Protein AF-0000000075144370 (afdb_homodimer)

Solvent-accessible surface area (backbone atoms only — not comparable to full-atom values): 62910 Å² total; per-residue (Å²): 127,50,60,33,60,91,46,52,61,50,50,58,54,28,50,53,26,20,36,39,25,16,17,18,35,9,10,26,36,55,20,48,65,43,10,44,42,42,42,35,63,60,38,53,70,70,55,49,46,56,48,35,59,50,35,18,34,48,18,15,71,44,44,11,61,50,19,14,28,27,62,52,40,40,42,43,32,60,79,72,26,30,62,42,32,62,50,53,34,50,38,38,40,31,16,23,44,37,34,20,52,51,33,44,51,32,14,71,73,32,47,82,48,43,59,45,45,27,46,53,35,9,52,52,30,34,28,36,71,74,54,36,75,72,14,42,32,49,73,41,79,36,87,49,88,81,42,46,57,50,40,23,46,53,48,33,55,51,43,63,60,46,45,17,52,51,8,12,52,43,4,22,51,47,40,52,49,42,44,68,71,30,61,68,40,92,62,19,66,64,53,50,51,65,54,48,26,62,50,44,18,54,53,42,19,56,51,42,34,45,34,55,69,57,38,42,30,63,64,30,49,76,70,67,49,82,76,51,72,65,56,42,46,48,53,16,44,49,52,7,48,50,50,14,49,48,36,51,67,50,51,35,53,51,50,52,54,52,48,60,70,44,30,42,99,86,52,45,68,56,72,79,82,74,74,71,67,78,77,52,80,66,76,59,56,79,62,72,69,71,75,56,81,76,70,61,80,75,57,76,64,59,54,52,47,43,62,62,48,52,57,70,69,65,75,60,66,58,50,44,77,73,35,66,70,40,31,50,27,49,67,67,46,85,83,71,59,61,53,36,40,55,52,24,32,58,52,22,53,54,21,41,48,44,30,36,20,25,45,16,16,30,52,24,11,72,11,20,8,44,44,38,44,31,48,38,26,30,47,64,30,46,74,66,79,77,56,75,68,54,66,67,44,39,50,48,14,28,52,18,24,46,50,11,31,69,73,44,7,50,44,23,31,51,53,63,20,58,61,48,32,68,43,40,26,57,53,27,25,26,15,29,41,23,23,20,52,51,44,37,55,39,17,71,42,46,30,62,56,38,64,49,51,19,40,52,23,2,43,47,17,43,14,50,72,65,32,81,67,20,40,38,61,68,61,51,50,52,48,56,51,45,44,54,50,51,29,51,51,33,19,52,45,12,32,51,55,35,48,52,16,28,69,25,61,18,59,66,51,48,52,46,48,47,50,48,51,54,51,51,38,48,50,50,53,45,50,47,49,51,52,49,53,56,56,56,55,33,46,65,21,13,67,69,62,63,28,86,62,34,34,46,70,56,49,54,52,51,50,49,53,49,50,53,55,46,50,56,44,54,54,69,58,39,41,71,79,44,36,60,62,54,60,63,59,58,50,49,48,50,50,51,53,49,44,53,48,31,69,22,23,32,64,39,73,61,36,70,55,33,18,30,62,49,66,49,12,71,52,42,50,53,73,38,37,76,69,54,47,82,37,60,39,63,56,50,78,65,68,62,84,82,65,59,85,124,126,50,61,32,59,90,45,50,62,48,50,57,54,28,50,53,27,21,37,38,26,15,18,18,35,8,9,25,35,55,20,48,64,42,10,45,42,41,44,37,64,60,38,52,70,70,56,49,46,56,49,35,61,50,34,18,33,47,17,14,70,46,43,12,61,50,19,13,28,28,60,52,40,40,42,43,32,60,78,69,28,31,64,42,32,63,50,52,33,50,35,37,40,29,17,24,44,36,34,20,52,50,32,45,52,32,15,71,75,30,48,83,48,44,59,44,46,25,46,53,35,9,50,51,30,34,29,37,70,73,54,35,76,71,14,43,32,49,74,42,81,36,87,49,87,83,42,46,58,52,38,21,47,52,48,33,54,49,44,64,58,46,43,18,51,49,8,12,52,43,4,23,52,46,40,51,48,44,44,69,71,30,63,69,40,94,62,19,65,65,52,51,51,64,53,49,26,63,52,43,19,55,52,42,20,55,53,44,34,45,35,55,68,56,38,43,30,62,62,31,48,75,70,69,49,82,75,51,72,66,55,42,47,49,52,17,44,49,52,8,47,49,50,14,49,49,37,51,67,49,50,35,55,52,52,50,54,52,46,59,71,44,30,43,99,85,51,44,68,53,71,76,79,78,74,71,70,76,78,54,81,70,74,62,56,81,66,74,72,74,76,59,79,81,70,67,79,74,58,74,64,60,55,53,48,44,63,61,46,53,56,70,70,64,75,59,67,57,49,47,77,71,35,66,72,40,31,52,26,47,67,67,47,88,83,70,59,60,53,36,40,54,51,22,30,59,52,22,52,53,21,40,47,44,30,37,20,25,43,16,15,31,52,24,11,72,12,20,7,44,45,40,45,31,48,38,24,30,49,64,30,46,74,66,80,76,55,74,67,53,68,66,45,37,50,49,15,28,52,20,24,46,51,12,31,70,72,44,8,51,43,22,32,51,53,63,21,59,62,48,30,70,43,39,26,57,54,30,23,26,15,28,40,23,22,19,51,50,45,38,55,38,15,72,41,45,30,63,54,38,64,48,52,18,41,52,23,1,43,46,17,43,14,51,71,65,34,82,67,19,38,38,61,68,64,50,50,52,47,55,49,46,44,55,50,50,28,51,52,32,18,51,45,10,33,50,54,36,50,54,16,28,70,26,62,19,60,65,50,48,51,46,46,47,49,48,52,52,52,51,38,48,52,49,54,51,50,46,49,51,53,48,56,56,55,56,55,33,46,66,20,13,68,69,62,65,27,88,61,35,33,47,69,57,48,52,53,51,50,50,52,49,50,53,54,47,50,56,44,54,54,69,59,38,41,71,80,45,34,59,64,54,59,63,60,58,50,48,48,50,49,52,51,49,47,54,47,32,70,22,24,32,62,39,72,60,36,65,56,33,20,29,66,51,57,49,11,71,51,42,49,54,72,39,39,76,69,53,46,78,34,59,38,64,57,48,79,64,77,60,82,83,66,62,87,124

InterPro domains:
  IPR001204 Phosphate transporter [PF01384] (25-491)
  IPR001204 Phosphate transporter [PTHR11101] (4-506)

Sequence (1292 aa):
MAVMSEYLWFVIVGAFVAFAFGWGNGANDLANGFATSVGSKTLTMGQAVLIAVVFDFLGAILLGRVVTSTIASGVADLNSFLGNPEVYAYGMICACTAGSFWLAVASRVGINVSGTHFIVGGIVAFSLIWDGKDAIIWAERDNSIDAFPYKGVISIVTSWILSPILAAAGSGLLFLALRTMVLRRKNAHRVAFWTLPPVVFFTVFVNMYFIFTKGAKKQMDKDGIHWSYSKTAWISAVIGAGAAVISAVTVVPFLYKKMNALFDSDGNRINMIEGVPGVSAGDEKPSKTVESDEKAPRSIGSKIWGVISHGWTQDIHDVVNTNQTVGDIHRHAEVFEPRVEYAFMYLQVFSAICVIFSHGAGEVGYAAGPMSIILQVYEDGMLTKNVQPKMWVVVFGGLALISGLATYGYHTMRTMGVKLVKITPTRGFCAELATAMVVMVASQYGLPQSGSLVIVGAIVGVGVVEGSQGVNWKQFGLQVVGWAFSTLVVGLTVAALFAQGLYAPSAIDSKAINEYKVEIAGINTAWYKEFNTTLQSYREASAAGALDRLPNATWTELNATLHKHAKAAKDLGDFKKYAAKKPSAYINSLNTLFALYQENSILTIGQNDVFNGSLTCNNNIIADIRNGTRTACVAPKLADPGTAFKMAVMSEYLWFVIVGAFVAFAFGWGNGANDLANGFATSVGSKTLTMGQAVLIAVVFDFLGAILLGRVVTSTIASGVADLNSFLGNPEVYAYGMICACTAGSFWLAVASRVGINVSGTHFIVGGIVAFSLIWDGKDAIIWAERDNSIDAFPYKGVISIVTSWILSPILAAAGSGLLFLALRTMVLRRKNAHRVAFWTLPPVVFFTVFVNMYFIFTKGAKKQMDKDGIHWSYSKTAWISAVIGAGAAVISAVTVVPFLYKKMNALFDSDGNRINMIEGVPGVSAGDEKPSKTVESDEKAPRSIGSKIWGVISHGWTQDIHDVVNTNQTVGDIHRHAEVFEPRVEYAFMYLQVFSAICVIFSHGAGEVGYAAGPMSIILQVYEDGMLTKNVQPKMWVVVFGGLALISGLATYGYHTMRTMGVKLVKITPTRGFCAELATAMVVMVASQYGLPQSGSLVIVGAIVGVGVVEGSQGVNWKQFGLQVVGWAFSTLVVGLTVAALFAQGLYAPSAIDSKAINEYKVEIAGINTAWYKEFNTTLQSYREASAAGALDRLPNATWTELNATLHKHAKAAKDLGDFKKYAAKKPSAYINSLNTLFALYQENSILTIGQNDVFNGSLTCNNNIIADIRNGTRTACVAPKLADPGTAFK

Secondary structure (DSSP, 8-state):
--TTGGGHHHHHHHHHHHHHHHHHHIIIIIHHHTHHHHHTTSS-HHHHHHHIIIIIHHHHHHHTHHHHHHHHHTSB-GGGGTT-HHHHHHHHHHHHHHHHHHHHHHHHHT----HHHHHHHHHHHHHHHHHGGGGB---EE---TTS-SEESHHHHHHHHHHHHHHHHHHHHHHHHHHIIIIITSTTHHHHGGGGHHHHHHHHHHHHHHHIIIIITHHHHHHTT----HHHHHHHHHHHHHHHHHHIIIIIHHHHHHHHHHHB-TTS-B----S-STTS--------------TTS---HHHHHHHHHHHTTS--TTHHHHH-HHHHHHHHHSPP--HHHHHHHHHHHHHHHHHHHHHHHHHHTHHHHHHHHHHHHHHHHSS--SS----HHHHHHHHHHHHHHHHHHTHHHHHHHSSSSS---HHHHHHHHHHHHHHHHHHHHTT----HHHHHHHHHHHHHHHT-GGGS-HHHHHHHHHHHHHHHHHHHHHHHHHHHHHHTS--HHHHHHHHHHHHHHHHHHHHHHHHHHHHHHHTHHHHHTT--TTS-HHHHHHHHHHHHHHHHHHHHHT-TTT-TT--HHHHHHHHHHHHHHHHHTEEE-TT---EEESSSS-S---HHHHHTT---PPPPPPP--TT----/--TTGGGHHHHHHHHHHHHHHHHHHIIIIIHHHTHHHHHTTSS-HHHHHHHIIIIIHHHHHHHTHHHHHHHHHTSB-GGGGTT-HHHHHHHHHHHHHHHHHHHHHHHHHT----HHHHHHHHHHHHHHHHHGGGGB---EE---TTS-SEESHHHHHHHHHHHHHHHHHHHHHHHHHHIIIIITSTTHHHHGGGGHHHHHHHHHHHHHHHIIIIITHHHHHHTT----HHHHHHHHHHHHHHHHHHIIIIIHHHHHHHHHHHB-TTS-B----S-STTS--------------TTS---HHHHHHHHHHHTTS--TTHHHHH-HHHHHHHHHSPP--HHHHHHHHHHHHHHHHHHHHHHHHHHTHHHHHHHHHHHHHHHHSS--SS----HHHHHHHHHHHHHHHHHHTHHHHHHHSSSSS---HHHHHHHHHHHHHHHHHHHHTT----HHHHHHHHHHHHHHHT-GGGS-HHHHHHHHHHHHHHHHHHHHHHHHHHHHHHTS--HHHHHHHHHHHHHHHHHHHHHHHHHHHHHHHTHHHHHTT--TTS-HHHHHHHHHHHHHHHHHHHHHT-TTT-TT--HHHHHHHHHHHHHHHHHTEEE-TT---EEESSS--S---HHHHHTT---PPPPPPP--TT----

pLDDT: mean 83.74, std 17.4, range [24.22, 98.62]

Foldseek 3Di:
DWPFQVVVVLQVLLLVLLLLLLLLCLQAQLLLLCLLLVLQVLDALVRSLVLLLPQLLLLLLLFQFLLLQCLQFQWWPCVLCQVPLVLLLVLQSLLSNLNSVLSQVCLQQQFHEFLVLSSSLSSVLLQCVSPRPNGTQQWDADPDPQFDGITYDVVQVVLQVVQLQQLLVQLLVQLVCCVVPAFPDPVNLLCLLLVQLVLQLVLQLLVQLLSCVRRCVVVCVVVVHDDDSVRSSVVSNVVSNVRSVCCVPPVSVVLSVVLPVQADPVLHGPPPDDPVPPPPPPCPPVPPPPPPPPPDPPPPVVVLVCVQCVLRPDDLCVCLVVPPLLVQLQVLDDDTRNSSLSSLSVLLVVLSSLLSSLCSSQPLSSSLNSSQSSVCCRRPVGDDNGGGTDSVSSSSSSVSSSNSSSRRNSSNSSHPHRRWANRTSSSSSSLSNSLSVSSNVCRSNNHRYGSNSNSSSNSVSNQCSSPPSRTDVVVVVVSVVVHVVSSVVSSVSSNVVSVVVVPDDDPVVLVVVVVVLLLLLQVLLLLLVLVLVLLVLQQVCQDVVLDPVRHNVNSVVLNVVSVVLSVLSVVSNPCVVPVPDDPCSSVVSNVVSVVSDVVVDDDCVPVQQDWDVPLDGSDSDSVCSVVSNTDTDDDRDDRPSPPRPD/DWPFQVVVVLQVLLLVLLLLLLLLCLQAQLLLLCLLLVLQVLDALVRSLVLLLPQLLLLLLQFQFLLLQCLQFQWWPCVLCQVPLVLLLVLQSLLSNLNSVVSQVCLQQQFHEFLVLSSSLSSQLLLCVSPRPNGTQQWDADPDPQFDRITYDVVQVVLQVVQLQQLLQQLLVVLVCCVVPAFPDPVNLLCLLVVQLVLQLVLQLLVQLLSCPRRCVVVCVVVVHDDDSVRSSVVSNVVSNVRSVCCVVPVSVVLSVVLPVQADPVLHGPPPDDPPPPPPPCCVPVPPPPPPPPPDPPPPVVVLVCVQCVLRPDDLCVCLVVPPLLVQLQVLDDDTRVSSLSSLSVLLVVLSSLLSSLCSSQPLSSSLNSSQSSVCCRRPVGDDNGGGTDSVSSSSSSVSSSNSSSRRNSSNSSHPHRRWANRTSSSSSSLSNSLSVSSNVCRSNNHRYGSNSNSSSNSVSNQCSSPPSRTDVVVVVVSVVVHVVSSVVSSVSSNVVSCVVVPDDDPVVLVVVVVVLLLLLQVLLLLLVLVLVLLVLQQVCQDVVLDPVRHNVNSVVLNVVSVVLSVLSNVSNPCVVPVPDDPCSSVVSNVVSVVSDVVVDDDCVPVQQDADPQLDGSDSDSVCSVVSNTDGDDDRDDRPSPPRPD

Nearest PDB structures (foldseek):
  6l85-assembly1_A  TM=9.120E-01  e=2.032E-19  Thermotoga maritima MSB8
  5l7i-assembly2_B  TM=1.147E-01  e=8.343E+00  Homo sapiens
  6l85-assembly1_A  TM=9.169E-01  e=1.828E-19  Thermotoga maritima MSB8
  5l7i-assembly2_B  TM=1.147E-01  e=9.131E+00  Homo sapiens

Radius of gyration: 41.93 Å; Cα contacts (8 Å, |Δi|>4): 2276; chains: 2; bounding box: 128×100×76 Å

Organism: Marchantia polymorpha (NCBI:txid3197)

Structure (mmCIF, N/CA/C/O backbone):
data_AF-0000000075144370-model_v1
#
loop_
_entity.id
_entity.type
_entity.pdbx_description
1 polymer 'Phosphate transporter'
#
loop_
_atom_site.group_PDB
_atom_site.id
_atom_site.type_symbol
_atom_site.label_atom_id
_atom_site.label_alt_id
_atom_site.label_comp_id
_atom_site.label_asym_id
_atom_site.label_entity_id
_atom_site.label_seq_id
_atom_site.pdbx_PDB_ins_code
_atom_site.Cartn_x
_atom_site.Cartn_y
_atom_site.Cartn_z
_atom_site.occupancy
_atom_site.B_iso_or_equiv
_atom_site.auth_seq_id
_atom_site.auth_comp_id
_atom_site.auth_asym_id
_atom_site.auth_atom_id
_atom_site.pdbx_PDB_model_num
ATOM 1 N N . MET A 1 1 ? -20.375 -7.832 -20.141 1 73.31 1 MET A N 1
ATOM 2 C CA . MET A 1 1 ? -19.766 -6.879 -19.219 1 73.31 1 MET A CA 1
ATOM 3 C C . MET A 1 1 ? -19.156 -7.59 -18.016 1 73.31 1 MET A C 1
ATOM 5 O O . MET A 1 1 ? -19.688 -8.617 -17.578 1 73.31 1 MET A O 1
ATOM 9 N N . ALA A 1 2 ? -18.016 -7.195 -17.594 1 89.56 2 ALA A N 1
ATOM 10 C CA . ALA A 1 2 ? -17.359 -7.816 -16.438 1 89.56 2 ALA A CA 1
ATOM 11 C C . ALA A 1 2 ? -18.234 -7.699 -15.188 1 89.56 2 ALA A C 1
ATOM 13 O O . ALA A 1 2 ? -18.859 -6.66 -14.953 1 89.56 2 ALA A O 1
ATOM 14 N N . VAL A 1 3 ? -18.359 -8.727 -14.477 1 86.75 3 VAL A N 1
ATOM 15 C CA . VAL A 1 3 ? -19.203 -8.781 -13.281 1 86.75 3 VAL A CA 1
ATOM 16 C C . VAL A 1 3 ? -18.672 -7.805 -12.234 1 86.75 3 VAL A C 1
ATOM 18 O O . VAL A 1 3 ? -19.453 -7.102 -11.586 1 86.75 3 VAL A O 1
ATOM 21 N N . MET A 1 4 ? -17.391 -7.723 -12.117 1 91.19 4 MET A N 1
ATOM 22 C CA . MET A 1 4 ? -16.781 -6.793 -11.156 1 91.19 4 MET A CA 1
ATOM 23 C C . MET A 1 4 ? -16.078 -5.656 -11.875 1 91.19 4 MET A C 1
ATOM 25 O O . MET A 1 4 ? -14.859 -5.488 -11.727 1 91.19 4 MET A O 1
ATOM 29 N N . SER A 1 5 ? -16.797 -4.863 -12.562 1 91.69 5 SER A N 1
ATOM 30 C CA . SER A 1 5 ? -16.266 -3.807 -13.414 1 91.69 5 SER A CA 1
ATOM 31 C C . SER A 1 5 ? -15.531 -2.756 -12.594 1 91.69 5 SER A C 1
ATOM 33 O O . SER A 1 5 ? -14.641 -2.068 -13.102 1 91.69 5 SER A O 1
ATOM 35 N N . GLU A 1 6 ? -15.836 -2.609 -11.289 1 90.62 6 GLU A N 1
ATOM 36 C CA . GLU A 1 6 ? -15.211 -1.617 -10.422 1 90.62 6 GLU A CA 1
ATOM 37 C C . GLU A 1 6 ? -13.75 -1.961 -10.156 1 90.62 6 GLU A C 1
ATOM 39 O O . GLU A 1 6 ? -12.977 -1.114 -9.703 1 90.62 6 GLU A O 1
ATOM 44 N N . TYR A 1 7 ? -13.422 -3.215 -10.477 1 94.06 7 TYR A N 1
ATOM 45 C CA . TYR A 1 7 ? -12.055 -3.648 -10.219 1 94.06 7 TYR A CA 1
ATOM 46 C C . TYR A 1 7 ? -11.273 -3.779 -11.523 1 94.06 7 TYR A C 1
ATOM 48 O O . TYR A 1 7 ? -10.422 -4.664 -11.656 1 94.06 7 TYR A O 1
ATOM 56 N N . LEU A 1 8 ? -11.547 -2.938 -12.516 1 94.94 8 LEU A N 1
ATOM 57 C CA . LEU A 1 8 ? -10.805 -2.922 -13.773 1 94.94 8 LEU A CA 1
ATOM 58 C C . LEU A 1 8 ? -9.32 -2.703 -13.516 1 94.94 8 LEU A C 1
ATOM 60 O O . LEU A 1 8 ? -8.477 -3.26 -14.227 1 94.94 8 LEU A O 1
ATOM 64 N N . TRP A 1 9 ? -9.008 -1.909 -12.539 1 94.31 9 TRP A N 1
ATOM 65 C CA . TRP A 1 9 ? -7.605 -1.625 -12.258 1 94.31 9 TRP A CA 1
ATOM 66 C C . TRP A 1 9 ? -6.859 -2.898 -11.875 1 94.31 9 TRP A C 1
ATOM 68 O O . TRP A 1 9 ? -5.645 -2.998 -12.078 1 94.31 9 TRP A O 1
ATOM 78 N N . PHE A 1 10 ? -7.594 -3.98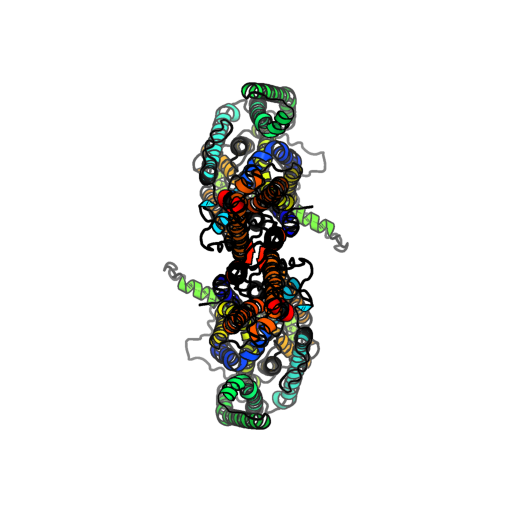4 -11.32 1 96.56 10 PHE A N 1
ATOM 79 C CA . PHE A 1 10 ? -6.98 -5.281 -11.047 1 96.56 10 PHE A CA 1
ATOM 80 C C . PHE A 1 10 ? -6.371 -5.863 -12.32 1 96.56 10 PHE A C 1
ATOM 82 O O . PHE A 1 10 ? -5.262 -6.395 -12.297 1 96.56 10 PHE A O 1
ATOM 89 N N . VAL A 1 11 ? -7.133 -5.75 -13.375 1 97.25 11 VAL A N 1
ATOM 90 C CA . VAL A 1 11 ? -6.711 -6.355 -14.633 1 97.25 11 VAL A CA 1
ATOM 91 C C . VAL A 1 11 ? -5.523 -5.586 -15.211 1 97.25 11 VAL A C 1
ATOM 93 O O . VAL A 1 11 ? -4.535 -6.188 -15.633 1 97.25 11 VAL A O 1
ATOM 96 N N . ILE A 1 12 ? -5.555 -4.293 -15.188 1 96.88 12 ILE A N 1
ATOM 97 C CA . ILE A 1 12 ? -4.508 -3.459 -15.766 1 96.88 12 ILE A CA 1
ATOM 98 C C . ILE A 1 12 ? -3.227 -3.594 -14.945 1 96.88 12 ILE A C 1
ATOM 100 O O . ILE A 1 12 ? -2.186 -4.004 -15.469 1 96.88 12 ILE A O 1
ATOM 104 N N . VAL A 1 13 ? -3.33 -3.299 -13.664 1 96.88 13 VAL A N 1
ATOM 105 C CA . VAL A 1 13 ? -2.156 -3.371 -12.797 1 96.88 13 VAL A CA 1
ATOM 106 C C . VAL A 1 13 ? -1.708 -4.824 -12.656 1 96.88 13 VAL A C 1
ATOM 108 O O . VAL A 1 13 ? -0.508 -5.109 -12.633 1 96.88 13 VAL A O 1
ATOM 111 N N . GLY A 1 14 ? -2.719 -5.766 -12.562 1 97.94 14 GLY A N 1
ATOM 112 C CA . GLY A 1 14 ? -2.398 -7.18 -12.492 1 97.94 14 GLY A CA 1
ATOM 113 C C . GLY A 1 14 ? -1.595 -7.672 -13.688 1 97.94 14 GLY A C 1
ATOM 114 O O . GLY A 1 14 ? -0.652 -8.445 -13.523 1 97.94 14 GLY A O 1
ATOM 115 N N . ALA A 1 15 ? -1.944 -7.207 -14.852 1 98.12 15 ALA A N 1
ATOM 116 C CA . ALA A 1 15 ? -1.216 -7.59 -16.062 1 98.12 15 ALA A CA 1
ATOM 117 C C . ALA A 1 15 ? 0.225 -7.094 -16.016 1 98.12 15 ALA A C 1
ATOM 119 O O . ALA A 1 15 ? 1.155 -7.832 -16.344 1 98.12 15 ALA A O 1
ATOM 120 N N . PHE A 1 16 ? 0.404 -5.891 -15.547 1 97.88 16 PHE A N 1
ATOM 121 C CA . PHE A 1 16 ? 1.744 -5.32 -15.492 1 97.88 16 PHE A CA 1
ATOM 122 C C . PHE A 1 16 ? 2.602 -6.055 -14.461 1 97.88 16 PHE A C 1
ATOM 124 O O . PHE A 1 16 ? 3.746 -6.414 -14.75 1 97.88 16 PHE A O 1
ATOM 131 N N . VAL A 1 17 ? 2.037 -6.324 -13.328 1 98.12 17 VAL A N 1
ATOM 132 C CA . VAL A 1 17 ? 2.865 -6.895 -12.266 1 98.12 17 VAL A CA 1
ATOM 133 C C . VAL A 1 17 ? 3.064 -8.391 -12.508 1 98.12 17 VAL A C 1
ATOM 135 O O . VAL A 1 17 ? 4.117 -8.938 -12.188 1 98.12 17 VAL A O 1
ATOM 138 N N . ALA A 1 18 ? 2.049 -9.086 -13.023 1 98.5 18 ALA A N 1
ATOM 139 C CA . ALA A 1 18 ? 2.244 -10.484 -13.398 1 98.5 18 ALA A CA 1
ATOM 140 C C . ALA A 1 18 ? 3.311 -10.617 -14.477 1 98.5 18 ALA A C 1
ATOM 142 O O . ALA A 1 18 ? 4.152 -11.516 -14.422 1 98.5 18 ALA A O 1
ATOM 143 N N . PHE A 1 19 ? 3.266 -9.711 -15.438 1 98.56 19 PHE A N 1
ATOM 144 C CA . PHE A 1 19 ? 4.289 -9.703 -16.469 1 98.56 19 PHE A CA 1
ATOM 145 C C . PHE A 1 19 ? 5.66 -9.414 -15.875 1 98.56 19 PHE A C 1
ATOM 147 O O . PHE A 1 19 ? 6.648 -10.062 -16.234 1 98.56 19 PHE A O 1
ATOM 154 N N . ALA A 1 20 ? 5.66 -8.477 -15.016 1 98.56 20 ALA A N 1
ATOM 155 C CA . ALA A 1 20 ? 6.918 -8.133 -14.359 1 98.56 20 ALA A CA 1
ATOM 156 C C . ALA A 1 20 ? 7.473 -9.312 -13.578 1 98.56 20 ALA A C 1
ATOM 158 O O . ALA A 1 20 ? 8.688 -9.516 -13.516 1 98.56 20 ALA A O 1
ATOM 159 N N . PHE A 1 21 ? 6.594 -10.031 -12.945 1 98.56 21 PHE A N 1
ATOM 160 C CA . PHE A 1 21 ? 7.043 -11.219 -12.227 1 98.56 21 PHE A CA 1
ATOM 161 C C . PHE A 1 21 ? 7.66 -12.234 -13.188 1 98.56 21 PHE A C 1
ATOM 163 O O . PHE A 1 21 ? 8.734 -12.766 -12.922 1 98.56 21 PHE A O 1
ATOM 170 N N . GLY A 1 22 ? 6.922 -12.484 -14.266 1 98.19 22 GLY A N 1
ATOM 171 C CA . GLY A 1 22 ? 7.492 -13.352 -15.289 1 98.19 22 GLY A CA 1
ATOM 172 C C . GLY A 1 22 ? 8.82 -12.852 -15.82 1 98.19 22 GLY A C 1
ATOM 173 O O . GLY A 1 22 ? 9.758 -13.625 -15.992 1 98.19 22 GLY A O 1
ATOM 174 N N . TRP A 1 23 ? 8.891 -11.578 -16.078 1 98 23 TRP A N 1
ATOM 175 C CA . TRP A 1 23 ? 10.109 -10.93 -16.531 1 98 23 TRP A CA 1
ATOM 176 C C . TRP A 1 23 ? 11.242 -11.148 -15.539 1 98 23 TRP A C 1
ATOM 178 O O . TRP A 1 23 ? 12.359 -11.516 -15.922 1 98 23 TRP A O 1
ATOM 188 N N . GLY A 1 24 ? 10.938 -10.914 -14.32 1 97.5 24 GLY A N 1
ATOM 189 C CA . GLY A 1 24 ? 11.93 -11.133 -13.281 1 97.5 24 GLY A CA 1
ATOM 190 C C . GLY A 1 24 ? 12.398 -12.57 -13.195 1 97.5 24 GLY A C 1
ATOM 191 O O . GLY A 1 24 ? 13.586 -12.836 -13.008 1 97.5 24 GLY A O 1
ATOM 192 N N . ASN A 1 25 ? 11.461 -13.461 -13.305 1 96.88 25 ASN A N 1
ATOM 193 C CA . ASN A 1 25 ? 11.805 -14.875 -13.273 1 96.88 25 ASN A CA 1
ATOM 194 C C . ASN A 1 25 ? 12.664 -15.273 -14.469 1 96.88 25 ASN A C 1
ATOM 196 O O . ASN A 1 25 ? 13.555 -16.109 -14.344 1 96.88 25 ASN A O 1
ATOM 200 N N . GLY A 1 26 ? 12.375 -14.695 -15.555 1 96.38 26 GLY A N 1
ATOM 201 C CA . GLY A 1 26 ? 13.219 -14.898 -16.719 1 96.38 26 GLY A CA 1
ATOM 202 C C . GLY A 1 26 ? 14.625 -14.367 -16.531 1 96.38 26 GLY A C 1
ATOM 203 O O . GLY A 1 26 ? 15.594 -15.023 -16.922 1 96.38 26 GLY A O 1
ATOM 204 N N . ALA A 1 27 ? 14.719 -13.266 -15.906 1 95.44 27 ALA A N 1
ATOM 205 C CA . ALA A 1 27 ? 16 -12.602 -15.688 1 95.44 27 ALA A CA 1
ATOM 206 C C . ALA A 1 27 ? 16.844 -13.352 -14.664 1 95.44 27 ALA A C 1
ATOM 208 O O . ALA A 1 27 ? 18.062 -13.188 -14.609 1 95.44 27 ALA A O 1
ATOM 209 N N . ASN A 1 28 ? 16.141 -14.156 -13.883 1 94.19 28 ASN A N 1
ATOM 210 C CA . ASN A 1 28 ? 16.859 -14.805 -12.797 1 94.19 28 ASN A CA 1
ATOM 211 C C . ASN A 1 28 ? 16.906 -16.312 -12.977 1 94.19 28 ASN A C 1
ATOM 213 O O . ASN A 1 28 ? 17.906 -16.859 -13.438 1 94.19 28 ASN A O 1
ATOM 217 N N . ASP A 1 29 ? 15.789 -16.953 -12.875 1 93.25 29 ASP A N 1
ATOM 218 C CA . ASP A 1 29 ? 15.75 -18.422 -12.875 1 93.25 29 ASP A CA 1
ATOM 219 C C . ASP A 1 29 ? 16.031 -18.984 -14.266 1 93.25 29 ASP A C 1
ATOM 221 O O . ASP A 1 29 ? 16.766 -19.969 -14.406 1 93.25 29 ASP A O 1
ATOM 225 N N . LEU A 1 30 ? 15.43 -18.406 -15.219 1 93.5 30 LEU A N 1
ATOM 226 C CA . LEU A 1 30 ? 15.688 -18.859 -16.578 1 93.5 30 LEU A CA 1
ATOM 227 C C . LEU A 1 30 ? 17.156 -18.672 -16.953 1 93.5 30 LEU A C 1
ATOM 229 O O . LEU A 1 30 ? 17.766 -19.547 -17.562 1 93.5 30 LEU A O 1
ATOM 233 N N . ALA A 1 31 ? 17.672 -17.594 -16.609 1 91.19 31 ALA A N 1
ATOM 234 C CA . ALA A 1 31 ? 19.078 -17.312 -16.859 1 91.19 31 ALA A CA 1
ATOM 235 C C . ALA A 1 31 ? 19.969 -18.328 -16.141 1 91.19 31 ALA A C 1
ATOM 237 O O . ALA A 1 31 ? 20.984 -18.766 -16.703 1 91.19 31 ALA A O 1
ATOM 238 N N . ASN A 1 32 ? 19.547 -18.719 -15.031 1 86.06 32 ASN A N 1
ATOM 239 C CA . ASN A 1 32 ? 20.297 -19.703 -14.258 1 86.06 32 ASN A CA 1
ATOM 240 C C . ASN A 1 32 ? 20.344 -21.062 -14.961 1 86.06 32 ASN A C 1
ATOM 242 O O . ASN A 1 32 ? 21.328 -21.797 -14.82 1 86.06 32 ASN A O 1
ATOM 246 N N . GLY A 1 33 ? 19.406 -21.328 -15.68 1 88.31 33 GLY A N 1
ATOM 247 C CA . GLY A 1 33 ? 19.359 -22.578 -16.422 1 88.31 33 GLY A CA 1
ATOM 248 C C . GLY A 1 33 ? 20.469 -22.688 -17.469 1 88.31 33 GLY A C 1
ATOM 249 O O . GLY A 1 33 ? 20.859 -23.781 -17.859 1 88.31 33 GLY A O 1
ATOM 250 N N . PHE A 1 34 ? 21.016 -21.562 -17.859 1 90.19 34 PHE A N 1
ATOM 251 C CA . PHE A 1 34 ? 22.062 -21.531 -18.859 1 90.19 34 PHE A CA 1
ATOM 252 C C . PHE A 1 34 ? 23.438 -21.359 -18.203 1 90.19 34 PHE A C 1
ATOM 254 O O . PHE A 1 34 ? 24.453 -21.328 -18.891 1 90.19 34 PHE A O 1
ATOM 261 N N . ALA A 1 35 ? 23.406 -21.266 -16.969 1 83.88 35 ALA A N 1
ATOM 262 C CA . ALA A 1 35 ? 24.656 -20.953 -16.266 1 83.88 35 ALA A CA 1
ATOM 263 C C . ALA A 1 35 ? 25.719 -22.016 -16.531 1 83.88 35 ALA A C 1
ATOM 265 O O . ALA A 1 35 ? 26.891 -21.688 -16.75 1 83.88 35 ALA A O 1
ATOM 266 N N . THR A 1 36 ? 25.328 -23.266 -16.547 1 88.38 36 THR A N 1
ATOM 267 C CA . THR A 1 36 ? 26.297 -24.344 -16.781 1 88.38 36 THR A CA 1
ATOM 268 C C . THR A 1 36 ? 26.781 -24.328 -18.219 1 88.38 36 THR A C 1
ATOM 270 O O . THR A 1 36 ? 27.969 -24.516 -18.484 1 88.38 36 THR A O 1
ATOM 273 N N . SER A 1 37 ? 25.922 -24.047 -19.125 1 91.62 37 SER A N 1
ATOM 274 C CA . SER A 1 37 ? 26.281 -24.047 -20.531 1 91.62 37 SER A CA 1
ATOM 275 C C . SER A 1 37 ? 27.141 -22.844 -20.891 1 91.62 37 SER A C 1
ATOM 277 O O . SER A 1 37 ? 28.031 -22.938 -21.734 1 91.62 37 SER A O 1
ATOM 279 N N . VAL A 1 38 ? 26.859 -21.797 -20.281 1 84.44 38 VAL A N 1
ATOM 280 C CA . VAL A 1 38 ? 27.672 -20.609 -20.516 1 84.44 38 VAL A CA 1
ATOM 281 C C . VAL A 1 38 ? 28.984 -20.719 -19.75 1 84.44 38 VAL A C 1
ATOM 283 O O . VAL A 1 38 ? 30.047 -20.328 -20.266 1 84.44 38 VAL A O 1
ATOM 286 N N . GLY A 1 39 ? 28.906 -21.297 -18.609 1 82.06 39 GLY A N 1
ATOM 287 C CA . GLY A 1 39 ? 30.109 -21.5 -17.812 1 82.06 39 GLY A CA 1
ATOM 288 C C . GLY A 1 39 ? 31.109 -22.438 -18.469 1 82.06 39 GLY A C 1
ATOM 289 O O . GLY A 1 39 ? 32.312 -22.25 -18.328 1 82.06 39 GLY A O 1
ATOM 290 N N . SER A 1 40 ? 30.641 -23.422 -19.156 1 88.38 40 SER A N 1
ATOM 291 C CA . SER A 1 40 ? 31.516 -24.359 -19.859 1 88.38 40 SER A CA 1
ATOM 292 C C . SER A 1 40 ? 31.922 -23.828 -21.234 1 88.38 40 SER A C 1
ATOM 294 O O . SER A 1 40 ? 32.625 -24.5 -21.984 1 88.38 40 SER A O 1
ATOM 296 N N . LYS A 1 41 ? 31.359 -22.625 -21.609 1 86.81 41 LYS A N 1
ATOM 297 C CA . LYS A 1 41 ? 31.641 -21.938 -22.875 1 86.81 41 LYS A CA 1
ATOM 298 C C . LYS A 1 41 ? 31.031 -22.688 -24.047 1 86.81 41 LYS A C 1
ATOM 300 O O . LYS A 1 41 ? 31.547 -22.609 -25.172 1 86.81 41 LYS A O 1
ATOM 305 N N . THR A 1 42 ? 30.109 -23.453 -23.734 1 90.56 42 THR A N 1
ATOM 306 C CA . THR A 1 42 ? 29.406 -24.188 -24.766 1 90.56 42 THR A CA 1
ATOM 307 C C . THR A 1 42 ? 28.469 -23.25 -25.547 1 90.56 42 THR A C 1
ATOM 309 O O . THR A 1 42 ? 28.359 -23.359 -26.766 1 90.56 42 THR A O 1
ATOM 312 N N . LEU A 1 43 ? 27.844 -22.391 -24.781 1 90.94 43 LEU A N 1
ATOM 313 C CA . LEU A 1 43 ? 26.906 -21.453 -25.375 1 90.94 43 LEU A CA 1
ATOM 314 C C . LEU A 1 43 ? 27.266 -20.016 -25.047 1 90.94 43 LEU A C 1
ATOM 316 O O . LEU A 1 43 ? 27.75 -19.734 -23.938 1 90.94 43 LEU A O 1
ATOM 320 N N . THR A 1 44 ? 26.984 -19.172 -26 1 88.38 44 THR A N 1
ATOM 321 C CA . THR A 1 44 ? 27.062 -17.734 -25.734 1 88.38 44 THR A CA 1
ATOM 322 C C . THR A 1 44 ? 25.734 -17.234 -25.188 1 88.38 44 THR A C 1
ATOM 324 O O . THR A 1 44 ? 24.719 -17.938 -25.25 1 88.38 44 THR A O 1
ATOM 327 N N . MET A 1 45 ? 25.781 -16.094 -24.734 1 85.31 45 MET A N 1
ATOM 328 C CA . MET A 1 45 ? 24.562 -15.492 -24.172 1 85.31 45 MET A CA 1
ATOM 329 C C . MET A 1 45 ? 23.5 -15.312 -25.25 1 85.31 45 MET A C 1
ATOM 331 O O . MET A 1 45 ? 22.328 -15.562 -25.016 1 85.31 45 MET A O 1
ATOM 335 N N . GLY A 1 46 ? 23.891 -14.797 -26.406 1 88.69 46 GLY A N 1
ATOM 336 C CA . GLY A 1 46 ? 22.953 -14.633 -27.516 1 88.69 46 GLY A CA 1
ATOM 337 C C . GLY A 1 46 ? 22.297 -15.93 -27.938 1 88.69 46 GLY A C 1
ATOM 338 O O . GLY A 1 46 ? 21.094 -15.969 -28.203 1 88.69 46 GLY A O 1
ATOM 339 N N . GLN A 1 47 ? 23.094 -17 -28.016 1 91.88 47 GLN A N 1
ATOM 340 C CA . GLN A 1 47 ? 22.562 -18.312 -28.359 1 91.88 47 GLN A CA 1
ATOM 341 C C . GLN A 1 47 ? 21.578 -18.812 -27.312 1 91.88 47 GLN A C 1
ATOM 343 O O . GLN A 1 47 ? 20.562 -19.438 -27.641 1 91.88 47 GLN A O 1
ATOM 348 N N . ALA A 1 48 ? 21.922 -18.531 -26.094 1 91.06 48 ALA A N 1
ATOM 349 C CA . ALA A 1 48 ? 21.031 -18.922 -25 1 91.06 48 ALA A CA 1
ATOM 350 C C . ALA A 1 48 ? 19.656 -18.297 -25.156 1 91.06 48 ALA A C 1
ATOM 352 O O . ALA A 1 48 ? 18.641 -18.969 -25 1 91.06 48 ALA A O 1
ATOM 353 N N . VAL A 1 49 ? 19.625 -17.031 -25.484 1 91.94 49 VAL A N 1
ATOM 354 C CA . VAL A 1 49 ? 18.375 -16.312 -25.641 1 91.94 49 VAL A CA 1
ATOM 355 C C . VAL A 1 49 ? 17.562 -16.922 -26.781 1 91.94 49 VAL A C 1
ATOM 357 O O . VAL A 1 49 ? 16.359 -17.125 -26.672 1 91.94 49 VAL A O 1
ATOM 360 N N . LEU A 1 50 ? 18.219 -17.234 -27.859 1 93.75 50 LEU A N 1
ATOM 361 C CA . LEU A 1 50 ? 17.547 -17.812 -29.016 1 93.75 50 LEU A CA 1
ATOM 362 C C . LEU A 1 50 ? 16.938 -19.172 -28.688 1 93.75 50 LEU A C 1
ATOM 364 O O . LEU A 1 50 ? 15.836 -19.484 -29.125 1 93.75 50 LEU A O 1
ATOM 368 N N . ILE A 1 51 ? 17.688 -19.906 -27.969 1 94.75 51 ILE A N 1
ATOM 369 C CA . ILE A 1 51 ? 17.203 -21.219 -27.547 1 94.75 51 ILE A CA 1
ATOM 370 C C . ILE A 1 51 ? 15.984 -21.062 -26.641 1 94.75 51 ILE A C 1
ATOM 372 O O . ILE A 1 51 ? 15 -21.781 -26.781 1 94.75 51 ILE A O 1
ATOM 376 N N . ALA A 1 52 ? 16.031 -20.125 -25.812 1 95.44 52 ALA A N 1
ATOM 377 C CA . ALA A 1 52 ? 14.93 -19.891 -24.875 1 95.44 52 ALA A CA 1
ATOM 378 C C . ALA A 1 52 ? 13.672 -19.438 -25.609 1 95.44 52 ALA A C 1
ATOM 380 O O . ALA A 1 52 ? 12.562 -19.844 -25.266 1 95.44 52 ALA A O 1
ATOM 381 N N . VAL A 1 53 ? 13.805 -18.594 -26.625 1 94.75 53 VAL A N 1
ATOM 382 C CA . VAL A 1 53 ? 12.68 -18.094 -27.391 1 94.75 53 VAL A CA 1
ATOM 383 C C . VAL A 1 53 ? 11.859 -19.25 -27.938 1 94.75 53 VAL A C 1
ATOM 385 O O . VAL A 1 53 ? 10.625 -19.203 -27.969 1 94.75 53 VAL A O 1
ATOM 388 N N . VAL A 1 54 ? 12.562 -20.281 -28.188 1 95.81 54 VAL A N 1
ATOM 389 C CA . VAL A 1 54 ? 11.867 -21.391 -28.828 1 95.81 54 VAL A CA 1
ATOM 390 C C . VAL A 1 54 ? 11.461 -22.422 -27.781 1 95.81 54 VAL A C 1
ATOM 392 O O . VAL A 1 54 ? 10.273 -22.734 -27.641 1 95.81 54 VAL A O 1
ATOM 395 N N . PHE A 1 55 ? 12.391 -22.844 -27.062 1 95.88 55 PHE A N 1
ATOM 396 C CA . PHE A 1 55 ? 12.148 -24.062 -26.297 1 95.88 55 PHE A CA 1
ATOM 397 C C . PHE A 1 55 ? 11.531 -23.734 -24.938 1 95.88 55 PHE A C 1
ATOM 399 O O . PHE A 1 55 ? 10.773 -24.531 -24.391 1 95.88 55 PHE A O 1
ATOM 406 N N . ASP A 1 56 ? 11.875 -22.625 -24.328 1 96.69 56 ASP A N 1
ATOM 407 C CA . ASP A 1 56 ? 11.156 -22.203 -23.125 1 96.69 56 ASP A CA 1
ATOM 408 C C . ASP A 1 56 ? 9.688 -21.906 -23.438 1 96.69 56 ASP A C 1
ATOM 410 O O . ASP A 1 56 ? 8.797 -22.297 -22.688 1 96.69 56 ASP A O 1
ATOM 414 N N . PHE A 1 57 ? 9.555 -21.266 -24.562 1 95.81 57 PHE A N 1
ATOM 415 C CA . PHE A 1 57 ? 8.211 -20.906 -25 1 95.81 57 PHE A CA 1
ATOM 416 C C . PHE A 1 57 ? 7.398 -22.172 -25.312 1 95.81 57 PHE A C 1
ATOM 418 O O . PHE A 1 57 ? 6.23 -22.266 -24.922 1 95.81 57 PHE A O 1
ATOM 425 N N . LEU A 1 58 ? 7.957 -23.109 -25.953 1 94.69 58 LEU A N 1
ATOM 426 C CA . LEU A 1 58 ? 7.273 -24.359 -26.266 1 94.69 58 LEU A CA 1
ATOM 427 C C . LEU A 1 58 ? 6.926 -25.125 -24.984 1 94.69 58 LEU A C 1
ATOM 429 O O . LEU A 1 58 ? 5.848 -25.719 -24.891 1 94.69 58 LEU A O 1
ATOM 433 N N . GLY A 1 59 ? 7.812 -25.172 -24.062 1 94.88 59 GLY A N 1
ATOM 434 C CA . GLY A 1 59 ? 7.52 -25.797 -22.781 1 94.88 59 GLY A CA 1
ATOM 435 C C . GLY A 1 59 ? 6.344 -25.156 -22.062 1 94.88 59 GLY A C 1
ATOM 436 O O . GLY A 1 59 ? 5.484 -25.859 -21.531 1 94.88 59 GLY A O 1
ATOM 437 N N . ALA A 1 60 ? 6.301 -23.891 -22.141 1 94.56 60 ALA A N 1
ATOM 438 C CA . ALA A 1 60 ? 5.234 -23.141 -21.484 1 94.56 60 ALA A CA 1
ATOM 439 C C . ALA A 1 60 ? 3.879 -23.453 -22.109 1 94.56 60 ALA A C 1
ATOM 441 O O . ALA A 1 60 ? 2.912 -23.734 -21.406 1 94.56 60 ALA A O 1
ATOM 442 N N . ILE A 1 61 ? 3.812 -23.484 -23.406 1 91.81 61 ILE A N 1
ATOM 443 C CA . ILE A 1 61 ? 2.547 -23.609 -24.109 1 91.81 61 ILE A CA 1
ATOM 444 C C . ILE A 1 61 ? 2.066 -25.047 -24.062 1 91.81 61 ILE A C 1
ATOM 446 O O . ILE A 1 61 ? 0.865 -25.312 -23.969 1 91.81 61 ILE A O 1
ATOM 450 N N . LEU A 1 62 ? 2.998 -25.969 -24.062 1 90.19 62 LEU A N 1
ATOM 451 C CA . LEU A 1 62 ? 2.617 -27.375 -24.203 1 90.19 62 LEU A CA 1
ATOM 452 C C . LEU A 1 62 ? 2.361 -28 -22.828 1 90.19 62 LEU A C 1
ATOM 454 O O . LEU A 1 62 ? 1.483 -28.844 -22.688 1 90.19 62 LEU A O 1
ATOM 458 N N . LEU A 1 63 ? 3.08 -27.547 -21.844 1 91.38 63 LEU A N 1
ATOM 459 C CA . LEU A 1 63 ? 3.008 -28.281 -20.594 1 91.38 63 LEU A CA 1
ATOM 460 C C . LEU A 1 63 ? 2.875 -27.328 -19.406 1 91.38 63 LEU A C 1
ATOM 462 O O . LEU A 1 63 ? 2.943 -27.766 -18.25 1 91.38 63 LEU A O 1
ATOM 466 N N . GLY A 1 64 ? 2.646 -26.094 -19.562 1 90.62 64 GLY A N 1
ATOM 467 C CA . GLY A 1 64 ? 2.689 -25.094 -18.5 1 90.62 64 GLY A CA 1
ATOM 468 C C . GLY A 1 64 ? 1.397 -25.016 -17.719 1 90.62 64 GLY A C 1
ATOM 469 O O . GLY A 1 64 ? 1.342 -24.344 -16.672 1 90.62 64 GLY A O 1
ATOM 470 N N . ARG A 1 65 ? 0.352 -25.703 -18.047 1 88.19 65 ARG A N 1
ATOM 471 C CA . ARG A 1 65 ? -0.979 -25.516 -17.484 1 88.19 65 ARG A CA 1
ATOM 472 C C . ARG A 1 65 ? -1.074 -26.156 -16.094 1 88.19 65 ARG A C 1
ATOM 474 O O . ARG A 1 65 ? -1.798 -25.672 -15.227 1 88.19 65 ARG A O 1
ATOM 481 N N . VAL A 1 66 ? -0.35 -27.234 -15.898 1 87 66 VAL A N 1
ATOM 482 C CA . VAL A 1 66 ? -0.467 -27.984 -14.656 1 87 66 VAL A CA 1
ATOM 483 C C . VAL A 1 66 ? 0.005 -27.109 -13.484 1 87 66 VAL A C 1
ATOM 485 O O . VAL A 1 66 ? -0.731 -26.922 -12.516 1 87 66 VAL A O 1
ATOM 488 N N . VAL A 1 67 ? 1.126 -26.609 -13.633 1 90.06 67 VAL A N 1
ATOM 489 C CA . VAL A 1 67 ? 1.669 -25.797 -12.547 1 90.06 67 VAL A CA 1
ATOM 490 C C . VAL A 1 67 ? 0.895 -24.484 -12.438 1 90.06 67 VAL A C 1
ATOM 492 O O . VAL A 1 67 ? 0.675 -23.969 -11.344 1 90.06 67 VAL A O 1
ATOM 495 N N . THR A 1 68 ? 0.463 -23.953 -13.547 1 92.81 68 THR A N 1
ATOM 496 C CA . THR A 1 68 ? -0.356 -22.75 -13.547 1 92.81 68 THR A CA 1
ATOM 497 C C . THR A 1 68 ? -1.602 -22.953 -12.688 1 92.81 68 THR A C 1
ATOM 499 O O . THR A 1 68 ? -1.946 -22.078 -11.883 1 92.81 68 THR A O 1
ATOM 502 N N . SER A 1 69 ? -2.197 -24.078 -12.82 1 90.81 69 SER A N 1
ATOM 503 C CA . SER A 1 69 ? -3.389 -24.391 -12.039 1 90.81 69 SER A CA 1
ATOM 504 C C . SER A 1 69 ? -3.059 -24.516 -10.555 1 90.81 69 SER A C 1
ATOM 506 O O . SER A 1 69 ? -3.836 -24.078 -9.703 1 90.81 69 SER A O 1
ATOM 508 N N . THR A 1 70 ? -1.972 -25.078 -10.273 1 91.44 70 THR A N 1
ATOM 509 C CA . THR A 1 70 ? -1.554 -25.219 -8.883 1 91.44 70 THR A CA 1
ATOM 510 C C . THR A 1 70 ? -1.339 -23.859 -8.242 1 91.44 70 THR A C 1
ATOM 512 O O . THR A 1 70 ? -1.786 -23.609 -7.121 1 91.44 70 THR A O 1
ATOM 515 N N . ILE A 1 71 ? -0.711 -23 -8.977 1 95.56 71 ILE A N 1
ATOM 516 C CA . ILE A 1 71 ? -0.432 -21.672 -8.453 1 95.56 71 ILE A CA 1
ATOM 517 C C . ILE A 1 71 ? -1.74 -20.906 -8.273 1 95.56 71 ILE A C 1
ATOM 519 O O . ILE A 1 71 ? -1.916 -20.188 -7.281 1 95.56 71 ILE A O 1
ATOM 523 N N . ALA A 1 72 ? -2.615 -21.125 -9.148 1 94.62 72 ALA A N 1
ATOM 524 C CA . ALA A 1 72 ? -3.879 -20.391 -9.133 1 94.62 72 ALA A CA 1
ATOM 525 C C . ALA A 1 72 ? -4.77 -20.859 -7.988 1 94.62 72 ALA A C 1
ATOM 527 O O . ALA A 1 72 ? -5.383 -20.047 -7.293 1 94.62 72 ALA A O 1
ATOM 528 N N . SER A 1 73 ? -4.82 -22.234 -7.766 1 93.19 73 SER A N 1
ATOM 529 C CA . SER A 1 73 ? -5.871 -22.703 -6.871 1 93.19 73 SER A CA 1
ATOM 530 C C . SER A 1 73 ? -5.379 -23.844 -5.996 1 93.19 73 SER A C 1
ATOM 532 O O . SER A 1 73 ? -6.156 -24.438 -5.246 1 93.19 73 SER A O 1
ATOM 534 N N . GLY A 1 74 ? -4.094 -24.141 -6.051 1 92.5 74 GLY A N 1
ATOM 535 C CA . GLY A 1 74 ? -3.613 -25.328 -5.344 1 92.5 74 GLY A CA 1
ATOM 536 C C . GLY A 1 74 ? -2.848 -24.984 -4.078 1 92.5 74 GLY A C 1
ATOM 537 O O . GLY A 1 74 ? -2.461 -25.891 -3.328 1 92.5 74 GLY A O 1
ATOM 538 N N . VAL A 1 75 ? -2.674 -23.766 -3.824 1 95.75 75 VAL A N 1
ATOM 539 C CA . VAL A 1 75 ? -1.895 -23.359 -2.656 1 95.75 75 VAL A CA 1
ATOM 540 C C . VAL A 1 75 ? -2.828 -22.844 -1.566 1 95.75 75 VAL A C 1
ATOM 542 O O . VAL A 1 75 ? -2.797 -23.328 -0.432 1 95.75 75 VAL A O 1
ATOM 545 N N . ALA A 1 76 ? -3.68 -21.922 -1.863 1 96.44 76 ALA A N 1
ATOM 546 C CA . ALA A 1 76 ? -4.684 -21.391 -0.943 1 96.44 76 ALA A CA 1
ATOM 547 C C . ALA A 1 76 ? -6.004 -22.141 -1.078 1 96.44 76 ALA A C 1
ATOM 549 O O . ALA A 1 76 ? -6.352 -22.609 -2.166 1 96.44 76 ALA A O 1
ATOM 550 N N . ASP A 1 77 ? -6.691 -22.219 0.026 1 94.94 77 ASP A N 1
ATOM 551 C CA . ASP A 1 77 ? -8.039 -22.781 -0.009 1 94.94 77 ASP A CA 1
ATOM 552 C C . ASP A 1 77 ? -9.062 -21.734 -0.434 1 94.94 77 ASP A C 1
ATOM 554 O O . ASP A 1 77 ? -9.445 -20.875 0.367 1 94.94 77 ASP A O 1
ATOM 558 N N . LEU A 1 78 ? -9.555 -21.906 -1.566 1 92.12 78 LEU A N 1
ATOM 559 C CA . LEU A 1 78 ? -10.414 -20.891 -2.166 1 92.12 78 LEU A CA 1
ATOM 560 C C . LEU A 1 78 ? -11.727 -20.781 -1.408 1 92.12 78 LEU A C 1
ATOM 562 O O . LEU A 1 78 ? -12.461 -19.797 -1.562 1 92.12 78 LEU A O 1
ATOM 566 N N . ASN A 1 79 ? -12.055 -21.75 -0.572 1 90.12 79 ASN A N 1
ATOM 567 C CA . ASN A 1 79 ? -13.266 -21.672 0.238 1 90.12 79 ASN A CA 1
ATOM 568 C C . ASN A 1 79 ? -13.234 -20.469 1.178 1 90.12 79 ASN A C 1
ATOM 570 O O . ASN A 1 79 ? -14.281 -19.906 1.514 1 90.12 79 ASN A O 1
ATOM 574 N N . SER A 1 80 ? -12.055 -20.109 1.528 1 91.69 80 SER A N 1
ATOM 575 C CA . SER A 1 80 ? -11.891 -18.984 2.439 1 91.69 80 SER A CA 1
ATOM 576 C C . SER A 1 80 ? -12.133 -17.656 1.726 1 91.69 80 SER A C 1
ATOM 578 O O . SER A 1 80 ? -12.305 -16.625 2.371 1 91.69 80 SER A O 1
ATOM 580 N N . PHE A 1 81 ? -12.227 -17.719 0.398 1 91.75 81 PHE A N 1
ATOM 581 C CA . PHE A 1 81 ? -12.289 -16.484 -0.374 1 91.75 81 PHE A CA 1
ATOM 582 C C . PHE A 1 81 ? -13.57 -16.422 -1.188 1 91.75 81 PHE A C 1
ATOM 584 O O . PHE A 1 81 ? -13.773 -15.484 -1.964 1 91.75 81 PHE A O 1
ATOM 591 N N . LEU A 1 82 ? -14.453 -17.359 -1.027 1 88 82 LEU A N 1
ATOM 592 C CA . LEU A 1 82 ? -15.656 -17.453 -1.855 1 88 82 LEU A CA 1
ATOM 593 C C . LEU A 1 82 ? -16.562 -16.234 -1.635 1 88 82 LEU A C 1
ATOM 595 O O . LEU A 1 82 ? -17.219 -15.773 -2.566 1 88 82 LEU A O 1
ATOM 599 N N . GLY A 1 83 ? -16.578 -15.656 -0.431 1 85.5 83 GLY A N 1
ATOM 600 C CA . GLY A 1 83 ? -17.406 -14.508 -0.123 1 85.5 83 GLY A CA 1
ATOM 601 C C . GLY A 1 83 ? -16.812 -13.195 -0.595 1 85.5 83 GLY A C 1
ATOM 602 O O . GLY A 1 83 ? -17.531 -12.195 -0.739 1 85.5 83 GLY A O 1
ATOM 603 N N . ASN A 1 84 ? -15.492 -13.266 -0.837 1 90.62 84 ASN A N 1
ATOM 604 C CA . ASN A 1 84 ? -14.75 -12.086 -1.278 1 90.62 84 ASN A CA 1
ATOM 605 C C . ASN A 1 84 ? -13.672 -12.453 -2.291 1 90.62 84 ASN A C 1
ATOM 607 O O . ASN A 1 84 ? -12.477 -12.297 -2.018 1 90.62 84 ASN A O 1
ATOM 611 N N . PRO A 1 85 ? -14.117 -12.852 -3.484 1 92.81 85 PRO A N 1
ATOM 612 C CA . PRO A 1 85 ? -13.125 -13.305 -4.469 1 92.81 85 PRO A CA 1
ATOM 613 C C . PRO A 1 85 ? -12.125 -12.211 -4.836 1 92.81 85 PRO A C 1
ATOM 615 O O . PRO A 1 85 ? -10.984 -12.516 -5.211 1 92.81 85 PRO A O 1
ATOM 618 N N . GLU A 1 86 ? -12.547 -10.898 -4.77 1 94.69 86 GLU A N 1
ATOM 619 C CA . GLU A 1 86 ? -11.664 -9.781 -5.09 1 94.69 86 GLU A CA 1
ATOM 620 C C . GLU A 1 86 ? -10.469 -9.727 -4.137 1 94.69 86 GLU A C 1
ATOM 622 O O . GLU A 1 86 ? -9.398 -9.242 -4.504 1 94.69 86 GLU A O 1
ATOM 627 N N . VAL A 1 87 ? -10.664 -10.234 -2.928 1 96 87 VAL A N 1
ATOM 628 C CA . VAL A 1 87 ? -9.57 -10.242 -1.954 1 96 87 VAL A CA 1
ATOM 629 C C . VAL A 1 87 ? -8.461 -11.18 -2.424 1 96 87 VAL A C 1
ATOM 631 O O . VAL A 1 87 ? -7.277 -10.859 -2.289 1 96 87 VAL A O 1
ATOM 634 N N . TYR A 1 88 ? -8.812 -12.336 -2.947 1 96.44 88 TYR A N 1
ATOM 635 C CA . TYR A 1 88 ? -7.828 -13.281 -3.463 1 96.44 88 TYR A CA 1
ATOM 636 C C . TYR A 1 88 ? -7.07 -12.688 -4.645 1 96.44 88 TYR A C 1
ATOM 638 O O . TYR A 1 88 ? -5.844 -12.797 -4.723 1 96.44 88 TYR A O 1
ATOM 646 N N . ALA A 1 89 ? -7.84 -12.102 -5.598 1 97.25 89 ALA A N 1
ATOM 647 C CA . ALA A 1 89 ? -7.215 -11.453 -6.746 1 97.25 89 ALA A CA 1
ATOM 648 C C . ALA A 1 89 ? -6.25 -10.359 -6.297 1 97.25 89 ALA A C 1
ATOM 650 O O . ALA A 1 89 ? -5.148 -10.234 -6.84 1 97.25 89 ALA A O 1
ATOM 651 N N . TYR A 1 90 ? -6.668 -9.57 -5.324 1 98.12 90 TYR A N 1
ATOM 652 C CA . TYR A 1 90 ? -5.812 -8.523 -4.777 1 98.12 90 TYR A CA 1
ATOM 653 C C . TYR A 1 90 ? -4.543 -9.117 -4.176 1 98.12 90 TYR A C 1
ATOM 655 O O . TYR A 1 90 ? -3.453 -8.562 -4.34 1 98.12 90 TYR A O 1
ATOM 663 N N . GLY A 1 91 ? -4.711 -10.203 -3.443 1 98.5 91 GLY A N 1
ATOM 664 C CA . GLY A 1 91 ? -3.549 -10.898 -2.914 1 98.5 91 GLY A CA 1
ATOM 665 C C . GLY A 1 91 ? -2.562 -11.32 -3.988 1 98.5 91 GLY A C 1
ATOM 666 O O . GLY A 1 91 ? -1.351 -11.172 -3.816 1 98.5 91 GLY A O 1
ATOM 667 N N . MET A 1 92 ? -3.072 -11.836 -5.066 1 98.62 92 MET A N 1
ATOM 668 C CA . MET A 1 92 ? -2.223 -12.25 -6.18 1 98.62 92 MET A CA 1
ATOM 669 C C . MET A 1 92 ? -1.445 -11.062 -6.738 1 98.62 92 MET A C 1
ATOM 671 O O . MET A 1 92 ? -0.273 -11.195 -7.094 1 98.62 92 MET A O 1
ATOM 675 N N . ILE A 1 93 ? -2.082 -9.922 -6.84 1 98.44 93 ILE A N 1
ATOM 676 C CA . ILE A 1 93 ? -1.429 -8.703 -7.309 1 98.44 93 ILE A CA 1
ATOM 677 C C . ILE A 1 93 ? -0.295 -8.328 -6.359 1 98.44 93 ILE A C 1
ATOM 679 O O . ILE A 1 93 ? 0.806 -7.988 -6.797 1 98.44 93 ILE A O 1
ATOM 683 N N . CYS A 1 94 ? -0.584 -8.406 -5.043 1 98.38 94 CYS A N 1
ATOM 684 C CA . CYS A 1 94 ? 0.435 -8.102 -4.047 1 98.38 94 CYS A CA 1
ATOM 685 C C . CYS A 1 94 ? 1.607 -9.07 -4.148 1 98.38 94 CYS A C 1
ATOM 687 O O . CYS A 1 94 ? 2.766 -8.656 -4.047 1 98.38 94 CYS A O 1
ATOM 689 N N . ALA A 1 95 ? 1.332 -10.328 -4.336 1 98.62 95 ALA A N 1
ATOM 690 C CA . ALA A 1 95 ? 2.377 -11.336 -4.473 1 98.62 95 ALA A CA 1
ATOM 691 C C . ALA A 1 95 ? 3.256 -11.062 -5.688 1 98.62 95 ALA A C 1
ATOM 693 O O . ALA A 1 95 ? 4.484 -11.109 -5.598 1 98.62 95 ALA A O 1
ATOM 694 N N . CYS A 1 96 ? 2.633 -10.75 -6.812 1 98.62 96 CYS A N 1
ATOM 695 C CA . CYS A 1 96 ? 3.379 -10.453 -8.031 1 98.62 96 CYS A CA 1
ATOM 696 C C . CYS A 1 96 ? 4.191 -9.172 -7.879 1 98.62 96 CYS A C 1
ATOM 698 O O . CYS A 1 96 ? 5.32 -9.094 -8.359 1 98.62 96 CYS A O 1
ATOM 700 N N . THR A 1 97 ? 3.635 -8.164 -7.184 1 97.94 97 THR A N 1
ATOM 701 C CA . THR A 1 97 ? 4.332 -6.902 -6.996 1 97.94 97 THR A CA 1
ATOM 702 C C . THR A 1 97 ? 5.594 -7.098 -6.16 1 97.94 97 THR A C 1
ATOM 704 O O . THR A 1 97 ? 6.688 -6.703 -6.574 1 97.94 97 THR A O 1
ATOM 707 N N . ALA A 1 98 ? 5.414 -7.734 -5.031 1 97.88 98 ALA A N 1
ATOM 708 C CA . ALA A 1 98 ? 6.547 -7.973 -4.141 1 97.88 98 ALA A CA 1
ATOM 709 C C . ALA A 1 98 ? 7.586 -8.875 -4.805 1 97.88 98 ALA A C 1
ATOM 711 O O . ALA A 1 98 ? 8.781 -8.586 -4.754 1 97.88 98 ALA A O 1
ATOM 712 N N . GLY A 1 99 ? 7.113 -9.922 -5.406 1 97.88 99 GLY A N 1
ATOM 713 C CA . GLY A 1 99 ? 8.023 -10.844 -6.062 1 97.88 99 GLY A CA 1
ATOM 714 C C . GLY A 1 99 ? 8.812 -10.211 -7.191 1 97.88 99 GLY A C 1
ATOM 715 O O . GLY A 1 99 ? 10.016 -10.445 -7.324 1 97.88 99 GLY A O 1
ATOM 716 N N . SER A 1 100 ? 8.117 -9.43 -8.031 1 97.69 100 SER A N 1
ATOM 717 C CA . SER A 1 100 ? 8.789 -8.758 -9.141 1 97.69 100 SER A CA 1
ATOM 718 C C . SER A 1 100 ? 9.883 -7.82 -8.641 1 97.69 100 SER A C 1
ATOM 720 O O . SER A 1 100 ? 10.961 -7.754 -9.234 1 97.69 100 SER A O 1
ATOM 722 N N . PHE A 1 101 ? 9.633 -7.148 -7.621 1 96.5 101 PHE A N 1
ATOM 723 C CA . PHE A 1 101 ? 10.602 -6.211 -7.066 1 96.5 101 PHE A CA 1
ATOM 724 C C . PHE A 1 101 ? 11.852 -6.938 -6.602 1 96.5 101 PHE A C 1
ATOM 726 O O . PHE A 1 101 ? 12.969 -6.566 -6.973 1 96.5 101 PHE A O 1
ATOM 733 N N . TRP A 1 102 ? 11.664 -7.961 -5.883 1 95.56 102 TRP A N 1
ATOM 734 C CA . TRP A 1 102 ? 12.805 -8.641 -5.289 1 95.56 102 TRP A CA 1
ATOM 735 C C . TRP A 1 102 ? 13.531 -9.492 -6.328 1 95.56 102 TRP A C 1
ATOM 737 O O . TRP A 1 102 ? 14.742 -9.711 -6.227 1 95.56 102 TRP A O 1
ATOM 747 N N . LEU A 1 103 ? 12.797 -9.969 -7.312 1 96.75 103 LEU A N 1
ATOM 748 C CA . LEU A 1 103 ? 13.461 -10.641 -8.422 1 96.75 103 LEU A CA 1
ATOM 749 C C . LEU A 1 103 ? 14.359 -9.68 -9.188 1 96.75 103 LEU A C 1
ATOM 751 O O . LEU A 1 103 ? 15.484 -10.031 -9.562 1 96.75 103 LEU A O 1
ATOM 755 N N . ALA A 1 104 ? 13.898 -8.5 -9.375 1 96 104 ALA A N 1
ATOM 756 C CA . ALA A 1 104 ? 14.688 -7.484 -10.078 1 96 104 ALA A CA 1
ATOM 757 C C . ALA A 1 104 ? 15.922 -7.094 -9.273 1 96 104 ALA A C 1
ATOM 759 O O . ALA A 1 104 ? 17.031 -7.004 -9.812 1 96 104 ALA A O 1
ATOM 760 N N . VAL A 1 105 ? 15.727 -6.918 -7.977 1 94.12 105 VAL A N 1
ATOM 761 C CA . VAL A 1 105 ? 16.844 -6.531 -7.105 1 94.12 105 VAL A CA 1
ATOM 762 C C . VAL A 1 105 ? 17.875 -7.656 -7.055 1 94.12 105 VAL A C 1
ATOM 764 O O . VAL A 1 105 ? 19.062 -7.414 -7.199 1 94.12 105 VAL A O 1
ATOM 767 N N . ALA A 1 106 ? 17.391 -8.859 -6.863 1 92 106 ALA A N 1
ATOM 768 C CA . ALA A 1 106 ? 18.297 -10.008 -6.801 1 92 106 ALA A CA 1
ATOM 769 C C . ALA A 1 106 ? 19.062 -10.18 -8.109 1 92 106 ALA A C 1
ATOM 771 O O . ALA A 1 106 ? 20.25 -10.469 -8.102 1 92 106 ALA A O 1
ATOM 772 N N . SER A 1 107 ? 18.375 -10.016 -9.203 1 91.31 107 SER A N 1
ATOM 773 C CA . SER A 1 107 ? 19.016 -10.133 -10.508 1 91.31 107 SER A CA 1
ATOM 774 C C . SER A 1 107 ? 20.078 -9.055 -10.711 1 91.31 107 SER A C 1
ATOM 776 O O . SER A 1 107 ? 21.156 -9.32 -11.234 1 91.31 107 SER A O 1
ATOM 778 N N . ARG A 1 108 ? 19.781 -7.883 -10.203 1 90.56 108 ARG A N 1
ATOM 779 C CA . ARG A 1 108 ? 20.703 -6.77 -10.352 1 90.56 108 ARG A CA 1
ATOM 780 C C . ARG A 1 108 ? 22 -7.035 -9.602 1 90.56 108 ARG A C 1
ATOM 782 O O . ARG A 1 108 ? 23.094 -6.707 -10.086 1 90.56 108 ARG A O 1
ATOM 789 N N . VAL A 1 109 ? 21.859 -7.609 -8.477 1 87.12 109 VAL A N 1
ATOM 790 C CA . VAL A 1 109 ? 23.047 -7.844 -7.664 1 87.12 109 VAL A CA 1
ATOM 791 C C . VAL A 1 109 ? 23.641 -9.211 -8 1 87.12 109 VAL A C 1
ATOM 793 O O . VAL A 1 109 ? 24.672 -9.602 -7.445 1 87.12 109 VAL A O 1
ATOM 796 N N . GLY A 1 110 ? 23.062 -10.062 -8.883 1 81.62 110 GLY A N 1
ATOM 797 C CA . GLY A 1 110 ? 23.609 -11.312 -9.391 1 81.62 110 GLY A CA 1
ATOM 798 C C . GLY A 1 110 ? 23.406 -12.477 -8.438 1 81.62 110 GLY A C 1
ATOM 799 O O . GLY A 1 110 ? 24.219 -13.406 -8.398 1 81.62 110 GLY A O 1
ATOM 800 N N . ILE A 1 111 ? 22.375 -12.359 -7.602 1 83.88 111 ILE A N 1
ATOM 801 C CA . ILE A 1 111 ? 22.062 -13.438 -6.672 1 83.88 111 ILE A CA 1
ATOM 802 C C . ILE A 1 111 ? 20.953 -14.32 -7.25 1 83.88 111 ILE A C 1
ATOM 804 O O . ILE A 1 111 ? 19.984 -13.812 -7.805 1 83.88 111 ILE A O 1
ATOM 808 N N . ASN A 1 112 ? 21.219 -15.633 -7.137 1 88.38 112 ASN A N 1
ATOM 809 C CA . ASN A 1 112 ? 20.219 -16.594 -7.609 1 88.38 112 ASN A CA 1
ATOM 810 C C . ASN A 1 112 ? 19.094 -16.781 -6.586 1 88.38 112 ASN A C 1
ATOM 812 O O . ASN A 1 112 ? 19.359 -17.141 -5.438 1 88.38 112 ASN A O 1
ATOM 816 N N . VAL A 1 113 ? 17.938 -16.469 -7.012 1 92 113 VAL A N 1
ATOM 817 C CA . VAL A 1 113 ? 16.766 -16.656 -6.16 1 92 113 VAL A CA 1
ATOM 818 C C . VAL A 1 113 ? 15.727 -17.484 -6.898 1 92 113 VAL A C 1
ATOM 820 O O . VAL A 1 113 ? 15.875 -17.766 -8.094 1 92 113 VAL A O 1
ATOM 823 N N . SER A 1 114 ? 14.711 -17.938 -6.164 1 93.38 114 SER A N 1
ATOM 824 C CA . SER A 1 114 ? 13.703 -18.812 -6.75 1 93.38 114 SER A CA 1
ATOM 825 C C . SER A 1 114 ? 12.359 -18.109 -6.859 1 93.38 114 SER A C 1
ATOM 827 O O . SER A 1 114 ? 11.781 -17.703 -5.848 1 93.38 114 SER A O 1
ATOM 829 N N . GLY A 1 115 ? 11.828 -18.078 -8.055 1 94.75 115 GLY A N 1
ATOM 830 C CA . GLY A 1 115 ? 10.5 -17.531 -8.273 1 94.75 115 GLY A CA 1
ATOM 831 C C . GLY A 1 115 ? 9.406 -18.344 -7.594 1 94.75 115 GLY A C 1
ATOM 832 O O . GLY A 1 115 ? 8.398 -17.781 -7.152 1 94.75 115 GLY A O 1
ATOM 833 N N . THR A 1 116 ? 9.617 -19.641 -7.512 1 95.19 116 THR A N 1
ATOM 834 C CA . THR A 1 116 ? 8.633 -20.5 -6.867 1 95.19 116 THR A CA 1
ATOM 835 C C . THR A 1 116 ? 8.484 -20.141 -5.391 1 95.19 116 THR A C 1
ATOM 837 O O . THR A 1 116 ? 7.371 -20.109 -4.867 1 95.19 116 THR A O 1
ATOM 840 N N . HIS A 1 117 ? 9.625 -19.922 -4.742 1 96.06 117 HIS A N 1
ATOM 841 C CA . HIS A 1 117 ? 9.586 -19.5 -3.35 1 96.06 117 HIS A CA 1
ATOM 842 C C . HIS A 1 117 ? 8.812 -18.188 -3.193 1 96.06 117 HIS A C 1
ATOM 844 O O . HIS A 1 117 ? 8.023 -18.047 -2.258 1 96.06 117 HIS A O 1
ATOM 850 N N . PHE A 1 118 ? 9.039 -17.359 -4.113 1 97.62 118 PHE A N 1
ATOM 851 C CA . PHE A 1 118 ? 8.453 -16.031 -4.012 1 97.62 118 PHE A CA 1
ATOM 852 C C . PHE A 1 118 ? 6.938 -16.094 -4.203 1 97.62 118 PHE A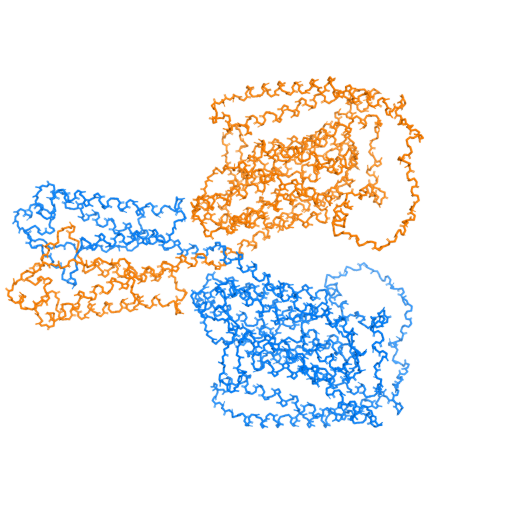 C 1
ATOM 854 O O . PHE A 1 118 ? 6.184 -15.531 -3.406 1 97.62 118 PHE A O 1
ATOM 861 N N . ILE A 1 119 ? 6.441 -16.828 -5.219 1 98 119 ILE A N 1
ATOM 862 C CA . ILE A 1 119 ? 5.02 -16.797 -5.535 1 98 119 ILE A CA 1
ATOM 863 C C . ILE A 1 119 ? 4.25 -17.656 -4.531 1 98 119 ILE A C 1
ATOM 865 O O . ILE A 1 119 ? 3.207 -17.25 -4.023 1 98 119 ILE A O 1
ATOM 869 N N . VAL A 1 120 ? 4.781 -18.844 -4.23 1 97.44 120 VAL A N 1
ATOM 870 C CA . VAL A 1 120 ? 4.121 -19.703 -3.254 1 97.44 120 VAL A CA 1
ATOM 871 C C . VAL A 1 120 ? 4.176 -19.062 -1.871 1 97.44 120 VAL A C 1
ATOM 873 O O . VAL A 1 120 ? 3.168 -19.016 -1.161 1 97.44 120 VAL A O 1
ATOM 876 N N . GLY A 1 121 ? 5.355 -18.609 -1.522 1 97.25 121 GLY A N 1
ATOM 877 C CA . GLY A 1 121 ? 5.477 -17.891 -0.263 1 97.25 121 GLY A CA 1
ATOM 878 C C . GLY A 1 121 ? 4.559 -16.688 -0.173 1 97.25 121 GLY A C 1
ATOM 879 O O . GLY A 1 121 ? 4.008 -16.391 0.892 1 97.25 121 GLY A O 1
ATOM 880 N N . GLY A 1 122 ? 4.422 -15.953 -1.25 1 98.38 122 GLY A N 1
ATOM 881 C CA . GLY A 1 122 ? 3.514 -14.82 -1.298 1 98.38 122 GLY A CA 1
ATOM 882 C C . GLY A 1 122 ? 2.062 -15.211 -1.094 1 98.38 122 GLY A C 1
ATOM 883 O O . GLY A 1 122 ? 1.342 -14.555 -0.333 1 98.38 122 GLY A O 1
ATOM 884 N N . ILE A 1 123 ? 1.603 -16.297 -1.78 1 98.31 123 ILE A N 1
ATOM 885 C CA . ILE A 1 123 ? 0.228 -16.766 -1.662 1 98.31 123 ILE A CA 1
ATOM 886 C C . ILE A 1 123 ? -0.042 -17.203 -0.228 1 98.31 123 ILE A C 1
ATOM 888 O O . ILE A 1 123 ? -1.092 -16.891 0.34 1 98.31 123 ILE A O 1
ATOM 892 N N . VAL A 1 124 ? 0.929 -17.875 0.355 1 98.25 124 VAL A N 1
ATOM 893 C CA . VAL A 1 124 ? 0.792 -18.312 1.74 1 98.25 124 VAL A CA 1
ATOM 894 C C . VAL A 1 124 ? 0.684 -17.094 2.658 1 98.25 124 VAL A C 1
ATOM 896 O O . VAL A 1 124 ? -0.177 -17.047 3.539 1 98.25 124 VAL A O 1
ATOM 899 N N . ALA A 1 125 ? 1.488 -16.109 2.422 1 98.38 125 ALA A N 1
ATOM 900 C CA . ALA A 1 125 ? 1.558 -14.938 3.287 1 98.38 125 ALA A CA 1
ATOM 901 C C . ALA A 1 125 ? 0.225 -14.195 3.312 1 98.38 125 ALA A C 1
ATOM 903 O O . ALA A 1 125 ? -0.337 -13.953 4.383 1 98.38 125 ALA A O 1
ATOM 904 N N . PHE A 1 126 ? -0.365 -13.812 2.123 1 98.38 126 PHE A N 1
ATOM 905 C CA . PHE A 1 126 ? -1.584 -13.016 2.152 1 98.38 126 PHE A CA 1
ATOM 906 C C . PHE A 1 126 ? -2.777 -13.867 2.578 1 98.38 126 PHE A C 1
ATOM 908 O O . PHE A 1 126 ? -3.729 -13.352 3.17 1 98.38 126 PHE A O 1
ATOM 915 N N . SER A 1 127 ? -2.711 -15.211 2.285 1 98.38 127 SER A N 1
ATOM 916 C CA . SER A 1 127 ? -3.795 -16.078 2.721 1 98.38 127 SER A CA 1
ATOM 917 C C . SER A 1 127 ? -3.846 -16.188 4.242 1 98.38 127 SER A C 1
ATOM 919 O O . SER A 1 127 ? -4.926 -16.203 4.832 1 98.38 127 SER A O 1
ATOM 921 N N . LEU A 1 128 ? -2.672 -16.234 4.883 1 97.75 128 LEU A N 1
ATOM 922 C CA . LEU A 1 128 ? -2.604 -16.297 6.34 1 97.75 128 LEU A CA 1
ATOM 923 C C . LEU A 1 128 ? -3.156 -15.016 6.957 1 97.75 128 LEU A C 1
ATOM 925 O O . LEU A 1 128 ? -3.793 -15.055 8.016 1 97.75 128 LEU A O 1
ATOM 929 N N . ILE A 1 129 ? -2.936 -13.906 6.32 1 97.31 129 ILE A N 1
ATOM 930 C CA . ILE A 1 129 ? -3.434 -12.625 6.812 1 97.31 129 ILE A CA 1
ATOM 931 C C . ILE A 1 129 ? -4.957 -12.586 6.695 1 97.31 129 ILE A C 1
ATOM 933 O O . ILE A 1 129 ? -5.637 -12.055 7.578 1 97.31 129 ILE A O 1
ATOM 937 N N . TRP A 1 130 ? -5.504 -13.141 5.648 1 96.69 130 TRP A N 1
ATOM 938 C CA . TRP A 1 130 ? -6.934 -13.055 5.363 1 96.69 130 TRP A CA 1
ATOM 939 C C . TRP A 1 130 ? -7.734 -13.945 6.305 1 96.69 130 TRP A C 1
ATOM 941 O O . TRP A 1 130 ? -8.672 -13.484 6.957 1 96.69 130 TRP A O 1
ATOM 951 N N . ASP A 1 131 ? -7.305 -15.258 6.414 1 95.5 131 ASP A N 1
ATOM 952 C CA . ASP A 1 131 ? -8.133 -16.188 7.16 1 95.5 131 ASP A CA 1
ATOM 953 C C . ASP A 1 131 ? -7.277 -17.188 7.941 1 95.5 131 ASP A C 1
ATOM 955 O O . ASP A 1 131 ? -7.691 -18.328 8.172 1 95.5 131 ASP A O 1
ATOM 959 N N . GLY A 1 132 ? -6.008 -16.812 8.195 1 96.12 132 GLY A N 1
ATOM 960 C CA . GLY A 1 132 ? -5.148 -17.641 9.023 1 96.12 132 GLY A CA 1
ATOM 961 C C . GLY A 1 132 ? -4.816 -18.984 8.391 1 96.12 132 GLY A C 1
ATOM 962 O O . GLY A 1 132 ? -4.66 -19.078 7.172 1 96.12 132 GLY A O 1
ATOM 963 N N . LYS A 1 133 ? -4.734 -20.062 9.188 1 95.19 133 LYS A N 1
ATOM 964 C CA . LYS A 1 133 ? -4.262 -21.375 8.758 1 95.19 133 LYS A CA 1
ATOM 965 C C . LYS A 1 133 ? -5.301 -22.062 7.887 1 95.19 133 LYS A C 1
ATOM 967 O O . LYS A 1 133 ? -4.957 -22.906 7.051 1 95.19 133 LYS A O 1
ATOM 972 N N . ASP A 1 134 ? -6.527 -21.656 8.016 1 94.19 134 ASP A N 1
ATOM 973 C CA . ASP A 1 134 ? -7.609 -22.312 7.285 1 94.19 134 ASP A CA 1
ATOM 974 C C . ASP A 1 134 ? -7.637 -21.859 5.824 1 94.19 134 ASP A C 1
ATOM 976 O O . ASP A 1 134 ? -8.281 -22.5 4.988 1 94.19 134 ASP A O 1
ATOM 980 N N . ALA A 1 135 ? -6.895 -20.828 5.555 1 96.69 135 ALA A N 1
ATOM 981 C CA . ALA A 1 135 ? -6.875 -20.328 4.188 1 96.69 135 ALA A CA 1
ATOM 982 C C . ALA A 1 135 ? -5.797 -21.016 3.355 1 96.69 135 ALA A C 1
ATOM 984 O O . ALA A 1 135 ? -5.602 -20.688 2.184 1 96.69 135 ALA A O 1
ATOM 985 N N . ILE A 1 136 ? -5.133 -22.031 3.941 1 97.25 136 ILE A N 1
ATOM 986 C CA . ILE A 1 136 ? -4.039 -22.703 3.26 1 97.25 136 ILE A CA 1
ATOM 987 C C . ILE A 1 136 ? -4.371 -24.188 3.098 1 97.25 136 ILE A C 1
ATOM 989 O O . ILE A 1 136 ? -4.887 -24.812 4.023 1 97.25 136 ILE A O 1
ATOM 993 N N . ILE A 1 137 ? -4.094 -24.656 1.927 1 96.06 137 ILE A N 1
ATOM 994 C CA . ILE A 1 137 ? -4.113 -26.109 1.747 1 96.06 137 ILE A CA 1
ATOM 995 C C . ILE A 1 137 ? -2.791 -26.703 2.225 1 96.06 137 ILE A C 1
ATOM 997 O O . ILE A 1 137 ? -1.801 -26.703 1.488 1 96.06 137 ILE A O 1
ATOM 1001 N N . TRP A 1 138 ? -2.773 -27.188 3.398 1 95.19 138 TRP A N 1
ATOM 1002 C CA . TRP A 1 138 ? -1.529 -27.703 3.949 1 95.19 138 TRP A CA 1
ATOM 1003 C C . TRP A 1 138 ? -1.209 -29.078 3.359 1 95.19 138 TRP A C 1
ATOM 1005 O O . TRP A 1 138 ? -0.114 -29.297 2.836 1 95.19 138 TRP A O 1
ATOM 1015 N N . ALA A 1 139 ? -2.17 -30.016 3.508 1 92.81 139 ALA A N 1
ATOM 1016 C CA . ALA A 1 139 ? -2.066 -31.375 2.973 1 92.81 139 ALA A CA 1
ATOM 1017 C C . ALA A 1 139 ? -3.447 -31.953 2.693 1 92.81 139 ALA A C 1
ATOM 1019 O O . ALA A 1 139 ? -4.285 -32.062 3.594 1 92.81 139 ALA A O 1
ATOM 1020 N N . GLU A 1 140 ? -3.668 -32.25 1.466 1 89.31 140 GLU A N 1
ATOM 1021 C CA . GLU A 1 140 ? -4.906 -32.875 1.046 1 89.31 140 GLU A CA 1
ATOM 1022 C C . GLU A 1 140 ? -4.625 -34.125 0.19 1 89.31 140 GLU A C 1
ATOM 1024 O O . GLU A 1 140 ? -3.852 -34.062 -0.766 1 89.31 140 GLU A O 1
ATOM 1029 N N . ARG A 1 141 ? -5.211 -35.094 0.545 1 87.44 141 ARG A N 1
ATOM 1030 C CA . ARG A 1 141 ? -4.984 -36.344 -0.177 1 87.44 141 ARG A CA 1
ATOM 1031 C C . ARG A 1 141 ? -5.672 -36.344 -1.538 1 87.44 141 ARG A C 1
ATOM 1033 O O . ARG A 1 141 ? -6.809 -35.875 -1.658 1 87.44 141 ARG A O 1
ATOM 1040 N N . ASP A 1 142 ? -4.887 -36.562 -2.523 1 78 142 ASP A N 1
ATOM 1041 C CA . ASP A 1 142 ? -5.414 -36.719 -3.877 1 78 142 ASP A CA 1
ATOM 1042 C C . ASP A 1 142 ? -5.375 -38.156 -4.312 1 78 142 ASP A C 1
ATOM 1044 O O . ASP A 1 142 ? -4.297 -38.75 -4.484 1 78 142 ASP A O 1
ATOM 1048 N N . ASN A 1 143 ? -6.477 -38.719 -4.473 1 72.75 143 ASN A N 1
ATOM 1049 C CA . ASN A 1 143 ? -6.57 -40.156 -4.766 1 72.75 143 ASN A CA 1
ATOM 1050 C C . ASN A 1 143 ? -6.484 -40.438 -6.266 1 72.75 143 ASN A C 1
ATOM 1052 O O . ASN A 1 143 ? -6.57 -41.594 -6.699 1 72.75 143 ASN A O 1
ATOM 1056 N N . SER A 1 144 ? -6.203 -39.438 -6.91 1 68.19 144 SER A N 1
ATOM 1057 C CA . SER A 1 144 ? -6.09 -39.656 -8.352 1 68.19 144 SER A CA 1
ATOM 1058 C C . SER A 1 144 ? -4.758 -40.312 -8.703 1 68.19 144 SER A C 1
ATOM 1060 O O . SER A 1 144 ? -3.738 -40.031 -8.07 1 68.19 144 SER A O 1
ATOM 1062 N N . ILE A 1 145 ? -4.785 -41.344 -9.5 1 59.41 145 ILE A N 1
ATOM 1063 C CA . ILE A 1 145 ? -3.611 -42.125 -9.898 1 59.41 145 ILE A CA 1
ATOM 1064 C C . ILE A 1 145 ? -2.625 -41.219 -10.633 1 59.41 145 ILE A C 1
ATOM 1066 O O . ILE A 1 145 ? -1.412 -41.406 -10.57 1 59.41 145 ILE A O 1
ATOM 1070 N N . ASP A 1 146 ? -3.033 -40.156 -11.195 1 64.94 146 ASP A N 1
ATOM 1071 C CA . ASP A 1 146 ? -2.215 -39.281 -12.055 1 64.94 146 ASP A CA 1
ATOM 1072 C C . ASP A 1 146 ? -1.666 -38.094 -11.289 1 64.94 146 ASP A C 1
ATOM 1074 O O . ASP A 1 146 ? -1.196 -37.125 -11.891 1 64.94 146 ASP A O 1
ATOM 1078 N N . ALA A 1 147 ? -1.837 -38.25 -9.938 1 67.62 147 ALA A N 1
ATOM 1079 C CA . ALA A 1 147 ? -1.389 -37.094 -9.164 1 67.62 147 ALA A CA 1
ATOM 1080 C C . ALA A 1 147 ? -0.488 -37.531 -8.008 1 67.62 147 ALA A C 1
ATOM 1082 O O . ALA A 1 147 ? -0.414 -38.719 -7.68 1 67.62 147 ALA A O 1
ATOM 1083 N N . PHE A 1 148 ? 0.313 -36.594 -7.613 1 78.19 148 PHE A N 1
ATOM 1084 C CA . PHE A 1 148 ? 1.058 -36.812 -6.383 1 78.19 148 PHE A CA 1
ATOM 1085 C C . PHE A 1 148 ? 0.111 -37.094 -5.223 1 78.19 148 PHE A C 1
ATOM 1087 O O . PHE A 1 148 ? -0.964 -36.5 -5.129 1 78.19 148 PHE A O 1
ATOM 1094 N N . PRO A 1 149 ? 0.401 -37.969 -4.473 1 79.19 149 PRO A N 1
ATOM 1095 C CA . PRO A 1 149 ? -0.534 -38.438 -3.459 1 79.19 149 PRO A CA 1
ATOM 1096 C C . PRO A 1 149 ? -1.034 -37.344 -2.533 1 79.19 149 PRO A C 1
ATOM 1098 O O . PRO A 1 149 ? -2.148 -37.438 -2.01 1 79.19 149 PRO A O 1
ATOM 1101 N N . TYR A 1 150 ? -0.189 -36.344 -2.273 1 87.25 150 TYR A N 1
ATOM 1102 C CA . TYR A 1 150 ? -0.622 -35.25 -1.426 1 87.25 150 TYR A CA 1
ATOM 1103 C C . TYR A 1 150 ? -0.418 -33.906 -2.127 1 87.25 150 TYR A C 1
ATOM 1105 O O . TYR A 1 150 ? 0.627 -33.688 -2.738 1 87.25 150 TYR A O 1
ATOM 1113 N N . LYS A 1 151 ? -1.533 -33.219 -2.051 1 88.44 151 LYS A N 1
ATOM 1114 C CA . LYS A 1 151 ? -1.459 -31.859 -2.572 1 88.44 151 LYS A CA 1
ATOM 1115 C C . LYS A 1 151 ? -1.389 -30.844 -1.439 1 88.44 151 LYS A C 1
ATOM 1117 O O . LYS A 1 151 ? -1.812 -31.125 -0.316 1 88.44 151 LYS A O 1
ATOM 1122 N N . GLY A 1 152 ? -0.71 -29.688 -1.773 1 93.5 152 GLY A N 1
ATOM 1123 C CA . GLY A 1 152 ? -0.677 -28.641 -0.773 1 93.5 152 GLY A CA 1
ATOM 1124 C C . GLY A 1 152 ? 0.722 -28.125 -0.5 1 93.5 152 GLY A C 1
ATOM 1125 O O . GLY A 1 152 ? 1.691 -28.578 -1.104 1 93.5 152 GLY A O 1
ATOM 1126 N N . VAL A 1 153 ? 0.795 -27.266 0.42 1 96.19 153 VAL A N 1
ATOM 1127 C CA . VAL A 1 153 ? 2.01 -26.5 0.699 1 96.19 153 VAL A CA 1
ATOM 1128 C C . VAL A 1 153 ? 3.088 -27.438 1.244 1 96.19 153 VAL A C 1
ATOM 1130 O O . VAL A 1 153 ? 4.262 -27.312 0.885 1 96.19 153 VAL A O 1
ATOM 1133 N N . ILE A 1 154 ? 2.742 -28.359 2.047 1 95.25 154 ILE A N 1
ATOM 1134 C CA . ILE A 1 154 ? 3.729 -29.25 2.627 1 95.25 154 ILE A CA 1
ATOM 1135 C C . ILE A 1 154 ? 4.383 -30.094 1.525 1 95.25 154 ILE A C 1
ATOM 1137 O O . ILE A 1 154 ? 5.598 -30.297 1.533 1 95.25 154 ILE A O 1
ATOM 1141 N N . SER A 1 155 ? 3.582 -30.594 0.622 1 94.12 155 SER A N 1
ATOM 1142 C CA . SER A 1 155 ? 4.125 -31.328 -0.509 1 94.12 155 SER A CA 1
ATOM 1143 C C . SER A 1 155 ? 5.059 -30.469 -1.346 1 94.12 155 SER A C 1
ATOM 1145 O O . SER A 1 155 ? 6.105 -30.938 -1.797 1 94.12 155 SER A O 1
ATOM 1147 N N . ILE A 1 156 ? 4.746 -29.266 -1.539 1 94.62 156 ILE A N 1
ATOM 1148 C CA . ILE A 1 156 ? 5.535 -28.344 -2.34 1 94.62 156 ILE A CA 1
ATOM 1149 C C . ILE A 1 156 ? 6.867 -28.062 -1.644 1 94.62 156 ILE A C 1
ATOM 1151 O O . ILE A 1 156 ? 7.934 -28.203 -2.25 1 94.62 156 ILE A O 1
ATOM 1155 N N . VAL A 1 157 ? 6.828 -27.797 -0.372 1 94.19 157 VAL A N 1
ATOM 1156 C CA . VAL A 1 157 ? 8.031 -27.469 0.394 1 94.19 157 VAL A CA 1
ATOM 1157 C C . VAL A 1 157 ? 8.93 -28.703 0.488 1 94.19 157 VAL A C 1
ATOM 1159 O O . VAL A 1 157 ? 10.148 -28.594 0.365 1 94.19 157 VAL A O 1
ATOM 1162 N N . THR A 1 158 ? 8.32 -29.828 0.689 1 93.94 158 THR A N 1
ATOM 1163 C CA . THR A 1 158 ? 9.086 -31.062 0.712 1 93.94 158 THR A CA 1
ATOM 1164 C C . THR A 1 158 ? 9.789 -31.281 -0.622 1 93.94 158 THR A C 1
ATOM 1166 O O . THR A 1 158 ? 10.938 -31.75 -0.655 1 93.94 158 THR A O 1
ATOM 1169 N N . SER A 1 159 ? 9.125 -30.969 -1.633 1 93.44 159 SER A N 1
ATOM 1170 C CA . SER A 1 159 ? 9.734 -31.141 -2.951 1 93.44 159 SER A CA 1
ATOM 1171 C C . SER A 1 159 ? 10.914 -30.188 -3.133 1 93.44 159 SER A C 1
ATOM 1173 O O . SER A 1 159 ? 11.867 -30.5 -3.848 1 93.44 159 SER A O 1
ATOM 1175 N N . TRP A 1 160 ? 10.914 -29.016 -2.496 1 93.69 160 TRP A N 1
ATOM 1176 C CA . TRP A 1 160 ? 12.016 -28.062 -2.564 1 93.69 160 TRP A CA 1
ATOM 1177 C C . TRP A 1 160 ? 13.273 -28.641 -1.922 1 93.69 160 TRP A C 1
ATOM 1179 O O . TRP A 1 160 ? 14.391 -28.281 -2.309 1 93.69 160 TRP A O 1
ATOM 1189 N N . ILE A 1 161 ? 13.062 -29.516 -1.034 1 93.69 161 ILE A N 1
ATOM 1190 C CA . ILE A 1 161 ? 14.188 -30.125 -0.339 1 93.69 161 ILE A CA 1
ATOM 1191 C C . ILE A 1 161 ? 14.641 -31.375 -1.09 1 93.69 161 ILE A C 1
ATOM 1193 O O . ILE A 1 161 ? 15.836 -31.578 -1.298 1 93.69 161 ILE A O 1
ATOM 1197 N N . LEU A 1 162 ? 13.742 -32.094 -1.606 1 94.38 162 LEU A N 1
ATOM 1198 C CA . LEU A 1 162 ? 14.031 -33.406 -2.201 1 94.38 162 LEU A CA 1
ATOM 1199 C C . LEU A 1 162 ? 14.555 -33.25 -3.625 1 94.38 162 LEU A C 1
ATOM 1201 O O . LEU A 1 162 ? 15.398 -34.031 -4.074 1 94.38 162 LEU A O 1
ATOM 1205 N N . SER A 1 163 ? 14.086 -32.312 -4.32 1 96 163 SER A N 1
ATOM 1206 C CA . SER A 1 163 ? 14.398 -32.188 -5.738 1 96 163 SER A CA 1
ATOM 1207 C C . SER A 1 163 ? 15.883 -31.922 -5.953 1 96 163 SER A C 1
ATOM 1209 O O . SER A 1 163 ? 16.516 -32.562 -6.797 1 96 163 SER A O 1
ATOM 1211 N N . PRO A 1 164 ? 16.469 -31 -5.219 1 95.75 164 PRO A N 1
ATOM 1212 C CA . PRO A 1 164 ? 17.906 -30.812 -5.398 1 95.75 164 PRO A CA 1
ATOM 1213 C C . PRO A 1 164 ? 18.719 -32.031 -4.996 1 95.75 164 PRO A C 1
ATOM 1215 O O . PRO A 1 164 ? 19.766 -32.312 -5.594 1 95.75 164 PRO A O 1
ATOM 1218 N N . ILE A 1 165 ? 18.25 -32.75 -4.07 1 96.94 165 ILE A N 1
ATOM 1219 C CA . ILE A 1 165 ? 18.938 -33.969 -3.639 1 96.94 165 ILE A CA 1
ATOM 1220 C C . ILE A 1 165 ? 18.828 -35.031 -4.734 1 96.94 165 ILE A C 1
ATOM 1222 O O . ILE A 1 165 ? 19.828 -35.688 -5.062 1 96.94 165 ILE A O 1
ATOM 1226 N N . LEU A 1 166 ? 17.688 -35.125 -5.262 1 97.19 166 LEU A N 1
ATOM 1227 C CA . LEU A 1 166 ? 17.484 -36.094 -6.348 1 97.19 166 LEU A CA 1
ATOM 1228 C C . LEU A 1 166 ? 18.297 -35.688 -7.574 1 97.19 166 LEU A C 1
ATOM 1230 O O . LEU A 1 166 ? 18.844 -36.562 -8.266 1 97.19 166 LEU A O 1
ATOM 1234 N N . ALA A 1 167 ? 18.312 -34.438 -7.863 1 97.69 167 ALA A N 1
ATOM 1235 C CA . ALA A 1 167 ? 19.109 -33.969 -8.984 1 97.69 167 ALA A CA 1
ATOM 1236 C C . ALA A 1 167 ? 20.594 -34.219 -8.758 1 97.69 167 ALA A C 1
ATOM 1238 O O . ALA A 1 167 ? 21.328 -34.562 -9.688 1 97.69 167 ALA A O 1
ATOM 1239 N N . ALA A 1 168 ? 21.016 -34 -7.531 1 97.69 168 ALA A N 1
ATOM 1240 C CA . ALA A 1 168 ? 22.406 -34.281 -7.176 1 97.69 168 ALA A CA 1
ATOM 1241 C C . ALA A 1 168 ? 22.719 -35.781 -7.367 1 97.69 168 ALA A C 1
ATOM 1243 O O . ALA A 1 168 ? 23.734 -36.125 -7.961 1 97.69 168 ALA A O 1
ATOM 1244 N N . ALA A 1 169 ? 21.875 -36.594 -6.875 1 98 169 ALA A N 1
ATOM 1245 C CA . ALA A 1 169 ? 22.047 -38.031 -7.027 1 98 169 ALA A CA 1
ATOM 1246 C C . ALA A 1 169 ? 22.031 -38.438 -8.5 1 98 169 ALA A C 1
ATOM 1248 O O . ALA A 1 169 ? 22.859 -39.219 -8.945 1 98 169 ALA A O 1
ATOM 1249 N N . GLY A 1 170 ? 21.125 -37.906 -9.203 1 97.62 170 GLY A N 1
ATOM 1250 C CA . GLY A 1 170 ? 21 -38.219 -10.617 1 97.62 170 GLY A CA 1
ATOM 1251 C C . GLY A 1 170 ? 22.203 -37.781 -11.43 1 97.62 170 GLY A C 1
ATOM 1252 O O . GLY A 1 170 ? 22.75 -38.562 -12.219 1 97.62 170 GLY A O 1
ATOM 1253 N N . SER A 1 171 ? 22.641 -36.562 -11.266 1 97.56 171 SER A N 1
ATOM 1254 C CA . SER A 1 171 ? 23.766 -36.031 -12.016 1 97.56 171 SER A CA 1
ATOM 1255 C C . SER A 1 171 ? 25.062 -36.719 -11.625 1 97.56 171 SER A C 1
ATOM 1257 O O . SER A 1 171 ? 25.906 -37 -12.477 1 97.56 171 SER A O 1
ATOM 1259 N N . GLY A 1 172 ? 25.234 -37 -10.312 1 97.38 172 GLY A N 1
ATOM 1260 C CA . GLY A 1 172 ? 26.406 -37.75 -9.859 1 97.38 172 GLY A CA 1
ATOM 1261 C C . GLY A 1 172 ? 26.484 -39.156 -10.453 1 97.38 172 GLY A C 1
ATOM 1262 O O . GLY A 1 172 ? 27.547 -39.562 -10.914 1 97.38 172 GLY A O 1
ATOM 1263 N N . LEU A 1 173 ? 25.391 -39.781 -10.453 1 97.38 173 LEU A N 1
ATOM 1264 C CA . LEU A 1 173 ? 25.344 -41.156 -11.008 1 97.38 173 LEU A CA 1
ATOM 1265 C C . LEU A 1 173 ? 25.609 -41.125 -12.516 1 97.38 173 LEU A C 1
ATOM 1267 O O . LEU A 1 173 ? 26.328 -41.969 -13.031 1 97.38 173 LEU A O 1
ATOM 1271 N N . LEU A 1 174 ? 25.031 -40.188 -13.156 1 95.94 174 LEU A N 1
ATOM 1272 C CA . LEU A 1 174 ? 25.234 -40.031 -14.594 1 95.94 174 LEU A CA 1
ATOM 1273 C C . LEU A 1 174 ? 26.703 -39.75 -14.906 1 95.94 174 LEU A C 1
ATOM 1275 O O . LEU A 1 174 ? 27.266 -40.344 -15.828 1 95.94 174 LEU A O 1
ATOM 1279 N N . PHE A 1 175 ? 27.297 -38.875 -14.227 1 96.44 175 PHE A N 1
ATOM 1280 C CA . PHE A 1 175 ? 28.688 -38.531 -14.453 1 96.44 175 PHE A CA 1
ATOM 1281 C C . PHE A 1 175 ? 29.609 -39.719 -14.133 1 96.44 175 PHE A C 1
ATOM 1283 O O . PHE A 1 175 ? 30.578 -39.969 -14.852 1 96.44 175 PHE A O 1
ATOM 1290 N N . LEU A 1 176 ? 29.312 -40.375 -13.055 1 96.19 176 LEU A N 1
ATOM 1291 C CA . LEU A 1 176 ? 30.109 -41.531 -12.695 1 96.19 176 LEU A CA 1
ATOM 1292 C C . LEU A 1 176 ? 30.031 -42.594 -13.789 1 96.19 176 LEU A C 1
ATOM 1294 O O . LEU A 1 176 ? 31.047 -43.219 -14.148 1 96.19 176 LEU A O 1
ATOM 1298 N N . ALA A 1 177 ? 28.891 -42.812 -14.234 1 94.69 177 ALA A N 1
ATOM 1299 C CA . ALA A 1 177 ? 28.703 -43.781 -15.312 1 94.69 177 ALA A CA 1
ATOM 1300 C C . ALA A 1 177 ? 29.453 -43.375 -16.562 1 94.69 177 ALA A C 1
ATOM 1302 O O . ALA A 1 177 ? 30.141 -44.156 -17.203 1 94.69 177 ALA A O 1
ATOM 1303 N N . LEU A 1 178 ? 29.312 -42.125 -16.938 1 94 178 LEU A N 1
ATOM 1304 C CA . LEU A 1 178 ? 29.984 -41.594 -18.125 1 94 178 LEU A CA 1
ATOM 1305 C C . LEU A 1 178 ? 31.5 -41.656 -17.969 1 94 178 LEU A C 1
ATOM 1307 O O . LEU A 1 178 ? 32.219 -41.969 -18.906 1 94 178 LEU A O 1
ATOM 1311 N N . ARG A 1 179 ? 31.953 -41.25 -16.812 1 93.75 179 ARG A N 1
ATOM 1312 C CA . ARG A 1 179 ? 33.375 -41.219 -16.5 1 93.75 179 ARG A CA 1
ATOM 1313 C C . ARG A 1 179 ? 34 -42.625 -16.641 1 93.75 179 ARG A C 1
ATOM 1315 O O . ARG A 1 179 ? 35.062 -42.781 -17.25 1 93.75 179 ARG A O 1
ATOM 1322 N N . THR A 1 180 ? 33.281 -43.656 -16.203 1 93.12 180 THR A N 1
ATOM 1323 C CA . THR A 1 180 ? 33.812 -45 -16.172 1 93.12 180 THR A CA 1
ATOM 1324 C C . THR A 1 180 ? 33.625 -45.719 -17.5 1 93.12 180 THR A C 1
ATOM 1326 O O . THR A 1 180 ? 34.469 -46.469 -17.953 1 93.12 180 THR A O 1
ATOM 1329 N N . MET A 1 181 ? 32.531 -45.344 -18.141 1 91.81 181 MET A N 1
ATOM 1330 C CA . MET A 1 181 ? 32.156 -46.125 -19.312 1 91.81 181 MET A CA 1
ATOM 1331 C C . MET A 1 181 ? 32.656 -45.438 -20.594 1 91.81 181 MET A C 1
ATOM 1333 O O . MET A 1 181 ? 32.812 -46.094 -21.625 1 91.81 181 MET A O 1
ATOM 1337 N N . VAL A 1 182 ? 32.906 -44.156 -20.547 1 91.62 182 VAL A N 1
ATOM 1338 C CA . VAL A 1 182 ? 33.156 -43.469 -21.797 1 91.62 182 VAL A CA 1
ATOM 1339 C C . VAL A 1 182 ? 34.469 -42.656 -21.672 1 91.62 182 VAL A C 1
ATOM 1341 O O . VAL A 1 182 ? 35.438 -42.906 -22.406 1 91.62 182 VAL A O 1
ATOM 1344 N N . LEU A 1 183 ? 34.625 -41.812 -20.703 1 91.94 183 LEU A N 1
ATOM 1345 C CA . LEU A 1 183 ? 35.656 -40.781 -20.656 1 91.94 183 LEU A CA 1
ATOM 1346 C C . LEU A 1 183 ? 37.031 -41.375 -20.391 1 91.94 183 LEU A C 1
ATOM 1348 O O . LEU A 1 183 ? 38.031 -40.844 -20.844 1 91.94 183 LEU A O 1
ATOM 1352 N N . ARG A 1 184 ? 37.062 -42.469 -19.625 1 91.75 184 ARG A N 1
ATOM 1353 C CA . ARG A 1 184 ? 38.344 -43.031 -19.25 1 91.75 184 ARG A CA 1
ATOM 1354 C C . ARG A 1 184 ? 38.75 -44.125 -20.234 1 91.75 184 ARG A C 1
ATOM 1356 O O . ARG A 1 184 ? 39.844 -44.688 -20.109 1 91.75 184 ARG A O 1
ATOM 1363 N N . ARG A 1 185 ? 37.969 -44.312 -21.203 1 89.75 185 ARG A N 1
ATOM 1364 C CA . ARG A 1 185 ? 38.312 -45.312 -22.203 1 89.75 185 ARG A CA 1
ATOM 1365 C C . ARG A 1 185 ? 39.375 -44.781 -23.172 1 89.75 185 ARG A C 1
ATOM 1367 O O . ARG A 1 185 ? 39.469 -43.562 -23.375 1 89.75 185 ARG A O 1
ATOM 1374 N N . LYS A 1 186 ? 40.156 -45.688 -23.797 1 85.81 186 LYS A N 1
ATOM 1375 C CA . LYS A 1 186 ? 41.188 -45.281 -24.75 1 85.81 186 LYS A CA 1
ATOM 1376 C C . LYS A 1 186 ? 40.625 -44.688 -26.016 1 85.81 186 LYS A C 1
ATOM 1378 O O . LYS A 1 186 ? 41.156 -43.75 -26.578 1 85.81 186 LYS A O 1
ATOM 1383 N N . ASN A 1 187 ? 39.406 -45.219 -26.438 1 87.12 187 ASN A N 1
ATOM 1384 C CA . ASN A 1 187 ? 38.75 -44.688 -27.641 1 87.12 187 ASN A CA 1
ATOM 1385 C C . ASN A 1 187 ? 37.594 -43.781 -27.266 1 87.12 187 ASN A C 1
ATOM 1387 O O . ASN A 1 187 ? 36.531 -43.812 -27.891 1 87.12 187 ASN A O 1
ATOM 1391 N N . ALA A 1 188 ? 37.812 -42.938 -26.281 1 88.69 188 ALA A N 1
ATOM 1392 C CA . ALA A 1 188 ? 36.781 -42.094 -25.75 1 88.69 188 ALA A CA 1
ATOM 1393 C C . ALA A 1 188 ? 36.25 -41.125 -26.828 1 88.69 188 ALA A C 1
ATOM 1395 O O . ALA A 1 188 ? 35.062 -40.812 -26.875 1 88.69 188 ALA A O 1
ATOM 1396 N N . HIS A 1 189 ? 37.125 -40.719 -27.734 1 85.19 189 HIS A N 1
ATOM 1397 C CA . HIS A 1 189 ? 36.75 -39.719 -28.75 1 85.19 189 HIS A CA 1
ATOM 1398 C C . HIS A 1 189 ? 35.781 -40.312 -29.766 1 85.19 189 HIS A C 1
ATOM 1400 O O . HIS A 1 189 ? 35.031 -39.562 -30.406 1 85.19 189 HIS A O 1
ATOM 1406 N N . ARG A 1 190 ? 35.688 -41.625 -29.891 1 82 190 ARG A N 1
ATOM 1407 C CA . ARG A 1 190 ? 34.75 -42.25 -30.797 1 82 190 ARG A CA 1
ATOM 1408 C C . ARG A 1 190 ? 33.469 -42.656 -30.078 1 82 190 ARG A C 1
ATOM 1410 O O . ARG A 1 190 ? 32.344 -42.438 -30.609 1 82 190 ARG A O 1
ATOM 1417 N N . VAL A 1 191 ? 33.562 -43.125 -28.891 1 88 191 VAL A N 1
ATOM 1418 C CA . VAL A 1 191 ? 32.438 -43.656 -28.141 1 88 191 VAL A CA 1
ATOM 1419 C C . VAL A 1 191 ? 31.578 -42.5 -27.594 1 88 191 VAL A C 1
ATOM 1421 O O . VAL A 1 191 ? 30.375 -42.656 -27.422 1 88 191 VAL A O 1
ATOM 1424 N N . ALA A 1 192 ? 32.188 -41.312 -27.422 1 89.5 192 ALA A N 1
ATOM 1425 C CA . ALA A 1 192 ? 31.516 -40.156 -26.828 1 89.5 192 ALA A CA 1
ATOM 1426 C C . ALA A 1 192 ? 30.297 -39.75 -27.656 1 89.5 192 ALA A C 1
ATOM 1428 O O . ALA A 1 192 ? 29.25 -39.438 -27.094 1 89.5 192 ALA A O 1
ATOM 1429 N N . PHE A 1 193 ? 30.359 -39.875 -28.969 1 86.62 193 PHE A N 1
ATOM 1430 C CA . PHE A 1 193 ? 29.297 -39.438 -29.844 1 86.62 193 PHE A CA 1
ATOM 1431 C C . PHE A 1 193 ? 28.109 -40.375 -29.781 1 86.62 193 PHE A C 1
ATOM 1433 O O . PHE A 1 193 ? 26.969 -39.969 -30.031 1 86.62 193 PHE A O 1
ATOM 1440 N N . TRP A 1 194 ? 28.422 -41.594 -29.375 1 87.44 194 TRP A N 1
ATOM 1441 C CA . TRP A 1 194 ? 27.375 -42.594 -29.375 1 87.44 194 TRP A CA 1
ATOM 1442 C C . TRP A 1 194 ? 26.578 -42.562 -28.078 1 87.44 194 TRP A C 1
ATOM 1444 O O . TRP A 1 194 ? 25.609 -43.312 -27.922 1 87.44 194 TRP A O 1
ATOM 1454 N N . THR A 1 195 ? 26.828 -41.656 -27.219 1 88.44 195 THR A N 1
ATOM 1455 C CA . THR A 1 195 ? 26.047 -41.406 -26.016 1 88.44 195 THR A CA 1
ATOM 1456 C C . THR A 1 195 ? 24.797 -40.594 -26.344 1 88.44 195 THR A C 1
ATOM 1458 O O . THR A 1 195 ? 23.812 -40.594 -25.594 1 88.44 195 THR A O 1
ATOM 1461 N N . LEU A 1 196 ? 24.766 -39.938 -27.453 1 86.44 196 LEU A N 1
ATOM 1462 C CA . LEU A 1 196 ? 23.703 -38.969 -27.797 1 86.44 196 LEU A CA 1
ATOM 1463 C C . LEU A 1 196 ? 22.406 -39.719 -28.109 1 86.44 196 LEU A C 1
ATOM 1465 O O . LEU A 1 196 ? 21.359 -39.375 -27.547 1 86.44 196 LEU A O 1
ATOM 1469 N N . PRO A 1 197 ? 22.422 -40.75 -28.891 1 90.31 197 PRO A N 1
ATOM 1470 C CA . PRO A 1 197 ? 21.156 -41.344 -29.297 1 90.31 197 PRO A CA 1
ATOM 1471 C C . PRO A 1 197 ? 20.359 -41.906 -28.125 1 90.31 197 PRO A C 1
ATOM 1473 O O . PRO A 1 197 ? 19.156 -41.656 -28 1 90.31 197 PRO A O 1
ATOM 1476 N N . PRO A 1 198 ? 20.969 -42.656 -27.188 1 90.25 198 PRO A N 1
ATOM 1477 C CA . PRO A 1 198 ? 20.188 -43.125 -26.047 1 90.25 198 PRO A CA 1
ATOM 1478 C C . PRO A 1 198 ? 19.641 -42 -25.188 1 90.25 198 PRO A C 1
ATOM 1480 O O . PRO A 1 198 ? 18.531 -42.062 -24.656 1 90.25 198 PRO A O 1
ATOM 1483 N N . VAL A 1 199 ? 20.391 -40.938 -25 1 87.94 199 VAL A N 1
ATOM 1484 C CA . VAL A 1 199 ? 19.969 -39.812 -24.219 1 87.94 199 VAL A CA 1
ATOM 1485 C C . VAL A 1 199 ? 18.781 -39.125 -24.906 1 87.94 199 VAL A C 1
ATOM 1487 O O . VAL A 1 199 ? 17.828 -38.719 -24.25 1 87.94 199 VAL A O 1
ATOM 1490 N N . VAL A 1 200 ? 18.844 -38.969 -26.188 1 89.38 200 VAL A N 1
ATOM 1491 C CA . VAL A 1 200 ? 17.766 -38.375 -26.953 1 89.38 200 VAL A CA 1
ATOM 1492 C C . VAL A 1 200 ? 16.516 -39.219 -26.844 1 89.38 200 VAL A C 1
ATOM 1494 O O . VAL A 1 200 ? 15.398 -38.719 -26.672 1 89.38 200 VAL A O 1
ATOM 1497 N N . PHE A 1 201 ? 16.703 -40.5 -26.906 1 92.88 201 PHE A N 1
ATOM 1498 C CA . PHE A 1 201 ? 15.57 -41.406 -26.766 1 92.88 201 PHE A CA 1
ATOM 1499 C C . PHE A 1 201 ? 14.859 -41.188 -25.438 1 92.88 201 PHE A C 1
ATOM 1501 O O . PHE A 1 201 ? 13.648 -40.938 -25.406 1 92.88 201 PHE A O 1
ATOM 1508 N N . PHE A 1 202 ? 15.562 -41.25 -24.375 1 90.69 202 PHE A N 1
ATOM 1509 C CA . PHE A 1 202 ? 14.977 -41.188 -23.047 1 90.69 202 PHE A CA 1
ATOM 1510 C C . PHE A 1 202 ? 14.336 -39.812 -22.812 1 90.69 202 PHE A C 1
ATOM 1512 O O . PHE A 1 202 ? 13.234 -39.719 -22.266 1 90.69 202 PHE A O 1
ATOM 1519 N N . THR A 1 203 ? 15.016 -38.75 -23.234 1 87.69 203 THR A N 1
ATOM 1520 C CA . THR A 1 203 ? 14.508 -37.406 -22.984 1 87.69 203 THR A CA 1
ATOM 1521 C C . THR A 1 203 ? 13.242 -37.125 -23.797 1 87.69 203 THR A C 1
ATOM 1523 O O . THR A 1 203 ? 12.258 -36.625 -23.281 1 87.69 203 THR A O 1
ATOM 1526 N N . VAL A 1 204 ? 13.266 -37.5 -25 1 88.5 204 VAL A N 1
ATOM 1527 C CA . VAL A 1 204 ? 12.102 -37.312 -25.859 1 88.5 204 VAL A CA 1
ATOM 1528 C C . VAL A 1 204 ? 10.945 -38.188 -25.391 1 88.5 204 VAL A C 1
ATOM 1530 O O . VAL A 1 204 ? 9.789 -37.75 -25.406 1 88.5 204 VAL A O 1
ATOM 1533 N N . PHE A 1 205 ? 11.281 -39.375 -24.984 1 91.94 205 PHE A N 1
ATOM 1534 C CA . PHE A 1 205 ? 10.258 -40.281 -24.453 1 91.94 205 PHE A CA 1
ATOM 1535 C C . PHE A 1 205 ? 9.539 -39.625 -23.266 1 91.94 205 PHE A C 1
ATOM 1537 O O . PHE A 1 205 ? 8.305 -39.562 -23.266 1 91.94 205 PHE A O 1
ATOM 1544 N N . VAL A 1 206 ? 10.242 -39.156 -22.312 1 88.44 206 VAL A N 1
ATOM 1545 C CA . VAL A 1 206 ? 9.664 -38.594 -21.094 1 88.44 206 VAL A CA 1
ATOM 1546 C C . VAL A 1 206 ? 8.859 -37.344 -21.438 1 88.44 206 VAL A C 1
ATOM 1548 O O . VAL A 1 206 ? 7.727 -37.156 -20.984 1 88.44 206 VAL A O 1
ATOM 1551 N N . ASN A 1 207 ? 9.359 -36.469 -22.312 1 88.06 207 ASN A N 1
ATOM 1552 C CA . ASN A 1 207 ? 8.672 -35.25 -22.672 1 88.06 207 ASN A CA 1
ATOM 1553 C C . ASN A 1 207 ? 7.379 -35.531 -23.438 1 88.06 207 ASN A C 1
ATOM 1555 O O . ASN A 1 207 ? 6.336 -34.938 -23.156 1 88.06 207 ASN A O 1
ATOM 1559 N N . MET A 1 208 ? 7.48 -36.438 -24.344 1 87.62 208 MET A N 1
ATOM 1560 C CA . MET A 1 208 ? 6.297 -36.781 -25.141 1 87.62 208 MET A CA 1
ATOM 1561 C C . MET A 1 208 ? 5.242 -37.469 -24.266 1 87.62 208 MET A C 1
ATOM 1563 O O . MET A 1 208 ? 4.047 -37.25 -24.453 1 87.62 208 MET A O 1
ATOM 1567 N N . TYR A 1 209 ? 5.688 -38.312 -23.422 1 89.19 209 TYR A N 1
ATOM 1568 C CA . TYR A 1 209 ? 4.758 -38.938 -22.5 1 89.19 209 TYR A CA 1
ATOM 1569 C C . TYR A 1 209 ? 3.953 -37.906 -21.719 1 89.19 209 TYR A C 1
ATOM 1571 O O . TYR A 1 209 ? 2.725 -38 -21.656 1 89.19 209 TYR A O 1
ATOM 1579 N N . PHE A 1 210 ? 4.543 -36.906 -21.25 1 86.69 210 PHE A N 1
ATOM 1580 C CA . PHE A 1 210 ? 3.863 -35.906 -20.438 1 86.69 210 PHE A CA 1
ATOM 1581 C C . PHE A 1 210 ? 3.049 -34.969 -21.312 1 86.69 210 PHE A C 1
ATOM 1583 O O . PHE A 1 210 ? 1.992 -34.469 -20.906 1 86.69 210 PHE A O 1
ATOM 1590 N N . ILE A 1 211 ? 3.488 -34.719 -22.484 1 85.25 211 ILE A N 1
ATOM 1591 C CA . ILE A 1 211 ? 2.727 -33.875 -23.406 1 85.25 211 ILE A CA 1
ATOM 1592 C C . ILE A 1 211 ? 1.377 -34.531 -23.703 1 85.25 211 ILE A C 1
ATOM 1594 O O . ILE A 1 211 ? 0.338 -33.844 -23.656 1 85.25 211 ILE A O 1
ATOM 1598 N N . PHE A 1 212 ? 1.375 -35.812 -23.812 1 84.81 212 PHE A N 1
ATOM 1599 C CA . PHE A 1 212 ? 0.151 -36.5 -24.188 1 84.81 212 PHE A CA 1
ATOM 1600 C C . PHE A 1 212 ? -0.721 -36.75 -22.969 1 84.81 212 PHE A C 1
ATOM 1602 O O . PHE A 1 212 ? -1.948 -36.812 -23.062 1 84.81 212 PHE A O 1
ATOM 1609 N N . THR A 1 213 ? -0.182 -36.906 -21.828 1 83.94 213 THR A N 1
ATOM 1610 C CA . THR A 1 213 ? -0.956 -37.281 -20.656 1 83.94 213 THR A CA 1
ATOM 1611 C C . THR A 1 213 ? -1.417 -36.031 -19.891 1 83.94 213 THR A C 1
ATOM 1613 O O . THR A 1 213 ? -2.387 -36.094 -19.125 1 83.94 213 THR A O 1
ATOM 1616 N N . LYS A 1 214 ? -0.707 -35 -20.062 1 82.69 214 LYS A N 1
ATOM 1617 C CA . LYS A 1 214 ? -1.035 -33.781 -19.281 1 82.69 214 LYS A CA 1
ATOM 1618 C C . LYS A 1 214 ? -1.279 -32.594 -20.203 1 82.69 214 LYS A C 1
ATOM 1620 O O . LYS A 1 214 ? -2.324 -31.953 -20.109 1 82.69 214 LYS A O 1
ATOM 1625 N N . GLY A 1 215 ? -0.446 -32.312 -21.094 1 75.81 215 GLY A N 1
ATOM 1626 C CA . GLY A 1 215 ? -0.513 -31.156 -21.953 1 75.81 215 GLY A CA 1
ATOM 1627 C C . GLY A 1 215 ? -1.705 -31.156 -22.891 1 75.81 215 GLY A C 1
ATOM 1628 O O . GLY A 1 215 ? -2.555 -30.266 -22.828 1 75.81 215 GLY A O 1
ATOM 1629 N N . ALA A 1 216 ? -1.774 -32.219 -23.609 1 71.88 216 ALA A N 1
ATOM 1630 C CA . ALA A 1 216 ? -2.773 -32.281 -24.672 1 71.88 216 ALA A CA 1
ATOM 1631 C C . ALA A 1 216 ? -3.996 -33.062 -24.219 1 71.88 216 ALA A C 1
ATOM 1633 O O . ALA A 1 216 ? -4.957 -33.25 -24.984 1 71.88 216 ALA A O 1
ATOM 1634 N N . LYS A 1 217 ? -3.965 -33.469 -23.016 1 74.38 217 LYS A N 1
ATOM 1635 C CA . LYS A 1 217 ? -5.02 -34.375 -22.562 1 74.38 217 LYS A CA 1
ATOM 1636 C C . LYS A 1 217 ? -6.391 -33.719 -22.656 1 74.38 217 LYS A C 1
ATOM 1638 O O . LYS A 1 217 ? -7.344 -34.312 -23.156 1 74.38 217 LYS A O 1
ATOM 1643 N N . LYS A 1 218 ? -6.422 -32.5 -22.203 1 68.69 218 LYS A N 1
ATOM 1644 C CA . LYS A 1 218 ? -7.707 -31.828 -22.172 1 68.69 218 LYS A CA 1
ATOM 1645 C C . LYS A 1 218 ? -8.258 -31.641 -23.594 1 68.69 218 LYS A C 1
ATOM 1647 O O . LYS A 1 218 ? -9.445 -31.859 -23.828 1 68.69 218 LYS A O 1
ATOM 1652 N N . GLN A 1 219 ? -7.391 -31.172 -24.453 1 68.31 219 GLN A N 1
ATOM 1653 C CA . GLN A 1 219 ? -7.824 -31 -25.844 1 68.31 219 GLN A CA 1
ATOM 1654 C C . GLN A 1 219 ? -8.195 -32.344 -26.469 1 68.31 219 GLN A C 1
ATOM 1656 O O . GLN A 1 219 ? -9.172 -32.438 -27.203 1 68.31 219 GLN A O 1
ATOM 1661 N N . MET A 1 220 ? -7.469 -33.375 -26.094 1 73.75 220 MET A N 1
ATOM 1662 C CA . MET A 1 220 ? -7.727 -34.688 -26.625 1 73.75 220 MET A CA 1
ATOM 1663 C C . MET A 1 220 ? -9.039 -35.25 -26.094 1 73.75 220 MET A C 1
ATOM 1665 O O . MET A 1 220 ? -9.812 -35.875 -26.844 1 73.75 220 MET A O 1
ATOM 1669 N N . ASP A 1 221 ? -9.25 -35 -24.891 1 74.88 221 ASP A N 1
ATOM 1670 C CA . ASP A 1 221 ? -10.516 -35.438 -24.281 1 74.88 221 ASP A CA 1
ATOM 1671 C C . ASP A 1 221 ? -11.695 -34.719 -24.922 1 74.88 221 ASP A C 1
ATOM 1673 O O . ASP A 1 221 ? -12.742 -35.312 -25.172 1 74.88 221 ASP A O 1
ATOM 1677 N N . LYS A 1 222 ? -11.57 -33.406 -25.156 1 67.81 222 LYS A N 1
ATOM 1678 C CA . LYS A 1 222 ? -12.609 -32.625 -25.797 1 67.81 222 LYS A CA 1
ATOM 1679 C C . LYS A 1 222 ? -12.914 -33.125 -27.188 1 67.81 222 LYS A C 1
ATOM 1681 O O . LYS A 1 222 ? -14.055 -33.062 -27.656 1 67.81 222 LYS A O 1
ATOM 1686 N N . ASP A 1 223 ? -11.82 -33.75 -27.781 1 75.81 223 ASP A N 1
ATOM 1687 C CA . ASP A 1 223 ? -11.953 -34.281 -29.141 1 75.81 223 ASP A CA 1
ATOM 1688 C C . ASP A 1 223 ? -12.383 -35.719 -29.125 1 75.81 223 ASP A C 1
ATOM 1690 O O . ASP A 1 223 ? -12.445 -36.375 -30.172 1 75.81 223 ASP A O 1
ATOM 1694 N N . GLY A 1 224 ? -12.484 -36.25 -27.969 1 76.5 224 GLY A N 1
ATOM 1695 C CA . GLY A 1 224 ? -13 -37.594 -27.844 1 76.5 224 GLY A CA 1
ATOM 1696 C C . GLY A 1 224 ? -11.922 -38.656 -27.922 1 76.5 224 GLY A C 1
ATOM 1697 O O . GLY A 1 224 ? -12.219 -39.844 -28.141 1 76.5 224 GLY A O 1
ATOM 1698 N N . ILE A 1 225 ? -10.703 -38.25 -27.891 1 76.94 225 ILE A N 1
ATOM 1699 C CA . ILE A 1 225 ? -9.586 -39.188 -27.953 1 76.94 225 ILE A CA 1
ATOM 1700 C C . ILE A 1 225 ? -9.133 -39.562 -26.547 1 76.94 225 ILE A C 1
ATOM 1702 O O . ILE A 1 225 ? -8.656 -38.688 -25.797 1 76.94 225 ILE A O 1
ATOM 1706 N N . HIS A 1 226 ? -9.336 -40.812 -26.141 1 80.62 226 HIS A N 1
ATOM 1707 C CA . HIS A 1 226 ? -8.945 -41.281 -24.812 1 80.62 226 HIS A CA 1
ATOM 1708 C C . HIS A 1 226 ? -7.895 -42.375 -24.891 1 80.62 226 HIS A C 1
ATOM 1710 O O . HIS A 1 226 ? -8.227 -43.562 -25.078 1 80.62 226 HIS A O 1
ATOM 1716 N N . TRP A 1 227 ? -6.648 -41.906 -24.781 1 79.5 227 TRP A N 1
ATOM 1717 C CA . TRP A 1 227 ? -5.551 -42.875 -24.797 1 79.5 227 TRP A CA 1
ATOM 1718 C C . TRP A 1 227 ? -5.273 -43.375 -23.391 1 79.5 227 TRP A C 1
ATOM 1720 O O . TRP A 1 227 ? -5.293 -42.625 -22.422 1 79.5 227 TRP A O 1
ATOM 1730 N N . SER A 1 228 ? -5.105 -44.719 -23.359 1 81.69 228 SER A N 1
ATOM 1731 C CA . SER A 1 228 ? -4.656 -45.312 -22.094 1 81.69 228 SER A CA 1
ATOM 1732 C C . SER A 1 228 ? -3.209 -44.906 -21.797 1 81.69 228 SER A C 1
ATOM 1734 O O . SER A 1 228 ? -2.475 -44.5 -22.703 1 81.69 228 SER A O 1
ATOM 1736 N N . TYR A 1 229 ? -2.793 -45.062 -20.625 1 85.44 229 TYR A N 1
ATOM 1737 C CA . TYR A 1 229 ? -1.428 -44.781 -20.219 1 85.44 229 TYR A CA 1
ATOM 1738 C C . TYR A 1 229 ? -0.426 -45.656 -20.938 1 85.44 229 TYR A C 1
ATOM 1740 O O . TYR A 1 229 ? 0.664 -45.219 -21.312 1 85.44 229 TYR A O 1
ATOM 1748 N N . SER A 1 230 ? -0.82 -46.844 -21.172 1 88.56 230 SER A N 1
ATOM 1749 C CA . SER A 1 230 ? 0.06 -47.781 -21.875 1 88.56 230 SER A CA 1
ATOM 1750 C C . SER A 1 230 ? 0.229 -47.375 -23.344 1 88.56 230 SER A C 1
ATOM 1752 O O . SER A 1 230 ? 1.341 -47.406 -23.859 1 88.56 230 SER A O 1
ATOM 1754 N N . LYS A 1 231 ? -0.842 -47.094 -23.906 1 89.31 231 LYS A N 1
ATOM 1755 C CA . LYS A 1 231 ? -0.764 -46.656 -25.297 1 89.31 231 LYS A CA 1
ATOM 1756 C C . LYS A 1 231 ? 0.072 -45.375 -25.438 1 89.31 231 LYS A C 1
ATOM 1758 O O . LYS A 1 231 ? 0.865 -45.25 -26.375 1 89.31 231 LYS A O 1
ATOM 1763 N N . THR A 1 232 ? -0.162 -44.531 -24.562 1 89.44 232 THR A N 1
ATOM 1764 C CA . THR A 1 232 ? 0.593 -43.281 -24.578 1 89.44 232 THR A CA 1
ATOM 1765 C C . THR A 1 232 ? 2.086 -43.531 -24.406 1 89.44 232 THR A C 1
ATOM 1767 O O . THR A 1 232 ? 2.914 -42.906 -25.078 1 89.44 232 THR A O 1
ATOM 1770 N N . ALA A 1 233 ? 2.395 -44.438 -23.578 1 91.44 233 ALA A N 1
ATOM 1771 C CA . ALA A 1 233 ? 3.793 -44.812 -23.359 1 91.44 233 ALA A CA 1
ATOM 1772 C C . ALA A 1 233 ? 4.414 -45.406 -24.609 1 91.44 233 ALA A C 1
ATOM 1774 O O . ALA A 1 233 ? 5.559 -45.094 -24.953 1 91.44 233 ALA A O 1
ATOM 1775 N N . TRP A 1 234 ? 3.646 -46.125 -25.234 1 92.62 234 TRP A N 1
ATOM 1776 C CA . TRP A 1 234 ? 4.141 -46.781 -26.438 1 92.62 234 TRP A CA 1
ATOM 1777 C C . TRP A 1 234 ? 4.363 -45.781 -27.547 1 92.62 234 TRP A C 1
ATOM 1779 O O . TRP A 1 234 ? 5.379 -45.812 -28.25 1 92.62 234 TRP A O 1
ATOM 1789 N N . ILE A 1 235 ? 3.438 -45 -27.688 1 91.62 235 ILE A N 1
ATOM 1790 C CA . ILE A 1 235 ? 3.549 -44 -28.734 1 91.62 235 ILE A CA 1
ATOM 1791 C C . ILE A 1 235 ? 4.73 -43.062 -28.438 1 91.62 235 ILE A C 1
ATOM 1793 O O . ILE A 1 235 ? 5.488 -42.719 -29.344 1 91.62 235 ILE A O 1
ATOM 1797 N N . SER A 1 236 ? 4.848 -42.688 -27.219 1 93.06 236 SER A N 1
ATOM 1798 C CA . SER A 1 236 ? 5.969 -41.844 -26.812 1 93.06 236 SER A CA 1
ATOM 1799 C C . SER A 1 236 ? 7.301 -42.562 -27.047 1 93.06 236 SER A C 1
ATOM 1801 O O . SER A 1 236 ? 8.281 -41.906 -27.453 1 93.06 236 SER A O 1
ATOM 1803 N N . ALA A 1 237 ? 7.301 -43.812 -26.844 1 94.38 237 ALA A N 1
ATOM 1804 C CA . ALA A 1 237 ? 8.516 -44.594 -27.062 1 94.38 237 ALA A CA 1
ATOM 1805 C C . ALA A 1 237 ? 8.875 -44.656 -28.547 1 94.38 237 ALA A C 1
ATOM 1807 O O . ALA A 1 237 ? 10.047 -44.594 -28.922 1 94.38 237 ALA A O 1
ATOM 1808 N N . VAL A 1 238 ? 7.918 -44.719 -29.312 1 95.06 238 VAL A N 1
ATOM 1809 C CA . VAL A 1 238 ? 8.148 -44.75 -30.75 1 95.06 238 VAL A CA 1
ATOM 1810 C C . VAL A 1 238 ? 8.695 -43.406 -31.234 1 95.06 238 VAL A C 1
ATOM 1812 O O . VAL A 1 238 ? 9.633 -43.375 -32.031 1 95.06 238 VAL A O 1
ATOM 1815 N N . ILE A 1 239 ? 8.141 -42.469 -30.75 1 92.75 239 ILE A N 1
ATOM 1816 C CA . ILE A 1 239 ? 8.617 -41.125 -31.125 1 92.75 239 ILE A CA 1
ATOM 1817 C C . ILE A 1 239 ? 10.039 -40.938 -30.609 1 92.75 239 ILE A C 1
ATOM 1819 O O . ILE A 1 239 ? 10.898 -40.406 -31.328 1 92.75 239 ILE A O 1
ATOM 1823 N N . GLY A 1 240 ? 10.25 -41.344 -29.391 1 94.19 240 GLY A N 1
ATOM 1824 C CA . GLY A 1 240 ? 11.594 -41.281 -28.828 1 94.19 240 GLY A CA 1
ATOM 1825 C C . GLY A 1 240 ? 12.602 -42.094 -29.625 1 94.19 240 GLY A C 1
ATOM 1826 O O . GLY A 1 240 ? 13.719 -41.625 -29.875 1 94.19 240 GLY A O 1
ATOM 1827 N N . ALA A 1 241 ? 12.172 -43.219 -30.047 1 95.31 241 ALA A N 1
ATOM 1828 C CA . ALA A 1 241 ? 13.031 -44.062 -30.859 1 95.31 241 ALA A CA 1
ATOM 1829 C C . ALA A 1 241 ? 13.32 -43.438 -32.219 1 95.31 241 ALA A C 1
ATOM 1831 O O . ALA A 1 241 ? 14.438 -43.5 -32.719 1 95.31 241 ALA A O 1
ATOM 1832 N N . GLY A 1 242 ? 12.359 -42.938 -32.719 1 94.62 242 GLY A N 1
ATOM 1833 C CA . GLY A 1 242 ? 12.555 -42.219 -33.969 1 94.62 242 GLY A CA 1
ATOM 1834 C C . GLY A 1 242 ? 13.547 -41.094 -33.844 1 94.62 242 GLY A C 1
ATOM 1835 O O . GLY A 1 242 ? 14.414 -40.906 -34.719 1 94.62 242 GLY A O 1
ATOM 1836 N N . ALA A 1 243 ? 13.406 -40.344 -32.844 1 92.62 243 ALA A N 1
ATOM 1837 C CA . ALA A 1 243 ? 14.328 -39.219 -32.594 1 92.62 243 ALA A CA 1
ATOM 1838 C C . ALA A 1 243 ? 15.75 -39.75 -32.375 1 92.62 243 ALA A C 1
ATOM 1840 O O . ALA A 1 243 ? 16.719 -39.125 -32.844 1 92.62 243 ALA A O 1
ATOM 1841 N N . ALA A 1 244 ? 15.867 -40.781 -31.656 1 94.12 244 ALA A N 1
ATOM 1842 C CA . ALA A 1 244 ? 17.172 -41.406 -31.406 1 94.12 244 ALA A CA 1
ATOM 1843 C C . ALA A 1 244 ? 17.828 -41.844 -32.719 1 94.12 244 ALA A C 1
ATOM 1845 O O . ALA A 1 244 ? 19.031 -41.656 -32.906 1 94.12 244 ALA A O 1
ATOM 1846 N N . VAL A 1 245 ? 17.047 -42.406 -33.562 1 94.62 245 VAL A N 1
ATOM 1847 C CA . VAL A 1 245 ? 17.547 -42.875 -34.844 1 94.62 245 VAL A CA 1
ATOM 1848 C C . VAL A 1 245 ? 17.984 -41.688 -35.719 1 94.62 245 VAL A C 1
ATOM 1850 O O . VAL A 1 245 ? 19.047 -41.75 -36.344 1 94.62 245 VAL A O 1
ATOM 1853 N N . ILE A 1 246 ? 17.25 -40.781 -35.719 1 93.06 246 ILE A N 1
ATOM 1854 C CA . ILE A 1 246 ? 17.594 -39.594 -36.469 1 93.06 246 ILE A CA 1
ATOM 1855 C C . ILE A 1 246 ? 18.891 -39 -35.938 1 93.06 246 ILE A C 1
ATOM 1857 O O . ILE A 1 246 ? 19.75 -38.562 -36.719 1 93.06 246 ILE A O 1
ATOM 1861 N N . SER A 1 247 ? 18.984 -38.938 -34.688 1 91.38 247 SER A N 1
ATOM 1862 C CA . SER A 1 247 ? 20.203 -38.406 -34.094 1 91.38 247 SER A CA 1
ATOM 1863 C C . SER A 1 247 ? 21.406 -39.25 -34.438 1 91.38 247 SER A C 1
ATOM 1865 O O . SER A 1 247 ? 22.484 -38.75 -34.719 1 91.38 247 SER A O 1
ATOM 1867 N N . ALA A 1 248 ? 21.266 -40.531 -34.469 1 91.94 248 ALA A N 1
ATOM 1868 C CA . ALA A 1 248 ? 22.344 -41.469 -34.75 1 91.94 248 ALA A CA 1
ATOM 1869 C C . ALA A 1 248 ? 22.797 -41.406 -36.219 1 91.94 248 ALA A C 1
ATOM 1871 O O . ALA A 1 248 ? 23.984 -41.5 -36.5 1 91.94 248 ALA A O 1
ATOM 1872 N N . VAL A 1 249 ? 21.891 -41.156 -37.062 1 92.75 249 VAL A N 1
ATOM 1873 C CA . VAL A 1 249 ? 22.188 -41.219 -38.5 1 92.75 249 VAL A CA 1
ATOM 1874 C C . VAL A 1 249 ? 22.594 -39.844 -39.031 1 92.75 249 VAL A C 1
ATOM 1876 O O . VAL A 1 249 ? 23.375 -39.75 -39.969 1 92.75 249 VAL A O 1
ATOM 1879 N N . THR A 1 250 ? 22.094 -38.875 -38.469 1 90.38 250 THR A N 1
ATOM 1880 C CA . THR A 1 250 ? 22.359 -37.562 -39.031 1 90.38 250 THR A CA 1
ATOM 1881 C C . THR A 1 250 ? 23.297 -36.75 -38.156 1 90.38 250 THR A C 1
ATOM 1883 O O . THR A 1 250 ? 24.359 -36.344 -38.594 1 90.38 250 THR A O 1
ATOM 1886 N N . VAL A 1 251 ? 23.016 -36.688 -36.875 1 87.44 251 VAL A N 1
ATOM 1887 C CA . VAL A 1 251 ? 23.719 -35.75 -35.969 1 87.44 251 VAL A CA 1
ATOM 1888 C C . VAL A 1 251 ? 25.094 -36.312 -35.656 1 87.44 251 VAL A C 1
ATOM 1890 O O . VAL A 1 251 ? 26.094 -35.594 -35.719 1 87.44 251 VAL A O 1
ATOM 1893 N N . VAL A 1 252 ? 25.188 -37.594 -35.312 1 88.69 252 VAL A N 1
ATOM 1894 C CA . VAL A 1 252 ? 26.438 -38.219 -34.844 1 88.69 252 VAL A CA 1
ATOM 1895 C C . VAL A 1 252 ? 27.484 -38.156 -35.969 1 88.69 252 VAL A C 1
ATOM 1897 O O . VAL A 1 252 ? 28.594 -37.688 -35.75 1 88.69 252 VAL A O 1
ATOM 1900 N N . PRO A 1 253 ? 27.094 -38.625 -37.219 1 88.38 253 PRO A N 1
ATOM 1901 C CA . PRO A 1 253 ? 28.094 -38.531 -38.25 1 88.38 253 PRO A CA 1
ATOM 1902 C C . PRO A 1 253 ? 28.5 -37.094 -38.594 1 88.38 253 PRO A C 1
ATOM 1904 O O . PRO A 1 253 ? 29.672 -36.844 -38.906 1 88.38 253 PRO A O 1
ATOM 1907 N N . PHE A 1 254 ? 27.625 -36.25 -38.562 1 87.94 254 PHE A N 1
ATOM 1908 C CA . PHE A 1 254 ? 27.922 -34.875 -38.844 1 87.94 254 PHE A CA 1
ATOM 1909 C C . PHE A 1 254 ? 28.906 -34.312 -37.812 1 87.94 254 PHE A C 1
ATOM 1911 O O . PHE A 1 254 ? 29.859 -33.625 -38.188 1 87.94 254 PHE A O 1
ATOM 1918 N N . LEU A 1 255 ? 28.75 -34.594 -36.562 1 86.25 255 LEU A N 1
ATOM 1919 C CA . LEU A 1 255 ? 29.609 -34.094 -35.469 1 86.25 255 LEU A CA 1
ATOM 1920 C C . LEU A 1 255 ? 31 -34.75 -35.562 1 86.25 255 LEU A C 1
ATOM 1922 O O . LEU A 1 255 ? 32 -34.094 -35.281 1 86.25 255 LEU A O 1
ATOM 1926 N N . TYR A 1 256 ? 31 -36 -35.875 1 86.25 256 TYR A N 1
ATOM 1927 C CA . TYR A 1 256 ? 32.25 -36.719 -36 1 86.25 256 TYR A CA 1
ATOM 1928 C C . TYR A 1 256 ? 33.094 -36.125 -37.125 1 86.25 256 TYR A C 1
ATOM 1930 O O . TYR A 1 256 ? 34.312 -35.969 -36.969 1 86.25 256 TYR A O 1
ATOM 1938 N N . LYS A 1 257 ? 32.469 -35.844 -38.219 1 86.38 257 LYS A N 1
ATOM 1939 C CA . LYS A 1 257 ? 33.188 -35.219 -39.344 1 86.38 257 LYS A CA 1
ATOM 1940 C C . LYS A 1 257 ? 33.75 -33.844 -38.969 1 86.38 257 LYS A C 1
ATOM 1942 O O . LYS A 1 257 ? 34.844 -33.5 -39.344 1 86.38 257 LYS A O 1
ATOM 1947 N N . LYS A 1 258 ? 32.938 -33.125 -38.281 1 86.81 258 LYS A N 1
ATOM 1948 C CA . LYS A 1 258 ? 33.375 -31.812 -37.844 1 86.81 258 LYS A CA 1
ATOM 1949 C C . LYS A 1 258 ? 34.531 -31.891 -36.875 1 86.81 258 LYS A C 1
ATOM 1951 O O . LYS A 1 258 ? 35.469 -31.078 -36.938 1 86.81 258 LYS A O 1
ATOM 1956 N N . MET A 1 259 ? 34.5 -32.812 -35.906 1 84.38 259 MET A N 1
ATOM 1957 C CA . MET A 1 259 ? 35.562 -33.031 -34.938 1 84.38 259 MET A CA 1
ATOM 1958 C C . MET A 1 259 ? 36.875 -33.406 -35.625 1 84.38 259 MET A C 1
ATOM 1960 O O . MET A 1 259 ? 37.938 -32.875 -35.281 1 84.38 259 MET A O 1
ATOM 1964 N N . ASN A 1 260 ? 36.781 -34.219 -36.625 1 83 260 ASN A N 1
ATOM 1965 C CA . ASN A 1 260 ? 37.969 -34.688 -37.375 1 83 260 ASN A CA 1
ATOM 1966 C C . ASN A 1 260 ? 38.562 -33.531 -38.188 1 83 260 ASN A C 1
ATOM 1968 O O . ASN A 1 260 ? 39.75 -33.562 -38.469 1 83 260 ASN A O 1
ATOM 1972 N N . ALA A 1 261 ? 37.75 -32.625 -38.438 1 85.25 261 ALA A N 1
ATOM 1973 C CA . ALA A 1 261 ? 38.25 -31.453 -39.156 1 85.25 261 ALA A CA 1
ATOM 1974 C C . ALA A 1 261 ? 38.938 -30.469 -38.25 1 85.25 261 ALA A C 1
ATOM 1976 O O . ALA A 1 261 ? 39.812 -29.703 -38.688 1 85.25 261 ALA A O 1
ATOM 1977 N N . LEU A 1 262 ? 38.594 -30.5 -37 1 86.56 262 LEU A N 1
ATOM 1978 C CA . LEU A 1 262 ? 39.094 -29.484 -36.062 1 86.56 262 LEU A CA 1
ATOM 1979 C C . LEU A 1 262 ? 40.281 -30.016 -35.25 1 86.56 262 LEU A C 1
ATOM 1981 O O . LEU A 1 262 ? 41.094 -29.234 -34.75 1 86.56 262 LEU A O 1
ATOM 1985 N N . PHE A 1 263 ? 40.375 -31.312 -35.094 1 85.62 263 PHE A N 1
ATOM 1986 C CA . PHE A 1 263 ? 41.406 -31.906 -34.25 1 85.62 263 PHE A CA 1
ATOM 1987 C C . PHE A 1 263 ? 42.281 -32.844 -35.062 1 85.62 263 PHE A C 1
ATOM 1989 O O . PHE A 1 263 ? 41.812 -33.531 -35.969 1 85.62 263 PHE A O 1
ATOM 1996 N N . ASP A 1 264 ? 43.625 -32.875 -34.688 1 80.25 264 ASP A N 1
ATOM 1997 C CA . ASP A 1 264 ? 44.531 -33.812 -35.344 1 80.25 264 ASP A CA 1
ATOM 1998 C C . ASP A 1 264 ? 44.469 -35.188 -34.688 1 80.25 264 ASP A C 1
ATOM 2000 O O . ASP A 1 264 ? 43.719 -35.406 -33.75 1 80.25 264 ASP A O 1
ATOM 2004 N N . SER A 1 265 ? 45.219 -36.094 -35.281 1 75.56 265 SER A N 1
ATOM 2005 C CA . SER A 1 265 ? 45.188 -37.5 -34.875 1 75.56 265 SER A CA 1
ATOM 2006 C C . SER A 1 265 ? 45.625 -37.625 -33.406 1 75.56 265 SER A C 1
ATOM 2008 O O . SER A 1 265 ? 45.219 -38.562 -32.719 1 75.56 265 SER A O 1
ATOM 2010 N N . ASP A 1 266 ? 46.375 -36.531 -32.875 1 74.5 266 ASP A N 1
ATOM 2011 C CA . ASP A 1 266 ? 46.844 -36.594 -31.5 1 74.5 266 ASP A CA 1
ATOM 2012 C C . ASP A 1 266 ? 45.938 -35.875 -30.547 1 74.5 266 ASP A C 1
ATOM 2014 O O . ASP A 1 266 ? 46.188 -35.812 -29.328 1 74.5 266 ASP A O 1
ATOM 2018 N N . GLY A 1 267 ? 44.781 -35.375 -31.094 1 75 267 GLY A N 1
ATOM 2019 C CA . GLY A 1 267 ? 43.781 -34.719 -30.234 1 75 267 GLY A CA 1
ATOM 2020 C C . GLY A 1 267 ? 44.062 -33.219 -30.062 1 75 267 GLY A C 1
ATOM 2021 O O . GLY A 1 267 ? 43.438 -32.562 -29.219 1 75 267 GLY A O 1
ATOM 2022 N N . ASN A 1 268 ? 45.031 -32.719 -30.734 1 76.88 268 ASN A N 1
ATOM 2023 C CA . ASN A 1 268 ? 45.344 -31.281 -30.641 1 76.88 268 ASN A CA 1
ATOM 2024 C C . ASN A 1 268 ? 44.594 -30.484 -31.688 1 76.88 268 ASN A C 1
ATOM 2026 O O . ASN A 1 268 ? 44.281 -30.969 -32.781 1 76.88 268 ASN A O 1
ATOM 2030 N N . ARG A 1 269 ? 44.094 -29.359 -31.312 1 78.56 269 ARG A N 1
ATOM 2031 C CA . ARG A 1 269 ? 43.375 -28.5 -32.219 1 78.56 269 ARG A CA 1
ATOM 2032 C C . ARG A 1 269 ? 44.25 -28.078 -33.406 1 78.56 269 ARG A C 1
ATOM 2034 O O . ARG A 1 269 ? 45.406 -27.672 -33.219 1 78.56 269 ARG A O 1
ATOM 2041 N N . ILE A 1 270 ? 43.969 -28.453 -34.594 1 68.81 270 ILE A N 1
ATOM 2042 C CA . ILE A 1 270 ? 44.656 -28.031 -35.812 1 68.81 270 ILE A CA 1
ATOM 2043 C C . ILE A 1 270 ? 44.656 -26.5 -35.906 1 68.81 270 ILE A C 1
ATOM 2045 O O . ILE A 1 270 ? 43.594 -25.875 -35.812 1 68.81 270 ILE A O 1
ATOM 2049 N N . ASN A 1 271 ? 45.656 -25.922 -35.312 1 51.91 271 ASN A N 1
ATOM 2050 C CA . ASN A 1 271 ? 45.781 -24.469 -35.469 1 51.91 271 ASN A CA 1
ATOM 2051 C C . ASN A 1 271 ? 45.375 -24 -36.844 1 51.91 271 ASN A C 1
ATOM 2053 O O . ASN A 1 271 ? 45.969 -24.391 -37.844 1 51.91 271 ASN A O 1
ATOM 2057 N N . MET A 1 272 ? 44.344 -24.078 -37.375 1 43.34 272 MET A N 1
ATOM 2058 C CA . MET A 1 272 ? 44.125 -23.297 -38.594 1 43.34 272 MET A CA 1
ATOM 2059 C C . MET A 1 272 ? 44.969 -22.031 -38.562 1 43.34 272 MET A C 1
ATOM 2061 O O . MET A 1 272 ? 44.75 -21.141 -37.719 1 43.34 272 MET A O 1
ATOM 2065 N N . ILE A 1 273 ? 46.312 -22.016 -39.031 1 35.47 273 ILE A N 1
ATOM 2066 C CA . ILE A 1 273 ? 47.25 -20.922 -39.281 1 35.47 273 ILE A CA 1
ATOM 2067 C C . ILE A 1 273 ? 46.469 -19.672 -39.688 1 35.47 273 ILE A C 1
ATOM 2069 O O . ILE A 1 273 ? 45.281 -19.734 -40.031 1 35.47 273 ILE A O 1
ATOM 2073 N N . GLU A 1 274 ? 47.125 -18.812 -40.812 1 32.81 274 GLU A N 1
ATOM 2074 C CA . GLU A 1 274 ? 47.469 -17.469 -41.312 1 32.81 274 GLU A CA 1
ATOM 2075 C C . GLU A 1 274 ? 46.25 -16.797 -41.938 1 32.81 274 GLU A C 1
ATOM 2077 O O . GLU A 1 274 ? 46.125 -15.57 -41.906 1 32.81 274 GLU A O 1
ATOM 2082 N N . GLY A 1 275 ? 45.688 -17.328 -43.125 1 31.17 275 GLY A N 1
ATOM 2083 C CA . GLY A 1 275 ? 45.188 -16.438 -44.156 1 31.17 275 GLY A CA 1
ATOM 2084 C C . GLY A 1 275 ? 43.875 -15.75 -43.781 1 31.17 275 GLY A C 1
ATOM 2085 O O . GLY A 1 275 ? 43.25 -15.102 -44.594 1 31.17 275 GLY A O 1
ATOM 2086 N N . VAL A 1 276 ? 43.062 -16.391 -43.094 1 29.22 276 VAL A N 1
ATOM 2087 C CA . VAL A 1 276 ? 42 -15.398 -43.094 1 29.22 276 VAL A CA 1
ATOM 2088 C C . VAL A 1 276 ? 42.406 -14.172 -42.281 1 29.22 276 VAL A C 1
ATOM 2090 O O . VAL A 1 276 ? 42.812 -14.297 -41.125 1 29.22 276 VAL A O 1
ATOM 2093 N N . PRO A 1 277 ? 42.906 -13.078 -43.031 1 30.41 277 PRO A N 1
ATOM 2094 C CA . PRO A 1 277 ? 43.438 -11.828 -42.469 1 30.41 277 PRO A CA 1
ATOM 2095 C C . PRO A 1 277 ? 42.844 -11.5 -41.125 1 30.41 277 PRO A C 1
ATOM 2097 O O . PRO A 1 277 ? 43.531 -10.875 -40.281 1 30.41 277 PRO A O 1
ATOM 2100 N N . GLY A 1 278 ? 41.594 -11.422 -41.094 1 28.92 278 GLY A N 1
ATOM 2101 C CA . GLY A 1 278 ? 41 -10.453 -40.188 1 28.92 278 GLY A CA 1
ATOM 2102 C C . GLY A 1 278 ? 41.219 -10.82 -38.719 1 28.92 278 GLY A C 1
ATOM 2103 O O . GLY A 1 278 ? 41.031 -9.984 -37.844 1 28.92 278 GLY A O 1
ATOM 2104 N N . VAL A 1 279 ? 40.969 -12.117 -38.375 1 27.89 279 VAL A N 1
ATOM 2105 C CA . VAL A 1 279 ? 40.969 -12.109 -36.938 1 27.89 279 VAL A CA 1
ATOM 2106 C C . VAL A 1 279 ? 42.375 -12.188 -36.375 1 27.89 279 VAL A C 1
ATOM 2108 O O . VAL A 1 279 ? 43.031 -13.242 -36.469 1 27.89 279 VAL A O 1
ATOM 2111 N N . SER A 1 280 ? 43.375 -11.492 -36.938 1 25.83 280 SER A N 1
ATOM 2112 C CA . SER A 1 280 ? 44.688 -11.281 -36.312 1 25.83 280 SER A CA 1
ATOM 2113 C C . SER A 1 280 ? 44.562 -11.359 -34.781 1 25.83 280 SER A C 1
ATOM 2115 O O . SER A 1 280 ? 43.531 -10.938 -34.219 1 25.83 280 SER A O 1
ATOM 2117 N N . ALA A 1 281 ? 45.219 -12.242 -34.312 1 28 281 ALA A N 1
ATOM 2118 C CA . ALA A 1 281 ? 45.531 -12.094 -32.875 1 28 281 ALA A CA 1
ATOM 2119 C C . ALA A 1 281 ? 45.875 -10.648 -32.562 1 28 281 ALA A C 1
ATOM 2121 O O . ALA A 1 281 ? 46.938 -10.156 -32.938 1 28 281 ALA A O 1
ATOM 2122 N N . GLY A 1 282 ? 45 -9.633 -32.906 1 25.36 282 GLY A N 1
ATOM 2123 C CA . GLY A 1 282 ? 45.406 -8.305 -32.469 1 25.36 282 GLY A CA 1
ATOM 2124 C C . GLY A 1 282 ? 46.281 -8.32 -31.219 1 25.36 282 GLY A C 1
ATOM 2125 O O . GLY A 1 282 ? 45.844 -8.812 -30.172 1 25.36 282 GLY A O 1
ATOM 2126 N N . ASP A 1 283 ? 47.5 -8.789 -31.297 1 27.91 283 ASP A N 1
ATOM 2127 C CA . ASP A 1 283 ? 48.406 -8.047 -30.422 1 27.91 283 ASP A CA 1
ATOM 2128 C C . ASP A 1 283 ? 47.969 -6.598 -30.266 1 27.91 283 ASP A C 1
ATOM 2130 O O . ASP A 1 283 ? 48.344 -5.734 -31.062 1 27.91 283 ASP A O 1
ATOM 2134 N N . GLU A 1 284 ? 46.719 -6.406 -30.344 1 24.22 284 GLU A N 1
ATOM 2135 C CA . GLU A 1 284 ? 46.312 -5.027 -30.078 1 24.22 284 GLU A CA 1
ATOM 2136 C C . GLU A 1 284 ? 47.031 -4.457 -28.859 1 24.22 284 GLU A C 1
ATOM 2138 O O . GLU A 1 284 ? 46.875 -4.961 -27.75 1 24.22 284 GLU A O 1
ATOM 2143 N N . LYS A 1 285 ? 48.312 -4.148 -28.906 1 29.3 285 LYS A N 1
ATOM 2144 C CA . LYS A 1 285 ? 48.5 -2.949 -28.094 1 29.3 285 LYS A CA 1
ATOM 2145 C C . LYS A 1 285 ? 47.219 -2.16 -27.938 1 29.3 285 LYS A C 1
ATOM 2147 O O . LYS A 1 285 ? 46.406 -2.129 -28.859 1 29.3 285 LYS A O 1
ATOM 2152 N N . PRO A 1 286 ? 46.875 -1.7 -26.656 1 26.61 286 PRO A N 1
ATOM 2153 C CA . PRO A 1 286 ? 45.688 -0.866 -26.672 1 26.61 286 PRO A CA 1
ATOM 2154 C C . PRO A 1 286 ? 45.594 0.015 -27.922 1 26.61 286 PRO A C 1
ATOM 2156 O O . PRO A 1 286 ? 46.5 0.803 -28.188 1 26.61 286 PRO A O 1
ATOM 2159 N N . SER A 1 287 ? 45.531 -0.559 -29.062 1 26.36 287 SER A N 1
ATOM 2160 C CA . SER A 1 287 ? 45.406 0.458 -30.094 1 26.36 287 SER A CA 1
ATOM 2161 C C . SER A 1 287 ? 44.75 1.725 -29.562 1 26.36 287 SER A C 1
ATOM 2163 O O . SER A 1 287 ? 43.75 1.655 -28.844 1 26.36 287 SER A O 1
ATOM 2165 N N . LYS A 1 288 ? 45.625 2.693 -29.422 1 27.25 288 LYS A N 1
ATOM 2166 C CA . LYS A 1 288 ? 45.062 4.016 -29.234 1 27.25 288 LYS A CA 1
ATOM 2167 C C . LYS A 1 288 ? 43.75 4.148 -30.016 1 27.25 288 LYS A C 1
ATOM 2169 O O . LYS A 1 288 ? 43.688 3.879 -31.203 1 27.25 288 LYS A O 1
ATOM 2174 N N . THR A 1 289 ? 42.562 3.838 -29.344 1 26.8 289 THR A N 1
ATOM 2175 C CA . THR A 1 289 ? 41.281 4.355 -29.812 1 26.8 289 THR A CA 1
ATOM 2176 C C . THR A 1 289 ? 41.5 5.527 -30.766 1 26.8 289 THR A C 1
ATOM 2178 O O . THR A 1 289 ? 42.094 6.539 -30.391 1 26.8 289 THR A O 1
ATOM 2181 N N . VAL A 1 290 ? 41.906 5.27 -31.938 1 28.06 290 VAL A N 1
ATOM 2182 C CA . VAL A 1 290 ? 41.75 6.426 -32.812 1 28.06 290 VAL A CA 1
ATOM 2183 C C . VAL A 1 290 ? 40.562 7.258 -32.344 1 28.06 290 VAL A C 1
ATOM 2185 O O . VAL A 1 290 ? 39.438 6.738 -32.188 1 28.06 290 VAL A O 1
ATOM 2188 N N . GLU A 1 291 ? 40.875 8.281 -31.562 1 27.72 291 GLU A N 1
ATOM 2189 C CA . GLU A 1 291 ? 40 9.406 -31.25 1 27.72 291 GLU A CA 1
ATOM 2190 C C . GLU A 1 291 ? 39.156 9.797 -32.469 1 27.72 291 GLU A C 1
ATOM 2192 O O . GLU A 1 291 ? 39.594 10.562 -33.312 1 27.72 291 GLU A O 1
ATOM 2197 N N . SER A 1 292 ? 38.875 8.781 -33.312 1 30.22 292 SER A N 1
ATOM 2198 C CA . SER A 1 292 ? 38 9.352 -34.312 1 30.22 292 SER A CA 1
ATOM 2199 C C . SER A 1 292 ? 37.094 10.43 -33.75 1 30.22 292 SER A C 1
ATOM 2201 O O . SER A 1 292 ? 36.844 10.453 -32.531 1 30.22 292 SER A O 1
ATOM 2203 N N . ASP A 1 293 ? 36.875 11.5 -34.531 1 29.97 293 ASP A N 1
ATOM 2204 C CA . ASP A 1 293 ? 36.156 12.719 -34.156 1 29.97 293 ASP A CA 1
ATOM 2205 C C . ASP A 1 293 ? 34.875 12.398 -33.438 1 29.97 293 ASP A C 1
ATOM 2207 O O . ASP A 1 293 ? 34 11.727 -33.969 1 29.97 293 ASP A O 1
ATOM 2211 N N . GLU A 1 294 ? 34.938 12.141 -32.25 1 30.23 294 GLU A N 1
ATOM 2212 C CA . GLU A 1 294 ? 34.031 11.977 -31.094 1 30.23 294 GLU A CA 1
ATOM 2213 C C . GLU A 1 294 ? 32.75 12.766 -31.281 1 30.23 294 GLU A C 1
ATOM 2215 O O . GLU A 1 294 ? 31.906 12.797 -30.375 1 30.23 294 GLU A O 1
ATOM 2220 N N . LYS A 1 295 ? 32.812 13.688 -32.25 1 30.83 295 LYS A N 1
ATOM 2221 C CA . LYS A 1 295 ? 31.75 14.68 -32.219 1 30.83 295 LYS A CA 1
ATOM 2222 C C . LYS A 1 295 ? 30.453 14.125 -32.812 1 30.83 295 LYS A C 1
ATOM 2224 O O . LYS A 1 295 ? 29.531 14.875 -33.094 1 30.83 295 LYS A O 1
ATOM 2229 N N . ALA A 1 296 ? 30.625 13.07 -33.562 1 33.09 296 ALA A N 1
ATOM 2230 C CA . ALA A 1 296 ? 29.266 12.961 -34.094 1 33.09 296 ALA A CA 1
ATOM 2231 C C . ALA A 1 296 ? 28.281 12.57 -33 1 33.09 296 ALA A C 1
ATOM 2233 O O . ALA A 1 296 ? 28.609 11.75 -32.125 1 33.09 296 ALA A O 1
ATOM 2234 N N . PRO A 1 297 ? 27.172 13.195 -32.812 1 34.06 297 PRO A N 1
ATOM 2235 C CA . PRO A 1 297 ? 26.156 12.992 -31.766 1 34.06 297 PRO A CA 1
ATOM 2236 C C . PRO A 1 297 ? 25.703 11.531 -31.672 1 34.06 297 PRO A C 1
ATOM 2238 O O . PRO A 1 297 ? 25.266 10.945 -32.656 1 34.06 297 PRO A O 1
ATOM 2241 N N . ARG A 1 298 ? 26.5 10.633 -31.156 1 39.31 298 ARG A N 1
ATOM 2242 C CA . ARG A 1 298 ? 26.047 9.266 -30.906 1 39.31 298 ARG A CA 1
ATOM 2243 C C . ARG A 1 298 ? 24.562 9.234 -30.547 1 39.31 298 ARG A C 1
ATOM 2245 O O . ARG A 1 298 ? 24.141 9.891 -29.609 1 39.31 298 ARG A O 1
ATOM 2252 N N . SER A 1 299 ? 23.703 8.867 -31.484 1 38.56 299 SER A N 1
ATOM 2253 C CA . SER A 1 299 ? 22.266 8.812 -31.266 1 38.56 299 SER A CA 1
ATOM 2254 C C . SER A 1 299 ? 21.922 8.039 -30.016 1 38.56 299 SER A C 1
ATOM 2256 O O . SER A 1 299 ? 22.688 7.191 -29.562 1 38.56 299 SER A O 1
ATOM 2258 N N . ILE A 1 300 ? 21 8.398 -29.125 1 42.22 300 ILE A N 1
ATOM 2259 C CA . ILE A 1 300 ? 20.391 7.855 -27.906 1 42.22 300 ILE A CA 1
ATOM 2260 C C . ILE A 1 300 ? 20.219 6.344 -28.047 1 42.22 300 ILE A C 1
ATOM 2262 O O . ILE A 1 300 ? 20.328 5.609 -27.062 1 42.22 300 ILE A O 1
ATOM 2266 N N . GLY A 1 301 ? 19.984 5.82 -29.234 1 44.66 301 GLY A N 1
ATOM 2267 C CA . GLY A 1 301 ? 19.734 4.402 -29.438 1 44.66 301 GLY A CA 1
ATOM 2268 C C . GLY A 1 301 ? 20.969 3.547 -29.266 1 44.66 301 GLY A C 1
ATOM 2269 O O . GLY A 1 301 ? 20.906 2.455 -28.688 1 44.66 301 GLY A O 1
ATOM 2270 N N . SER A 1 302 ? 22.047 3.918 -29.797 1 47.78 302 SER A N 1
ATOM 2271 C CA . SER A 1 302 ? 23.281 3.135 -29.734 1 47.78 302 SER A CA 1
ATOM 2272 C C . SER A 1 302 ? 23.828 3.064 -28.312 1 47.78 302 SER A C 1
ATOM 2274 O O . SER A 1 302 ? 24.391 2.051 -27.906 1 47.78 302 SER A O 1
ATOM 2276 N N . LYS A 1 303 ? 23.672 3.982 -27.516 1 46.56 303 LYS A N 1
ATOM 2277 C CA . LYS A 1 303 ? 24.109 3.959 -26.125 1 46.56 303 LYS A CA 1
ATOM 2278 C C . LYS A 1 303 ? 23.234 3.029 -25.281 1 46.56 303 LYS A C 1
ATOM 2280 O O . LYS A 1 303 ? 23.734 2.311 -24.422 1 46.56 303 LYS A O 1
ATOM 2285 N N . ILE A 1 304 ? 21.953 3.047 -25.609 1 49.69 304 ILE A N 1
ATOM 2286 C CA . ILE A 1 304 ? 21.062 2.092 -24.953 1 49.69 304 ILE A CA 1
ATOM 2287 C C . ILE A 1 304 ? 21.453 0.669 -25.344 1 49.69 304 ILE A C 1
ATOM 2289 O O . ILE A 1 304 ? 21.484 -0.224 -24.5 1 49.69 304 ILE A O 1
ATOM 2293 N N . TRP A 1 305 ? 21.797 0.494 -26.562 1 50.22 305 TRP A N 1
ATOM 2294 C CA . TRP A 1 305 ? 22.234 -0.819 -27.016 1 50.22 305 TRP A CA 1
ATOM 2295 C C . TRP A 1 305 ? 23.578 -1.194 -26.391 1 50.22 305 TRP A C 1
ATOM 2297 O O . TRP A 1 305 ? 23.812 -2.361 -26.078 1 50.22 305 TRP A O 1
ATOM 2307 N N . GLY A 1 306 ? 24.422 -0.334 -26.281 1 48.03 306 GLY A N 1
ATOM 2308 C CA . GLY A 1 306 ? 25.703 -0.577 -25.625 1 48.03 306 GLY A CA 1
ATOM 2309 C C . GLY A 1 306 ? 25.562 -0.938 -24.156 1 48.03 306 GLY A C 1
ATOM 2310 O O . GLY A 1 306 ? 26.266 -1.826 -23.672 1 48.03 306 GLY A O 1
ATOM 2311 N N . VAL A 1 307 ? 24.75 -0.24 -23.484 1 49.34 307 VAL A N 1
ATOM 2312 C CA . VAL A 1 307 ? 24.484 -0.559 -22.078 1 49.34 307 VAL A CA 1
ATOM 2313 C C . VAL A 1 307 ? 23.828 -1.935 -21.984 1 49.34 307 VAL A C 1
ATOM 2315 O O . VAL A 1 307 ? 24.172 -2.727 -21.094 1 49.34 307 VAL A O 1
ATOM 2318 N N . ILE A 1 308 ? 23.031 -2.225 -22.953 1 49.5 308 ILE A N 1
ATOM 2319 C CA . ILE A 1 308 ? 22.359 -3.525 -22.984 1 49.5 308 ILE A CA 1
ATOM 2320 C C . ILE A 1 308 ? 23.375 -4.609 -23.344 1 49.5 308 ILE A C 1
ATOM 2322 O O . ILE A 1 308 ? 23.359 -5.699 -22.781 1 49.5 308 ILE A O 1
ATOM 2326 N N . SER A 1 309 ? 24.297 -4.246 -24.266 1 49.88 309 SER A N 1
ATOM 2327 C CA . SER A 1 309 ? 25.25 -5.227 -24.75 1 49.88 309 SER A CA 1
ATOM 2328 C C . SER A 1 309 ? 26.453 -5.344 -23.828 1 49.88 309 SER A C 1
ATOM 2330 O O . SER A 1 309 ? 27.203 -6.316 -23.906 1 49.88 309 SER A O 1
ATOM 2332 N N . HIS A 1 310 ? 26.781 -4.375 -23.156 1 49.84 310 HIS A N 1
ATOM 2333 C CA . HIS A 1 310 ? 27.938 -4.422 -22.281 1 49.84 310 HIS A CA 1
ATOM 2334 C C . HIS A 1 310 ? 27.844 -5.578 -21.281 1 49.84 310 HIS A C 1
ATOM 2336 O O . HIS A 1 310 ? 28.844 -6.188 -20.922 1 49.84 310 HIS A O 1
ATOM 2342 N N . GLY A 1 311 ? 26.719 -5.875 -20.844 1 49.31 311 GLY A N 1
ATOM 2343 C CA . GLY A 1 311 ? 26.562 -6.996 -19.938 1 49.31 311 GLY A CA 1
ATOM 2344 C C . GLY A 1 311 ? 26.922 -8.328 -20.547 1 49.31 311 GLY A C 1
ATOM 2345 O O . GLY A 1 311 ? 27.266 -9.281 -19.844 1 49.31 311 GLY A O 1
ATOM 2346 N N . TRP A 1 312 ? 26.938 -8.352 -21.875 1 51.53 312 TRP A N 1
ATOM 2347 C CA . TRP A 1 312 ? 27.125 -9.609 -22.578 1 51.53 312 TRP A CA 1
ATOM 2348 C C . TRP A 1 312 ? 28.609 -9.953 -22.688 1 51.53 312 TRP A C 1
ATOM 2350 O O . TRP A 1 312 ? 28.984 -11.109 -22.891 1 51.53 312 TRP A O 1
ATOM 2360 N N . THR A 1 313 ? 29.547 -9.008 -22.578 1 49.28 313 THR A N 1
ATOM 2361 C CA . THR A 1 313 ? 30.922 -9.281 -22.969 1 49.28 313 THR A CA 1
ATOM 2362 C C . THR A 1 313 ? 31.812 -9.469 -21.734 1 49.28 313 THR A C 1
ATOM 2364 O O . THR A 1 313 ? 33.031 -9.633 -21.859 1 49.28 313 THR A O 1
ATOM 2367 N N . GLN A 1 314 ? 31.25 -9.383 -20.609 1 53.84 314 GLN A N 1
ATOM 2368 C CA . GLN A 1 314 ? 32.188 -9.5 -19.484 1 53.84 314 GLN A CA 1
ATOM 2369 C C . GLN A 1 314 ? 32.656 -10.945 -19.297 1 53.84 314 GLN A C 1
ATOM 2371 O O . GLN A 1 314 ? 31.844 -11.875 -19.391 1 53.84 314 GLN A O 1
ATOM 2376 N N . ASP A 1 315 ? 33.969 -11.164 -19.234 1 58.75 315 ASP A N 1
ATOM 2377 C CA . ASP A 1 315 ? 34.594 -12.477 -19.031 1 58.75 315 ASP A CA 1
ATOM 2378 C C . ASP A 1 315 ? 34.312 -13 -17.625 1 58.75 315 ASP A C 1
ATOM 2380 O O . ASP A 1 315 ? 34.812 -12.438 -16.641 1 58.75 315 ASP A O 1
ATOM 2384 N N . ILE A 1 316 ? 33.469 -13.984 -17.406 1 65 316 ILE A N 1
ATOM 2385 C CA . ILE A 1 316 ? 33.062 -14.555 -16.125 1 65 316 ILE A CA 1
ATOM 2386 C C . ILE A 1 316 ? 34.156 -15.477 -15.594 1 65 316 ILE A C 1
ATOM 2388 O O . ILE A 1 316 ? 34.188 -15.805 -14.406 1 65 316 ILE A O 1
ATOM 2392 N N . HIS A 1 317 ? 35.188 -15.805 -16.281 1 71.88 317 HIS A N 1
ATOM 2393 C CA . HIS A 1 317 ? 36.188 -16.812 -15.891 1 71.88 317 HIS A CA 1
ATOM 2394 C C . HIS A 1 317 ? 37.375 -16.172 -15.188 1 71.88 317 HIS A C 1
ATOM 2396 O O . HIS A 1 317 ? 38.25 -16.875 -14.695 1 71.88 317 HIS A O 1
ATOM 2402 N N . ASP A 1 318 ? 37.344 -14.906 -15.055 1 73.12 318 ASP A N 1
ATOM 2403 C CA . ASP A 1 318 ? 38.438 -14.203 -14.398 1 73.12 318 ASP A CA 1
ATOM 2404 C C . ASP A 1 318 ? 38.5 -14.547 -12.914 1 73.12 318 ASP A C 1
ATOM 2406 O O . ASP A 1 318 ? 39.594 -14.484 -12.305 1 73.12 318 ASP A O 1
ATOM 2410 N N . VAL A 1 319 ? 37.469 -15.016 -12.359 1 73.62 319 VAL A N 1
ATOM 2411 C CA . VAL A 1 319 ? 37.406 -15.312 -10.938 1 73.62 319 VAL A CA 1
ATOM 2412 C C . VAL A 1 319 ? 38.25 -16.531 -10.617 1 73.62 319 VAL A C 1
ATOM 2414 O O . VAL A 1 319 ? 38.75 -16.672 -9.5 1 73.62 319 VAL A O 1
ATOM 2417 N N . VAL A 1 320 ? 38.406 -17.422 -11.516 1 75.75 320 VAL A N 1
ATOM 2418 C CA . VAL A 1 320 ? 39.219 -18.625 -11.328 1 75.75 320 VAL A CA 1
ATOM 2419 C C . VAL A 1 320 ? 40.656 -18.25 -11.031 1 75.75 320 VAL A C 1
ATOM 2421 O O . VAL A 1 320 ? 41.344 -18.906 -10.234 1 75.75 320 VAL A O 1
ATOM 2424 N N . ASN A 1 321 ? 41 -17.172 -11.586 1 75.75 321 ASN A N 1
ATOM 2425 C CA . ASN A 1 321 ? 42.375 -16.719 -11.406 1 75.75 321 ASN A CA 1
ATOM 2426 C C . ASN A 1 321 ? 42.531 -15.781 -10.203 1 75.75 321 ASN A C 1
ATOM 2428 O O . ASN A 1 321 ? 43.594 -15.648 -9.625 1 75.75 321 ASN A O 1
ATOM 2432 N N . THR A 1 322 ? 41.5 -15.18 -9.781 1 77.06 322 THR A N 1
ATOM 2433 C CA . THR A 1 322 ? 41.562 -14.156 -8.75 1 77.06 322 THR A CA 1
ATOM 2434 C C . THR A 1 322 ? 41.219 -14.727 -7.387 1 77.06 322 THR A C 1
ATOM 2436 O O . THR A 1 322 ? 41.688 -14.242 -6.355 1 77.06 322 THR A O 1
ATOM 2439 N N . ASN A 1 323 ? 40.375 -15.742 -7.367 1 82.31 323 ASN A N 1
ATOM 2440 C CA . ASN A 1 323 ? 39.969 -16.375 -6.109 1 82.31 323 ASN A CA 1
ATOM 2441 C C . ASN A 1 323 ? 40.656 -17.703 -5.902 1 82.31 323 ASN A C 1
ATOM 2443 O O . ASN A 1 323 ? 40.469 -18.641 -6.68 1 82.31 323 ASN A O 1
ATOM 2447 N N . GLN A 1 324 ? 41.375 -17.859 -4.887 1 84.19 324 GLN A N 1
ATOM 2448 C CA . GLN A 1 324 ? 42.188 -19.031 -4.633 1 84.19 324 GLN A CA 1
ATOM 2449 C C . GLN A 1 324 ? 41.344 -20.281 -4.445 1 84.19 324 GLN A C 1
ATOM 2451 O O . GLN A 1 324 ? 41.688 -21.344 -4.949 1 84.19 324 GLN A O 1
ATOM 2456 N N . THR A 1 325 ? 40.344 -20.125 -3.736 1 85.19 325 THR A N 1
ATOM 2457 C CA . THR A 1 325 ? 39.5 -21.281 -3.463 1 85.19 325 THR A CA 1
ATOM 2458 C C . THR A 1 325 ? 38.906 -21.844 -4.758 1 85.19 325 THR A C 1
ATOM 2460 O O . THR A 1 325 ? 38.938 -23.047 -4.977 1 85.19 325 THR A O 1
ATOM 2463 N N . VAL A 1 326 ? 38.5 -21.062 -5.629 1 86.19 326 VAL A N 1
ATOM 2464 C CA . VAL A 1 326 ? 37.906 -21.469 -6.898 1 86.19 326 VAL A CA 1
ATOM 2465 C C . VAL A 1 326 ? 38.969 -22.078 -7.797 1 86.19 326 VAL A C 1
ATOM 2467 O O . VAL A 1 326 ? 38.75 -23.094 -8.453 1 86.19 326 VAL A O 1
ATOM 2470 N N . GLY A 1 327 ? 40.094 -21.516 -7.758 1 86.5 327 GLY A N 1
ATOM 2471 C CA . GLY A 1 327 ? 41.188 -22.047 -8.531 1 86.5 327 GLY A CA 1
ATOM 2472 C C . GLY A 1 327 ? 41.594 -23.438 -8.102 1 86.5 327 GLY A C 1
ATOM 2473 O O . GLY A 1 327 ? 41.875 -24.297 -8.945 1 86.5 327 GLY A O 1
ATOM 2474 N N . ASP A 1 328 ? 41.594 -23.641 -6.855 1 88.25 328 ASP A N 1
ATOM 2475 C CA . ASP A 1 328 ? 42 -24.938 -6.316 1 88.25 328 ASP A CA 1
ATOM 2476 C C . ASP A 1 328 ? 41 -26.016 -6.727 1 88.25 328 ASP A C 1
ATOM 2478 O O . ASP A 1 328 ? 41.375 -27.141 -7.043 1 88.25 328 ASP A O 1
ATOM 2482 N N . ILE A 1 329 ? 39.812 -25.719 -6.719 1 88.12 329 ILE A N 1
ATOM 2483 C CA . ILE A 1 329 ? 38.75 -26.656 -7.094 1 88.12 329 ILE A CA 1
ATOM 2484 C C . ILE A 1 329 ? 38.906 -27.047 -8.562 1 88.12 329 ILE A C 1
ATOM 2486 O O . ILE A 1 329 ? 38.812 -28.219 -8.922 1 88.12 329 ILE A O 1
ATOM 2490 N N . HIS A 1 330 ? 39.219 -26.094 -9.359 1 88.31 330 HIS A N 1
ATOM 2491 C CA . HIS A 1 330 ? 39.375 -26.344 -10.789 1 88.31 330 HIS A CA 1
ATOM 2492 C C . HIS A 1 330 ? 40.594 -27.172 -11.094 1 88.31 330 HIS A C 1
ATOM 2494 O O . HIS A 1 330 ? 40.594 -28.016 -12 1 88.31 330 HIS A O 1
ATOM 2500 N N . ARG A 1 331 ? 41.625 -27 -10.32 1 87 331 ARG A N 1
ATOM 2501 C CA . ARG A 1 331 ? 42.844 -27.75 -10.523 1 87 331 ARG A CA 1
ATOM 2502 C C . ARG A 1 331 ? 42.719 -29.188 -10.047 1 87 331 ARG A C 1
ATOM 2504 O O . ARG A 1 331 ? 43.344 -30.094 -10.586 1 87 331 ARG A O 1
ATOM 2511 N N . HIS A 1 332 ? 41.875 -29.359 -9.156 1 87.94 332 HIS A N 1
ATOM 2512 C CA . HIS A 1 332 ? 41.719 -30.688 -8.562 1 87.94 332 HIS A CA 1
ATOM 2513 C C . HIS A 1 332 ? 40.875 -31.578 -9.469 1 87.94 332 HIS A C 1
ATOM 2515 O O . HIS A 1 332 ? 40.938 -32.812 -9.375 1 87.94 332 HIS A O 1
ATOM 2521 N N . ALA A 1 333 ? 40.156 -31.094 -10.352 1 89.56 333 ALA A N 1
ATOM 2522 C CA . ALA A 1 333 ? 39.25 -31.844 -11.211 1 89.56 333 ALA A CA 1
ATOM 2523 C C . ALA A 1 333 ? 40 -32.594 -12.289 1 89.56 333 ALA A C 1
ATOM 2525 O O . ALA A 1 333 ? 41 -32.094 -12.844 1 89.56 333 ALA A O 1
ATOM 2526 N N . GLU A 1 334 ? 39.5 -33.781 -12.523 1 90.81 334 GLU A N 1
ATOM 2527 C CA . GLU A 1 334 ? 40.125 -34.625 -13.562 1 90.81 334 GLU A CA 1
ATOM 2528 C C . GLU A 1 334 ? 39.938 -33.969 -14.938 1 90.81 334 GLU A C 1
ATOM 2530 O O . GLU A 1 334 ? 38.875 -33.438 -15.258 1 90.81 334 GLU A O 1
ATOM 2535 N N . VAL A 1 335 ? 41.031 -34.031 -15.688 1 89.44 335 VAL A N 1
ATOM 2536 C CA . VAL A 1 335 ? 41 -33.438 -17.031 1 89.44 335 VAL A CA 1
ATOM 2537 C C . VAL A 1 335 ? 40.844 -34.562 -18.062 1 89.44 335 VAL A C 1
ATOM 2539 O O . VAL A 1 335 ? 41.562 -35.562 -18.016 1 89.44 335 VAL A O 1
ATOM 2542 N N . PHE A 1 336 ? 39.969 -34.375 -18.969 1 89.69 336 PHE A N 1
ATOM 2543 C CA . PHE A 1 336 ? 39.688 -35.375 -20 1 89.69 336 PHE A CA 1
ATOM 2544 C C . PHE A 1 336 ? 40.188 -34.875 -21.359 1 89.69 336 PHE A C 1
ATOM 2546 O O . PHE A 1 336 ? 40.531 -33.688 -21.516 1 89.69 336 PHE A O 1
ATOM 2553 N N . GLU A 1 337 ? 40.094 -35.812 -22.328 1 88.31 337 GLU A N 1
ATOM 2554 C CA . GLU A 1 337 ? 40.594 -35.531 -23.672 1 88.31 337 GLU A CA 1
ATOM 2555 C C . GLU A 1 337 ? 39.781 -34.406 -24.312 1 88.31 337 GLU A C 1
ATOM 2557 O O . GLU A 1 337 ? 38.531 -34.406 -24.25 1 88.31 337 GLU A O 1
ATOM 2562 N N . PRO A 1 338 ? 40.438 -33.438 -24.922 1 87 338 PRO A N 1
ATOM 2563 C CA . PRO A 1 338 ? 39.75 -32.281 -25.516 1 87 338 PRO A CA 1
ATOM 2564 C C . PRO A 1 338 ? 38.75 -32.688 -26.609 1 87 338 PRO A C 1
ATOM 2566 O O . PRO A 1 338 ? 37.75 -32 -26.797 1 87 338 PRO A O 1
ATOM 2569 N N . ARG A 1 339 ? 39 -33.719 -27.312 1 84.31 339 ARG A N 1
ATOM 2570 C CA . ARG A 1 339 ? 38.094 -34.156 -28.359 1 84.31 339 ARG A CA 1
ATOM 2571 C C . ARG A 1 339 ? 36.75 -34.656 -27.781 1 84.31 339 ARG A C 1
ATOM 2573 O O . ARG A 1 339 ? 35.719 -34.5 -28.406 1 84.31 339 ARG A O 1
ATOM 2580 N N . VAL A 1 340 ? 36.938 -35.219 -26.672 1 88.25 340 VAL A N 1
ATOM 2581 C CA . VAL A 1 340 ? 35.75 -35.688 -25.969 1 88.25 340 VAL A CA 1
ATOM 2582 C C . VAL A 1 340 ? 34.938 -34.531 -25.469 1 88.25 340 VAL A C 1
ATOM 2584 O O . VAL A 1 340 ? 33.719 -34.5 -25.609 1 88.25 340 VAL A O 1
ATOM 2587 N N . GLU A 1 341 ? 35.531 -33.594 -24.906 1 90.25 341 GLU A N 1
ATOM 2588 C CA . GLU A 1 341 ? 34.844 -32.406 -24.406 1 90.25 341 GLU A CA 1
ATOM 2589 C C . GLU A 1 341 ? 34.188 -31.656 -25.547 1 90.25 341 GLU A C 1
ATOM 2591 O O . GLU A 1 341 ? 33.094 -31.078 -25.359 1 90.25 341 GLU A O 1
ATOM 2596 N N . TYR A 1 342 ? 34.812 -31.703 -26.688 1 87.62 342 TYR A N 1
ATOM 2597 C CA . TYR A 1 342 ? 34.188 -31.078 -27.859 1 87.62 342 TYR A CA 1
ATOM 2598 C C . TYR A 1 342 ? 32.906 -31.781 -28.25 1 87.62 342 TYR A C 1
ATOM 2600 O O . TYR A 1 342 ? 31.906 -31.141 -28.578 1 87.62 342 TYR A O 1
ATOM 2608 N N . ALA A 1 343 ? 32.938 -33.031 -28.266 1 87.12 343 ALA A N 1
ATOM 2609 C CA . ALA A 1 343 ? 31.734 -33.812 -28.562 1 87.12 343 ALA A CA 1
ATOM 2610 C C . ALA A 1 343 ? 30.625 -33.469 -27.578 1 87.12 343 ALA A C 1
ATOM 2612 O O . ALA A 1 343 ? 29.469 -33.312 -27.953 1 87.12 343 ALA A O 1
ATOM 2613 N N . PHE A 1 344 ? 31.016 -33.312 -26.391 1 92.38 344 PHE A N 1
ATOM 2614 C CA . PHE A 1 344 ? 30.031 -33.125 -25.344 1 92.38 344 PHE A CA 1
ATOM 2615 C C . PHE A 1 344 ? 29.547 -31.672 -25.328 1 92.38 344 PHE A C 1
ATOM 2617 O O . PHE A 1 344 ? 28.547 -31.344 -24.672 1 92.38 344 PHE A O 1
ATOM 2624 N N . MET A 1 345 ? 30.156 -30.797 -26.016 1 91.25 345 MET A N 1
ATOM 2625 C CA . MET A 1 345 ? 29.609 -29.469 -26.203 1 91.25 345 MET A CA 1
ATOM 2626 C C . MET A 1 345 ? 28.266 -29.531 -26.938 1 91.25 345 MET A C 1
ATOM 2628 O O . MET A 1 345 ? 27.328 -28.828 -26.562 1 91.25 345 MET A O 1
ATOM 2632 N N . TYR A 1 346 ? 28.219 -30.359 -27.859 1 87.5 346 TYR A N 1
ATOM 2633 C CA . TYR A 1 346 ? 26.984 -30.5 -28.641 1 87.5 346 TYR A CA 1
ATOM 2634 C C . TYR A 1 346 ? 25.922 -31.25 -27.828 1 87.5 346 TYR A C 1
ATOM 2636 O O . TYR A 1 346 ? 24.734 -30.938 -27.906 1 87.5 346 TYR A O 1
ATOM 2644 N N . LEU A 1 347 ? 26.391 -32.188 -27.094 1 88.81 347 LEU A N 1
ATOM 2645 C CA . LEU A 1 347 ? 25.469 -32.906 -26.219 1 88.81 347 LEU A CA 1
ATOM 2646 C C . LEU A 1 347 ? 24.922 -31.984 -25.141 1 88.81 347 LEU A C 1
ATOM 2648 O O . LEU A 1 347 ? 23.75 -32.094 -24.766 1 88.81 347 LEU A O 1
ATOM 2652 N N . GLN A 1 348 ? 25.75 -31.125 -24.703 1 92.62 348 GLN A N 1
ATOM 2653 C CA . GLN A 1 348 ? 25.312 -30.188 -23.672 1 92.62 348 GLN A CA 1
ATOM 2654 C C . GLN A 1 348 ? 24.297 -29.203 -24.219 1 92.62 348 GLN A C 1
ATOM 2656 O O . GLN A 1 348 ? 23.391 -28.766 -23.484 1 92.62 348 GLN A O 1
ATOM 2661 N N . VAL A 1 349 ? 24.422 -28.828 -25.453 1 92.75 349 VAL A N 1
ATOM 2662 C CA . VAL A 1 349 ? 23.391 -27.984 -26.062 1 92.75 349 VAL A CA 1
ATOM 2663 C C . VAL A 1 349 ? 22.031 -28.672 -25.969 1 92.75 349 VAL A C 1
ATOM 2665 O O . VAL A 1 349 ? 21.031 -28.031 -25.641 1 92.75 349 VAL A O 1
ATOM 2668 N N . PHE A 1 350 ? 22.047 -29.906 -26.234 1 91.69 350 PHE A N 1
ATOM 2669 C CA . PHE A 1 350 ? 20.812 -30.672 -26.141 1 91.69 350 PHE A CA 1
ATOM 2670 C C . PHE A 1 350 ? 20.281 -30.688 -24.719 1 91.69 350 PHE A C 1
ATOM 2672 O O . PHE A 1 350 ? 19.078 -30.484 -24.5 1 91.69 350 PHE A O 1
ATOM 2679 N N . SER A 1 351 ? 21.125 -30.984 -23.75 1 93.44 351 SER A N 1
ATOM 2680 C CA . SER A 1 351 ? 20.672 -31.016 -22.375 1 93.44 351 SER A CA 1
ATOM 2681 C C . SER A 1 351 ? 20.219 -29.641 -21.906 1 93.44 351 SER A C 1
ATOM 2683 O O . SER A 1 351 ? 19.281 -29.516 -21.109 1 93.44 351 SER A O 1
ATOM 2685 N N . ALA A 1 352 ? 20.859 -28.625 -22.406 1 94.62 352 ALA A N 1
ATOM 2686 C CA . ALA A 1 352 ? 20.406 -27.266 -22.109 1 94.62 352 ALA A CA 1
ATOM 2687 C C . ALA A 1 352 ? 19 -27.016 -22.625 1 94.62 352 ALA A C 1
ATOM 2689 O O . ALA A 1 352 ? 18.172 -26.422 -21.938 1 94.62 352 ALA A O 1
ATOM 2690 N N . ILE A 1 353 ? 18.781 -27.453 -23.797 1 94.56 353 ILE A N 1
ATOM 2691 C CA . ILE A 1 353 ? 17.453 -27.328 -24.391 1 94.56 353 ILE A CA 1
ATOM 2692 C C . ILE A 1 353 ? 16.422 -28.031 -23.5 1 94.56 353 ILE A C 1
ATOM 2694 O O . ILE A 1 353 ? 15.336 -27.5 -23.266 1 94.56 353 ILE A O 1
ATOM 2698 N N . CYS A 1 354 ? 16.766 -29.141 -22.984 1 93.94 354 CYS A N 1
ATOM 2699 C CA . CYS A 1 354 ? 15.867 -29.906 -22.125 1 93.94 354 CYS A CA 1
ATOM 2700 C C . CYS A 1 354 ? 15.586 -29.125 -20.828 1 93.94 354 CYS A C 1
ATOM 2702 O O . CYS A 1 354 ? 14.445 -29.094 -20.359 1 93.94 354 CYS A O 1
ATOM 2704 N N . VAL A 1 355 ? 16.547 -28.562 -20.266 1 95 355 VAL A N 1
ATOM 2705 C CA . VAL A 1 355 ? 16.375 -27.781 -19.047 1 95 355 VAL A CA 1
ATOM 2706 C C . VAL A 1 355 ? 15.453 -26.594 -19.328 1 95 355 VAL A C 1
ATOM 2708 O O . VAL A 1 355 ? 14.539 -26.328 -18.547 1 95 355 VAL A O 1
ATOM 2711 N N . ILE A 1 356 ? 15.688 -25.922 -20.422 1 96.12 356 ILE A N 1
ATOM 2712 C CA . ILE A 1 356 ? 14.953 -24.703 -20.766 1 96.12 356 ILE A CA 1
ATOM 2713 C C . ILE A 1 356 ? 13.5 -25.047 -21.078 1 96.12 356 ILE A C 1
ATOM 2715 O O . ILE A 1 356 ? 12.586 -24.312 -20.688 1 96.12 356 ILE A O 1
ATOM 2719 N N . PHE A 1 357 ? 13.297 -26.141 -21.719 1 94.69 357 PHE A N 1
ATOM 2720 C CA . PHE A 1 357 ? 11.945 -26.625 -21.984 1 94.69 357 PHE A CA 1
ATOM 2721 C C . PHE A 1 357 ? 11.211 -26.922 -20.688 1 94.69 357 PHE A C 1
ATOM 2723 O O . PHE A 1 357 ? 10.055 -26.531 -20.516 1 94.69 357 PHE A O 1
ATOM 2730 N N . SER A 1 358 ? 11.867 -27.578 -19.797 1 94.62 358 SER A N 1
ATOM 2731 C CA . SER A 1 358 ? 11.281 -27.891 -18.5 1 94.62 358 SER A CA 1
ATOM 2732 C C . SER A 1 358 ? 11.008 -26.625 -17.703 1 94.62 358 SER A C 1
ATOM 2734 O O . SER A 1 358 ? 10.039 -26.562 -16.938 1 94.62 358 SER A O 1
ATOM 2736 N N . HIS A 1 359 ? 11.875 -25.688 -17.828 1 94.94 359 HIS A N 1
ATOM 2737 C CA . HIS A 1 359 ? 11.68 -24.406 -17.172 1 94.94 359 HIS A CA 1
ATOM 2738 C C . HIS A 1 359 ? 10.391 -23.734 -17.641 1 94.94 359 HIS A C 1
ATOM 2740 O O . HIS A 1 359 ? 9.586 -23.297 -16.812 1 94.94 359 HIS A O 1
ATOM 2746 N N . GLY A 1 360 ? 10.234 -23.656 -18.859 1 95.5 360 GLY A N 1
ATOM 2747 C CA . GLY A 1 360 ? 9.008 -23.078 -19.406 1 95.5 360 GLY A CA 1
ATOM 2748 C C . GLY A 1 360 ? 7.754 -23.781 -18.922 1 95.5 360 GLY A C 1
ATOM 2749 O O . GLY A 1 360 ? 6.777 -23.141 -18.547 1 95.5 360 GLY A O 1
ATOM 2750 N N . ALA A 1 361 ? 7.859 -25.078 -18.922 1 93.75 361 ALA A N 1
ATOM 2751 C CA . ALA A 1 361 ? 6.73 -25.906 -18.5 1 93.75 361 ALA A CA 1
ATOM 2752 C C . ALA A 1 361 ? 6.414 -25.672 -17.031 1 93.75 361 ALA A C 1
ATOM 2754 O O . ALA A 1 361 ? 5.246 -25.641 -16.625 1 93.75 361 ALA A O 1
ATOM 2755 N N . GLY A 1 362 ? 7.414 -25.438 -16.266 1 94.06 362 GLY A N 1
ATOM 2756 C CA . GLY A 1 362 ? 7.238 -25.422 -14.812 1 94.06 362 GLY A CA 1
ATOM 2757 C C . GLY A 1 362 ? 7.051 -24.016 -14.266 1 94.06 362 GLY A C 1
ATOM 2758 O O . GLY A 1 362 ? 6.461 -23.828 -13.195 1 94.06 362 GLY A O 1
ATOM 2759 N N . GLU A 1 363 ? 7.484 -23 -14.961 1 96.12 363 GLU A N 1
ATOM 2760 C CA . GLU A 1 363 ? 7.602 -21.734 -14.25 1 96.12 363 GLU A CA 1
ATOM 2761 C C . GLU A 1 363 ? 6.738 -20.656 -14.906 1 96.12 363 GLU A C 1
ATOM 2763 O O . GLU A 1 363 ? 6.594 -19.562 -14.367 1 96.12 363 GLU A O 1
ATOM 2768 N N . VAL A 1 364 ? 6.102 -20.969 -16.016 1 96.19 364 VAL A N 1
ATOM 2769 C CA . VAL A 1 364 ? 5.207 -20 -16.656 1 96.19 364 VAL A CA 1
ATOM 2770 C C . VAL A 1 364 ? 4.027 -19.703 -15.727 1 96.19 364 VAL A C 1
ATOM 2772 O O . VAL A 1 364 ? 3.469 -18.609 -15.75 1 96.19 364 VAL A O 1
ATOM 2775 N N . GLY A 1 365 ? 3.723 -20.625 -14.906 1 96.25 365 GLY A N 1
ATOM 2776 C CA . GLY A 1 365 ? 2.572 -20.531 -14.023 1 96.25 365 GLY A CA 1
ATOM 2777 C C . GLY A 1 365 ? 2.701 -19.422 -12.992 1 96.25 365 GLY A C 1
ATOM 2778 O O . GLY A 1 365 ? 1.7 -18.969 -12.438 1 96.25 365 GLY A O 1
ATOM 2779 N N . TYR A 1 366 ? 3.926 -18.953 -12.734 1 97.5 366 TYR A N 1
ATOM 2780 C CA . TYR A 1 366 ? 4.145 -17.953 -11.703 1 97.5 366 TYR A CA 1
ATOM 2781 C C . TYR A 1 366 ? 3.568 -16.609 -12.117 1 97.5 366 TYR A C 1
ATOM 2783 O O . TYR A 1 366 ? 3.221 -15.781 -11.266 1 97.5 366 TYR A O 1
ATOM 2791 N N . ALA A 1 367 ? 3.518 -16.438 -13.453 1 97.69 367 ALA A N 1
ATOM 2792 C CA . ALA A 1 367 ? 2.871 -15.242 -13.992 1 97.69 367 ALA A CA 1
ATOM 2793 C C . ALA A 1 367 ? 1.446 -15.547 -14.445 1 97.69 367 ALA A C 1
ATOM 2795 O O . ALA A 1 367 ? 0.516 -14.797 -14.141 1 97.69 367 ALA A O 1
ATOM 2796 N N . ALA A 1 368 ? 1.256 -16.688 -15.039 1 97.31 368 ALA A N 1
ATOM 2797 C CA . ALA A 1 368 ? -0.026 -17.016 -15.648 1 97.31 368 ALA A CA 1
ATOM 2798 C C . ALA A 1 368 ? -1.062 -17.375 -14.586 1 97.31 368 ALA A C 1
ATOM 2800 O O . ALA A 1 368 ? -2.256 -17.125 -14.766 1 97.31 368 ALA A O 1
ATOM 2801 N N . GLY A 1 369 ? -0.637 -17.984 -13.555 1 96.75 369 GLY A N 1
ATOM 2802 C CA . GLY A 1 369 ? -1.55 -18.344 -12.484 1 96.75 369 GLY A CA 1
ATOM 2803 C C . GLY A 1 369 ? -2.279 -17.156 -11.891 1 96.75 369 GLY A C 1
ATOM 2804 O O . GLY A 1 369 ? -3.508 -17.078 -11.961 1 96.75 369 GLY A O 1
ATOM 2805 N N . PRO A 1 370 ? -1.521 -16.203 -11.359 1 98.06 370 PRO A N 1
ATOM 2806 C CA . PRO A 1 370 ? -2.145 -15 -10.812 1 98.06 370 PRO A CA 1
ATOM 2807 C C . PRO A 1 370 ? -2.994 -14.258 -11.844 1 98.06 370 PRO A C 1
ATOM 2809 O O . PRO A 1 370 ? -4.098 -13.812 -11.531 1 98.06 370 PRO A O 1
ATOM 2812 N N . MET A 1 371 ? -2.508 -14.156 -13.062 1 97.88 371 MET A N 1
ATOM 2813 C CA . MET A 1 371 ? -3.248 -13.445 -14.102 1 97.88 371 MET A CA 1
ATOM 2814 C C . MET A 1 371 ? -4.578 -14.133 -14.391 1 97.88 371 MET A C 1
ATOM 2816 O O . MET A 1 371 ? -5.586 -13.469 -14.625 1 97.88 371 MET A O 1
ATOM 2820 N N . SER A 1 372 ? -4.598 -15.453 -14.367 1 96.75 372 SER A N 1
ATOM 2821 C CA . SER A 1 372 ? -5.824 -16.219 -14.586 1 96.75 372 SER A CA 1
ATOM 2822 C C . SER A 1 372 ? -6.855 -15.93 -13.508 1 96.75 372 SER A C 1
ATOM 2824 O O . SER A 1 372 ? -8.039 -15.766 -13.797 1 96.75 372 SER A O 1
ATOM 2826 N N . ILE A 1 373 ? -6.41 -15.859 -12.273 1 96.56 373 ILE A N 1
ATOM 2827 C CA . ILE A 1 373 ? -7.293 -15.586 -11.141 1 96.56 373 ILE A CA 1
ATOM 2828 C C . ILE A 1 373 ? -7.855 -14.172 -11.25 1 96.56 373 ILE A C 1
ATOM 2830 O O . ILE A 1 373 ? -9.055 -13.961 -11.07 1 96.56 373 ILE A O 1
ATOM 2834 N N . ILE A 1 374 ? -7.008 -13.219 -11.547 1 97.25 374 ILE A N 1
ATOM 2835 C CA . ILE A 1 374 ? -7.41 -11.82 -11.656 1 97.25 374 ILE A CA 1
ATOM 2836 C C . ILE A 1 374 ? -8.484 -11.672 -12.734 1 97.25 374 ILE A C 1
ATOM 2838 O O . ILE A 1 374 ? -9.508 -11.023 -12.508 1 97.25 374 ILE A O 1
ATOM 2842 N N . LEU A 1 375 ? -8.273 -12.328 -13.852 1 95.94 375 LEU A N 1
ATOM 2843 C CA . LEU A 1 375 ? -9.227 -12.25 -14.953 1 95.94 375 LEU A CA 1
ATOM 2844 C C . LEU A 1 375 ? -10.539 -12.938 -14.578 1 95.94 375 LEU A C 1
ATOM 2846 O O . LEU A 1 375 ? -11.617 -12.414 -14.859 1 95.94 375 LEU A O 1
ATOM 2850 N N . GLN A 1 376 ? -10.445 -14.055 -13.977 1 93.12 376 GLN A N 1
ATOM 2851 C CA . GLN A 1 376 ? -11.641 -14.797 -13.594 1 93.12 376 GLN A CA 1
ATOM 2852 C C . GLN A 1 376 ? -12.492 -13.992 -12.609 1 93.12 376 GLN A C 1
ATOM 2854 O O . GLN A 1 376 ? -13.711 -13.906 -12.758 1 93.12 376 GLN A O 1
ATOM 2859 N N . VAL A 1 377 ? -11.852 -13.422 -11.602 1 93.19 377 VAL A N 1
ATOM 2860 C CA . VAL A 1 377 ? -12.57 -12.648 -10.594 1 93.19 377 VAL A CA 1
ATOM 2861 C C . VAL A 1 377 ? -13.203 -11.422 -11.242 1 93.19 377 VAL A C 1
ATOM 2863 O O . VAL A 1 377 ? -14.359 -11.094 -10.961 1 93.19 377 VAL A O 1
ATOM 2866 N N . TYR A 1 378 ? -12.469 -10.766 -12.125 1 94.56 378 TYR A N 1
ATOM 2867 C CA . TYR A 1 378 ? -12.977 -9.578 -12.797 1 94.56 378 TYR A CA 1
ATOM 2868 C C . TYR A 1 378 ? -14.156 -9.922 -13.703 1 94.56 378 TYR A C 1
ATOM 2870 O O . TYR A 1 378 ? -15.188 -9.25 -13.664 1 94.56 378 TYR A O 1
ATOM 2878 N N . GLU A 1 379 ? -14.016 -11.023 -14.539 1 92.62 379 GLU A N 1
ATOM 2879 C CA . GLU A 1 379 ? -15.016 -11.367 -15.547 1 92.62 379 GLU A CA 1
ATOM 2880 C C . GLU A 1 379 ? -16.219 -12.07 -14.914 1 92.62 379 GLU A C 1
ATOM 2882 O O . GLU A 1 379 ? -17.359 -11.75 -15.227 1 92.62 379 GLU A O 1
ATOM 2887 N N . ASP A 1 380 ? -15.953 -12.984 -13.953 1 88.38 380 ASP A N 1
ATOM 2888 C CA . ASP A 1 380 ? -17.016 -13.859 -13.477 1 88.38 380 ASP A CA 1
ATOM 2889 C C . ASP A 1 380 ? -17.469 -13.461 -12.07 1 88.38 380 ASP A C 1
ATOM 2891 O O . ASP A 1 380 ? -18.531 -13.867 -11.617 1 88.38 380 ASP A O 1
ATOM 2895 N N . GLY A 1 381 ? -16.672 -12.781 -11.32 1 88.75 381 GLY A N 1
ATOM 2896 C CA . GLY A 1 381 ? -17.016 -12.359 -9.969 1 88.75 381 GLY A CA 1
ATOM 2897 C C . GLY A 1 381 ? -17.062 -13.508 -8.977 1 88.75 381 GLY A C 1
ATOM 2898 O O . GLY A 1 381 ? -17.734 -13.414 -7.949 1 88.75 381 GLY A O 1
ATOM 2899 N N . MET A 1 382 ? -16.453 -14.625 -9.359 1 87.56 382 MET A N 1
ATOM 2900 C CA . MET A 1 382 ? -16.438 -15.805 -8.5 1 87.56 382 MET A CA 1
ATOM 2901 C C . MET A 1 382 ? -15.156 -16.609 -8.711 1 87.56 382 MET A C 1
ATOM 2903 O O . MET A 1 382 ? -14.461 -16.406 -9.703 1 87.56 382 MET A O 1
ATOM 2907 N N . LEU A 1 383 ? -14.898 -17.406 -7.691 1 88.94 383 LEU A N 1
ATOM 2908 C CA . LEU A 1 383 ? -13.758 -18.328 -7.762 1 88.94 383 LEU A CA 1
ATOM 2909 C C . LEU A 1 383 ? -14.227 -19.766 -7.949 1 88.94 383 LEU A C 1
ATOM 2911 O O . LEU A 1 383 ? -15.234 -20.172 -7.371 1 88.94 383 LEU A O 1
ATOM 2915 N N . THR A 1 384 ? -13.523 -20.391 -8.836 1 84.38 384 THR A N 1
ATOM 2916 C CA . THR A 1 384 ? -13.812 -21.812 -9.047 1 84.38 384 THR A CA 1
ATOM 2917 C C . THR A 1 384 ? -12.633 -22.672 -8.594 1 84.38 384 THR A C 1
ATOM 2919 O O . THR A 1 384 ? -11.492 -22.203 -8.578 1 84.38 384 THR A O 1
ATOM 2922 N N . LYS A 1 385 ? -12.867 -23.875 -8.125 1 77.19 385 LYS A N 1
ATOM 2923 C CA . LYS A 1 385 ? -11.852 -24.766 -7.578 1 77.19 385 LYS A CA 1
ATOM 2924 C C . LYS A 1 385 ? -10.812 -25.125 -8.633 1 77.19 385 LYS A C 1
ATOM 2926 O O . LYS A 1 385 ? -9.633 -25.281 -8.328 1 77.19 385 LYS A O 1
ATOM 2931 N N . ASN A 1 386 ? -11.188 -25.312 -9.805 1 77.69 386 ASN A N 1
ATOM 2932 C CA . ASN A 1 386 ? -10.219 -25.672 -10.836 1 77.69 386 ASN A CA 1
ATOM 2933 C C . ASN A 1 386 ? -10.164 -24.625 -11.945 1 77.69 386 ASN A C 1
ATOM 2935 O O . ASN A 1 386 ? -10.914 -24.703 -12.914 1 77.69 386 ASN A O 1
ATOM 2939 N N . VAL A 1 387 ? -9.148 -23.828 -11.641 1 78.12 387 VAL A N 1
ATOM 2940 C CA . VAL A 1 387 ? -9 -22.75 -12.617 1 78.12 387 VAL A CA 1
ATOM 2941 C C . VAL A 1 387 ? -8.25 -23.266 -13.844 1 78.12 387 VAL A C 1
ATOM 2943 O O . VAL A 1 387 ? -7.203 -23.906 -13.719 1 78.12 387 VAL A O 1
ATOM 2946 N N . GLN A 1 388 ? -8.859 -23.109 -15 1 81.31 388 GLN A N 1
ATOM 2947 C CA . GLN A 1 388 ? -8.227 -23.422 -16.281 1 81.31 388 GLN A CA 1
ATOM 2948 C C . GLN A 1 388 ? -7.75 -22.172 -16.984 1 81.31 388 GLN A C 1
ATOM 2950 O O . GLN A 1 388 ? -8.562 -21.406 -17.531 1 81.31 388 GLN A O 1
ATOM 2955 N N . PRO A 1 389 ? -6.48 -22.016 -17 1 88.38 389 PRO A N 1
ATOM 2956 C CA . PRO A 1 389 ? -5.969 -20.781 -17.609 1 88.38 389 PRO A CA 1
ATOM 2957 C C . PRO A 1 389 ? -6.238 -20.719 -19.109 1 88.38 389 PRO A C 1
ATOM 2959 O O . PRO A 1 389 ? -6.129 -21.734 -19.812 1 88.38 389 PRO A O 1
ATOM 2962 N N . LYS A 1 390 ? -6.625 -19.578 -19.562 1 89.69 390 LYS A N 1
ATOM 2963 C CA . LYS A 1 390 ? -6.754 -19.344 -21 1 89.69 390 LYS A CA 1
ATOM 2964 C C . LYS A 1 390 ? -5.395 -19.391 -21.688 1 89.69 390 LYS A C 1
ATOM 2966 O O . LYS A 1 390 ? -4.395 -18.938 -21.141 1 89.69 390 LYS A O 1
ATOM 2971 N N . MET A 1 391 ? -5.332 -19.875 -22.875 1 90.19 391 MET A N 1
ATOM 2972 C CA . MET A 1 391 ? -4.086 -20.078 -23.609 1 90.19 391 MET A CA 1
ATOM 2973 C C . MET A 1 391 ? -3.332 -18.766 -23.781 1 90.19 391 MET A C 1
ATOM 2975 O O . MET A 1 391 ? -2.105 -18.719 -23.672 1 90.19 391 MET A O 1
ATOM 2979 N N . TRP A 1 392 ? -4.078 -17.719 -24.016 1 93.94 392 TRP A N 1
ATOM 2980 C CA . TRP A 1 392 ? -3.395 -16.453 -24.25 1 93.94 392 TRP A CA 1
ATOM 2981 C C . TRP A 1 392 ? -2.691 -15.961 -22.984 1 93.94 392 TRP A C 1
ATOM 2983 O O . TRP A 1 392 ? -1.704 -15.227 -23.062 1 93.94 392 TRP A O 1
ATOM 2993 N N . VAL A 1 393 ? -3.219 -16.359 -21.844 1 95.62 393 VAL A N 1
ATOM 2994 C CA . VAL A 1 393 ? -2.582 -16 -20.594 1 95.62 393 VAL A CA 1
ATOM 2995 C C . VAL A 1 393 ? -1.265 -16.75 -20.438 1 95.62 393 VAL A C 1
ATOM 2997 O O . VAL A 1 393 ? -0.284 -16.219 -19.922 1 95.62 393 VAL A O 1
ATOM 3000 N N . VAL A 1 394 ? -1.229 -18 -20.859 1 94 394 VAL A N 1
ATOM 3001 C CA . VAL A 1 394 ? -0.007 -18.797 -20.828 1 94 394 VAL A CA 1
ATOM 3002 C C . VAL A 1 394 ? 1.024 -18.219 -21.781 1 94 394 VAL A C 1
ATOM 3004 O O . VAL A 1 394 ? 2.201 -18.078 -21.438 1 94 394 VAL A O 1
ATOM 3007 N N . VAL A 1 395 ? 0.564 -17.828 -22.938 1 95.38 395 VAL A N 1
ATOM 3008 C CA . VAL A 1 395 ? 1.431 -17.188 -23.922 1 95.38 395 VAL A CA 1
ATOM 3009 C C . VAL A 1 395 ? 2 -15.898 -23.328 1 95.38 395 VAL A C 1
ATOM 3011 O O . VAL A 1 395 ? 3.191 -15.609 -23.469 1 95.38 395 VAL A O 1
ATOM 3014 N N . PHE A 1 396 ? 1.091 -15.219 -22.672 1 96.31 396 PHE A N 1
ATOM 3015 C CA . PHE A 1 396 ? 1.463 -13.992 -21.969 1 96.31 396 PHE A CA 1
ATOM 3016 C C . PHE A 1 396 ? 2.598 -14.258 -20.984 1 96.31 396 PHE A C 1
ATOM 3018 O O . PHE A 1 396 ? 3.596 -13.531 -20.984 1 96.31 396 PHE A O 1
ATOM 3025 N N . GLY A 1 397 ? 2.508 -15.242 -20.219 1 96.44 397 GLY A N 1
ATOM 3026 C CA . GLY A 1 397 ? 3.545 -15.609 -19.266 1 96.44 397 GLY A CA 1
ATOM 3027 C C . GLY A 1 397 ? 4.84 -16.047 -19.938 1 96.44 397 GLY A C 1
ATOM 3028 O O . GLY A 1 397 ? 5.926 -15.688 -19.484 1 96.44 397 GLY A O 1
ATOM 3029 N N . GLY A 1 398 ? 4.711 -16.844 -21 1 96.88 398 GLY A N 1
ATOM 3030 C CA . GLY A 1 398 ? 5.887 -17.266 -21.734 1 96.88 398 GLY A CA 1
ATOM 3031 C C . GLY A 1 398 ? 6.684 -16.109 -22.312 1 96.88 398 GLY A C 1
ATOM 3032 O O . GLY A 1 398 ? 7.914 -16.094 -22.25 1 96.88 398 GLY A O 1
ATOM 3033 N N . LEU A 1 399 ? 6.043 -15.141 -22.828 1 97.12 399 LEU A N 1
ATOM 3034 C CA . LEU A 1 399 ? 6.695 -13.961 -23.391 1 97.12 399 LEU A CA 1
ATOM 3035 C C . LEU A 1 399 ? 7.395 -13.164 -22.297 1 97.12 399 LEU A C 1
ATOM 3037 O O . LEU A 1 399 ? 8.453 -12.578 -22.531 1 97.12 399 LEU A O 1
ATOM 3041 N N . ALA A 1 400 ? 6.754 -13.133 -21.188 1 98.06 400 ALA A N 1
ATOM 3042 C CA . ALA A 1 400 ? 7.359 -12.422 -20.047 1 98.06 400 ALA A CA 1
ATOM 3043 C C . ALA A 1 400 ? 8.695 -13.055 -19.656 1 98.06 400 ALA A C 1
ATOM 3045 O O . ALA A 1 400 ? 9.688 -12.344 -19.469 1 98.06 400 ALA A O 1
ATOM 3046 N N . LEU A 1 401 ? 8.727 -14.305 -19.609 1 97.38 401 LEU A N 1
ATOM 3047 C CA . LEU A 1 401 ? 9.938 -15.031 -19.25 1 97.38 401 LEU A CA 1
ATOM 3048 C C . LEU A 1 401 ? 11.07 -14.711 -20.234 1 97.38 401 LEU A C 1
ATOM 3050 O O . LEU A 1 401 ? 12.172 -14.359 -19.812 1 97.38 401 LEU A O 1
ATOM 3054 N N . ILE A 1 402 ? 10.781 -14.766 -21.453 1 96.69 402 ILE A N 1
ATOM 3055 C CA . ILE A 1 402 ? 11.773 -14.57 -22.516 1 96.69 402 ILE A CA 1
ATOM 3056 C C . ILE A 1 402 ? 12.266 -13.125 -22.5 1 96.69 402 ILE A C 1
ATOM 3058 O O . ILE A 1 402 ? 13.461 -12.867 -22.672 1 96.69 402 ILE A O 1
ATOM 3062 N N . SER A 1 403 ? 11.367 -12.234 -22.297 1 97.12 403 SER A N 1
ATOM 3063 C CA . SER A 1 403 ? 11.734 -10.82 -22.25 1 97.12 403 SER A CA 1
ATOM 3064 C C . SER A 1 403 ? 12.688 -10.547 -21.094 1 97.12 403 SER A C 1
ATOM 3066 O O . SER A 1 403 ? 13.625 -9.75 -21.219 1 97.12 403 SER A O 1
ATOM 3068 N N . GLY A 1 404 ? 12.414 -11.172 -20 1 96.69 404 GLY A N 1
ATOM 3069 C CA . GLY A 1 404 ? 13.297 -11.008 -18.859 1 96.69 404 GLY A CA 1
ATOM 3070 C C . GLY A 1 404 ? 14.703 -11.508 -19.109 1 96.69 404 GLY A C 1
ATOM 3071 O O . GLY A 1 404 ? 15.68 -10.836 -18.781 1 96.69 404 GLY A O 1
ATOM 3072 N N . LEU A 1 405 ? 14.789 -12.664 -19.672 1 95.31 405 LEU A N 1
ATOM 3073 C CA . LEU A 1 405 ? 16.094 -13.219 -20.016 1 95.31 405 LEU A CA 1
ATOM 3074 C C . LEU A 1 405 ? 16.828 -12.312 -20.984 1 95.31 405 LEU A C 1
ATOM 3076 O O . LEU A 1 405 ? 18.016 -12.008 -20.797 1 95.31 405 LEU A O 1
ATOM 3080 N N . ALA A 1 406 ? 16.156 -11.867 -21.969 1 94.31 406 ALA A N 1
ATOM 3081 C CA . ALA A 1 406 ? 16.766 -11.109 -23.062 1 94.31 406 ALA A CA 1
ATOM 3082 C C . ALA A 1 406 ? 17.25 -9.742 -22.578 1 94.31 406 ALA A C 1
ATOM 3084 O O . ALA A 1 406 ? 18.25 -9.219 -23.078 1 94.31 406 ALA A O 1
ATOM 3085 N N . THR A 1 407 ? 16.625 -9.188 -21.578 1 93.5 407 THR A N 1
ATOM 3086 C CA . THR A 1 407 ? 16.938 -7.809 -21.234 1 93.5 407 THR A CA 1
ATOM 3087 C C . THR A 1 407 ? 17.781 -7.754 -19.969 1 93.5 407 THR A C 1
ATOM 3089 O O . THR A 1 407 ? 18.609 -6.844 -19.797 1 93.5 407 THR A O 1
ATOM 3092 N N . TYR A 1 408 ? 17.547 -8.719 -19.125 1 92.56 408 TYR A N 1
ATOM 3093 C CA . TYR A 1 408 ? 18.125 -8.539 -17.797 1 92.56 408 TYR A CA 1
ATOM 3094 C C . TYR A 1 408 ? 18.812 -9.812 -17.328 1 92.56 408 TYR A C 1
ATOM 3096 O O . TYR A 1 408 ? 19.391 -9.844 -16.234 1 92.56 408 TYR A O 1
ATOM 3104 N N . GLY A 1 409 ? 18.828 -10.867 -18.078 1 90.06 409 GLY A N 1
ATOM 3105 C CA . GLY A 1 409 ? 19.344 -12.172 -17.688 1 90.06 409 GLY A CA 1
ATOM 3106 C C . GLY A 1 409 ? 20.844 -12.227 -17.594 1 90.06 409 GLY A C 1
ATOM 3107 O O . GLY A 1 409 ? 21.406 -13.102 -16.922 1 90.06 409 GLY A O 1
ATOM 3108 N N . TYR A 1 410 ? 21.562 -11.312 -18.141 1 84.62 410 TYR A N 1
ATOM 3109 C CA . TYR A 1 410 ? 23.016 -11.328 -18.203 1 84.62 410 TYR A CA 1
ATOM 3110 C C . TYR A 1 410 ? 23.625 -11.125 -16.812 1 84.62 410 TYR A C 1
ATOM 3112 O O . TYR A 1 410 ? 24.719 -11.609 -16.531 1 84.62 410 TYR A O 1
ATOM 3120 N N . HIS A 1 411 ? 22.922 -10.438 -15.898 1 83.44 411 HIS A N 1
ATOM 3121 C CA . HIS A 1 411 ? 23.422 -10.195 -14.555 1 83.44 411 HIS A CA 1
ATOM 3122 C C . HIS A 1 411 ? 23.594 -11.508 -13.789 1 83.44 411 HIS A C 1
ATOM 3124 O O . HIS A 1 411 ? 24.609 -11.719 -13.117 1 83.44 411 HIS A O 1
ATOM 3130 N N . THR A 1 412 ? 22.656 -12.344 -13.953 1 82.06 412 THR A N 1
ATOM 3131 C CA . THR A 1 412 ? 22.641 -13.586 -13.195 1 82.06 412 THR A CA 1
ATOM 3132 C C . THR A 1 412 ? 23.516 -14.641 -13.875 1 82.06 412 THR A C 1
ATOM 3134 O O . THR A 1 412 ? 24.188 -15.414 -13.203 1 82.06 412 THR A O 1
ATOM 3137 N N . MET A 1 413 ? 23.531 -14.734 -15.141 1 78.88 413 MET A N 1
ATOM 3138 C CA . MET A 1 413 ? 24.297 -15.727 -15.891 1 78.88 413 MET A CA 1
ATOM 3139 C C . MET A 1 413 ? 25.781 -15.586 -15.625 1 78.88 413 MET A C 1
ATOM 3141 O O . MET A 1 413 ? 26.5 -16.578 -15.57 1 78.88 413 MET A O 1
ATOM 3145 N N . ARG A 1 414 ? 26.188 -14.492 -15.289 1 71.75 414 ARG A N 1
ATOM 3146 C CA . ARG A 1 414 ? 27.609 -14.219 -15.117 1 71.75 414 ARG A CA 1
ATOM 3147 C C . ARG A 1 414 ? 28.094 -14.719 -13.758 1 71.75 414 ARG A C 1
ATOM 3149 O O . ARG A 1 414 ? 29.281 -15.047 -13.609 1 71.75 414 ARG A O 1
ATOM 3156 N N . THR A 1 415 ? 27.328 -14.844 -12.852 1 70.25 415 THR A N 1
ATOM 3157 C CA . THR A 1 415 ? 27.766 -15.109 -11.484 1 70.25 415 THR A CA 1
ATOM 3158 C C . THR A 1 415 ? 27.734 -16.609 -11.188 1 70.25 415 THR A C 1
ATOM 3160 O O . THR A 1 415 ? 28.531 -17.094 -10.375 1 70.25 415 THR A O 1
ATOM 3163 N N . MET A 1 416 ? 26.969 -17.547 -11.727 1 66.62 416 MET A N 1
ATOM 3164 C CA . MET A 1 416 ? 26.688 -18.906 -11.242 1 66.62 416 MET A CA 1
ATOM 3165 C C . MET A 1 416 ? 27.531 -19.938 -11.984 1 66.62 416 MET A C 1
ATOM 3167 O O . MET A 1 416 ? 27.781 -21.016 -11.461 1 66.62 416 MET A O 1
ATOM 3171 N N . GLY A 1 417 ? 28.281 -19.734 -12.906 1 68.75 417 GLY A N 1
ATOM 3172 C CA . GLY A 1 417 ? 28.812 -20.812 -13.727 1 68.75 417 GLY A CA 1
ATOM 3173 C C . GLY A 1 417 ? 30.219 -21.219 -13.336 1 68.75 417 GLY A C 1
ATOM 3174 O O . GLY A 1 417 ? 30.703 -22.266 -13.773 1 68.75 417 GLY A O 1
ATOM 3175 N N . VAL A 1 418 ? 30.812 -20.594 -12.289 1 75.88 418 VAL A N 1
ATOM 3176 C CA . VAL A 1 418 ? 32.219 -20.922 -12.195 1 75.88 418 VAL A CA 1
ATOM 3177 C C . VAL A 1 418 ? 32.625 -21.047 -10.727 1 75.88 418 VAL A C 1
ATOM 3179 O O . VAL A 1 418 ? 33.656 -21.672 -10.414 1 75.88 418 VAL A O 1
ATOM 3182 N N . LYS A 1 419 ? 31.797 -20.672 -9.852 1 81.94 419 LYS A N 1
ATOM 3183 C CA . LYS A 1 419 ? 32.281 -20.516 -8.477 1 81.94 419 LYS A CA 1
ATOM 3184 C C . LYS A 1 419 ? 31.984 -21.766 -7.645 1 81.94 419 LYS A C 1
ATOM 3186 O O . LYS A 1 419 ? 32.656 -22.016 -6.637 1 81.94 419 LYS A O 1
ATOM 3191 N N . LEU A 1 420 ? 31.125 -22.641 -8.117 1 86.81 420 LEU A N 1
ATOM 3192 C CA . LEU A 1 420 ? 30.688 -23.75 -7.281 1 86.81 420 LEU A CA 1
ATOM 3193 C C . LEU A 1 420 ? 31.5 -25.016 -7.578 1 86.81 420 LEU A C 1
ATOM 3195 O O . LEU A 1 420 ? 31.953 -25.703 -6.66 1 86.81 420 LEU A O 1
ATOM 3199 N N . VAL A 1 421 ? 31.578 -25.359 -8.797 1 88.94 421 VAL A N 1
ATOM 3200 C CA . VAL A 1 421 ? 32.25 -26.547 -9.305 1 88.94 421 VAL A CA 1
ATOM 3201 C C . VAL A 1 421 ? 32.875 -26.234 -10.664 1 88.94 421 VAL A C 1
ATOM 3203 O O . VAL A 1 421 ? 32.469 -25.297 -11.352 1 88.94 421 VAL A O 1
ATOM 3206 N N . LYS A 1 422 ? 33.969 -26.922 -10.992 1 89.06 422 LYS A N 1
ATOM 3207 C CA . LYS A 1 422 ? 34.469 -26.812 -12.359 1 89.06 422 LYS A CA 1
ATOM 3208 C C . LYS A 1 422 ? 33.5 -27.406 -13.359 1 89.06 422 LYS A C 1
ATOM 3210 O O . LYS A 1 422 ? 33.188 -28.594 -13.305 1 89.06 422 LYS A O 1
ATOM 3215 N N . ILE A 1 423 ? 33.094 -26.562 -14.242 1 90.56 423 ILE A N 1
ATOM 3216 C CA . ILE A 1 423 ? 32.094 -27.031 -15.195 1 90.56 423 ILE A CA 1
ATOM 3217 C C . ILE A 1 423 ? 32.719 -27.141 -16.578 1 90.56 423 ILE A C 1
ATOM 3219 O O . ILE A 1 423 ? 33.156 -26.141 -17.156 1 90.56 423 ILE A O 1
ATOM 3223 N N . THR A 1 424 ? 32.781 -28.391 -17.047 1 92.44 424 THR A N 1
ATOM 3224 C CA . THR A 1 424 ? 33.125 -28.703 -18.438 1 92.44 424 THR A CA 1
ATOM 3225 C C . THR A 1 424 ? 31.891 -29.188 -19.188 1 92.44 424 THR A C 1
ATOM 3227 O O . THR A 1 424 ? 30.828 -29.406 -18.594 1 92.44 424 THR A O 1
ATOM 3230 N N . PRO A 1 425 ? 32 -29.281 -20.438 1 93.62 425 PRO A N 1
ATOM 3231 C CA . PRO A 1 425 ? 30.828 -29.719 -21.203 1 93.62 425 PRO A CA 1
ATOM 3232 C C . PRO A 1 425 ? 30.281 -31.078 -20.734 1 93.62 425 PRO A C 1
ATOM 3234 O O . PRO A 1 425 ? 29.078 -31.266 -20.656 1 93.62 425 PRO A O 1
ATOM 3237 N N . THR A 1 426 ? 31.141 -31.969 -20.359 1 93.5 426 THR A N 1
ATOM 3238 C CA . THR A 1 426 ? 30.719 -33.281 -19.891 1 93.5 426 THR A CA 1
ATOM 3239 C C . THR A 1 426 ? 29.984 -33.156 -18.547 1 93.5 426 THR A C 1
ATOM 3241 O O . THR A 1 426 ? 28.906 -33.719 -18.375 1 93.5 426 THR A O 1
ATOM 3244 N N . ARG A 1 427 ? 30.516 -32.438 -17.656 1 94.31 427 ARG A N 1
ATOM 3245 C CA . ARG A 1 427 ? 29.922 -32.219 -16.344 1 94.31 427 ARG A CA 1
ATOM 3246 C C . ARG A 1 427 ? 28.625 -31.422 -16.453 1 94.31 427 ARG A C 1
ATOM 3248 O O . ARG A 1 427 ? 27.641 -31.75 -15.789 1 94.31 427 ARG A O 1
ATOM 3255 N N . GLY A 1 428 ? 28.656 -30.406 -17.297 1 94.62 428 GLY A N 1
ATOM 3256 C CA . GLY A 1 428 ? 27.453 -29.625 -17.547 1 94.62 428 GLY A CA 1
ATOM 3257 C C . GLY A 1 428 ? 26.328 -30.438 -18.125 1 94.62 428 GLY A C 1
ATOM 3258 O O . GLY A 1 428 ? 25.156 -30.266 -17.75 1 94.62 428 GLY A O 1
ATOM 3259 N N . PHE A 1 429 ? 26.703 -31.281 -19.047 1 94.5 429 PHE A N 1
ATOM 3260 C CA . PHE A 1 429 ? 25.734 -32.188 -19.672 1 94.5 429 PHE A CA 1
ATOM 3261 C C . PHE A 1 429 ? 25.016 -33.031 -18.625 1 94.5 429 PHE A C 1
ATOM 3263 O O . PHE A 1 429 ? 23.781 -33.125 -18.625 1 94.5 429 PHE A O 1
ATOM 3270 N N . CYS A 1 430 ? 25.703 -33.625 -17.719 1 95.62 430 CYS A N 1
ATOM 3271 C CA . CYS A 1 430 ? 25.141 -34.469 -16.672 1 95.62 430 CYS A CA 1
ATOM 3272 C C . CYS A 1 430 ? 24.25 -33.688 -15.734 1 95.62 430 CYS A C 1
ATOM 3274 O O . CYS A 1 430 ? 23.141 -34.094 -15.414 1 95.62 430 CYS A O 1
ATOM 3276 N N . ALA A 1 431 ? 24.734 -32.531 -15.344 1 95.56 431 ALA A N 1
ATOM 3277 C CA . ALA A 1 431 ? 23.984 -31.688 -14.43 1 95.56 431 ALA A CA 1
ATOM 3278 C C . ALA A 1 431 ? 22.672 -31.234 -15.07 1 95.56 431 ALA A C 1
ATOM 3280 O O . ALA A 1 431 ? 21.609 -31.266 -14.43 1 95.56 431 ALA A O 1
ATOM 3281 N N . GLU A 1 432 ? 22.75 -30.828 -16.297 1 95.94 432 GLU A N 1
ATOM 3282 C CA . GLU A 1 432 ? 21.578 -30.297 -17 1 95.94 432 GLU A CA 1
ATOM 3283 C C . GLU A 1 432 ? 20.547 -31.391 -17.25 1 95.94 432 GLU A C 1
ATOM 3285 O O . GLU A 1 432 ? 19.344 -31.172 -17.047 1 95.94 432 GLU A O 1
ATOM 3290 N N . LEU A 1 433 ? 20.984 -32.5 -17.625 1 94.94 433 LEU A N 1
ATOM 3291 C CA . LEU A 1 433 ? 20.047 -33.594 -17.891 1 94.94 433 LEU A CA 1
ATOM 3292 C C . LEU A 1 433 ? 19.328 -34 -16.625 1 94.94 433 LEU A C 1
ATOM 3294 O O . LEU A 1 433 ? 18.109 -34.219 -16.641 1 94.94 433 LEU A O 1
ATOM 3298 N N . ALA A 1 434 ? 20.031 -34.156 -15.578 1 96.38 434 ALA A N 1
ATOM 3299 C CA . ALA A 1 434 ? 19.422 -34.5 -14.297 1 96.38 434 ALA A CA 1
ATOM 3300 C C . ALA A 1 434 ? 18.406 -33.438 -13.875 1 96.38 434 ALA A C 1
ATOM 3302 O O . ALA A 1 434 ? 17.312 -33.75 -13.422 1 96.38 434 ALA A O 1
ATOM 3303 N N . THR A 1 435 ? 18.781 -32.219 -14.023 1 96.25 435 THR A N 1
ATOM 3304 C CA . THR A 1 435 ? 17.906 -31.094 -13.688 1 96.25 435 THR A CA 1
ATOM 3305 C C . THR A 1 435 ? 16.609 -31.156 -14.508 1 96.25 435 THR A C 1
ATOM 3307 O O . THR A 1 435 ? 15.523 -31.062 -13.953 1 96.25 435 THR A O 1
ATOM 3310 N N . ALA A 1 436 ? 16.781 -31.312 -15.781 1 95.19 436 ALA A N 1
ATOM 3311 C CA . ALA A 1 436 ? 15.633 -31.328 -16.688 1 95.19 436 ALA A CA 1
ATOM 3312 C C . ALA A 1 436 ? 14.648 -32.438 -16.281 1 95.19 436 ALA A C 1
ATOM 3314 O O . ALA A 1 436 ? 13.438 -32.188 -16.25 1 95.19 436 ALA A O 1
ATOM 3315 N N . MET A 1 437 ? 15.156 -33.531 -15.953 1 93.94 437 MET A N 1
ATOM 3316 C CA . MET A 1 437 ? 14.32 -34.688 -15.617 1 93.94 437 MET A CA 1
ATOM 3317 C C . MET A 1 437 ? 13.578 -34.438 -14.305 1 93.94 437 MET A C 1
ATOM 3319 O O . MET A 1 437 ? 12.375 -34.688 -14.219 1 93.94 437 MET A O 1
ATOM 3323 N N . VAL A 1 438 ? 14.273 -34 -13.367 1 95.19 438 VAL A N 1
ATOM 3324 C CA . VAL A 1 438 ? 13.68 -33.781 -12.055 1 95.19 438 VAL A CA 1
ATOM 3325 C C . VAL A 1 438 ? 12.617 -32.688 -12.133 1 95.19 438 VAL A C 1
ATOM 3327 O O . VAL A 1 438 ? 11.5 -32.844 -11.633 1 95.19 438 VAL A O 1
ATOM 3330 N N . VAL A 1 439 ? 12.938 -31.594 -12.812 1 93.88 439 VAL A N 1
ATOM 3331 C CA . VAL A 1 439 ? 12.016 -30.469 -12.922 1 93.88 439 VAL A CA 1
ATOM 3332 C C . VAL A 1 439 ? 10.781 -30.875 -13.727 1 93.88 439 VAL A C 1
ATOM 3334 O O . VAL A 1 439 ? 9.656 -30.578 -13.344 1 93.88 439 VAL A O 1
ATOM 3337 N N . MET A 1 440 ? 11 -31.609 -14.758 1 92.44 440 MET A N 1
ATOM 3338 C CA . MET A 1 440 ? 9.906 -32 -15.633 1 92.44 440 MET A CA 1
ATOM 3339 C C . MET A 1 440 ? 8.938 -32.938 -14.906 1 92.44 440 MET A C 1
ATOM 3341 O O . MET A 1 440 ? 7.73 -32.719 -14.906 1 92.44 440 MET A O 1
ATOM 3345 N N . VAL A 1 441 ? 9.445 -33.875 -14.234 1 90.81 441 VAL A N 1
ATOM 3346 C CA . VAL A 1 441 ? 8.609 -34.875 -13.555 1 90.81 441 VAL A CA 1
ATOM 3347 C C . VAL A 1 441 ? 7.859 -34.188 -12.406 1 90.81 441 VAL A C 1
ATOM 3349 O O . VAL A 1 441 ? 6.641 -34.344 -12.281 1 90.81 441 VAL A O 1
ATOM 3352 N N . ALA A 1 442 ? 8.484 -33.438 -11.641 1 91.25 442 ALA A N 1
ATOM 3353 C CA . ALA A 1 442 ? 7.852 -32.781 -10.516 1 91.25 442 ALA A CA 1
ATOM 3354 C C . ALA A 1 442 ? 6.789 -31.797 -10.984 1 91.25 442 ALA A C 1
ATOM 3356 O O . ALA A 1 442 ? 5.688 -31.734 -10.43 1 91.25 442 ALA A O 1
ATOM 3357 N N . SER A 1 443 ? 7.105 -31.062 -12.039 1 88.69 443 SER A N 1
ATOM 3358 C CA . SER A 1 443 ? 6.172 -30.062 -12.547 1 88.69 443 SER A CA 1
ATOM 3359 C C . SER A 1 443 ? 4.902 -30.719 -13.078 1 88.69 443 SER A C 1
ATOM 3361 O O . SER A 1 443 ? 3.801 -30.188 -12.883 1 88.69 443 SER A O 1
ATOM 3363 N N . GLN A 1 444 ? 5.004 -31.875 -13.664 1 88.25 444 GLN A N 1
ATOM 3364 C CA . GLN A 1 444 ? 3.848 -32.531 -14.273 1 88.25 444 GLN A CA 1
ATOM 3365 C C . GLN A 1 444 ? 3.018 -33.25 -13.219 1 88.25 444 GLN A C 1
ATOM 3367 O O . GLN A 1 444 ? 1.881 -33.656 -13.492 1 88.25 444 GLN A O 1
ATOM 3372 N N . TYR A 1 445 ? 3.525 -33.281 -12.039 1 88 445 TYR A N 1
ATOM 3373 C CA . TYR A 1 445 ? 2.732 -33.781 -10.914 1 88 445 TYR A CA 1
ATOM 3374 C C . TYR A 1 445 ? 2.227 -32.625 -10.055 1 88 445 TYR A C 1
ATOM 3376 O O . TYR A 1 445 ? 1.793 -32.844 -8.922 1 88 445 TYR A O 1
ATOM 3384 N N . GLY A 1 446 ? 2.377 -31.5 -10.562 1 87.56 446 GLY A N 1
ATOM 3385 C CA . GLY A 1 446 ? 1.762 -30.328 -9.953 1 87.56 446 GLY A CA 1
ATOM 3386 C C . GLY A 1 446 ? 2.594 -29.734 -8.836 1 87.56 446 GLY A C 1
ATOM 3387 O O . GLY A 1 446 ? 2.064 -29.047 -7.957 1 87.56 446 GLY A O 1
ATOM 3388 N N . LEU A 1 447 ? 3.846 -30.047 -8.828 1 92.38 447 LEU A N 1
ATOM 3389 C CA . LEU A 1 447 ? 4.742 -29.516 -7.809 1 92.38 447 LEU A CA 1
ATOM 3390 C C . LEU A 1 447 ? 5.641 -28.422 -8.383 1 92.38 447 LEU A C 1
ATOM 3392 O O . LEU A 1 447 ? 6.613 -28.719 -9.078 1 92.38 447 LEU A O 1
ATOM 3396 N N . PRO A 1 448 ? 5.309 -27.203 -8.07 1 92.94 448 PRO A N 1
ATOM 3397 C CA . PRO A 1 448 ? 6.211 -26.156 -8.547 1 92.94 448 PRO A CA 1
ATOM 3398 C C . PRO A 1 448 ? 7.633 -26.312 -8.008 1 92.94 448 PRO A C 1
ATOM 3400 O O . PRO A 1 448 ? 7.82 -26.547 -6.809 1 92.94 448 PRO A O 1
ATOM 3403 N N . GLN A 1 449 ? 8.547 -26.188 -8.883 1 92.31 449 GLN A N 1
ATOM 3404 C CA . GLN A 1 449 ? 9.945 -26.422 -8.531 1 92.31 449 GLN A CA 1
ATOM 3405 C C . GLN A 1 449 ? 10.766 -25.141 -8.688 1 92.31 449 GLN A C 1
ATOM 3407 O O . GLN A 1 449 ? 10.383 -24.234 -9.422 1 92.31 449 GLN A O 1
ATOM 3412 N N . SER A 1 450 ? 11.828 -25.219 -7.941 1 91.69 450 SER A N 1
ATOM 3413 C CA . SER A 1 450 ? 12.828 -24.172 -8.125 1 91.69 450 SER A CA 1
ATOM 3414 C C . SER A 1 450 ? 13.961 -24.641 -9.031 1 91.69 450 SER A C 1
ATOM 3416 O O . SER A 1 450 ? 14.828 -25.422 -8.594 1 91.69 450 SER A O 1
ATOM 3418 N N . GLY A 1 451 ? 13.945 -24.141 -10.203 1 89.94 451 GLY A N 1
ATOM 3419 C CA . GLY A 1 451 ? 15.039 -24.484 -11.102 1 89.94 451 GLY A CA 1
ATOM 3420 C C . GLY A 1 451 ? 16.406 -24.156 -10.523 1 89.94 451 GLY A C 1
ATOM 3421 O O . GLY A 1 451 ? 17.359 -24.891 -10.742 1 89.94 451 GLY A O 1
ATOM 3422 N N . SER A 1 452 ? 16.422 -23.125 -9.742 1 88.69 452 SER A N 1
ATOM 3423 C CA . SER A 1 452 ? 17.656 -22.688 -9.117 1 88.69 452 SER A CA 1
ATOM 3424 C C . SER A 1 452 ? 18.172 -23.734 -8.125 1 88.69 452 SER A C 1
ATOM 3426 O O . SER A 1 452 ? 19.359 -24.047 -8.102 1 88.69 452 SER A O 1
ATOM 3428 N N . LEU A 1 453 ? 17.281 -24.25 -7.355 1 93.25 453 LEU A N 1
ATOM 3429 C CA . LEU A 1 453 ? 17.672 -25.25 -6.371 1 93.25 453 LEU A CA 1
ATOM 3430 C C . LEU A 1 453 ? 18.109 -26.547 -7.051 1 93.25 453 LEU A C 1
ATOM 3432 O O . LEU A 1 453 ? 19.125 -27.156 -6.684 1 93.25 453 LEU A O 1
ATOM 3436 N N . VAL A 1 454 ? 17.422 -26.859 -8.008 1 95.38 454 VAL A N 1
ATOM 3437 C CA . VAL A 1 454 ? 17.625 -28.156 -8.641 1 95.38 454 VAL A CA 1
ATOM 3438 C C . VAL A 1 454 ? 18.938 -28.156 -9.414 1 95.38 454 VAL A C 1
ATOM 3440 O O . VAL A 1 454 ? 19.734 -29.094 -9.297 1 95.38 454 VAL A O 1
ATOM 3443 N N . ILE A 1 455 ? 19.203 -27.141 -10.148 1 93.31 455 ILE A N 1
ATOM 3444 C CA . ILE A 1 455 ? 20.422 -27.094 -10.953 1 93.31 455 ILE A CA 1
ATOM 3445 C C . ILE A 1 455 ? 21.641 -27 -10.039 1 93.31 455 ILE A C 1
ATOM 3447 O O . ILE A 1 455 ? 22.688 -27.594 -10.328 1 93.31 455 ILE A O 1
ATOM 3451 N N . VAL A 1 456 ? 21.516 -26.234 -9.008 1 91.69 456 VAL A N 1
ATOM 3452 C CA . VAL A 1 456 ? 22.609 -26.156 -8.039 1 91.69 456 VAL A CA 1
ATOM 3453 C C . VAL A 1 456 ? 22.859 -27.516 -7.406 1 91.69 456 VAL A C 1
ATOM 3455 O O . VAL A 1 456 ? 24 -27.938 -7.242 1 91.69 456 VAL A O 1
ATOM 3458 N N . GLY A 1 457 ? 21.781 -28.172 -7.082 1 94.62 457 GLY A N 1
ATOM 3459 C CA . GLY A 1 457 ? 21.906 -29.531 -6.586 1 94.62 457 GLY A CA 1
ATOM 3460 C C . GLY A 1 457 ? 22.609 -30.453 -7.566 1 94.62 457 GLY A C 1
ATOM 3461 O O . GLY A 1 457 ? 23.5 -31.219 -7.18 1 94.62 457 GLY A O 1
ATOM 3462 N N . ALA A 1 458 ? 22.219 -30.359 -8.758 1 96.31 458 ALA A N 1
ATOM 3463 C CA . ALA A 1 458 ? 22.828 -31.188 -9.797 1 96.31 458 ALA A CA 1
ATOM 3464 C C . ALA A 1 458 ? 24.312 -30.906 -9.945 1 96.31 458 ALA A C 1
ATOM 3466 O O . ALA A 1 458 ? 25.125 -31.812 -10.117 1 96.31 458 ALA A O 1
ATOM 3467 N N . ILE A 1 459 ? 24.672 -29.641 -9.93 1 93.31 459 ILE A N 1
ATOM 3468 C CA . ILE A 1 459 ? 26.062 -29.219 -10.047 1 93.31 459 ILE A CA 1
ATOM 3469 C C . ILE A 1 459 ? 26.875 -29.781 -8.875 1 93.31 459 ILE A C 1
ATOM 3471 O O . ILE A 1 459 ? 27.969 -30.297 -9.062 1 93.31 459 ILE A O 1
ATOM 3475 N N . VAL A 1 460 ? 26.297 -29.703 -7.738 1 94.62 460 VAL A N 1
ATOM 3476 C CA . VAL A 1 460 ? 26.953 -30.234 -6.547 1 94.62 460 VAL A CA 1
ATOM 3477 C C . VAL A 1 460 ? 27.125 -31.734 -6.684 1 94.62 460 VAL A C 1
ATOM 3479 O O . VAL A 1 460 ? 28.156 -32.281 -6.266 1 94.62 460 VAL A O 1
ATOM 3482 N N . GLY A 1 461 ? 26.156 -32.375 -7.238 1 96.38 461 GLY A N 1
ATOM 3483 C CA . GLY A 1 461 ? 26.25 -33.812 -7.457 1 96.38 461 GLY A CA 1
ATOM 3484 C C . GLY A 1 461 ? 27.453 -34.219 -8.289 1 96.38 461 GLY A C 1
ATOM 3485 O O . GLY A 1 461 ? 28.156 -35.188 -7.945 1 96.38 461 GLY A O 1
ATOM 3486 N N . VAL A 1 462 ? 27.703 -33.531 -9.344 1 95.44 462 VAL A N 1
ATOM 3487 C CA . VAL A 1 462 ? 28.859 -33.781 -10.203 1 95.44 462 VAL A CA 1
ATOM 3488 C C . VAL A 1 462 ? 30.141 -33.5 -9.438 1 95.44 462 VAL A C 1
ATOM 3490 O O . VAL A 1 462 ? 31.125 -34.25 -9.539 1 95.44 462 VAL A O 1
ATOM 3493 N N . GLY A 1 463 ? 30.141 -32.469 -8.68 1 94.25 463 GLY A N 1
ATOM 3494 C CA . GLY A 1 463 ? 31.297 -32.094 -7.895 1 94.25 463 GLY A CA 1
ATOM 3495 C C . GLY A 1 463 ? 31.656 -33.094 -6.832 1 94.25 463 GLY A C 1
ATOM 3496 O O . GLY A 1 463 ? 32.844 -33.344 -6.582 1 94.25 463 GLY A O 1
ATOM 3497 N N . VAL A 1 464 ? 30.703 -33.688 -6.27 1 95.5 464 VAL A N 1
ATOM 3498 C CA . VAL A 1 464 ? 30.922 -34.656 -5.195 1 95.5 464 VAL A CA 1
ATOM 3499 C C . VAL A 1 464 ? 31.625 -35.875 -5.746 1 95.5 464 VAL A C 1
ATOM 3501 O O . VAL A 1 464 ? 32.375 -36.531 -5.039 1 95.5 464 VAL A O 1
ATOM 3504 N N . VAL A 1 465 ? 31.375 -36.156 -6.988 1 95.06 465 VAL A N 1
ATOM 3505 C CA . VAL A 1 465 ? 32.031 -37.312 -7.625 1 95.06 465 VAL A CA 1
ATOM 3506 C C . VAL A 1 465 ? 33.531 -37.062 -7.715 1 95.06 465 VAL A C 1
ATOM 3508 O O . VAL A 1 465 ? 34.312 -38 -7.754 1 95.06 465 VAL A O 1
ATOM 3511 N N . GLU A 1 466 ? 33.969 -35.812 -7.719 1 92.62 466 GLU A N 1
ATOM 3512 C CA . GLU A 1 466 ? 35.375 -35.438 -7.738 1 92.62 466 GLU A CA 1
ATOM 3513 C C . GLU A 1 466 ? 35.969 -35.469 -6.332 1 92.62 466 GLU A C 1
ATOM 3515 O O . GLU A 1 466 ? 37.156 -35.188 -6.148 1 92.62 466 GLU A O 1
ATOM 3520 N N . GLY A 1 467 ? 35.156 -35.75 -5.34 1 90.38 467 GLY A N 1
ATOM 3521 C CA . GLY A 1 467 ? 35.594 -35.719 -3.949 1 90.38 467 GLY A CA 1
ATOM 3522 C C . GLY A 1 467 ? 35.062 -34.531 -3.18 1 90.38 467 GLY A C 1
ATOM 3523 O O . GLY A 1 467 ? 34.406 -33.656 -3.756 1 90.38 467 GLY A O 1
ATOM 3524 N N . SER A 1 468 ? 35.375 -34.469 -1.944 1 88.19 468 SER A N 1
ATOM 3525 C CA . SER A 1 468 ? 34.906 -33.406 -1.09 1 88.19 468 SER A CA 1
ATOM 3526 C C . SER A 1 468 ? 35.469 -32.062 -1.495 1 88.19 468 SER A C 1
ATOM 3528 O O . SER A 1 468 ? 34.875 -31.016 -1.264 1 88.19 468 SER A O 1
ATOM 3530 N N . GLN A 1 469 ? 36.625 -32.062 -2.189 1 90.12 469 GLN A N 1
ATOM 3531 C CA . GLN A 1 469 ? 37.312 -30.844 -2.596 1 90.12 469 GLN A CA 1
ATOM 3532 C C . GLN A 1 469 ? 36.812 -30.375 -3.959 1 90.12 469 GLN A C 1
ATOM 3534 O O . GLN A 1 469 ? 37.219 -29.328 -4.449 1 90.12 469 GLN A O 1
ATOM 3539 N N . GLY A 1 470 ? 35.844 -31.109 -4.414 1 91.5 470 GLY A N 1
ATOM 3540 C CA . GLY A 1 470 ? 35.344 -30.75 -5.727 1 91.5 470 GLY A CA 1
ATOM 3541 C C . GLY A 1 470 ? 34.219 -29.75 -5.668 1 91.5 470 GLY A C 1
ATOM 3542 O O . GLY A 1 470 ? 33.719 -29.297 -6.703 1 91.5 470 GLY A O 1
ATOM 3543 N N . VAL A 1 471 ? 33.812 -29.406 -4.434 1 93.75 471 VAL A N 1
ATOM 3544 C CA . VAL A 1 471 ? 32.656 -28.516 -4.262 1 93.75 471 VAL A CA 1
ATOM 3545 C C . VAL A 1 471 ? 33.031 -27.359 -3.338 1 93.75 471 VAL A C 1
ATOM 3547 O O . VAL A 1 471 ? 33.719 -27.562 -2.328 1 93.75 471 VAL A O 1
ATOM 3550 N N . ASN A 1 472 ? 32.688 -26.188 -3.725 1 92.56 472 ASN A N 1
ATOM 3551 C CA . ASN A 1 472 ? 32.812 -25.031 -2.842 1 92.56 472 ASN A CA 1
ATOM 3552 C C . ASN A 1 472 ? 31.672 -24.984 -1.814 1 92.56 472 ASN A C 1
ATOM 3554 O O . ASN A 1 472 ? 30.688 -24.281 -2.002 1 92.56 472 ASN A O 1
ATOM 3558 N N . TRP A 1 473 ? 31.922 -25.578 -0.689 1 92.44 473 TRP A N 1
ATOM 3559 C CA . TRP A 1 473 ? 30.875 -25.781 0.306 1 92.44 473 TRP A CA 1
ATOM 3560 C C . TRP A 1 473 ? 30.469 -24.469 0.952 1 92.44 473 TRP A C 1
ATOM 3562 O O . TRP A 1 473 ? 29.312 -24.281 1.338 1 92.44 473 TRP A O 1
ATOM 3572 N N . LYS A 1 474 ? 31.344 -23.5 1.096 1 90.62 474 LYS A N 1
ATOM 3573 C CA . LYS A 1 474 ? 31.016 -22.188 1.644 1 90.62 474 LYS A CA 1
ATOM 3574 C C . LYS A 1 474 ? 30.031 -21.453 0.746 1 90.62 474 LYS A C 1
ATOM 3576 O O . LYS A 1 474 ? 29.031 -20.906 1.226 1 90.62 474 LYS A O 1
ATOM 3581 N N . GLN A 1 475 ? 30.391 -21.484 -0.481 1 87.12 475 GLN A N 1
ATOM 3582 C CA . GLN A 1 475 ? 29.5 -20.844 -1.439 1 87.12 475 GLN A CA 1
ATOM 3583 C C . GLN A 1 475 ? 28.141 -21.531 -1.476 1 87.12 475 GLN A C 1
ATOM 3585 O O . GLN A 1 475 ? 27.109 -20.875 -1.599 1 87.12 475 GLN A O 1
ATOM 3590 N N . PHE A 1 476 ? 28.188 -22.797 -1.421 1 90.75 476 PHE A N 1
ATOM 3591 C CA . PHE A 1 476 ? 26.953 -23.562 -1.407 1 90.75 476 PHE A CA 1
ATOM 3592 C C . PHE A 1 476 ? 26.109 -23.203 -0.191 1 90.75 476 PHE A C 1
ATOM 3594 O O . PHE A 1 476 ? 24.891 -23 -0.309 1 90.75 476 PHE A O 1
ATOM 3601 N N . GLY A 1 477 ? 26.719 -23.094 0.964 1 91.56 477 GLY A N 1
ATOM 3602 C CA . GLY A 1 477 ? 26.016 -22.703 2.174 1 91.56 477 GLY A CA 1
ATOM 3603 C C . GLY A 1 477 ? 25.391 -21.328 2.084 1 91.56 477 GLY A C 1
ATOM 3604 O O . GLY A 1 477 ? 24.25 -21.125 2.512 1 91.56 477 GLY A O 1
ATOM 3605 N N . LEU A 1 478 ? 26.078 -20.453 1.539 1 86.88 478 LEU A N 1
ATOM 3606 C CA . LEU A 1 478 ? 25.562 -19.094 1.361 1 86.88 478 LEU A CA 1
ATOM 3607 C C . LEU A 1 478 ? 24.359 -19.078 0.435 1 86.88 478 LEU A C 1
ATOM 3609 O O . LEU A 1 478 ? 23.422 -18.312 0.643 1 86.88 478 LEU A O 1
ATOM 3613 N N . GLN A 1 479 ? 24.391 -19.906 -0.519 1 86.31 479 GLN A N 1
ATOM 3614 C CA . GLN A 1 479 ? 23.266 -20 -1.447 1 86.31 479 GLN A CA 1
ATOM 3615 C C . GLN A 1 479 ? 22.016 -20.531 -0.751 1 86.31 479 GLN A C 1
ATOM 3617 O O . GLN A 1 479 ? 20.922 -20 -0.94 1 86.31 479 GLN A O 1
ATOM 3622 N N . VAL A 1 480 ? 22.203 -21.484 0.008 1 90.75 480 VAL A N 1
ATOM 3623 C CA . VAL A 1 480 ? 21.094 -22.094 0.725 1 90.75 480 VAL A CA 1
ATOM 3624 C C . VAL A 1 480 ? 20.469 -21.062 1.679 1 90.75 480 VAL A C 1
ATOM 3626 O O . VAL A 1 480 ? 19.25 -20.922 1.738 1 90.75 480 VAL A O 1
ATOM 3629 N N . VAL A 1 481 ? 21.266 -20.359 2.346 1 90.94 481 VAL A N 1
ATOM 3630 C CA . VAL A 1 481 ? 20.797 -19.328 3.262 1 90.94 481 VAL A CA 1
ATOM 3631 C C . VAL A 1 481 ? 20.109 -18.219 2.475 1 90.94 481 VAL A C 1
ATOM 3633 O O . VAL A 1 481 ? 19.109 -17.656 2.914 1 90.94 481 VAL A O 1
ATOM 3636 N N . GLY A 1 482 ? 20.672 -17.922 1.402 1 88.56 482 GLY A N 1
ATOM 3637 C CA . GLY A 1 482 ? 20.078 -16.922 0.537 1 88.56 482 GLY A CA 1
ATOM 3638 C C . GLY A 1 482 ? 18.672 -17.281 0.078 1 88.56 482 GLY A C 1
ATOM 3639 O O . GLY A 1 482 ? 17.781 -16.422 0.047 1 88.56 482 GLY A O 1
ATOM 3640 N N . TRP A 1 483 ? 18.5 -18.516 -0.232 1 91.25 483 TRP A N 1
ATOM 3641 C CA . TRP A 1 483 ? 17.188 -18.984 -0.66 1 91.25 483 TRP A CA 1
ATOM 3642 C C . TRP A 1 483 ? 16.172 -18.859 0.471 1 91.25 483 TRP A C 1
ATOM 3644 O O . TRP A 1 483 ? 15.047 -18.391 0.26 1 91.25 483 TRP A O 1
ATOM 3654 N N . ALA A 1 484 ? 16.547 -19.219 1.624 1 92.25 484 ALA A N 1
ATOM 3655 C CA . ALA A 1 484 ? 15.648 -19.156 2.775 1 92.25 484 ALA A CA 1
ATOM 3656 C C . ALA A 1 484 ? 15.336 -17.703 3.145 1 92.25 484 ALA A C 1
ATOM 3658 O O . ALA A 1 484 ? 14.18 -17.359 3.391 1 92.25 484 ALA A O 1
ATOM 3659 N N . PHE A 1 485 ? 16.297 -16.906 3.184 1 93 485 PHE A N 1
ATOM 3660 C CA . PHE A 1 485 ? 16.141 -15.508 3.594 1 93 485 PHE A CA 1
ATOM 3661 C C . PHE A 1 485 ? 15.305 -14.734 2.58 1 93 485 PHE A C 1
ATOM 3663 O O . PHE A 1 485 ? 14.461 -13.922 2.959 1 93 485 PHE A O 1
ATOM 3670 N N . SER A 1 486 ? 15.594 -14.953 1.372 1 93 486 SER A N 1
ATOM 3671 C CA . SER A 1 486 ? 14.844 -14.234 0.347 1 93 486 SER A CA 1
ATOM 3672 C C . SER A 1 486 ? 13.359 -14.602 0.389 1 93 486 SER A C 1
ATOM 3674 O O . SER A 1 486 ? 12.5 -13.742 0.19 1 93 486 SER A O 1
ATOM 3676 N N . THR A 1 487 ? 13.055 -15.836 0.667 1 94.19 487 THR A N 1
ATOM 3677 C CA . THR A 1 487 ? 11.664 -16.281 0.786 1 94.19 487 THR A CA 1
ATOM 3678 C C . THR A 1 487 ? 10.961 -15.555 1.931 1 94.19 487 THR A C 1
ATOM 3680 O O . THR A 1 487 ? 9.828 -15.102 1.78 1 94.19 487 THR A O 1
ATOM 3683 N N . LEU A 1 488 ? 11.656 -15.438 3.018 1 95.75 488 LEU A N 1
ATOM 3684 C CA . LEU A 1 488 ? 11.102 -14.758 4.184 1 95.75 488 LEU A CA 1
ATOM 3685 C C . LEU A 1 488 ? 10.867 -13.281 3.891 1 95.75 488 LEU A C 1
ATOM 3687 O O . LEU A 1 488 ? 9.82 -12.734 4.238 1 95.75 488 LEU A O 1
ATOM 3691 N N . VAL A 1 489 ? 11.781 -12.695 3.264 1 96.25 489 VAL A N 1
ATOM 3692 C CA . VAL A 1 489 ? 11.695 -11.266 2.979 1 96.25 489 VAL A CA 1
ATOM 3693 C C . VAL A 1 489 ? 10.539 -11 2.018 1 96.25 489 VAL A C 1
ATOM 3695 O O . VAL A 1 489 ? 9.789 -10.039 2.199 1 96.25 489 VAL A O 1
ATOM 3698 N N . VAL A 1 490 ? 10.391 -11.805 1.029 1 97.06 490 VAL A N 1
ATOM 3699 C CA . VAL A 1 490 ? 9.312 -11.617 0.068 1 97.06 490 VAL A CA 1
ATOM 3700 C C . VAL A 1 490 ? 7.969 -11.875 0.746 1 97.06 490 VAL A C 1
ATOM 3702 O O . VAL A 1 490 ? 7.016 -11.117 0.559 1 97.06 490 VAL A O 1
ATOM 3705 N N . GLY A 1 491 ? 7.91 -12.969 1.535 1 97.81 491 GLY A N 1
ATOM 3706 C CA . GLY A 1 491 ? 6.691 -13.234 2.279 1 97.81 491 GLY A CA 1
ATOM 3707 C C . GLY A 1 491 ? 6.262 -12.078 3.162 1 97.81 491 GLY A C 1
ATOM 3708 O O . GLY A 1 491 ? 5.082 -11.719 3.188 1 97.81 491 GLY A O 1
ATOM 3709 N N . LEU A 1 492 ? 7.18 -11.477 3.85 1 97.38 492 LEU A N 1
ATOM 3710 C CA . LEU A 1 492 ? 6.891 -10.352 4.738 1 97.38 492 LEU A CA 1
ATOM 3711 C C . LEU A 1 492 ? 6.5 -9.117 3.943 1 97.38 492 LEU A C 1
ATOM 3713 O O . LEU A 1 492 ? 5.656 -8.328 4.383 1 97.38 492 LEU A O 1
ATOM 3717 N N . THR A 1 493 ? 7.129 -8.945 2.807 1 97.12 493 THR A N 1
ATOM 3718 C CA . THR A 1 493 ? 6.777 -7.82 1.944 1 97.12 493 THR A CA 1
ATOM 3719 C C . THR A 1 493 ? 5.348 -7.953 1.437 1 97.12 493 THR A C 1
ATOM 3721 O O . THR A 1 493 ? 4.594 -6.977 1.413 1 97.12 493 THR A O 1
ATOM 3724 N N . VAL A 1 494 ? 4.969 -9.188 1.025 1 98.38 494 VAL A N 1
ATOM 3725 C CA . VAL A 1 494 ? 3.607 -9.438 0.566 1 98.38 494 VAL A CA 1
ATOM 3726 C C . VAL A 1 494 ? 2.623 -9.203 1.71 1 98.38 494 VAL A C 1
ATOM 3728 O O . VAL A 1 494 ? 1.589 -8.555 1.522 1 98.38 494 VAL A O 1
ATOM 3731 N N . ALA A 1 495 ? 3.033 -9.703 2.885 1 97.81 495 ALA A N 1
ATOM 3732 C CA . ALA A 1 495 ? 2.182 -9.531 4.059 1 97.81 495 ALA A CA 1
ATOM 3733 C C . ALA A 1 495 ? 1.949 -8.055 4.355 1 97.81 495 ALA A C 1
ATOM 3735 O O . ALA A 1 495 ? 0.818 -7.637 4.613 1 97.81 495 ALA A O 1
ATOM 3736 N N . ALA A 1 496 ? 2.934 -7.273 4.27 1 94.38 496 ALA A N 1
ATOM 3737 C CA . ALA A 1 496 ? 2.842 -5.848 4.574 1 94.38 496 ALA A CA 1
ATOM 3738 C C . ALA A 1 496 ? 2.002 -5.117 3.531 1 94.38 496 ALA A C 1
ATOM 3740 O O . ALA A 1 496 ? 1.121 -4.324 3.875 1 94.38 496 ALA A O 1
ATOM 3741 N N . LEU A 1 497 ? 2.281 -5.371 2.271 1 95.12 497 LEU A N 1
ATOM 3742 C CA . LEU A 1 497 ? 1.561 -4.727 1.18 1 95.12 497 LEU A CA 1
ATOM 3743 C C . LEU A 1 497 ? 0.082 -5.098 1.208 1 95.12 497 LEU A C 1
ATOM 3745 O O . LEU A 1 497 ? -0.784 -4.238 1.044 1 95.12 497 LEU A O 1
ATOM 3749 N N . PHE A 1 498 ? -0.195 -6.371 1.411 1 97.81 498 PHE A N 1
ATOM 3750 C CA . PHE A 1 498 ? -1.559 -6.887 1.439 1 97.81 498 PHE A CA 1
ATOM 3751 C C . PHE A 1 498 ? -2.32 -6.336 2.641 1 97.81 498 PHE A C 1
ATOM 3753 O O . PHE A 1 498 ? -3.455 -5.875 2.504 1 97.81 498 PHE A O 1
ATOM 3760 N N . ALA A 1 499 ? -1.669 -6.387 3.789 1 96.19 499 ALA A N 1
ATOM 3761 C CA . ALA A 1 499 ? -2.316 -5.906 5.008 1 96.19 499 ALA A CA 1
ATOM 3762 C C . ALA A 1 499 ? -2.609 -4.414 4.922 1 96.19 499 ALA A C 1
ATOM 3764 O O . ALA A 1 499 ? -3.67 -3.955 5.355 1 96.19 499 ALA A O 1
ATOM 3765 N N . GLN A 1 500 ? -1.703 -3.684 4.391 1 92.75 500 GLN A N 1
ATOM 3766 C CA . GLN A 1 500 ? -1.884 -2.242 4.258 1 92.75 500 GLN A CA 1
ATOM 3767 C C . GLN A 1 500 ? -3.113 -1.917 3.416 1 92.75 500 GLN A C 1
ATOM 3769 O O . GLN A 1 500 ? -3.893 -1.028 3.764 1 92.75 500 GLN A O 1
ATOM 3774 N N . GLY A 1 501 ? -3.27 -2.596 2.26 1 95.31 501 GLY A N 1
ATOM 3775 C CA . GLY A 1 501 ? -4.43 -2.363 1.417 1 95.31 501 GLY A CA 1
ATOM 3776 C C . GLY A 1 501 ? -5.707 -2.953 1.985 1 95.31 501 GLY A C 1
ATOM 3777 O O . GLY A 1 501 ? -6.758 -2.309 1.966 1 95.31 501 GLY A O 1
ATOM 3778 N N . LEU A 1 502 ? -5.613 -4.148 2.557 1 96.56 502 LEU A N 1
ATOM 3779 C CA . LEU A 1 502 ? -6.766 -4.906 3.021 1 96.56 502 LEU A CA 1
ATOM 3780 C C . LEU A 1 502 ? -7.445 -4.207 4.195 1 96.56 502 LEU A C 1
ATOM 3782 O O . LEU A 1 502 ? -8.672 -4.25 4.324 1 96.56 502 LEU A O 1
ATOM 3786 N N . TYR A 1 503 ? -6.691 -3.543 5.023 1 95.25 503 TYR A N 1
ATOM 3787 C CA . TYR A 1 503 ? -7.273 -2.965 6.23 1 95.25 503 TYR A CA 1
ATOM 3788 C C . TYR A 1 503 ? -7.453 -1.459 6.082 1 95.25 503 TYR A C 1
ATOM 3790 O O . TYR A 1 503 ? -7.828 -0.776 7.039 1 95.25 503 TYR A O 1
ATOM 3798 N N . ALA A 1 504 ? -7.152 -0.959 4.895 1 95.75 504 ALA A N 1
ATOM 3799 C CA . ALA A 1 504 ? -7.457 0.43 4.562 1 95.75 504 ALA A CA 1
ATOM 3800 C C . ALA A 1 504 ? -8.93 0.595 4.191 1 95.75 504 ALA A C 1
ATOM 3802 O O . ALA A 1 504 ? -9.609 -0.382 3.869 1 95.75 504 ALA A O 1
ATOM 3803 N N . PRO A 1 505 ? -9.43 1.831 4.371 1 94.56 505 PRO A N 1
ATOM 3804 C CA . PRO A 1 505 ? -10.766 2.064 3.838 1 94.56 505 PRO A CA 1
ATOM 3805 C C . PRO A 1 505 ? -10.828 1.948 2.316 1 94.56 505 PRO A C 1
ATOM 3807 O O . PRO A 1 505 ? -9.867 2.307 1.628 1 94.56 505 PRO A O 1
ATOM 3810 N N . SER A 1 506 ? -11.906 1.393 1.812 1 95.62 506 SER A N 1
ATOM 3811 C CA . SER A 1 506 ? -12.07 1.164 0.379 1 95.62 506 SER A CA 1
ATOM 3812 C C . SER A 1 506 ? -13.133 2.086 -0.212 1 95.62 506 SER A C 1
ATOM 3814 O O . SER A 1 506 ? -14.258 2.145 0.284 1 95.62 506 SER A O 1
ATOM 3816 N N . ALA A 1 507 ? -12.734 2.785 -1.259 1 94.44 507 ALA A N 1
ATOM 3817 C CA . ALA A 1 507 ? -13.688 3.656 -1.941 1 94.44 507 ALA A CA 1
ATOM 3818 C C . ALA A 1 507 ? -14.805 2.846 -2.588 1 94.44 507 ALA A C 1
ATOM 3820 O O . ALA A 1 507 ? -15.961 3.281 -2.619 1 94.44 507 ALA A O 1
ATOM 3821 N N . ILE A 1 508 ? -14.492 1.703 -3.094 1 92.25 508 ILE A N 1
ATOM 3822 C CA . ILE A 1 508 ? -15.445 0.833 -3.768 1 92.25 508 ILE A CA 1
ATOM 3823 C C . ILE A 1 508 ? -16.438 0.276 -2.752 1 92.25 508 ILE A C 1
ATOM 3825 O O . ILE A 1 508 ? -17.656 0.351 -2.957 1 92.25 508 ILE A O 1
ATOM 3829 N N . ASP A 1 509 ? -15.906 -0.199 -1.665 1 92.38 509 ASP A N 1
ATOM 3830 C CA . ASP A 1 509 ? -16.766 -0.775 -0.631 1 92.38 509 ASP A CA 1
ATOM 3831 C C . ASP A 1 509 ? -17.578 0.307 0.078 1 92.38 509 ASP A C 1
ATOM 3833 O O . ASP A 1 509 ? -18.719 0.078 0.463 1 92.38 509 ASP A O 1
ATOM 3837 N N . SER A 1 510 ? -16.953 1.46 0.262 1 90.56 510 SER A N 1
ATOM 3838 C CA . SER A 1 510 ? -17.672 2.566 0.894 1 90.56 510 SER A CA 1
ATOM 3839 C C . SER A 1 510 ? -18.875 2.994 0.063 1 90.56 510 SER A C 1
ATOM 3841 O O . SER A 1 510 ? -19.906 3.383 0.612 1 90.56 510 SER A O 1
ATOM 3843 N N . LYS A 1 511 ? -18.734 2.965 -1.196 1 89.88 511 LYS A N 1
ATOM 3844 C CA . LYS A 1 511 ? -19.859 3.287 -2.07 1 89.88 511 LYS A CA 1
ATOM 3845 C C . LYS A 1 511 ? -21 2.287 -1.891 1 89.88 511 LYS A C 1
ATOM 3847 O O . LYS A 1 511 ? -22.172 2.67 -1.863 1 89.88 511 LYS A O 1
ATOM 3852 N N . ALA A 1 512 ? -20.625 1.047 -1.813 1 90.94 512 ALA A N 1
ATOM 3853 C CA . ALA A 1 512 ? -21.625 0.011 -1.585 1 90.94 512 ALA A CA 1
ATOM 3854 C C . ALA A 1 512 ? -22.312 0.205 -0.239 1 90.94 512 ALA A C 1
ATOM 3856 O O . ALA A 1 512 ? -23.547 0.105 -0.144 1 90.94 512 ALA A O 1
ATOM 3857 N N . ILE A 1 513 ? -21.578 0.509 0.797 1 91.19 513 ILE A N 1
ATOM 3858 C CA . ILE A 1 513 ? -22.109 0.721 2.137 1 91.19 513 ILE A CA 1
ATOM 3859 C C . ILE A 1 513 ? -23.047 1.931 2.133 1 91.19 513 ILE A C 1
ATOM 3861 O O . ILE A 1 513 ? -24.141 1.879 2.697 1 91.19 513 ILE A O 1
ATOM 3865 N N . ASN A 1 514 ? -22.625 2.938 1.48 1 88.44 514 ASN A N 1
ATOM 3866 C CA . ASN A 1 514 ? -23.438 4.145 1.405 1 88.44 514 ASN A CA 1
ATOM 3867 C C . ASN A 1 514 ? -24.75 3.889 0.668 1 88.44 514 ASN A C 1
ATOM 3869 O O . ASN A 1 514 ? -25.781 4.484 0.995 1 88.44 514 ASN A O 1
ATOM 3873 N N . GLU A 1 515 ? -24.703 3.041 -0.297 1 90.69 515 GLU A N 1
ATOM 3874 C CA . GLU A 1 515 ? -25.922 2.684 -0.997 1 90.69 515 GLU A CA 1
ATOM 3875 C C . GLU A 1 515 ? -26.922 2.002 -0.058 1 90.69 515 GLU A C 1
ATOM 3877 O O . GLU A 1 515 ? -28.109 2.309 -0.078 1 90.69 515 GLU A O 1
ATOM 3882 N N . TYR A 1 516 ? -26.391 1.12 0.768 1 92 516 TYR A N 1
ATOM 3883 C CA . TYR A 1 516 ? -27.25 0.502 1.769 1 92 516 TYR A CA 1
ATOM 3884 C C . TYR A 1 516 ? -27.844 1.551 2.707 1 92 516 TYR A C 1
ATOM 3886 O O . TYR A 1 516 ? -29.047 1.558 2.967 1 92 516 TYR A O 1
ATOM 3894 N N . LYS A 1 517 ? -27.016 2.416 3.174 1 89.31 517 LYS A N 1
ATOM 3895 C CA . LYS A 1 517 ? -27.438 3.434 4.133 1 89.31 517 LYS A CA 1
ATOM 3896 C C . LYS A 1 517 ? -28.516 4.336 3.543 1 89.31 517 LYS A C 1
ATOM 3898 O O . LYS A 1 517 ? -29.578 4.539 4.156 1 89.31 517 LYS A O 1
ATOM 3903 N N . VAL A 1 518 ? -28.25 4.781 2.346 1 88.44 518 VAL A N 1
ATOM 3904 C CA . VAL A 1 518 ? -29.141 5.73 1.692 1 88.44 518 VAL A CA 1
ATOM 3905 C C . VAL A 1 518 ? -30.484 5.055 1.38 1 88.44 518 VAL A C 1
ATOM 3907 O O . VAL A 1 518 ? -31.547 5.621 1.63 1 88.44 518 VAL A O 1
ATOM 3910 N N . GLU A 1 519 ? -30.406 3.859 0.89 1 90.44 519 GLU A N 1
ATOM 3911 C CA . GLU A 1 519 ? -31.625 3.156 0.491 1 90.44 519 GLU A CA 1
ATOM 3912 C C . GLU A 1 519 ? -32.469 2.748 1.707 1 90.44 519 GLU A C 1
ATOM 3914 O O . GLU A 1 519 ? -33.688 2.855 1.694 1 90.44 519 GLU A O 1
ATOM 3919 N N . ILE A 1 520 ? -31.812 2.334 2.752 1 90.81 520 ILE A N 1
ATOM 3920 C CA . ILE A 1 520 ? -32.531 1.954 3.965 1 90.81 520 ILE A CA 1
ATOM 3921 C C . ILE A 1 520 ? -33.156 3.193 4.609 1 90.81 520 ILE A C 1
ATOM 3923 O O . ILE A 1 520 ? -34.312 3.16 5.047 1 90.81 520 ILE A O 1
ATOM 3927 N N . ALA A 1 521 ? -32.375 4.223 4.645 1 88 521 ALA A N 1
ATOM 3928 C CA . ALA A 1 521 ? -32.938 5.477 5.156 1 88 521 ALA A CA 1
ATOM 3929 C C . ALA A 1 521 ? -34.125 5.938 4.328 1 88 521 ALA A C 1
ATOM 3931 O O . ALA A 1 521 ? -35.094 6.449 4.871 1 88 521 ALA A O 1
ATOM 3932 N N . GLY A 1 522 ? -34.031 5.742 3.021 1 87 522 GLY A N 1
ATOM 3933 C CA . GLY A 1 522 ? -35.125 6.086 2.135 1 87 522 GLY A CA 1
ATOM 3934 C C . GLY A 1 522 ? -36.375 5.258 2.387 1 87 522 GLY A C 1
ATOM 3935 O O . GLY A 1 522 ? -37.469 5.793 2.408 1 87 522 GLY A O 1
ATOM 3936 N N . ILE A 1 523 ? -36.188 4.004 2.635 1 89.31 523 ILE A N 1
ATOM 3937 C CA . ILE A 1 523 ? -37.281 3.109 2.949 1 89.31 523 ILE A CA 1
ATOM 3938 C C . ILE A 1 523 ? -37.969 3.549 4.254 1 89.31 523 ILE A C 1
ATOM 3940 O O . ILE A 1 523 ? -39.188 3.686 4.316 1 89.31 523 ILE A O 1
ATOM 3944 N N . ASN A 1 524 ? -37.156 3.834 5.23 1 89.62 524 ASN A N 1
ATOM 3945 C CA . ASN A 1 524 ? -37.656 4.293 6.516 1 89.62 524 ASN A CA 1
ATOM 3946 C C . ASN A 1 524 ? -38.5 5.574 6.367 1 89.62 524 ASN A C 1
ATOM 3948 O O . ASN A 1 524 ? -39.625 5.656 6.844 1 89.62 524 ASN A O 1
ATOM 3952 N N . THR A 1 525 ? -37.938 6.477 5.664 1 87.88 525 THR A N 1
ATOM 3953 C CA . THR A 1 525 ? -38.625 7.766 5.5 1 87.88 525 THR A CA 1
ATOM 3954 C C . THR A 1 525 ? -39.938 7.605 4.789 1 87.88 525 THR A C 1
ATOM 3956 O O . THR A 1 525 ? -40.969 8.172 5.215 1 87.88 525 THR A O 1
ATOM 3959 N N . ALA A 1 526 ? -40 6.816 3.793 1 86.94 526 ALA A N 1
ATOM 3960 C CA . ALA A 1 526 ? -41.219 6.621 3.006 1 86.94 526 ALA A CA 1
ATOM 3961 C C . ALA A 1 526 ? -42.312 5.914 3.822 1 86.94 526 ALA A C 1
ATOM 3963 O O . ALA A 1 526 ? -43.469 6.316 3.805 1 86.94 526 ALA A O 1
ATOM 3964 N N . TRP A 1 527 ? -41.938 4.953 4.566 1 88.75 527 TRP A N 1
ATOM 3965 C CA . TRP A 1 527 ? -42.906 4.152 5.305 1 88.75 527 TRP A CA 1
ATOM 3966 C C . TRP A 1 527 ? -43.406 4.906 6.527 1 88.75 527 TRP A C 1
ATOM 3968 O O . TRP A 1 527 ? -44.594 4.824 6.863 1 88.75 527 TRP A O 1
ATOM 3978 N N . TYR A 1 528 ? -42.562 5.629 7.164 1 89.88 528 TYR A N 1
ATOM 3979 C CA . TYR A 1 528 ? -43 6.449 8.281 1 89.88 528 TYR A CA 1
ATOM 3980 C C . TYR A 1 528 ? -43.969 7.539 7.805 1 89.88 528 TYR A C 1
ATOM 3982 O O . TYR A 1 528 ? -44.906 7.875 8.5 1 89.88 528 TYR A O 1
ATOM 3990 N N . LYS A 1 529 ? -43.656 8.055 6.66 1 88.25 529 LYS A N 1
ATOM 3991 C CA . LYS A 1 529 ? -44.531 9.07 6.102 1 88.25 529 LYS A CA 1
ATOM 3992 C C . LYS A 1 529 ? -45.938 8.5 5.824 1 88.25 529 LYS A C 1
ATOM 3994 O O . LYS A 1 529 ? -46.938 9.125 6.141 1 88.25 529 LYS A O 1
ATOM 3999 N N . GLU A 1 530 ? -45.969 7.355 5.266 1 83.69 530 GLU A N 1
ATOM 4000 C CA . GLU A 1 530 ? -47.25 6.703 4.969 1 83.69 530 GLU A CA 1
ATOM 4001 C C . GLU A 1 530 ? -48.031 6.375 6.25 1 83.69 530 GLU A C 1
ATOM 4003 O O . GLU A 1 530 ? -49.219 6.594 6.332 1 83.69 530 GLU A O 1
ATOM 4008 N N . PHE A 1 531 ? -47.375 5.828 7.207 1 86.12 531 PHE A N 1
ATOM 4009 C CA . PHE A 1 531 ? -47.969 5.508 8.492 1 86.12 531 PHE A CA 1
ATOM 4010 C C . PHE A 1 531 ? -48.531 6.762 9.148 1 86.12 531 PHE A C 1
ATOM 4012 O O . PHE A 1 531 ? -49.656 6.758 9.641 1 86.12 531 PHE A O 1
ATOM 4019 N N . ASN A 1 532 ? -47.719 7.82 9.055 1 87.81 532 ASN A N 1
ATOM 4020 C CA . ASN A 1 532 ? -48.125 9.078 9.672 1 87.81 532 ASN A CA 1
ATOM 4021 C C . ASN A 1 532 ? -49.344 9.672 8.953 1 87.81 532 ASN A C 1
ATOM 4023 O O . ASN A 1 532 ? -50.25 10.234 9.594 1 87.81 532 ASN A O 1
ATOM 4027 N N . THR A 1 533 ? -49.344 9.578 7.668 1 85.81 533 THR A N 1
ATOM 4028 C CA . THR A 1 533 ? -50.469 10.086 6.891 1 85.81 533 THR A CA 1
ATOM 4029 C C . THR A 1 533 ? -51.75 9.359 7.27 1 85.81 533 THR A C 1
ATOM 4031 O O . THR A 1 533 ? -52.812 9.992 7.461 1 85.81 533 THR A O 1
ATOM 4034 N N . THR A 1 534 ? -51.688 8.062 7.438 1 82.06 534 THR A N 1
ATOM 4035 C CA . THR A 1 534 ? -52.844 7.266 7.828 1 82.06 534 THR A CA 1
ATOM 4036 C C . THR A 1 534 ? -53.281 7.605 9.25 1 82.06 534 THR A C 1
ATOM 4038 O O . THR A 1 534 ? -54.469 7.797 9.516 1 82.06 534 THR A O 1
ATOM 4041 N N . LEU A 1 535 ? -52.344 7.684 10.117 1 84.81 535 LEU A N 1
ATOM 4042 C CA . LEU A 1 535 ? -52.656 7.992 11.516 1 84.81 535 LEU A CA 1
ATOM 4043 C C . LEU A 1 535 ? -53.312 9.359 11.633 1 84.81 535 LEU A C 1
ATOM 4045 O O . LEU A 1 535 ? -54.312 9.508 12.352 1 84.81 535 LEU A O 1
ATOM 4049 N N . GLN A 1 536 ? -52.875 10.312 10.844 1 87.31 536 GLN A N 1
ATOM 4050 C CA . GLN A 1 536 ? -53.406 11.672 10.914 1 87.31 536 GLN A CA 1
ATOM 4051 C C . GLN A 1 536 ? -54.812 11.75 10.336 1 87.31 536 GLN A C 1
ATOM 4053 O O . GLN A 1 536 ? -55.625 12.578 10.758 1 87.31 536 GLN A O 1
ATOM 4058 N N . SER A 1 537 ? -55.094 10.875 9.422 1 83.25 537 SER A N 1
ATOM 4059 C CA . SER A 1 537 ? -56.438 10.867 8.836 1 83.25 537 SER A CA 1
ATOM 4060 C C . SER A 1 537 ? -57.5 10.484 9.859 1 83.25 537 SER A C 1
ATOM 4062 O O . SER A 1 537 ? -58.688 10.789 9.688 1 83.25 537 SER A O 1
ATOM 4064 N N . TYR A 1 538 ? -57.094 9.93 11.031 1 81.94 538 TYR A N 1
ATOM 4065 C CA . TYR A 1 538 ? -58.031 9.492 12.055 1 81.94 538 TYR A CA 1
ATOM 4066 C C . TYR A 1 538 ? -58.031 10.461 13.234 1 81.94 538 TYR A C 1
ATOM 4068 O O . TYR A 1 538 ? -58.75 10.234 14.227 1 81.94 538 TYR A O 1
ATOM 4076 N N . ARG A 1 539 ? -57.312 11.531 13.109 1 86.62 539 ARG A N 1
ATOM 4077 C CA . ARG A 1 539 ? -57.125 12.438 14.234 1 86.62 539 ARG A CA 1
ATOM 4078 C C . ARG A 1 539 ? -58.438 13.039 14.688 1 86.62 539 ARG A C 1
ATOM 4080 O O . ARG A 1 539 ? -58.781 13.023 15.875 1 86.62 539 ARG A O 1
ATOM 4087 N N . GLU A 1 540 ? -59.25 13.516 13.734 1 83.5 540 GLU A N 1
ATOM 4088 C CA . GLU A 1 540 ? -60.5 14.211 14.062 1 83.5 540 GLU A CA 1
ATOM 4089 C C . GLU A 1 540 ? -61.531 13.25 14.68 1 83.5 540 GLU A C 1
ATOM 4091 O O . GLU A 1 540 ? -62.156 13.578 15.672 1 83.5 540 GLU A O 1
ATOM 4096 N N . ALA A 1 541 ? -61.656 12.078 14.117 1 82.31 541 ALA A N 1
ATOM 4097 C CA . ALA A 1 541 ? -62.594 11.086 14.609 1 82.31 541 ALA A CA 1
ATOM 4098 C C . ALA A 1 541 ? -62.188 10.602 16 1 82.31 541 ALA A C 1
ATOM 4100 O O . ALA A 1 541 ? -63.062 10.398 16.859 1 82.31 541 ALA A O 1
ATOM 4101 N N . SER A 1 542 ? -60.938 10.422 16.219 1 82.31 542 SER A N 1
ATOM 4102 C CA . SER A 1 542 ? -60.469 9.984 17.516 1 82.31 542 SER A CA 1
ATOM 4103 C C . SER A 1 542 ? -60.656 11.055 18.578 1 82.31 542 SER A C 1
ATOM 4105 O O . SER A 1 542 ? -61.125 10.75 19.688 1 82.31 542 SER A O 1
ATOM 4107 N N . ALA A 1 543 ? -60.469 12.297 18.25 1 86.19 543 ALA A N 1
ATOM 4108 C CA . ALA A 1 543 ? -60.625 13.414 19.172 1 86.19 543 ALA A CA 1
ATOM 4109 C C . ALA A 1 543 ? -62.094 13.609 19.578 1 86.19 543 ALA A C 1
ATOM 4111 O O . ALA A 1 543 ? -62.375 14.023 20.703 1 86.19 543 ALA A O 1
ATOM 4112 N N . ALA A 1 544 ? -62.938 13.305 18.594 1 85.5 544 ALA A N 1
ATOM 4113 C CA . ALA A 1 544 ? -64.375 13.484 18.812 1 85.5 544 ALA A CA 1
ATOM 4114 C C . ALA A 1 544 ? -64.938 12.305 19.594 1 85.5 544 ALA A C 1
ATOM 4116 O O . ALA A 1 544 ? -66.125 12.312 19.953 1 85.5 544 ALA A O 1
ATOM 4117 N N . GLY A 1 545 ? -64.062 11.312 19.922 1 79.88 545 GLY A N 1
ATOM 4118 C CA . GLY A 1 545 ? -64.562 10.141 20.641 1 79.88 545 GLY A CA 1
ATOM 4119 C C . GLY A 1 545 ? -65.438 9.25 19.797 1 79.88 545 GLY A C 1
ATOM 4120 O O . GLY A 1 545 ? -66.25 8.492 20.344 1 79.88 545 GLY A O 1
ATOM 4121 N N . ALA A 1 546 ? -65.312 9.344 18.469 1 74.94 546 ALA A N 1
ATOM 4122 C CA . ALA A 1 546 ? -66.188 8.602 17.562 1 74.94 546 ALA A CA 1
ATOM 4123 C C . ALA A 1 546 ? -65.625 7.188 17.328 1 74.94 546 ALA A C 1
ATOM 4125 O O . ALA A 1 546 ? -66.375 6.316 16.859 1 74.94 546 ALA A O 1
ATOM 4126 N N . LEU A 1 547 ? -64.375 6.965 17.703 1 75.75 547 LEU A N 1
ATOM 4127 C CA . LEU A 1 547 ? -63.719 5.668 17.453 1 75.75 547 LEU A CA 1
ATOM 4128 C C . LEU A 1 547 ? -63.531 4.906 18.766 1 75.75 547 LEU A C 1
ATOM 4130 O O . LEU A 1 547 ? -62.75 5.309 19.609 1 75.75 547 LEU A O 1
ATOM 4134 N N . ASP A 1 548 ? -64.125 3.768 18.906 1 70.69 548 ASP A N 1
ATOM 4135 C CA . ASP A 1 548 ? -64.062 3.008 20.156 1 70.69 548 ASP A CA 1
ATOM 4136 C C . ASP A 1 548 ? -62.688 2.389 20.375 1 70.69 548 ASP A C 1
ATOM 4138 O O . ASP A 1 548 ? -62.219 2.311 21.516 1 70.69 548 ASP A O 1
ATOM 4142 N N . ARG A 1 549 ? -61.969 1.933 19.312 1 72.94 549 ARG A N 1
ATOM 4143 C CA . ARG A 1 549 ? -60.719 1.202 19.453 1 72.94 549 ARG A CA 1
ATOM 4144 C C . ARG A 1 549 ? -59.531 2.123 19.234 1 72.94 549 ARG A C 1
ATOM 4146 O O . ARG A 1 549 ? -58.375 1.664 19.188 1 72.94 549 ARG A O 1
ATOM 4153 N N . LEU A 1 550 ? -59.812 3.412 18.953 1 80.88 550 LEU A N 1
ATOM 4154 C CA . LEU A 1 550 ? -58.75 4.41 18.828 1 80.88 550 LEU A CA 1
ATOM 4155 C C . LEU A 1 550 ? -59.125 5.703 19.531 1 80.88 550 LEU A C 1
ATOM 4157 O O . LEU A 1 550 ? -59.312 6.746 18.891 1 80.88 550 LEU A O 1
ATOM 4161 N N . PRO A 1 551 ? -59.312 5.504 20.938 1 82.56 551 PRO A N 1
ATOM 4162 C CA . PRO A 1 551 ? -59.594 6.723 21.688 1 82.56 551 PRO A CA 1
ATOM 4163 C C . PRO A 1 551 ? -58.5 7.762 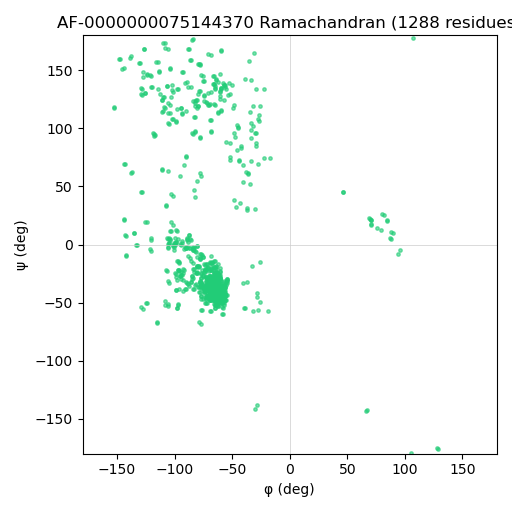21.594 1 82.56 551 PRO A C 1
ATOM 4165 O O . PRO A 1 551 ? -57.406 7.441 21.125 1 82.56 551 PRO A O 1
ATOM 4168 N N . ASN A 1 552 ? -58.812 8.906 22.016 1 85.25 552 ASN A N 1
ATOM 4169 C CA . ASN A 1 552 ? -57.875 10.023 21.906 1 85.25 552 ASN A CA 1
ATOM 4170 C C . ASN A 1 552 ? -56.562 9.711 22.594 1 85.25 552 ASN A C 1
ATOM 4172 O O . ASN A 1 552 ? -55.5 10.094 22.109 1 85.25 552 ASN A O 1
ATOM 4176 N N . ALA A 1 553 ? -56.656 9.023 23.703 1 89.75 553 ALA A N 1
ATOM 4177 C CA . ALA A 1 553 ? -55.438 8.688 24.453 1 89.75 553 ALA A CA 1
ATOM 4178 C C . ALA A 1 553 ? -54.531 7.734 23.672 1 89.75 553 ALA A C 1
ATOM 4180 O O . ALA A 1 553 ? -53.312 7.906 23.625 1 89.75 553 ALA A O 1
ATOM 4181 N N . THR A 1 554 ? -55.062 6.699 23 1 85.69 554 THR A N 1
ATOM 4182 C CA . THR A 1 554 ? -54.344 5.723 22.219 1 85.69 554 THR A CA 1
ATOM 4183 C C . THR A 1 554 ? -53.75 6.371 20.969 1 85.69 554 THR A C 1
ATOM 4185 O O . THR A 1 554 ? -52.625 6.082 20.594 1 85.69 554 THR A O 1
ATOM 4188 N N . TRP A 1 555 ? -54.5 7.223 20.328 1 85.69 555 TRP A N 1
ATOM 4189 C CA . TRP A 1 555 ? -54 7.949 19.172 1 85.69 555 TRP A CA 1
ATOM 4190 C C . TRP A 1 555 ? -52.781 8.797 19.531 1 85.69 555 TRP A C 1
ATOM 4192 O O . TRP A 1 555 ? -51.781 8.797 18.812 1 85.69 555 TRP A O 1
ATOM 4202 N N . THR A 1 556 ? -52.875 9.539 20.641 1 91.62 556 THR A N 1
ATOM 4203 C CA . THR A 1 556 ? -51.812 10.422 21.078 1 91.62 556 THR A CA 1
ATOM 4204 C C . THR A 1 556 ? -50.562 9.625 21.391 1 91.62 556 THR A C 1
ATOM 4206 O O . THR A 1 556 ? -49.438 10.047 21.062 1 91.62 556 THR A O 1
ATOM 4209 N N . GLU A 1 557 ? -50.719 8.523 22.031 1 90.56 557 GLU A N 1
ATOM 4210 C CA . GLU A 1 557 ? -49.594 7.668 22.344 1 90.56 557 GLU A CA 1
ATOM 4211 C C . GLU A 1 557 ? -48.938 7.117 21.078 1 90.56 557 GLU A C 1
ATOM 4213 O O . GLU A 1 557 ? -47.719 7.086 20.953 1 90.56 557 GLU A O 1
ATOM 4218 N N . LEU A 1 558 ? -49.719 6.641 20.172 1 88.25 558 LEU A N 1
ATOM 4219 C CA . LEU A 1 558 ? -49.219 6.109 18.922 1 88.25 558 LEU A CA 1
ATOM 4220 C C . LEU A 1 558 ? -48.5 7.199 18.109 1 88.25 558 LEU A C 1
ATOM 4222 O O . LEU A 1 558 ? -47.469 6.945 17.484 1 88.25 558 LEU A O 1
ATOM 4226 N N . ASN A 1 559 ? -49.062 8.391 18.094 1 92.06 559 ASN A N 1
ATOM 4227 C CA . ASN A 1 559 ? -48.438 9.523 17.422 1 92.06 559 ASN A CA 1
ATOM 4228 C C . ASN A 1 559 ? -47.094 9.859 18.016 1 92.06 559 ASN A C 1
ATOM 4230 O O . ASN A 1 559 ? -46.125 10.156 17.281 1 92.06 559 ASN A O 1
ATOM 4234 N N . ALA A 1 560 ? -47.062 9.805 19.297 1 93.31 560 ALA A N 1
ATOM 4235 C CA . ALA A 1 560 ? -45.812 10.086 19.969 1 93.31 560 ALA A CA 1
ATOM 4236 C C . ALA A 1 560 ? -44.75 9.023 19.641 1 93.31 560 ALA A C 1
ATOM 4238 O O . ALA A 1 560 ? -43.594 9.344 19.406 1 93.31 560 ALA A O 1
ATOM 4239 N N . THR A 1 561 ? -45.125 7.805 19.672 1 90.94 561 THR A N 1
ATOM 4240 C CA . THR A 1 561 ? -44.219 6.699 19.344 1 90.94 561 THR A CA 1
ATOM 4241 C C . THR A 1 561 ? -43.719 6.816 17.891 1 90.94 561 THR A C 1
ATOM 4243 O O . THR A 1 561 ? -42.531 6.648 17.625 1 90.94 561 THR A O 1
ATOM 4246 N N . LEU A 1 562 ? -44.625 7.105 17.016 1 90.81 562 LEU A N 1
ATOM 4247 C CA . LEU A 1 562 ? -44.281 7.254 15.609 1 90.81 562 LEU A CA 1
ATOM 4248 C C . LEU A 1 562 ? -43.312 8.406 15.406 1 90.81 562 LEU A C 1
ATOM 4250 O O . LEU A 1 562 ? -42.344 8.273 14.656 1 90.81 562 LEU A O 1
ATOM 4254 N N . HIS A 1 563 ? -43.594 9.516 16.047 1 92.75 563 HIS A N 1
ATOM 4255 C CA . HIS A 1 563 ? -42.719 10.68 15.93 1 92.75 563 HIS A CA 1
ATOM 4256 C C . HIS A 1 563 ? -41.312 10.375 16.438 1 92.75 563 HIS A C 1
ATOM 4258 O O . HIS A 1 563 ? -40.344 10.781 15.82 1 92.75 563 HIS A O 1
ATOM 4264 N N . LYS A 1 564 ? -41.25 9.711 17.516 1 92.25 564 LYS A N 1
ATOM 4265 C CA . LYS A 1 564 ? -39.969 9.344 18.094 1 92.25 564 LYS A CA 1
ATOM 4266 C C . LYS A 1 564 ? -39.156 8.477 17.125 1 92.25 564 LYS A C 1
ATOM 4268 O O . LYS A 1 564 ? -37.969 8.758 16.859 1 92.25 564 LYS A O 1
ATOM 4273 N N . HIS A 1 565 ? -39.75 7.473 16.594 1 90.88 565 HIS A N 1
ATOM 4274 C CA . HIS A 1 565 ? -39.031 6.547 15.719 1 90.88 565 HIS A CA 1
ATOM 4275 C C . HIS A 1 565 ? -38.719 7.195 14.375 1 90.88 565 HIS A C 1
ATOM 4277 O O . HIS A 1 565 ? -37.656 6.945 13.781 1 90.88 565 HIS A O 1
ATOM 4283 N N . ALA A 1 566 ? -39.562 8.039 13.867 1 91.06 566 ALA A N 1
ATOM 4284 C CA . ALA A 1 566 ? -39.344 8.734 12.602 1 91.06 566 ALA A CA 1
ATOM 4285 C C . ALA A 1 566 ? -38.188 9.711 12.711 1 91.06 566 ALA A C 1
ATOM 4287 O O . ALA A 1 566 ? -37.375 9.836 11.781 1 91.06 566 ALA A O 1
ATOM 4288 N N . LYS A 1 567 ? -38.156 10.398 13.805 1 89.62 567 LYS A N 1
ATOM 4289 C CA . LYS A 1 567 ? -37.062 11.328 14.031 1 89.62 567 LYS A CA 1
ATOM 4290 C C . LYS A 1 567 ? -35.719 10.594 14.102 1 89.62 567 LYS A C 1
ATOM 4292 O O . LYS A 1 567 ? -34.719 11.023 13.508 1 89.62 567 LYS A O 1
ATOM 4297 N N . ALA A 1 568 ? -35.656 9.531 14.812 1 87.12 568 ALA A N 1
ATOM 4298 C CA . ALA A 1 568 ? -34.438 8.727 14.93 1 87.12 568 ALA A CA 1
ATOM 4299 C C . ALA A 1 568 ? -33.969 8.219 13.562 1 87.12 568 ALA A C 1
ATOM 4301 O O . ALA A 1 568 ? -32.781 8.188 13.266 1 87.12 568 ALA A O 1
ATOM 4302 N N . ALA A 1 569 ? -34.906 7.824 12.766 1 88.06 569 ALA A N 1
ATOM 4303 C CA . ALA A 1 569 ? -34.594 7.34 11.422 1 88.06 569 ALA A CA 1
ATOM 4304 C C . ALA A 1 569 ? -34.062 8.469 10.547 1 88.06 569 ALA A C 1
ATOM 4306 O O . ALA A 1 569 ? -33.156 8.25 9.727 1 88.06 569 ALA A O 1
ATOM 4307 N N . LYS A 1 570 ? -34.625 9.625 10.688 1 85.38 570 LYS A N 1
ATOM 4308 C CA . LYS A 1 570 ? -34.156 10.781 9.914 1 85.38 570 LYS A CA 1
ATOM 4309 C C . LYS A 1 570 ? -32.75 11.164 10.281 1 85.38 570 LYS A C 1
ATOM 4311 O O . LYS A 1 570 ? -31.953 11.547 9.406 1 85.38 570 LYS A O 1
ATOM 4316 N N . ASP A 1 571 ? -32.438 11.055 11.492 1 82.38 571 ASP A N 1
ATOM 4317 C CA . ASP A 1 571 ? -31.109 11.391 11.961 1 82.38 571 ASP A CA 1
ATOM 4318 C C . ASP A 1 571 ? -30.062 10.469 11.336 1 82.38 571 ASP A C 1
ATOM 4320 O O . ASP A 1 571 ? -28.922 10.883 11.086 1 82.38 571 ASP A O 1
ATOM 4324 N N . LEU A 1 572 ? -30.406 9.281 11.078 1 83.12 572 LEU A N 1
ATOM 4325 C CA . LEU A 1 572 ? -29.484 8.328 10.461 1 83.12 572 LEU A CA 1
ATOM 4326 C C . LEU A 1 572 ? -29.172 8.719 9.023 1 83.12 572 LEU A C 1
ATOM 4328 O O . LEU A 1 572 ? -28.156 8.289 8.461 1 83.12 572 LEU A O 1
ATOM 4332 N N . GLY A 1 573 ? -29.922 9.539 8.523 1 76.62 573 GLY A N 1
ATOM 4333 C CA . GLY A 1 573 ? -29.703 9.961 7.148 1 76.62 573 GLY A CA 1
ATOM 4334 C C . GLY A 1 573 ? -28.719 11.117 7.027 1 76.62 573 GLY A C 1
ATOM 4335 O O . GLY A 1 573 ? -28.266 11.438 5.93 1 76.62 573 GLY A O 1
ATOM 4336 N N . ASP A 1 574 ? -28.406 11.711 8.102 1 75.44 574 ASP A N 1
ATOM 4337 C CA . ASP A 1 574 ? -27.438 12.805 8.094 1 75.44 574 ASP A CA 1
ATOM 4338 C C . ASP A 1 574 ? -26 12.273 8.148 1 75.44 574 ASP A C 1
ATOM 4340 O O . ASP A 1 574 ? -25.453 12.062 9.234 1 75.44 574 ASP A O 1
ATOM 4344 N N . PHE A 1 575 ? -25.438 12.156 6.996 1 66.81 575 PHE A N 1
ATOM 4345 C CA . PHE A 1 575 ? -24.156 11.477 6.863 1 66.81 575 PHE A CA 1
ATOM 4346 C C . PHE A 1 575 ? -23.031 12.336 7.422 1 66.81 575 PHE A C 1
ATOM 4348 O O . PHE A 1 575 ? -21.969 11.82 7.785 1 66.81 575 PHE A O 1
ATOM 4355 N N . LYS A 1 576 ? -23.219 13.617 7.516 1 65.19 576 LYS A N 1
ATOM 4356 C CA . LYS A 1 576 ? -22.203 14.508 8.062 1 65.19 576 LYS A CA 1
ATOM 4357 C C . LYS A 1 576 ? -22 14.266 9.555 1 65.19 576 LYS A C 1
ATOM 4359 O O . LYS A 1 576 ? -20.875 14.312 10.062 1 65.19 576 LYS A O 1
ATOM 4364 N N . LYS A 1 577 ? -23.062 13.953 10.086 1 64.06 577 LYS A N 1
ATOM 4365 C CA . LYS A 1 577 ? -23.031 13.805 11.539 1 64.06 577 LYS A CA 1
ATOM 4366 C C . LYS A 1 577 ? -22.797 12.352 11.93 1 64.06 577 LYS A C 1
ATOM 4368 O O . LYS A 1 577 ? -22.203 12.078 12.977 1 64.06 577 LYS A O 1
ATOM 4373 N N . TYR A 1 578 ? -23.188 11.484 11.047 1 62.53 578 TYR A N 1
ATOM 4374 C CA . TYR A 1 578 ? -23.188 10.102 11.516 1 62.53 578 TYR A CA 1
ATOM 4375 C C . TYR A 1 578 ? -22.438 9.195 10.547 1 62.53 578 TYR A C 1
ATOM 4377 O O . TYR A 1 578 ? -22.875 8.078 10.273 1 62.53 578 TYR A O 1
ATOM 4385 N N . ALA A 1 579 ? -21.328 9.711 10.164 1 64.12 579 ALA A N 1
ATOM 4386 C CA . ALA A 1 579 ? -20.547 8.977 9.172 1 64.12 579 ALA A CA 1
ATOM 4387 C C . ALA A 1 579 ? -20.078 7.637 9.727 1 64.12 579 ALA A C 1
ATOM 4389 O O . ALA A 1 579 ? -20.062 6.629 9.016 1 64.12 579 ALA A O 1
ATOM 4390 N N . ALA A 1 580 ? -19.969 7.535 11 1 73.06 580 ALA A N 1
ATOM 4391 C CA . ALA A 1 580 ? -19.312 6.363 11.562 1 73.06 580 ALA A CA 1
ATOM 4392 C C . ALA A 1 580 ? -20.328 5.355 12.086 1 73.06 580 ALA A C 1
ATOM 4394 O O . ALA A 1 580 ? -19.969 4.379 12.75 1 73.06 580 ALA A O 1
ATOM 4395 N N . LYS A 1 581 ? -21.5 5.516 11.672 1 75.44 581 LYS A N 1
ATOM 4396 C CA . LYS A 1 581 ? -22.5 4.594 12.219 1 75.44 581 LYS A CA 1
ATOM 4397 C C . LYS A 1 581 ? -22.375 3.209 11.594 1 75.44 581 LYS A C 1
ATOM 4399 O O . LYS A 1 581 ? -22.141 3.088 10.391 1 75.44 581 LYS A O 1
ATOM 4404 N N . LYS A 1 582 ? -22.641 2.244 12.43 1 84.38 582 LYS A N 1
ATOM 4405 C CA . LYS A 1 582 ? -22.484 0.837 12.07 1 84.38 582 LYS A CA 1
ATOM 4406 C C . LYS A 1 582 ? -23.75 0.302 11.391 1 84.38 582 LYS A C 1
ATOM 4408 O O . LYS A 1 582 ? -24.812 0.913 11.484 1 84.38 582 LYS A O 1
ATOM 4413 N N . PRO A 1 583 ? -23.562 -0.767 10.664 1 89.75 583 PRO A N 1
ATOM 4414 C CA . PRO A 1 583 ? -24.719 -1.378 9.984 1 89.75 583 PRO A CA 1
ATOM 4415 C C . PRO A 1 583 ? -25.859 -1.696 10.938 1 89.75 583 PRO A C 1
ATOM 4417 O O . PRO A 1 583 ? -27.031 -1.573 10.562 1 89.75 583 PRO A O 1
ATOM 4420 N N . SER A 1 584 ? -25.531 -1.972 12.148 1 90.31 584 SER A N 1
ATOM 4421 C CA . SER A 1 584 ? -26.547 -2.352 13.117 1 90.31 584 SER A CA 1
ATOM 4422 C C . SER A 1 584 ? -27.516 -1.205 13.383 1 90.31 584 SER A C 1
ATOM 4424 O O . SER A 1 584 ? -28.703 -1.434 13.617 1 90.31 584 SER A O 1
ATOM 4426 N N . ALA A 1 585 ? -27 -0.031 13.273 1 89.56 585 ALA A N 1
ATOM 4427 C CA . ALA A 1 585 ? -27.875 1.123 13.5 1 89.56 585 ALA A CA 1
ATOM 4428 C C . ALA A 1 585 ? -28.953 1.22 12.422 1 89.56 585 ALA A C 1
ATOM 4430 O O . ALA A 1 585 ? -30.109 1.49 12.727 1 89.56 585 ALA A O 1
ATOM 4431 N N . TYR A 1 586 ? -28.641 0.989 11.25 1 90.56 586 TYR A N 1
ATOM 4432 C CA . TYR A 1 586 ? -29.578 1.067 10.133 1 90.56 586 TYR A CA 1
ATOM 4433 C C . TYR A 1 586 ? -30.516 -0.125 10.133 1 90.56 586 TYR A C 1
ATOM 4435 O O . TYR A 1 586 ? -31.719 0.03 9.906 1 90.56 586 TYR A O 1
ATOM 4443 N N . ILE A 1 587 ? -29.969 -1.22 10.445 1 92.06 587 ILE A N 1
ATOM 4444 C CA . ILE A 1 587 ? -30.781 -2.438 10.484 1 92.06 587 ILE A CA 1
ATOM 4445 C C . ILE A 1 587 ? -31.781 -2.357 11.633 1 92.06 587 ILE A C 1
ATOM 4447 O O . ILE A 1 587 ? -32.938 -2.744 11.484 1 92.06 587 ILE A O 1
ATOM 4451 N N . ASN A 1 588 ? -31.266 -1.877 12.719 1 91.19 588 ASN A N 1
ATOM 4452 C CA . ASN A 1 588 ? -32.156 -1.715 13.859 1 91.19 588 ASN A CA 1
ATOM 4453 C C . ASN A 1 588 ? -33.281 -0.734 13.555 1 91.19 588 ASN A C 1
ATOM 4455 O O . ASN A 1 588 ? -34.438 -0.923 14.008 1 91.19 588 ASN A O 1
ATOM 4459 N N . SER A 1 589 ? -32.969 0.265 12.852 1 91.5 589 SER A N 1
ATOM 4460 C CA . SER A 1 589 ? -33.969 1.219 12.445 1 91.5 589 SER A CA 1
ATOM 4461 C C . SER A 1 589 ? -35.031 0.555 11.555 1 91.5 589 SER A C 1
ATOM 4463 O O . SER A 1 589 ? -36.219 0.807 11.711 1 91.5 589 SER A O 1
ATOM 4465 N N . LEU A 1 590 ? -34.656 -0.286 10.703 1 91.25 590 LEU A N 1
ATOM 4466 C CA . LEU A 1 590 ? -35.562 -1.029 9.828 1 91.25 590 LEU A CA 1
ATOM 4467 C C . LEU A 1 590 ? -36.438 -1.984 10.641 1 91.25 590 LEU A C 1
ATOM 4469 O O . LEU A 1 590 ? -37.656 -2.074 10.406 1 91.25 590 LEU A O 1
ATOM 4473 N N . ASN A 1 591 ? -35.781 -2.615 11.523 1 90.19 591 ASN A N 1
ATOM 4474 C CA . ASN A 1 591 ? -36.5 -3.553 12.367 1 90.19 591 ASN A CA 1
ATOM 4475 C C . ASN A 1 591 ? -37.562 -2.842 13.203 1 90.19 591 ASN A C 1
ATOM 4477 O O . ASN A 1 591 ? -38.656 -3.375 13.414 1 90.19 591 ASN A O 1
ATOM 4481 N N . THR A 1 592 ? -37.188 -1.741 13.68 1 90.94 592 THR A N 1
ATOM 4482 C CA . THR A 1 592 ? -38.156 -0.95 14.461 1 90.94 592 THR A CA 1
ATOM 4483 C C . THR A 1 592 ? -39.344 -0.546 13.609 1 90.94 592 THR A C 1
ATOM 4485 O O . THR A 1 592 ? -40.5 -0.604 14.062 1 90.94 592 THR A O 1
ATOM 4488 N N . LEU A 1 593 ? -39.094 -0.154 12.422 1 90.62 593 LEU A N 1
ATOM 4489 C CA . LEU A 1 593 ? -40.156 0.184 11.484 1 90.62 593 LEU A CA 1
ATOM 4490 C C . LEU A 1 593 ? -41.062 -1.021 11.227 1 90.62 593 LEU A C 1
ATOM 4492 O O . LEU A 1 593 ? -42.281 -0.911 11.273 1 90.62 593 LEU A O 1
ATOM 4496 N N . PHE A 1 594 ? -40.469 -2.158 11.047 1 84.88 594 PHE A N 1
ATOM 4497 C CA . PHE A 1 594 ? -41.219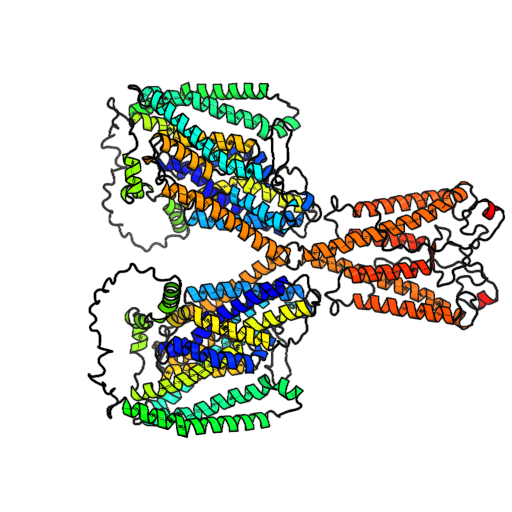 -3.379 10.742 1 84.88 594 PHE A CA 1
ATOM 4498 C C . PHE A 1 594 ? -42.062 -3.803 11.93 1 84.88 594 PHE A C 1
ATOM 4500 O O . PHE A 1 594 ? -43.219 -4.23 11.75 1 84.88 594 PHE A O 1
ATOM 4507 N N . ALA A 1 595 ? -41.5 -3.666 13.008 1 85.06 595 ALA A N 1
ATOM 4508 C CA . ALA A 1 595 ? -42.25 -4.016 14.211 1 85.06 595 ALA A CA 1
ATOM 4509 C C . ALA A 1 595 ? -43.469 -3.109 14.383 1 85.06 595 ALA A C 1
ATOM 4511 O O . ALA A 1 595 ? -44.562 -3.576 14.727 1 85.06 595 ALA A O 1
ATOM 4512 N N . LEU A 1 596 ? -43.281 -1.891 14.156 1 86.75 596 LEU A N 1
ATOM 4513 C CA . LEU A 1 596 ? -44.375 -0.935 14.266 1 86.75 596 LEU A CA 1
ATOM 4514 C C . LEU A 1 596 ? -45.469 -1.229 13.234 1 86.75 596 LEU A C 1
ATOM 4516 O O . LEU A 1 596 ? -46.656 -1.156 13.539 1 86.75 596 LEU A O 1
ATOM 4520 N N . TYR A 1 597 ? -45.094 -1.57 12.078 1 84.19 597 TYR A N 1
ATOM 4521 C CA . TYR A 1 597 ? -46.062 -1.89 11.016 1 84.19 597 TYR A CA 1
ATOM 4522 C C . TYR A 1 597 ? -46.781 -3.186 11.32 1 84.19 597 TYR A C 1
ATOM 4524 O O . TYR A 1 597 ? -48 -3.271 11.117 1 84.19 597 TYR A O 1
ATOM 4532 N N . GLN A 1 598 ? -46.031 -4.082 11.781 1 79.75 598 GLN A N 1
ATOM 4533 C CA . GLN A 1 598 ? -46.656 -5.363 12.102 1 79.75 598 GLN A CA 1
ATOM 4534 C C . GLN A 1 598 ? -47.688 -5.215 13.219 1 79.75 598 GLN A C 1
ATOM 4536 O O . GLN A 1 598 ? -48.719 -5.863 13.203 1 79.75 598 GLN A O 1
ATOM 4541 N N . GLU A 1 599 ? -47.406 -4.352 14.148 1 79.75 599 GLU A N 1
ATOM 4542 C CA . GLU A 1 599 ? -48.281 -4.152 15.297 1 79.75 599 GLU A CA 1
ATOM 4543 C C . GLU A 1 599 ? -49.531 -3.385 14.906 1 79.75 599 GLU A C 1
ATOM 4545 O O . GLU A 1 599 ? -50.531 -3.428 15.617 1 79.75 599 GLU A O 1
ATOM 4550 N N . ASN A 1 600 ? -49.5 -2.764 13.797 1 80.62 600 ASN A N 1
ATOM 4551 C CA . ASN A 1 600 ? -50.594 -1.872 13.453 1 80.62 600 ASN A CA 1
ATOM 4552 C C . ASN A 1 600 ? -51.188 -2.227 12.094 1 80.62 600 ASN A C 1
ATOM 4554 O O . ASN A 1 600 ? -51.75 -1.362 11.414 1 80.62 600 ASN A O 1
ATOM 4558 N N . SER A 1 601 ? -50.906 -3.486 11.672 1 78.38 601 SER A N 1
ATOM 4559 C CA . SER A 1 601 ? -51.5 -3.938 10.414 1 78.38 601 SER A CA 1
ATOM 4560 C C . SER A 1 601 ? -52 -5.371 10.516 1 78.38 601 SER A C 1
ATOM 4562 O O . SER A 1 601 ? -51.688 -6.078 11.477 1 78.38 601 SER A O 1
ATOM 4564 N N . ILE A 1 602 ? -52.844 -5.789 9.633 1 74.88 602 ILE A N 1
ATOM 4565 C CA . ILE A 1 602 ? -53.312 -7.164 9.5 1 74.88 602 ILE A CA 1
ATOM 4566 C C . ILE A 1 602 ? -53.125 -7.633 8.055 1 74.88 602 ILE A C 1
ATOM 4568 O O . ILE A 1 602 ? -53.219 -6.832 7.121 1 74.88 602 ILE A O 1
ATOM 4572 N N . LEU A 1 603 ? -52.875 -8.867 7.867 1 76.62 603 LEU A N 1
ATOM 4573 C CA . LEU A 1 603 ? -52.75 -9.461 6.543 1 76.62 603 LEU A CA 1
ATOM 4574 C C . LEU A 1 603 ? -54.094 -9.844 5.973 1 76.62 603 LEU A C 1
ATOM 4576 O O . LEU A 1 603 ? -54.875 -10.562 6.617 1 76.62 603 LEU A O 1
ATOM 4580 N N . THR A 1 604 ? -54.344 -9.289 4.812 1 74.62 604 THR A N 1
ATOM 4581 C CA . THR A 1 604 ? -55.625 -9.539 4.188 1 74.62 604 THR A CA 1
ATOM 4582 C C . THR A 1 604 ? -55.531 -10.672 3.168 1 74.62 604 THR A C 1
ATOM 4584 O O . THR A 1 604 ? -56.531 -11.266 2.777 1 74.62 604 THR A O 1
ATOM 4587 N N . ILE A 1 605 ? -54.344 -11 2.783 1 77.31 605 ILE A N 1
ATOM 4588 C CA . ILE A 1 605 ? -54.031 -12.062 1.836 1 77.31 605 ILE A CA 1
ATOM 4589 C C . ILE A 1 605 ? -54.938 -11.969 0.627 1 77.31 605 ILE A C 1
ATOM 4591 O O . ILE A 1 605 ? -55.562 -12.969 0.224 1 77.31 605 ILE A O 1
ATOM 4595 N N . GLY A 1 606 ? -55.156 -10.797 0.06 1 65.88 606 GLY A N 1
ATOM 4596 C CA . GLY A 1 606 ? -55.938 -10.594 -1.15 1 65.88 606 GLY A CA 1
ATOM 4597 C C . GLY A 1 606 ? -57.375 -10.227 -0.873 1 65.88 606 GLY A C 1
ATOM 4598 O O . GLY A 1 606 ? -58.125 -9.906 -1.796 1 65.88 606 GLY A O 1
ATOM 4599 N N . GLN A 1 607 ? -57.75 -10.227 0.394 1 64.5 607 GLN A N 1
ATOM 4600 C CA . GLN A 1 607 ? -59.125 -9.875 0.746 1 64.5 607 GLN A CA 1
ATOM 4601 C C . GLN A 1 607 ? -59.281 -8.375 1 1 64.5 607 GLN A C 1
ATOM 4603 O O . GLN A 1 607 ? -58.875 -7.879 2.057 1 64.5 607 GLN A O 1
ATOM 4608 N N . ASN A 1 608 ? -59.312 -7.438 0.052 1 59 608 ASN A N 1
ATOM 4609 C CA . ASN A 1 608 ? -59.219 -5.98 0.107 1 59 608 ASN A CA 1
ATOM 4610 C C . ASN A 1 608 ? -60.438 -5.355 0.762 1 59 608 ASN A C 1
ATOM 4612 O O . ASN A 1 608 ? -60.438 -4.172 1.097 1 59 608 ASN A O 1
ATOM 4616 N N . ASP A 1 609 ? -61.594 -6.086 1.072 1 58.84 609 ASP A N 1
ATOM 4617 C CA . ASP A 1 609 ? -62.781 -5.488 1.678 1 58.84 609 ASP A CA 1
ATOM 4618 C C . ASP A 1 609 ? -62.906 -5.867 3.152 1 58.84 609 ASP A C 1
ATOM 4620 O O . ASP A 1 609 ? -63.781 -6.613 3.539 1 58.84 609 ASP A O 1
ATOM 4624 N N . VAL A 1 610 ? -61.906 -5.41 3.875 1 59.12 610 VAL A N 1
ATOM 4625 C CA . VAL A 1 610 ? -61.844 -5.699 5.305 1 59.12 610 VAL A CA 1
ATOM 4626 C C . VAL A 1 610 ? -62.562 -4.605 6.086 1 59.12 610 VAL A C 1
ATOM 4628 O O . VAL A 1 610 ? -62.438 -3.42 5.766 1 59.12 610 VAL A O 1
ATOM 4631 N N . PHE A 1 611 ? -63.719 -5.102 6.754 1 54.62 611 PHE A N 1
ATOM 4632 C CA . PHE A 1 611 ? -64.5 -4.184 7.547 1 54.62 611 PHE A CA 1
ATOM 4633 C C . PHE A 1 611 ? -64.25 -4.332 9.031 1 54.62 611 PHE A C 1
ATOM 4635 O O . PHE A 1 611 ? -63.75 -5.391 9.477 1 54.62 611 PHE A O 1
ATOM 4642 N N . ASN A 1 612 ? -64.125 -3.418 9.805 1 46.28 612 ASN A N 1
ATOM 4643 C CA . ASN A 1 612 ? -63.938 -3.463 11.25 1 46.28 612 ASN A CA 1
ATOM 4644 C C . ASN A 1 612 ? -65.125 -4.105 11.961 1 46.28 612 ASN A C 1
ATOM 4646 O O . ASN A 1 612 ? -66.25 -4.004 11.5 1 46.28 612 ASN A O 1
ATOM 4650 N N . GLY A 1 613 ? -65.125 -5.16 12.57 1 43.09 613 GLY A N 1
ATOM 4651 C CA . GLY A 1 613 ? -66.188 -5.57 13.422 1 43.09 613 GLY A CA 1
ATOM 4652 C C . GLY A 1 613 ? -66.875 -4.402 14.109 1 43.09 613 GLY A C 1
ATOM 4653 O O . GLY A 1 613 ? -67.938 -4.57 14.719 1 43.09 613 GLY A O 1
ATOM 4654 N N . SER A 1 614 ? -66.188 -3.568 14.859 1 40.38 614 SER A N 1
ATOM 4655 C CA . SER A 1 614 ? -66.938 -2.49 15.516 1 40.38 614 SER A CA 1
ATOM 4656 C C . SER A 1 614 ? -67.625 -1.589 14.5 1 40.38 614 SER A C 1
ATOM 4658 O O . SER A 1 614 ? -67.25 -1.555 13.328 1 40.38 614 SER A O 1
ATOM 4660 N N . LEU A 1 615 ? -68.75 -1.091 14.875 1 38.66 615 LEU A N 1
ATOM 4661 C CA . LEU A 1 615 ? -69.438 -0.059 14.102 1 38.66 615 LEU A CA 1
ATOM 4662 C C . LEU A 1 615 ? -68.438 0.783 13.32 1 38.66 615 LEU A C 1
ATOM 4664 O O . LEU A 1 615 ? -68.812 1.566 12.445 1 38.66 615 LEU A O 1
ATOM 4668 N N . THR A 1 616 ? -67.375 1.205 13.875 1 39.38 616 THR A N 1
ATOM 4669 C CA . THR A 1 616 ? -66.5 2.215 13.305 1 39.38 616 THR A CA 1
ATOM 4670 C C . THR A 1 616 ? -65.375 1.564 12.461 1 39.38 616 THR A C 1
ATOM 4672 O O . THR A 1 616 ? -64.625 0.777 12.961 1 39.38 616 THR A O 1
ATOM 4675 N N . CYS A 1 617 ? -65.812 1.04 11.445 1 45.53 617 CYS A N 1
ATOM 4676 C CA . CYS A 1 617 ? -64.812 0.679 10.438 1 45.53 617 CYS A CA 1
ATOM 4677 C C . CYS A 1 617 ? -63.656 1.706 10.391 1 45.53 617 CYS A C 1
ATOM 4679 O O . CYS A 1 617 ? -63.812 2.824 10.891 1 45.53 617 CYS A O 1
ATOM 4681 N N . ASN A 1 618 ? -62.469 1.395 9.906 1 51.16 618 ASN A N 1
ATOM 4682 C CA . ASN A 1 618 ? -61.406 2.398 9.727 1 51.16 618 ASN A CA 1
ATOM 4683 C C . ASN A 1 618 ? -61.938 3.635 9.008 1 51.16 618 ASN A C 1
ATOM 4685 O O . ASN A 1 618 ? -61.875 3.723 7.777 1 51.16 618 ASN A O 1
ATOM 4689 N N . ASN A 1 619 ? -63.062 3.977 9.328 1 60.88 619 ASN A N 1
ATOM 4690 C CA . ASN A 1 619 ? -63.594 5.238 8.828 1 60.88 619 ASN A CA 1
ATOM 4691 C C . ASN A 1 619 ? -63.062 6.43 9.625 1 60.88 619 ASN A C 1
ATOM 4693 O O . ASN A 1 619 ? -62.938 6.359 10.852 1 60.88 619 ASN A O 1
ATOM 4697 N N . ASN A 1 620 ? -62.625 7.273 8.898 1 67.12 620 ASN A N 1
ATOM 4698 C CA . ASN A 1 620 ? -62.094 8.461 9.562 1 67.12 620 ASN A CA 1
ATOM 4699 C C . ASN A 1 620 ? -63.031 9.648 9.422 1 67.12 620 ASN A C 1
ATOM 4701 O O . ASN A 1 620 ? -62.719 10.758 9.852 1 67.12 620 ASN A O 1
ATOM 4705 N N . ILE A 1 621 ? -64.188 9.383 8.719 1 74.31 621 ILE A N 1
ATOM 4706 C CA . ILE A 1 621 ? -65.188 10.445 8.586 1 74.31 621 ILE A CA 1
ATOM 4707 C C . ILE A 1 621 ? -66.25 10.32 9.688 1 74.31 621 ILE A C 1
ATOM 4709 O O . ILE A 1 621 ? -67 9.336 9.742 1 74.31 621 ILE A O 1
ATOM 4713 N N . ILE A 1 622 ? -66.375 11.234 10.5 1 78.31 622 ILE A N 1
ATOM 4714 C CA . ILE A 1 622 ? -67.25 11.227 11.703 1 78.31 622 ILE A CA 1
ATOM 4715 C C . ILE A 1 622 ? -68.688 10.969 11.32 1 78.31 622 ILE A C 1
ATOM 4717 O O . ILE A 1 622 ? -69.375 10.172 11.953 1 78.31 622 ILE A O 1
ATOM 4721 N N . ALA A 1 623 ? -69.188 11.719 10.266 1 77.06 623 ALA A N 1
ATOM 4722 C CA . ALA A 1 623 ? -70.562 11.57 9.828 1 77.06 623 ALA A CA 1
ATOM 4723 C C . ALA A 1 623 ? -70.875 10.125 9.469 1 77.06 623 ALA A C 1
ATOM 4725 O O . ALA A 1 623 ? -71.938 9.602 9.828 1 77.06 623 ALA A O 1
ATOM 4726 N N . ASP A 1 624 ? -70 9.5 8.945 1 75.25 624 ASP A N 1
ATOM 4727 C CA . ASP A 1 624 ? -70.188 8.117 8.523 1 75.25 624 ASP A CA 1
ATOM 4728 C C . ASP A 1 624 ? -70.125 7.168 9.719 1 75.25 624 ASP A C 1
ATOM 4730 O O . ASP A 1 624 ? -70.875 6.199 9.773 1 75.25 624 ASP A O 1
ATOM 4734 N N . ILE A 1 625 ? -69.312 7.477 10.633 1 72 625 ILE A N 1
ATOM 4735 C CA . ILE A 1 625 ? -69.188 6.656 11.828 1 72 625 ILE A CA 1
ATOM 4736 C C . ILE A 1 625 ? -70.5 6.727 12.648 1 72 625 ILE A C 1
ATOM 4738 O O . ILE A 1 625 ? -71 5.695 13.07 1 72 625 ILE A O 1
ATOM 4742 N N . ARG A 1 626 ? -70.938 7.875 12.734 1 73.31 626 ARG A N 1
ATOM 4743 C CA . ARG A 1 626 ? -72.125 8.078 13.539 1 73.31 626 ARG A CA 1
ATOM 4744 C C . ARG A 1 626 ? -73.375 7.461 12.867 1 73.31 626 ARG A C 1
ATOM 4746 O O . ARG A 1 626 ? -74.25 6.965 13.539 1 73.31 626 ARG A O 1
ATOM 4753 N N . ASN A 1 627 ? -73.312 7.449 11.547 1 74 627 ASN A N 1
ATOM 4754 C CA . ASN A 1 627 ? -74.438 6.895 10.805 1 74 627 ASN A CA 1
ATOM 4755 C C . ASN A 1 627 ? -74.312 5.387 10.625 1 74 627 ASN A C 1
ATOM 4757 O O . ASN A 1 627 ? -75.188 4.746 10.039 1 74 627 ASN A O 1
ATOM 4761 N N . GLY A 1 628 ? -73.188 4.828 11.102 1 65.94 628 GLY A N 1
ATOM 4762 C CA . GLY A 1 628 ? -73 3.395 10.992 1 65.94 628 GLY A CA 1
ATOM 4763 C C . GLY A 1 628 ? -72.625 2.949 9.586 1 65.94 628 GLY A C 1
ATOM 4764 O O . GLY A 1 628 ? -72.875 1.797 9.219 1 65.94 628 GLY A O 1
ATOM 4765 N N . THR A 1 629 ? -72.25 3.936 8.781 1 65.12 629 THR A N 1
ATOM 4766 C CA . THR A 1 629 ? -71.875 3.604 7.414 1 65.12 629 THR A CA 1
ATOM 4767 C C . THR A 1 629 ? -70.562 2.838 7.387 1 65.12 629 THR A C 1
ATOM 4769 O O . THR A 1 629 ? -69.562 3.287 7.957 1 65.12 629 THR A O 1
ATOM 4772 N N . ARG A 1 630 ? -70.562 1.546 6.812 1 61.12 630 ARG A N 1
ATOM 4773 C CA . ARG A 1 630 ? -69.375 0.713 6.727 1 61.12 630 ARG A CA 1
ATOM 4774 C C . ARG A 1 630 ? -68.5 1.13 5.547 1 61.12 630 ARG A C 1
ATOM 4776 O O . ARG A 1 630 ? -69 1.324 4.438 1 61.12 630 ARG A O 1
ATOM 4783 N N . THR A 1 631 ? -67.188 1.61 5.832 1 61.44 631 THR A N 1
ATOM 4784 C CA . THR A 1 631 ? -66.25 1.913 4.766 1 61.44 631 THR A CA 1
ATOM 4785 C C . THR A 1 631 ? -65.062 0.963 4.82 1 61.44 631 THR A C 1
ATOM 4787 O O . THR A 1 631 ? -64.625 0.593 5.906 1 61.44 631 THR A O 1
ATOM 4790 N N . ALA A 1 632 ? -64.625 0.35 3.596 1 60.41 632 ALA A N 1
ATOM 4791 C CA . ALA A 1 632 ? -63.469 -0.551 3.508 1 60.41 632 ALA A CA 1
ATOM 4792 C C . ALA A 1 632 ? -62.188 0.122 4.023 1 60.41 632 ALA A C 1
ATOM 4794 O O . ALA A 1 632 ? -62 1.321 3.82 1 60.41 632 ALA A O 1
ATOM 4795 N N . CYS A 1 633 ? -61.375 -0.681 4.836 1 59.12 633 CYS A N 1
ATOM 4796 C CA . CYS A 1 633 ? -60.094 -0.169 5.297 1 59.12 633 CYS A CA 1
ATOM 4797 C C . CYS A 1 633 ? -59.188 0.153 4.121 1 59.12 633 CYS A C 1
ATOM 4799 O O . CYS A 1 633 ? -59.188 -0.558 3.113 1 59.12 633 CYS A O 1
ATOM 4801 N N . VAL A 1 634 ? -58.594 1.375 4.141 1 53.34 634 VAL A N 1
ATOM 4802 C CA . VAL A 1 634 ? -57.688 1.777 3.078 1 53.34 634 VAL A CA 1
ATOM 4803 C C . VAL A 1 634 ? -56.375 0.983 3.188 1 53.34 634 VAL A C 1
ATOM 4805 O O . VAL A 1 634 ? -55.812 0.857 4.273 1 53.34 634 VAL A O 1
ATOM 4808 N N . ALA A 1 635 ? -56.094 0.217 2.08 1 49.44 635 ALA A N 1
ATOM 4809 C CA . ALA A 1 635 ? -54.781 -0.474 1.988 1 49.44 635 ALA A CA 1
ATOM 4810 C C . ALA A 1 635 ? -53.625 0.508 2.109 1 49.44 635 ALA A C 1
ATOM 4812 O O . ALA A 1 635 ? -53.75 1.661 1.688 1 49.44 635 ALA A O 1
ATOM 4813 N N . PRO A 1 636 ? -52.562 0.196 2.898 1 46.66 636 PRO A N 1
ATOM 4814 C CA . PRO A 1 636 ? -51.406 1.081 2.926 1 46.66 636 PRO A CA 1
ATOM 4815 C C . PRO A 1 636 ? -50.844 1.361 1.534 1 46.66 636 PRO A C 1
ATOM 4817 O O . PRO A 1 636 ? -50.906 0.5 0.653 1 46.66 636 PRO A O 1
ATOM 4820 N N . LYS A 1 637 ? -50.625 2.67 1.127 1 44.47 637 LYS A N 1
ATOM 4821 C CA . LYS A 1 637 ? -50.031 3.062 -0.15 1 44.47 637 LYS A CA 1
ATOM 4822 C C . LYS A 1 637 ? -48.625 2.508 -0.298 1 44.47 637 LYS A C 1
ATOM 4824 O O . LYS A 1 637 ? -47.875 2.445 0.677 1 44.47 637 LYS A O 1
ATOM 4829 N N . LEU A 1 638 ? -48.406 1.796 -1.374 1 42.16 638 LEU A N 1
ATOM 4830 C CA . LEU A 1 638 ? -47.094 1.298 -1.765 1 42.16 638 LEU A CA 1
ATOM 4831 C C . LEU A 1 638 ? -46.062 2.416 -1.729 1 42.16 638 LEU A C 1
ATOM 4833 O O . LEU A 1 638 ? -46.344 3.533 -2.174 1 42.16 638 LEU A O 1
ATOM 4837 N N . ALA A 1 639 ? -45.094 2.336 -0.945 1 38.91 639 ALA A N 1
ATOM 4838 C CA . ALA A 1 639 ? -43.969 3.27 -0.968 1 38.91 639 ALA A CA 1
ATOM 4839 C C . ALA A 1 639 ? -43.438 3.445 -2.385 1 38.91 639 ALA A C 1
ATOM 4841 O O . ALA A 1 639 ? -43.219 2.463 -3.098 1 38.91 639 ALA A O 1
ATOM 4842 N N . ASP A 1 640 ? -43.844 4.457 -3.125 1 35.34 640 ASP A N 1
ATOM 4843 C CA . ASP A 1 640 ? -43.188 4.711 -4.406 1 35.34 640 ASP A CA 1
ATOM 4844 C C . ASP A 1 640 ? -41.688 4.629 -4.281 1 35.34 640 ASP A C 1
ATOM 4846 O O . ASP A 1 640 ? -41.062 5.383 -3.52 1 35.34 640 ASP A O 1
ATOM 4850 N N . PRO A 1 641 ? -41.094 3.607 -4.664 1 36.88 641 PRO A N 1
ATOM 4851 C CA . PRO A 1 641 ? -39.656 3.475 -4.613 1 36.88 641 PRO A CA 1
ATOM 4852 C C . PRO A 1 641 ? -38.938 4.762 -5.004 1 36.88 641 PRO A C 1
ATOM 4854 O O . PRO A 1 641 ? -37.781 4.996 -4.57 1 36.88 641 PRO A O 1
ATOM 4857 N N . GLY A 1 642 ? -39.188 5.406 -6.195 1 33.19 642 GLY A N 1
ATOM 4858 C CA . GLY A 1 642 ? -38.5 6.559 -6.754 1 33.19 642 GLY A CA 1
ATOM 4859 C C . GLY A 1 642 ? -38.625 7.805 -5.902 1 33.19 642 GLY A C 1
ATOM 4860 O O . GLY A 1 642 ? -38.125 8.867 -6.262 1 33.19 642 GLY A O 1
ATOM 4861 N N . THR A 1 643 ? -39.656 7.988 -5.133 1 30.72 643 THR A N 1
ATOM 4862 C CA . THR A 1 643 ? -39.781 9.312 -4.535 1 30.72 643 THR A CA 1
ATOM 4863 C C . THR A 1 643 ? -38.844 9.469 -3.344 1 30.72 643 THR A C 1
ATOM 4865 O O . THR A 1 643 ? -39.125 8.938 -2.264 1 30.72 643 THR A O 1
ATOM 4868 N N . ALA A 1 644 ? -37.625 9.359 -3.6 1 30.7 644 ALA A N 1
ATOM 4869 C CA . ALA A 1 644 ? -36.625 9.906 -2.666 1 30.7 644 ALA A CA 1
ATOM 4870 C C . ALA A 1 644 ? -37.156 11.188 -2.01 1 30.7 644 ALA A C 1
ATOM 4872 O O . ALA A 1 644 ? -37.812 12.008 -2.662 1 30.7 644 ALA A O 1
ATOM 4873 N N . PHE A 1 645 ? -37.406 11.227 -0.754 1 27.33 645 PHE A N 1
ATOM 4874 C CA . PHE A 1 645 ? -37.75 12.453 -0.034 1 27.33 645 PHE A CA 1
ATOM 4875 C C . PHE A 1 645 ? -36.844 13.602 -0.5 1 27.33 645 PHE A C 1
ATOM 4877 O O . PHE A 1 645 ? -35.625 13.5 -0.475 1 27.33 645 PHE A O 1
ATOM 4884 N N . LYS A 1 646 ? -37.188 14.367 -1.688 1 27.55 646 LYS A N 1
ATOM 4885 C CA . LYS A 1 646 ? -36.625 15.711 -1.703 1 27.55 646 LYS A CA 1
ATOM 4886 C C . LYS A 1 646 ? -37 16.484 -0.457 1 27.55 646 LYS A C 1
ATOM 4888 O O . LYS A 1 646 ? -38.156 16.391 0 1 27.55 646 LYS A O 1
ATOM 4893 N N . MET B 1 1 ? -14.773 4.145 24.859 1 73.56 1 MET B N 1
ATOM 4894 C CA . MET B 1 1 ? -14.281 3.301 23.766 1 73.56 1 MET B CA 1
ATOM 4895 C C . MET B 1 1 ? -14.195 4.086 22.469 1 73.56 1 MET B C 1
ATOM 4897 O O . MET B 1 1 ? -14.992 4.992 22.234 1 73.56 1 MET B O 1
ATOM 4901 N N . ALA B 1 2 ? -13.164 3.887 21.719 1 89.5 2 ALA B N 1
ATOM 4902 C CA . ALA B 1 2 ? -12.992 4.59 20.453 1 89.5 2 ALA B CA 1
ATOM 4903 C C . ALA B 1 2 ? -14.156 4.293 19.5 1 89.5 2 ALA B C 1
ATOM 4905 O O . ALA B 1 2 ? -14.625 3.154 19.422 1 89.5 2 ALA B O 1
ATOM 4906 N N . VAL B 1 3 ? -14.656 5.266 18.891 1 86.94 3 VAL B N 1
ATOM 4907 C CA . VAL B 1 3 ? -15.797 5.148 18 1 86.94 3 VAL B CA 1
ATOM 4908 C C . VAL B 1 3 ? -15.438 4.25 16.812 1 86.94 3 VAL B C 1
ATOM 4910 O O . VAL B 1 3 ? -16.234 3.404 16.391 1 86.94 3 VAL B O 1
ATOM 4913 N N . MET B 1 4 ? -14.234 4.387 16.312 1 91.25 4 MET B N 1
ATOM 4914 C CA . MET B 1 4 ? -13.789 3.553 15.203 1 91.25 4 MET B CA 1
ATOM 4915 C C . MET B 1 4 ? -12.711 2.576 15.648 1 91.25 4 MET B C 1
ATOM 4917 O O . MET B 1 4 ? -11.586 2.615 15.148 1 91.25 4 MET B O 1
ATOM 4921 N N . SER B 1 5 ? -13.07 1.699 16.5 1 91.69 5 SER B N 1
ATOM 4922 C CA . SER B 1 5 ? -12.133 0.772 17.125 1 91.69 5 SER B CA 1
ATOM 4923 C C . SER B 1 5 ? -11.5 -0.154 16.094 1 91.69 5 SER B C 1
ATOM 4925 O O . SER B 1 5 ? -10.398 -0.67 16.312 1 91.69 5 SER B O 1
ATOM 4927 N N . GLU B 1 6 ? -12.141 -0.386 14.938 1 90.62 6 GLU B N 1
ATOM 4928 C CA . GLU B 1 6 ? -11.633 -1.274 13.898 1 90.62 6 GLU B CA 1
ATOM 4929 C C . GLU B 1 6 ? -10.391 -0.689 13.234 1 90.62 6 GLU B C 1
ATOM 4931 O O . GLU B 1 6 ? -9.648 -1.4 12.547 1 90.62 6 GLU B O 1
ATOM 4936 N N . TYR B 1 7 ? -10.211 0.609 13.477 1 94.12 7 TYR B N 1
ATOM 4937 C CA . TYR B 1 7 ? -9.07 1.268 12.844 1 94.12 7 TYR B CA 1
ATOM 4938 C C . TYR B 1 7 ? -7.98 1.565 13.867 1 94.12 7 TYR B C 1
ATOM 4940 O O . TYR B 1 7 ? -7.293 2.586 13.773 1 94.12 7 TYR B O 1
ATOM 4948 N N . LEU B 1 8 ? -7.805 0.721 14.883 1 94.94 8 LEU B N 1
ATOM 4949 C CA . LEU B 1 8 ? -6.742 0.867 15.867 1 94.94 8 LEU B CA 1
ATOM 4950 C C . LEU B 1 8 ? -5.375 0.899 15.195 1 94.94 8 LEU B C 1
ATOM 4952 O O . LEU B 1 8 ? -4.473 1.609 15.641 1 94.94 8 LEU B O 1
ATOM 4956 N N . TRP B 1 9 ? -5.23 0.151 14.133 1 94.25 9 TRP B N 1
ATOM 4957 C CA . TRP B 1 9 ? -3.939 0.106 13.453 1 94.25 9 TRP B CA 1
ATOM 4958 C C . TRP B 1 9 ? -3.564 1.479 12.906 1 94.25 9 TRP B C 1
ATOM 4960 O O . TRP B 1 9 ? -2.381 1.791 12.75 1 94.25 9 TRP B O 1
ATOM 4970 N N . PHE B 1 10 ? -4.602 2.404 12.617 1 96.62 10 PHE B N 1
ATOM 4971 C CA . PHE B 1 10 ? -4.328 3.779 12.219 1 96.62 10 PHE B CA 1
ATOM 4972 C C . PHE B 1 10 ? -3.49 4.492 13.281 1 96.62 10 PHE B C 1
ATOM 4974 O O . PHE B 1 10 ? -2.543 5.207 12.945 1 96.62 10 PHE B O 1
ATOM 4981 N N . VAL B 1 11 ? -3.885 4.273 14.508 1 97.25 11 VAL B N 1
ATOM 4982 C CA . VAL B 1 11 ? -3.229 4.973 15.609 1 97.25 11 VAL B CA 1
ATOM 4983 C C . VAL B 1 11 ? -1.812 4.434 15.789 1 97.25 11 VAL B C 1
ATOM 4985 O O . VAL B 1 11 ? -0.86 5.207 15.93 1 97.25 11 VAL B O 1
ATOM 4988 N N . ILE B 1 12 ? -1.625 3.156 15.734 1 96.88 12 ILE B N 1
ATOM 4989 C CA . ILE B 1 12 ? -0.328 2.529 15.969 1 96.88 12 ILE B CA 1
ATOM 4990 C C . ILE B 1 12 ? 0.618 2.863 14.812 1 96.88 12 ILE B C 1
ATOM 4992 O O . ILE B 1 12 ? 1.677 3.459 15.023 1 96.88 12 ILE B O 1
ATOM 4996 N N . VAL B 1 13 ? 0.203 2.523 13.617 1 96.81 13 VAL B N 1
ATOM 4997 C CA . VAL B 1 13 ? 1.046 2.773 12.453 1 96.81 13 VAL B CA 1
ATOM 4998 C C . VAL B 1 13 ? 1.177 4.277 12.219 1 96.81 13 VAL B C 1
ATOM 5000 O O . VAL B 1 13 ? 2.25 4.766 11.859 1 96.81 13 VAL B O 1
ATOM 5003 N N . GLY B 1 14 ? 0.034 5.027 12.453 1 97.94 14 GLY B N 1
ATOM 5004 C CA . GLY B 1 14 ? 0.069 6.477 12.328 1 97.94 14 GLY B CA 1
ATOM 5005 C C . GLY B 1 14 ? 1.085 7.129 13.25 1 97.94 14 GLY B C 1
ATOM 5006 O O . GLY B 1 14 ? 1.792 8.055 12.844 1 97.94 14 GLY B O 1
ATOM 5007 N N . ALA B 1 15 ? 1.181 6.641 14.453 1 98.06 15 ALA B N 1
ATOM 5008 C CA . ALA B 1 15 ? 2.148 7.176 15.414 1 98.06 15 ALA B CA 1
ATOM 5009 C C . ALA B 1 15 ? 3.578 6.934 14.938 1 98.06 15 ALA B C 1
ATOM 5011 O O . ALA B 1 15 ? 4.422 7.828 15.008 1 98.06 15 ALA B O 1
ATOM 5012 N N . PHE B 1 16 ? 3.818 5.777 14.406 1 97.81 16 PHE B N 1
ATOM 5013 C CA . PHE B 1 16 ? 5.164 5.449 13.945 1 97.81 16 PHE B CA 1
ATOM 5014 C C . PHE B 1 16 ? 5.547 6.293 12.734 1 97.81 16 PHE B C 1
ATOM 5016 O O . PHE B 1 16 ? 6.645 6.852 12.688 1 97.81 16 PHE B O 1
ATOM 5023 N N . VAL B 1 17 ? 4.641 6.422 11.82 1 98.12 17 VAL B N 1
ATOM 5024 C CA . VAL B 1 17 ? 5.012 7.098 10.586 1 98.12 17 VAL B CA 1
ATOM 5025 C C . VAL B 1 17 ? 5.016 8.609 10.797 1 98.12 17 VAL B C 1
ATOM 5027 O O . VAL B 1 17 ? 5.816 9.328 10.195 1 98.12 17 VAL B O 1
ATOM 5030 N N . ALA B 1 18 ? 4.078 9.133 11.602 1 98.5 18 ALA B N 1
ATOM 5031 C CA . ALA B 1 18 ? 4.125 10.555 11.938 1 98.5 18 ALA B CA 1
ATOM 5032 C C . ALA B 1 18 ? 5.422 10.898 12.672 1 98.5 18 ALA B C 1
ATOM 5034 O O . ALA B 1 18 ? 6.043 11.93 12.391 1 98.5 18 ALA B O 1
ATOM 5035 N N . PHE B 1 19 ? 5.82 10.031 13.57 1 98.56 19 PHE B N 1
ATOM 5036 C CA . PHE B 1 19 ? 7.086 10.227 14.273 1 98.56 19 PHE B CA 1
ATOM 5037 C C . PHE B 1 19 ? 8.258 10.164 13.297 1 98.56 19 PHE B C 1
ATOM 5039 O O . PHE B 1 19 ? 9.18 10.977 13.375 1 98.56 19 PHE B O 1
ATOM 5046 N N . ALA B 1 20 ? 8.164 9.227 12.453 1 98.56 20 ALA B N 1
ATOM 5047 C CA . ALA B 1 20 ? 9.219 9.086 11.453 1 98.56 20 ALA B CA 1
ATOM 5048 C C . ALA B 1 20 ? 9.312 10.328 10.57 1 98.56 20 ALA B C 1
ATOM 5050 O O . ALA B 1 20 ? 10.398 10.727 10.164 1 98.56 20 ALA B O 1
ATOM 5051 N N . PHE B 1 21 ? 8.18 10.859 10.234 1 98.56 21 PHE B N 1
ATOM 5052 C CA . PHE B 1 21 ? 8.18 12.086 9.453 1 98.56 21 PHE B CA 1
ATOM 5053 C C . PHE B 1 21 ? 8.867 13.211 10.219 1 98.56 21 PHE B C 1
ATOM 5055 O O . PHE B 1 21 ? 9.711 13.922 9.664 1 98.56 21 PHE B O 1
ATOM 5062 N N . GLY B 1 22 ? 8.445 13.375 11.469 1 98.19 22 GLY B N 1
ATOM 5063 C CA . GLY B 1 22 ? 9.125 14.344 12.305 1 98.19 22 GLY B CA 1
ATOM 5064 C C . GLY B 1 22 ? 10.617 14.094 12.422 1 98.19 22 GLY B C 1
ATOM 5065 O O . GLY B 1 22 ? 11.422 15.023 12.328 1 98.19 22 GLY B O 1
ATOM 5066 N N . TRP B 1 23 ? 10.984 12.859 12.609 1 97.94 23 TRP B N 1
ATOM 5067 C CA . TRP B 1 23 ? 12.383 12.438 12.672 1 97.94 23 TRP B CA 1
ATOM 5068 C C . TRP B 1 23 ? 13.117 12.82 11.391 1 97.94 23 TRP B C 1
ATOM 5070 O O . TRP B 1 23 ? 14.219 13.383 11.445 1 97.94 23 TRP B O 1
ATOM 5080 N N . GLY B 1 24 ? 12.508 12.523 10.312 1 97.44 24 GLY B N 1
ATOM 5081 C CA . GLY B 1 24 ? 13.109 12.883 9.039 1 97.44 24 GLY B CA 1
ATOM 5082 C C . GLY B 1 24 ? 13.273 14.375 8.859 1 97.44 24 GLY B C 1
ATOM 5083 O O . GLY B 1 24 ? 14.297 14.836 8.344 1 97.44 24 GLY B O 1
ATOM 5084 N N . ASN B 1 25 ? 12.266 15.094 9.258 1 96.88 25 ASN B N 1
ATOM 5085 C CA . ASN B 1 25 ? 12.328 16.547 9.172 1 96.88 25 ASN B CA 1
ATOM 5086 C C . ASN B 1 25 ? 13.414 17.125 10.078 1 96.88 25 ASN B C 1
ATOM 5088 O O . ASN B 1 25 ? 14.07 18.094 9.727 1 96.88 25 ASN B O 1
ATOM 5092 N N . GLY B 1 26 ? 13.562 16.516 11.18 1 96.31 26 GLY B N 1
ATOM 5093 C CA . GLY B 1 26 ? 14.664 16.891 12.055 1 96.31 26 GLY B CA 1
ATOM 5094 C C . GLY B 1 26 ? 16.031 16.609 11.453 1 96.31 26 GLY B C 1
ATOM 5095 O O . GLY B 1 26 ? 16.938 17.438 11.57 1 96.31 26 GLY B O 1
ATOM 5096 N N . ALA B 1 27 ? 16.125 15.523 10.805 1 95.38 27 ALA B N 1
ATOM 5097 C CA . ALA B 1 27 ? 17.375 15.086 10.211 1 95.38 27 ALA B CA 1
ATOM 5098 C C . ALA B 1 27 ? 17.75 15.945 9 1 95.38 27 ALA B C 1
ATOM 5100 O O . ALA B 1 27 ? 18.906 16 8.609 1 95.38 27 ALA B O 1
ATOM 5101 N N . ASN B 1 28 ? 16.719 16.594 8.477 1 94.19 28 ASN B N 1
ATOM 5102 C CA . ASN B 1 28 ? 16.969 17.328 7.246 1 94.19 28 ASN B CA 1
ATOM 5103 C C . ASN B 1 28 ? 16.797 18.828 7.449 1 94.19 28 ASN B C 1
ATOM 5105 O O . ASN B 1 28 ? 17.781 19.562 7.594 1 94.19 28 ASN B O 1
ATOM 5109 N N . ASP B 1 29 ? 15.625 19.266 7.715 1 93.19 29 ASP B N 1
ATOM 5110 C CA . ASP B 1 29 ? 15.328 20.703 7.762 1 93.19 29 ASP B CA 1
ATOM 5111 C C . ASP B 1 29 ? 15.906 21.344 9.023 1 93.19 29 ASP B C 1
ATOM 5113 O O . ASP B 1 29 ? 16.438 22.438 8.977 1 93.19 29 ASP B O 1
ATOM 5117 N N . LEU B 1 30 ? 15.703 20.688 10.094 1 93.44 30 LEU B N 1
ATOM 5118 C CA . LEU B 1 30 ? 16.266 21.219 11.328 1 93.44 30 LEU B CA 1
ATOM 5119 C C . LEU B 1 30 ? 17.781 21.297 11.258 1 93.44 30 LEU B C 1
ATOM 5121 O O . LEU B 1 30 ? 18.391 22.281 11.68 1 93.44 30 LEU B O 1
ATOM 5125 N N . ALA B 1 31 ? 18.359 20.312 10.75 1 91.12 31 ALA B N 1
ATOM 5126 C CA . ALA B 1 31 ? 19.812 20.281 10.562 1 91.12 31 ALA B CA 1
ATOM 5127 C C . ALA B 1 31 ? 20.266 21.422 9.656 1 91.12 31 ALA B C 1
ATOM 5129 O O . ALA B 1 31 ? 21.297 22.047 9.906 1 91.12 31 ALA B O 1
ATOM 5130 N N . ASN B 1 32 ? 19.469 21.703 8.727 1 86.12 32 ASN B N 1
ATOM 5131 C CA . ASN B 1 32 ? 19.781 22.781 7.793 1 86.12 32 ASN B CA 1
ATOM 5132 C C . ASN B 1 32 ? 19.797 24.141 8.484 1 86.12 32 ASN B C 1
ATOM 5134 O O . ASN B 1 32 ? 20.547 25.031 8.094 1 86.12 32 ASN B O 1
ATOM 5138 N N . GLY B 1 33 ? 19.078 24.281 9.461 1 88.25 33 GLY B N 1
ATOM 5139 C CA . GLY B 1 33 ? 19.031 25.516 10.219 1 88.25 33 GLY B CA 1
ATOM 5140 C C . GLY B 1 33 ? 20.359 25.828 10.906 1 88.25 33 GLY B C 1
ATOM 5141 O O . GLY B 1 33 ? 20.656 27 11.188 1 88.25 33 GLY B O 1
ATOM 5142 N N . PHE B 1 34 ? 21.172 24.844 11.086 1 90.12 34 PHE B N 1
ATOM 5143 C CA . PHE B 1 34 ? 22.469 25.016 11.75 1 90.12 34 PHE B CA 1
ATOM 5144 C C . PHE B 1 34 ? 23.594 25.062 10.727 1 90.12 34 PHE B C 1
ATOM 5146 O O . PHE B 1 34 ? 24.766 25.219 11.086 1 90.12 34 PHE B O 1
ATOM 5153 N N . ALA B 1 35 ? 23.234 24.922 9.531 1 83.81 35 ALA B N 1
ATOM 5154 C CA . ALA B 1 35 ? 24.266 24.812 8.492 1 83.81 35 ALA B CA 1
ATOM 5155 C C . ALA B 1 35 ? 25.156 26.047 8.469 1 83.81 35 ALA B C 1
ATOM 5157 O O . ALA B 1 35 ? 26.375 25.938 8.328 1 83.81 35 ALA B O 1
ATOM 5158 N N . THR B 1 36 ? 24.578 27.219 8.633 1 88.31 36 THR B N 1
ATOM 5159 C CA . THR B 1 36 ? 25.359 28.453 8.602 1 88.31 36 THR B CA 1
ATOM 5160 C C . THR B 1 36 ? 26.234 28.562 9.844 1 88.31 36 THR B C 1
ATOM 5162 O O . THR B 1 36 ? 27.391 28.969 9.75 1 88.31 36 THR B O 1
ATOM 5165 N N . SER B 1 37 ? 25.734 28.156 10.945 1 91.56 37 SER B N 1
ATOM 5166 C CA . SER B 1 37 ? 26.484 28.25 12.195 1 91.56 37 SER B CA 1
ATOM 5167 C C . SER B 1 37 ? 27.609 27.219 12.242 1 91.56 37 SER B C 1
ATOM 5169 O O . SER B 1 37 ? 28.688 27.484 12.797 1 91.56 37 SER B O 1
ATOM 5171 N N . VAL B 1 38 ? 27.359 26.125 11.727 1 84.38 38 VAL B N 1
ATOM 5172 C CA . VAL B 1 38 ? 28.391 25.109 11.68 1 84.38 38 VAL B CA 1
ATOM 5173 C C . VAL B 1 38 ? 29.391 25.422 10.578 1 84.38 38 VAL B C 1
ATOM 5175 O O . VAL B 1 38 ? 30.594 25.234 10.742 1 84.38 38 VAL B O 1
ATOM 5178 N N . GLY B 1 39 ? 28.891 25.953 9.523 1 82.19 39 GLY B N 1
ATOM 5179 C CA . GLY B 1 39 ? 29.75 26.344 8.414 1 82.19 39 GLY B CA 1
ATOM 5180 C C . GLY B 1 39 ? 30.719 27.469 8.773 1 82.19 39 GLY B C 1
ATOM 5181 O O . GLY B 1 39 ? 31.844 27.484 8.297 1 82.19 39 GLY B O 1
ATOM 5182 N N . SER B 1 40 ? 30.297 28.375 9.602 1 88.38 40 SER B N 1
ATOM 5183 C CA . SER B 1 40 ? 31.156 29.469 10.047 1 88.38 40 SER B CA 1
ATOM 5184 C C . SER B 1 40 ? 32.031 29.047 11.227 1 88.38 40 SER B C 1
ATOM 5186 O O . SER B 1 40 ? 32.781 29.859 11.766 1 88.38 40 SER B O 1
ATOM 5188 N N . LYS B 1 41 ? 31.828 27.766 11.727 1 86.88 41 LYS B N 1
ATOM 5189 C CA . LYS B 1 41 ? 32.562 27.172 12.836 1 86.88 41 LYS B CA 1
ATOM 5190 C C . LYS B 1 41 ? 32.219 27.844 14.156 1 86.88 41 LYS B C 1
ATOM 5192 O O . LYS B 1 41 ? 33.031 27.875 15.086 1 86.88 41 LYS B O 1
ATOM 5197 N N . THR B 1 42 ? 31.109 28.422 14.148 1 90.5 42 THR B N 1
ATOM 5198 C CA . THR B 1 42 ? 30.609 29.047 15.367 1 90.5 42 THR B CA 1
ATOM 5199 C C . THR B 1 42 ? 30.125 27.984 16.359 1 90.5 42 THR B C 1
ATOM 5201 O O . THR B 1 42 ? 30.328 28.109 17.562 1 90.5 42 THR B O 1
ATOM 5204 N N . LEU B 1 43 ? 29.453 27 15.766 1 90.94 43 LEU B N 1
ATOM 5205 C CA . LEU B 1 43 ? 28.906 25.938 16.594 1 90.94 43 LEU B CA 1
ATOM 5206 C C . LEU B 1 43 ? 29.406 24.562 16.125 1 90.94 43 LEU B C 1
ATOM 5208 O O . LEU B 1 43 ? 29.578 24.344 14.922 1 90.94 43 LEU B O 1
ATOM 5212 N N . THR B 1 44 ? 29.562 23.719 17.094 1 88.31 44 THR B N 1
ATOM 5213 C CA . THR B 1 44 ? 29.797 22.312 16.781 1 88.31 44 THR B CA 1
ATOM 5214 C C . THR B 1 44 ? 28.469 21.562 16.625 1 88.31 44 THR B C 1
ATOM 5216 O O . THR B 1 44 ? 27.422 22.078 17 1 88.31 44 THR B O 1
ATOM 5219 N N . MET B 1 45 ? 28.594 20.438 16.141 1 85.06 45 MET B N 1
ATOM 5220 C CA . MET B 1 45 ? 27.391 19.625 15.938 1 85.06 45 MET B CA 1
ATOM 5221 C C . MET B 1 45 ? 26.734 19.281 17.281 1 85.06 45 MET B C 1
ATOM 5223 O O . MET B 1 45 ? 25.5 19.328 17.391 1 85.06 45 MET B O 1
ATOM 5227 N N . GLY B 1 46 ? 27.531 18.891 18.266 1 88.69 46 GLY B N 1
ATOM 5228 C CA . GLY B 1 46 ? 26.984 18.594 19.578 1 88.69 46 GLY B CA 1
ATOM 5229 C C . GLY B 1 46 ? 26.281 19.766 20.219 1 88.69 46 GLY B C 1
ATOM 5230 O O . GLY B 1 46 ? 25.219 19.609 20.828 1 88.69 46 GLY B O 1
ATOM 5231 N N . GLN B 1 47 ? 26.844 20.969 20.094 1 91.81 47 GLN B N 1
ATOM 5232 C CA . GLN B 1 47 ? 26.219 22.172 20.609 1 91.81 47 GLN B CA 1
ATOM 5233 C C . GLN B 1 47 ? 24.906 22.469 19.906 1 91.81 47 GLN B C 1
ATOM 5235 O O . GLN B 1 47 ? 23.953 22.922 20.531 1 91.81 47 GLN B O 1
ATOM 5240 N N . ALA B 1 48 ? 24.922 22.219 18.625 1 91 48 ALA B N 1
ATOM 5241 C CA . ALA B 1 48 ? 23.719 22.422 17.844 1 91 48 ALA B CA 1
ATOM 5242 C C . ALA B 1 48 ? 22.562 21.578 18.375 1 91 48 ALA B C 1
ATOM 5244 O O . ALA B 1 48 ? 21.453 22.062 18.531 1 91 48 ALA B O 1
ATOM 5245 N N . VAL B 1 49 ? 22.844 20.328 18.656 1 91.75 49 VAL B N 1
ATOM 5246 C CA . VAL B 1 49 ? 21.828 19.406 19.156 1 91.75 49 VAL B CA 1
ATOM 5247 C C . VAL B 1 49 ? 21.312 19.891 20.5 1 91.75 49 VAL B C 1
ATOM 5249 O O . VAL B 1 49 ? 20.094 19.891 20.75 1 91.75 49 VAL B O 1
ATOM 5252 N N . LEU B 1 50 ? 22.172 20.344 21.359 1 93.69 50 LEU B N 1
ATOM 5253 C CA . LEU B 1 50 ? 21.781 20.812 22.672 1 93.69 50 LEU B CA 1
ATOM 5254 C C . LEU B 1 50 ? 20.875 22.047 22.562 1 93.69 50 LEU B C 1
ATOM 5256 O O . LEU B 1 50 ? 19.906 22.172 23.312 1 93.69 50 LEU B O 1
ATOM 5260 N N . ILE B 1 51 ? 21.25 22.891 21.672 1 94.56 51 ILE B N 1
ATOM 5261 C CA . ILE B 1 51 ? 20.453 24.078 21.438 1 94.56 51 ILE B CA 1
ATOM 5262 C C . ILE B 1 51 ? 19.062 23.688 20.938 1 94.56 51 ILE B C 1
ATOM 5264 O O . ILE B 1 51 ? 18.047 24.234 21.375 1 94.56 51 ILE B O 1
ATOM 5268 N N . ALA B 1 52 ? 19.031 22.75 20.094 1 95.31 52 ALA B N 1
ATOM 5269 C CA . ALA B 1 52 ? 17.766 22.297 19.516 1 95.31 52 ALA B CA 1
ATOM 5270 C C . ALA B 1 52 ? 16.875 21.672 20.578 1 95.31 52 ALA B C 1
ATOM 5272 O O . ALA B 1 52 ? 15.648 21.859 20.562 1 95.31 52 ALA B O 1
ATOM 5273 N N . VAL B 1 53 ? 17.438 20.891 21.469 1 94.62 53 VAL B N 1
ATOM 5274 C CA . VAL B 1 53 ? 16.672 20.219 22.531 1 94.62 53 VAL B CA 1
ATOM 5275 C C . VAL B 1 53 ? 15.867 21.234 23.312 1 94.62 53 VAL B C 1
ATOM 5277 O O . VAL B 1 53 ? 14.719 20.969 23.688 1 94.62 53 VAL B O 1
ATOM 5280 N N . VAL B 1 54 ? 16.406 22.375 23.375 1 95.75 54 VAL B N 1
ATOM 5281 C CA . VAL B 1 54 ? 15.758 23.375 24.234 1 95.75 54 VAL B CA 1
ATOM 5282 C C . VAL B 1 54 ? 14.883 24.281 23.375 1 95.75 54 VAL B C 1
ATOM 5284 O O . VAL B 1 54 ? 13.68 24.391 23.594 1 95.75 54 VAL B O 1
ATOM 5287 N N . PHE B 1 55 ? 15.484 24.844 22.406 1 95.75 55 PHE B N 1
ATOM 5288 C CA . PHE B 1 55 ? 14.828 25.969 21.766 1 95.75 55 PHE B CA 1
ATOM 5289 C C . PHE B 1 55 ? 13.906 25.5 20.656 1 95.75 55 PHE B C 1
ATOM 5291 O O . PHE B 1 55 ? 12.898 26.141 20.359 1 95.75 55 PHE B O 1
ATOM 5298 N N . ASP B 1 56 ? 14.25 24.453 19.922 1 96.62 56 ASP B N 1
ATOM 5299 C CA . ASP B 1 56 ? 13.297 23.875 18.984 1 96.62 56 ASP B CA 1
ATOM 5300 C C . ASP B 1 56 ? 12.062 23.344 19.703 1 96.62 56 ASP B C 1
ATOM 5302 O O . ASP B 1 56 ? 10.938 23.547 19.234 1 96.62 56 ASP B O 1
ATOM 5306 N N . PHE B 1 57 ? 12.375 22.719 20.797 1 95.69 57 PHE B N 1
ATOM 5307 C CA . PHE B 1 57 ? 11.297 22.156 21.609 1 95.69 57 PHE B CA 1
ATOM 5308 C C . PHE B 1 57 ? 10.398 23.25 22.156 1 95.69 57 PHE B C 1
ATOM 5310 O O . PHE B 1 57 ? 9.172 23.141 22.125 1 95.69 57 PHE B O 1
ATOM 5317 N N . LEU B 1 58 ? 10.945 24.297 22.641 1 94.62 58 LEU B N 1
ATOM 5318 C CA . LEU B 1 58 ? 10.18 25.422 23.172 1 94.62 58 LEU B CA 1
ATOM 5319 C C . LEU B 1 58 ? 9.352 26.094 22.078 1 94.62 58 LEU B C 1
ATOM 5321 O O . LEU B 1 58 ? 8.211 26.469 22.297 1 94.62 58 LEU B O 1
ATOM 5325 N N . GLY B 1 59 ? 9.914 26.25 20.922 1 94.88 59 GLY B N 1
ATOM 5326 C CA . GLY B 1 59 ? 9.164 26.781 19.797 1 94.88 59 GLY B CA 1
ATOM 5327 C C . GLY B 1 59 ? 7.957 25.938 19.438 1 94.88 59 GLY B C 1
ATOM 5328 O O . GLY B 1 59 ? 6.871 26.469 19.188 1 94.88 59 GLY B O 1
ATOM 5329 N N . ALA B 1 60 ? 8.156 24.688 19.484 1 94.56 60 ALA B N 1
ATOM 5330 C CA . ALA B 1 60 ? 7.094 23.734 19.141 1 94.56 60 ALA B CA 1
ATOM 5331 C C . ALA B 1 60 ? 5.945 23.828 20.156 1 94.56 60 ALA B C 1
ATOM 5333 O O . ALA B 1 60 ? 4.777 23.938 19.766 1 94.56 60 ALA B O 1
ATOM 5334 N N . ILE B 1 61 ? 6.258 23.875 21.406 1 91.81 61 ILE B N 1
ATOM 5335 C CA . ILE B 1 61 ? 5.25 23.797 22.453 1 91.81 61 ILE B CA 1
ATOM 5336 C C . ILE B 1 61 ? 4.531 25.141 22.578 1 91.81 61 ILE B C 1
ATOM 5338 O O . ILE B 1 61 ? 3.326 25.188 22.844 1 91.81 61 ILE B O 1
ATOM 5342 N N . LEU B 1 62 ? 5.242 26.203 22.344 1 90.12 62 LEU B N 1
ATOM 5343 C CA . LEU B 1 62 ? 4.68 27.516 22.609 1 90.12 62 LEU B CA 1
ATOM 5344 C C . LEU B 1 62 ? 3.936 28.062 21.391 1 90.12 62 LEU B C 1
ATOM 5346 O O . LEU B 1 62 ? 2.924 28.75 21.531 1 90.12 62 LEU B O 1
ATOM 5350 N N . LEU B 1 63 ? 4.41 27.719 20.234 1 91.25 63 LEU B N 1
ATOM 5351 C CA . LEU B 1 63 ? 3.852 28.391 19.062 1 91.25 63 LEU B CA 1
ATOM 5352 C C . LEU B 1 63 ? 3.549 27.406 17.953 1 91.25 63 LEU B C 1
ATOM 5354 O O . LEU B 1 63 ? 3.213 27.812 16.828 1 91.25 63 LEU B O 1
ATOM 5358 N N . GLY B 1 64 ? 3.588 26.141 18.141 1 90.44 64 GLY B N 1
ATOM 5359 C CA . GLY B 1 64 ? 3.494 25.141 17.094 1 90.44 64 GLY B CA 1
ATOM 5360 C C . GLY B 1 64 ? 2.064 24.812 16.703 1 90.44 64 GLY B C 1
ATOM 5361 O O . GLY B 1 64 ? 1.826 24.125 15.711 1 90.44 64 GLY B O 1
ATOM 5362 N N . ARG B 1 65 ? 1.062 25.328 17.328 1 88.06 65 ARG B N 1
ATOM 5363 C CA . ARG B 1 65 ? -0.326 24.906 17.172 1 88.06 65 ARG B CA 1
ATOM 5364 C C . ARG B 1 65 ? -0.922 25.484 15.883 1 88.06 65 ARG B C 1
ATOM 5366 O O . ARG B 1 65 ? -1.769 24.859 15.25 1 88.06 65 ARG B O 1
ATOM 5373 N N . VAL B 1 66 ? -0.482 26.656 15.516 1 87.06 66 VAL B N 1
ATOM 5374 C CA . VAL B 1 66 ? -1.082 27.344 14.383 1 87.06 66 VAL B CA 1
ATOM 5375 C C . VAL B 1 66 ? -0.827 26.547 13.102 1 87.06 66 VAL B C 1
ATOM 5377 O O . VAL B 1 66 ? -1.766 26.203 12.383 1 87.06 66 VAL B O 1
ATOM 5380 N N . VAL B 1 67 ? 0.355 26.25 12.898 1 90 67 VAL B N 1
ATOM 5381 C CA . VAL B 1 67 ? 0.692 25.516 11.68 1 90 67 VAL B CA 1
ATOM 5382 C C . VAL B 1 67 ? 0.159 24.094 11.773 1 90 67 VAL B C 1
ATOM 5384 O O . VAL B 1 67 ? -0.275 23.516 10.773 1 90 67 VAL B O 1
ATOM 5387 N N . THR B 1 68 ? 0.165 23.516 12.953 1 92.88 68 THR B N 1
ATOM 5388 C CA . THR B 1 68 ? -0.397 22.188 13.148 1 92.88 68 THR B CA 1
ATOM 5389 C C . THR B 1 68 ? -1.853 22.141 12.695 1 92.88 68 THR B C 1
ATOM 5391 O O . THR B 1 68 ? -2.26 21.203 12 1 92.88 68 THR B O 1
ATOM 5394 N N . SER B 1 69 ? -2.568 23.156 13.016 1 90.75 69 SER B N 1
ATOM 5395 C CA . SER B 1 69 ? -3.971 23.234 12.625 1 90.75 69 SER B CA 1
ATOM 5396 C C . SER B 1 69 ? -4.109 23.375 11.109 1 90.75 69 SER B C 1
ATOM 5398 O O . SER B 1 69 ? -5.016 22.797 10.508 1 90.75 69 SER B O 1
ATOM 5400 N N . THR B 1 70 ? -3.266 24.125 10.539 1 91.44 70 THR B N 1
ATOM 5401 C CA . THR B 1 70 ? -3.299 24.297 9.094 1 91.44 70 THR B CA 1
ATOM 5402 C C . THR B 1 70 ? -3.045 22.969 8.383 1 91.44 70 THR B C 1
ATOM 5404 O O . THR B 1 70 ? -3.746 22.625 7.426 1 91.44 70 THR B O 1
ATOM 5407 N N . ILE B 1 71 ? -2.094 22.266 8.883 1 95.44 71 ILE B N 1
ATOM 5408 C CA . ILE B 1 71 ? -1.753 20.984 8.266 1 95.44 71 ILE B CA 1
ATOM 5409 C C . ILE B 1 71 ? -2.902 20 8.453 1 95.44 71 ILE B C 1
ATOM 5411 O O . ILE B 1 71 ? -3.229 19.234 7.539 1 95.44 71 ILE B O 1
ATOM 5415 N N . ALA B 1 72 ? -3.502 20.078 9.555 1 94.44 72 ALA B N 1
ATOM 5416 C CA . ALA B 1 72 ? -4.57 19.141 9.883 1 94.44 72 ALA B CA 1
ATOM 5417 C C . ALA B 1 72 ? -5.82 19.422 9.055 1 94.44 72 ALA B C 1
ATOM 5419 O O . ALA B 1 72 ? -6.457 18.5 8.547 1 94.44 72 ALA B O 1
ATOM 5420 N N . SER B 1 73 ? -6.172 20.75 8.891 1 93.06 73 SER B N 1
ATOM 5421 C CA . SER B 1 73 ? -7.504 21 8.352 1 93.06 73 SER B CA 1
ATOM 5422 C C . SER B 1 73 ? -7.488 22.203 7.402 1 93.06 73 SER B C 1
ATOM 5424 O O . SER B 1 73 ? -8.539 22.625 6.926 1 93.06 73 SER B O 1
ATOM 5426 N N . GLY B 1 74 ? -6.32 22.719 7.086 1 92.38 74 GLY B N 1
ATOM 5427 C CA . GLY B 1 74 ? -6.277 23.938 6.305 1 92.38 74 GLY B CA 1
ATOM 5428 C C . GLY B 1 74 ? -5.863 23.719 4.863 1 92.38 74 GLY B C 1
ATOM 5429 O O . GLY B 1 74 ? -5.871 24.641 4.055 1 92.38 74 GLY B O 1
ATOM 5430 N N . VAL B 1 75 ? -5.562 22.516 4.535 1 95.62 75 VAL B N 1
ATOM 5431 C CA . VAL B 1 75 ? -5.098 22.234 3.182 1 95.62 75 VAL B CA 1
ATOM 5432 C C . VAL B 1 75 ? -6.199 21.531 2.395 1 95.62 75 VAL B C 1
ATOM 5434 O O . VAL B 1 75 ? -6.574 21.969 1.308 1 95.62 75 VAL B O 1
ATOM 5437 N N . ALA B 1 76 ? -6.758 20.5 2.904 1 96.38 76 ALA B N 1
ATOM 5438 C CA . ALA B 1 76 ? -7.871 19.781 2.299 1 96.38 76 ALA B CA 1
ATOM 5439 C C . ALA B 1 76 ? -9.211 20.281 2.832 1 96.38 76 ALA B C 1
ATOM 5441 O O . ALA B 1 76 ? -9.305 20.703 3.988 1 96.38 76 ALA B O 1
ATOM 5442 N N . ASP B 1 77 ? -10.195 20.219 1.977 1 94.81 77 ASP B N 1
ATOM 5443 C CA . ASP B 1 77 ? -11.547 20.531 2.416 1 94.81 77 ASP B CA 1
ATOM 5444 C C . ASP B 1 77 ? -12.203 19.328 3.088 1 94.81 77 ASP B C 1
ATOM 5446 O O . ASP B 1 77 ? -12.656 18.406 2.412 1 94.81 77 ASP B O 1
ATOM 5450 N N . LEU B 1 78 ? -12.359 19.438 4.324 1 92.06 78 LEU B N 1
ATOM 5451 C CA . LEU B 1 78 ? -12.82 18.297 5.117 1 92.06 78 LEU B CA 1
ATOM 5452 C C . LEU B 1 78 ? -14.258 17.938 4.77 1 92.06 78 LEU B C 1
ATOM 5454 O O . LEU B 1 78 ? -14.727 16.859 5.098 1 92.06 78 LEU B O 1
ATOM 5458 N N . ASN B 1 79 ? -14.992 18.844 4.09 1 90.12 79 ASN B N 1
ATOM 5459 C CA . ASN B 1 79 ? -16.344 18.531 3.664 1 90.12 79 ASN B CA 1
ATOM 5460 C C . ASN B 1 79 ? -16.375 17.328 2.721 1 90.12 79 ASN B C 1
ATOM 5462 O O . ASN B 1 79 ? -17.359 16.578 2.684 1 90.12 79 ASN B O 1
ATOM 5466 N N . SER B 1 80 ? -15.312 17.172 2.035 1 91.75 80 SER B N 1
ATOM 5467 C CA . SER B 1 80 ? -15.227 16.078 1.086 1 91.75 80 SER B CA 1
ATOM 5468 C C . SER B 1 80 ? -15.016 14.742 1.804 1 91.75 80 SER B C 1
ATOM 5470 O O . SER B 1 80 ? -15.188 13.68 1.208 1 91.75 80 SER B O 1
ATOM 5472 N N . PHE B 1 81 ? -14.727 14.812 3.096 1 91.81 81 PHE B N 1
ATOM 5473 C CA . PHE B 1 81 ? -14.344 13.602 3.818 1 91.81 81 PHE B CA 1
ATOM 5474 C C . PHE B 1 81 ? -15.312 13.328 4.965 1 91.81 81 PHE B C 1
ATOM 5476 O O . PHE B 1 81 ? -15.125 12.383 5.734 1 91.81 81 PHE B O 1
ATOM 5483 N N . LEU B 1 82 ? -16.359 14.117 5.102 1 88.12 82 LEU B N 1
ATOM 5484 C CA . LEU B 1 82 ? -17.266 14.008 6.242 1 88.12 82 LEU B CA 1
ATOM 5485 C C . LEU B 1 82 ? -17.969 12.656 6.25 1 88.12 82 LEU B C 1
ATOM 5487 O O . LEU B 1 82 ? -18.234 12.102 7.316 1 88.12 82 LEU B O 1
ATOM 5491 N N . GLY B 1 83 ? -18.234 12.055 5.09 1 85.75 83 GLY B N 1
ATOM 5492 C CA . GLY B 1 83 ? -18.906 10.773 4.996 1 85.75 83 GLY B CA 1
ATOM 5493 C C . GLY B 1 83 ? -17.984 9.594 5.242 1 85.75 83 GLY B C 1
ATOM 5494 O O . GLY B 1 83 ? -18.453 8.492 5.551 1 85.75 83 GLY B O 1
ATOM 5495 N N . ASN B 1 84 ? -16.672 9.898 5.105 1 90.62 84 ASN B N 1
ATOM 5496 C CA . ASN B 1 84 ? -15.648 8.883 5.285 1 90.62 84 ASN B CA 1
ATOM 5497 C C . ASN B 1 84 ? -14.398 9.453 5.953 1 90.62 84 ASN B C 1
ATOM 5499 O O . ASN B 1 84 ? -13.328 9.492 5.344 1 90.62 84 ASN B O 1
ATOM 5503 N N . PRO B 1 85 ? -14.547 9.797 7.234 1 92.88 85 PRO B N 1
ATOM 5504 C CA . PRO B 1 85 ? -13.406 10.43 7.902 1 92.88 85 PRO B CA 1
ATOM 5505 C C . PRO B 1 85 ? -12.172 9.539 7.938 1 92.88 85 PRO B C 1
ATOM 5507 O O . PRO B 1 85 ? -11.039 10.047 7.977 1 92.88 85 PRO B O 1
ATOM 5510 N N . GLU B 1 86 ? -12.352 8.18 7.953 1 94.69 86 GLU B N 1
ATOM 5511 C CA . GLU B 1 86 ? -11.242 7.238 7.977 1 94.69 86 GLU B CA 1
ATOM 5512 C C . GLU B 1 86 ? -10.383 7.367 6.719 1 94.69 86 GLU B C 1
ATOM 5514 O O . GLU B 1 86 ? -9.18 7.086 6.75 1 94.69 86 GLU B O 1
ATOM 5519 N N . VAL B 1 87 ? -11 7.801 5.629 1 96 87 VAL B N 1
ATOM 5520 C CA . VAL B 1 87 ? -10.258 7.973 4.387 1 96 87 VAL B CA 1
ATOM 5521 C C . VAL B 1 87 ? -9.234 9.102 4.543 1 96 87 VAL B C 1
ATOM 5523 O O . VAL B 1 87 ? -8.102 8.992 4.062 1 96 87 VAL B O 1
ATOM 5526 N N . TYR B 1 88 ? -9.617 10.195 5.18 1 96.44 88 TYR B N 1
ATOM 5527 C CA . TYR B 1 88 ? -8.703 11.312 5.414 1 96.44 88 TYR B CA 1
ATOM 5528 C C . TYR B 1 88 ? -7.551 10.883 6.312 1 96.44 88 TYR B C 1
ATOM 5530 O O . TYR B 1 88 ? -6.391 11.211 6.039 1 96.44 88 TYR B O 1
ATOM 5538 N N . ALA B 1 89 ? -7.891 10.203 7.43 1 97.25 89 ALA B N 1
ATOM 5539 C CA . ALA B 1 89 ? -6.859 9.695 8.328 1 97.25 89 ALA B CA 1
ATOM 5540 C C . ALA B 1 89 ? -5.887 8.773 7.598 1 97.25 89 ALA B C 1
ATOM 5542 O O . ALA B 1 89 ? -4.672 8.859 7.793 1 97.25 89 ALA B O 1
ATOM 5543 N N . TYR B 1 90 ? -6.426 7.898 6.766 1 98.06 90 TYR B N 1
ATOM 5544 C CA . TYR B 1 90 ? -5.598 7 5.969 1 98.06 90 TYR B CA 1
ATOM 5545 C C . TYR B 1 90 ? -4.68 7.785 5.039 1 98.06 90 TYR B C 1
ATOM 5547 O O . TYR B 1 90 ? -3.51 7.434 4.871 1 98.06 90 TYR B O 1
ATOM 5555 N N . GLY B 1 91 ? -5.238 8.812 4.414 1 98.5 91 GLY B N 1
ATOM 5556 C CA . GLY B 1 91 ? -4.422 9.688 3.59 1 98.5 91 GLY B CA 1
ATOM 5557 C C . GLY B 1 91 ? -3.256 10.297 4.344 1 98.5 91 GLY B C 1
ATOM 5558 O O . GLY B 1 91 ? -2.139 10.359 3.822 1 98.5 91 GLY B O 1
ATOM 5559 N N . MET B 1 92 ? -3.512 10.75 5.543 1 98.56 92 MET B N 1
ATOM 5560 C CA . MET B 1 92 ? -2.459 11.328 6.371 1 98.56 92 MET B CA 1
ATOM 5561 C C . MET B 1 92 ? -1.361 10.305 6.648 1 98.56 92 MET B C 1
ATOM 5563 O O . MET B 1 92 ? -0.177 10.648 6.656 1 98.56 92 MET B O 1
ATOM 5567 N N . ILE B 1 93 ? -1.737 9.078 6.895 1 98.44 93 ILE B N 1
ATOM 5568 C CA . ILE B 1 93 ? -0.774 8.008 7.125 1 98.44 93 ILE B CA 1
ATOM 5569 C C . ILE B 1 93 ? 0.083 7.809 5.875 1 98.44 93 ILE B C 1
ATOM 5571 O O . ILE B 1 93 ? 1.306 7.68 5.969 1 98.44 93 ILE B O 1
ATOM 5575 N N . CYS B 1 94 ? -0.581 7.805 4.707 1 98.38 94 CYS B N 1
ATOM 5576 C CA . CYS B 1 94 ? 0.144 7.652 3.451 1 98.38 94 CYS B CA 1
ATOM 5577 C C . CYS B 1 94 ? 1.109 8.812 3.23 1 98.38 94 CYS B C 1
ATOM 5579 O O . CYS B 1 94 ? 2.24 8.602 2.789 1 98.38 94 CYS B O 1
ATOM 5581 N N . ALA B 1 95 ? 0.687 10.016 3.525 1 98.62 95 ALA B N 1
ATOM 5582 C CA . ALA B 1 95 ? 1.536 11.195 3.379 1 98.62 95 ALA B CA 1
ATOM 5583 C C . ALA B 1 95 ? 2.764 11.102 4.281 1 98.62 95 ALA B C 1
ATOM 5585 O O . ALA B 1 95 ? 3.887 11.352 3.838 1 98.62 95 ALA B O 1
ATOM 5586 N N . CYS B 1 96 ? 2.559 10.711 5.531 1 98.62 96 CYS B N 1
ATOM 5587 C CA . CYS B 1 96 ? 3.664 10.586 6.473 1 98.62 96 CYS B CA 1
ATOM 5588 C C . CYS B 1 96 ? 4.605 9.461 6.062 1 98.62 96 CYS B C 1
ATOM 5590 O O . CYS B 1 96 ? 5.824 9.586 6.188 1 98.62 96 CYS B O 1
ATOM 5592 N N . THR B 1 97 ? 4.051 8.359 5.527 1 97.94 97 THR B N 1
ATOM 5593 C CA . THR B 1 97 ? 4.875 7.23 5.117 1 97.94 97 THR B CA 1
ATOM 5594 C C . THR B 1 97 ? 5.785 7.617 3.957 1 97.94 97 THR B C 1
ATOM 5596 O O . THR B 1 97 ? 7.004 7.426 4.027 1 97.94 97 THR B O 1
ATOM 5599 N N . ALA B 1 98 ? 5.18 8.18 2.947 1 97.88 98 ALA B N 1
ATOM 5600 C CA . ALA B 1 98 ? 5.945 8.586 1.772 1 97.88 98 ALA B CA 1
ATOM 5601 C C . ALA B 1 98 ? 6.961 9.672 2.129 1 97.88 98 ALA B C 1
ATOM 5603 O O . ALA B 1 98 ? 8.125 9.594 1.727 1 97.88 98 ALA B O 1
ATOM 5604 N N . GLY B 1 99 ? 6.512 10.633 2.871 1 97.88 99 GLY B N 1
ATOM 5605 C CA . GLY B 1 99 ? 7.398 11.719 3.26 1 97.88 99 GLY B CA 1
ATOM 5606 C C . GLY B 1 99 ? 8.578 11.258 4.098 1 97.88 99 GLY B C 1
ATOM 5607 O O . GLY B 1 99 ? 9.711 11.703 3.881 1 97.88 99 GLY B O 1
ATOM 5608 N N . SER B 1 100 ? 8.297 10.383 5.078 1 97.75 100 SER B N 1
ATOM 5609 C CA . SER B 1 100 ? 9.367 9.867 5.93 1 97.75 100 SER B CA 1
ATOM 5610 C C . SER B 1 100 ? 10.414 9.125 5.117 1 97.75 100 SER B C 1
ATOM 5612 O O . SER B 1 100 ? 11.609 9.258 5.367 1 97.75 100 SER B O 1
ATOM 5614 N N . PHE B 1 101 ? 10.008 8.391 4.191 1 96.56 101 PHE B N 1
ATOM 5615 C CA . PHE B 1 101 ? 10.922 7.621 3.359 1 96.56 101 PHE B CA 1
ATOM 5616 C C . PHE B 1 101 ? 11.844 8.539 2.57 1 96.56 101 PHE B C 1
ATOM 5618 O O . PHE B 1 101 ? 13.062 8.375 2.596 1 96.56 101 PHE B O 1
ATOM 5625 N N . TRP B 1 102 ? 11.273 9.5 1.963 1 95.5 102 TRP B N 1
ATOM 5626 C CA . TRP B 1 102 ? 12.07 10.352 1.083 1 95.5 102 TRP B CA 1
ATOM 5627 C C . TRP B 1 102 ? 12.898 11.344 1.89 1 95.5 102 TRP B C 1
ATOM 5629 O O . TRP B 1 102 ? 13.977 11.766 1.451 1 95.5 102 TRP B O 1
ATOM 5639 N N . LEU B 1 103 ? 12.414 11.719 3.061 1 96.75 103 LEU B N 1
ATOM 5640 C CA . LEU B 1 103 ? 13.234 12.523 3.951 1 96.75 103 LEU B CA 1
ATOM 5641 C C . LEU B 1 103 ? 14.477 11.75 4.398 1 96.75 103 LEU B C 1
ATOM 5643 O O . LEU B 1 103 ? 15.578 12.305 4.445 1 96.75 103 LEU B O 1
ATOM 5647 N N . ALA B 1 104 ? 14.297 10.508 4.676 1 96 104 ALA B N 1
ATOM 5648 C CA . ALA B 1 104 ? 15.414 9.664 5.094 1 96 104 ALA B CA 1
ATOM 5649 C C . ALA B 1 104 ? 16.422 9.477 3.959 1 96 104 ALA B C 1
ATOM 5651 O O . ALA B 1 104 ? 17.625 9.594 4.16 1 96 104 ALA B O 1
ATOM 5652 N N . VAL B 1 105 ? 15.891 9.234 2.775 1 94.12 105 VAL B N 1
ATOM 5653 C CA . VAL B 1 105 ? 16.75 9.031 1.615 1 94.12 105 VAL B CA 1
ATOM 5654 C C . VAL B 1 105 ? 17.516 10.312 1.298 1 94.12 105 VAL B C 1
ATOM 5656 O O . VAL B 1 105 ? 18.734 10.289 1.087 1 94.12 105 VAL B O 1
ATOM 5659 N N . ALA B 1 106 ? 16.797 11.406 1.277 1 92 106 ALA B N 1
ATOM 5660 C CA . ALA B 1 106 ? 17.422 12.695 0.991 1 92 106 ALA B CA 1
ATOM 5661 C C . ALA B 1 106 ? 18.5 13.023 2.027 1 92 106 ALA B C 1
ATOM 5663 O O . ALA B 1 106 ? 19.578 13.523 1.685 1 92 106 ALA B O 1
ATOM 5664 N N . SER B 1 107 ? 18.203 12.781 3.275 1 91.38 107 SER B N 1
ATOM 5665 C CA . SER B 1 107 ? 19.156 13.039 4.344 1 91.38 107 SER B CA 1
ATOM 5666 C C . SER B 1 107 ? 20.406 12.164 4.203 1 91.38 107 SER B C 1
ATOM 5668 O O . SER B 1 107 ? 21.531 12.633 4.398 1 91.38 107 SER B O 1
ATOM 5670 N N . ARG B 1 108 ? 20.172 10.945 3.777 1 90.75 108 ARG B N 1
ATOM 5671 C CA . ARG B 1 108 ? 21.297 10.016 3.627 1 90.75 108 ARG B CA 1
ATOM 5672 C C . ARG B 1 108 ? 22.25 10.484 2.537 1 90.75 108 ARG B C 1
ATOM 5674 O O . ARG B 1 108 ? 23.469 10.359 2.682 1 90.75 108 ARG B O 1
ATOM 5681 N N . VAL B 1 109 ? 21.688 10.992 1.511 1 87.12 109 VAL B N 1
ATOM 5682 C CA . VAL B 1 109 ? 22.531 11.406 0.392 1 87.12 109 VAL B CA 1
ATOM 5683 C C . VAL B 1 109 ? 22.953 12.867 0.577 1 87.12 109 VAL B C 1
ATOM 5685 O O . VAL B 1 109 ? 23.703 13.406 -0.239 1 87.12 109 VAL B O 1
ATOM 5688 N N . GLY B 1 110 ? 22.516 13.625 1.608 1 81.75 110 GLY B N 1
ATOM 5689 C CA . GLY B 1 110 ? 22.938 14.969 1.969 1 81.75 110 GLY B CA 1
ATOM 5690 C C . GLY B 1 110 ? 22.281 16.047 1.143 1 81.75 110 GLY B C 1
ATOM 5691 O O . GLY B 1 110 ? 22.875 17.094 0.884 1 81.75 110 GLY B O 1
ATOM 5692 N N . ILE B 1 111 ? 21.078 15.734 0.627 1 83.94 111 ILE B N 1
ATOM 5693 C CA . ILE B 1 111 ? 20.344 16.719 -0.149 1 83.94 111 ILE B CA 1
ATOM 5694 C C . ILE B 1 111 ? 19.312 17.406 0.745 1 83.94 111 ILE B C 1
ATOM 5696 O O . ILE B 1 111 ? 18.641 16.766 1.548 1 83.94 111 ILE B O 1
ATOM 5700 N N . ASN B 1 112 ? 19.297 18.75 0.606 1 88.44 112 ASN B N 1
ATOM 5701 C CA . ASN B 1 112 ? 18.328 19.531 1.369 1 88.44 112 ASN B CA 1
ATOM 5702 C C . ASN B 1 112 ? 16.953 19.5 0.715 1 88.44 112 ASN B C 1
ATOM 5704 O O . ASN B 1 112 ? 16.797 19.875 -0.451 1 88.44 112 ASN B O 1
ATOM 5708 N N . VAL B 1 113 ? 16.031 19 1.448 1 92 113 VAL B N 1
ATOM 5709 C CA . VAL B 1 113 ? 14.648 18.969 0.978 1 92 113 VAL B CA 1
ATOM 5710 C C . VAL B 1 113 ? 13.734 19.625 2.012 1 92 113 VAL B C 1
ATOM 5712 O O . VAL B 1 113 ? 14.18 19.953 3.113 1 92 113 VAL B O 1
ATOM 5715 N N . SER B 1 114 ? 12.5 19.875 1.609 1 93.38 114 SER B N 1
ATOM 5716 C CA . SER B 1 114 ? 11.57 20.578 2.488 1 93.38 114 SER B CA 1
ATOM 5717 C C . SER B 1 114 ? 10.453 19.656 2.965 1 93.38 114 SER B C 1
ATOM 5719 O O . SER B 1 114 ? 9.695 19.125 2.152 1 93.38 114 SER B O 1
ATOM 5721 N N . GLY B 1 115 ? 10.305 19.562 4.25 1 94.69 115 GLY B N 1
ATOM 5722 C CA . GLY B 1 115 ? 9.211 18.797 4.832 1 94.69 115 GLY B CA 1
ATOM 5723 C C . GLY B 1 115 ? 7.848 19.391 4.52 1 94.69 115 GLY B C 1
ATOM 5724 O O . GLY B 1 115 ? 6.871 18.641 4.371 1 94.69 115 GLY B O 1
ATOM 5725 N N . THR B 1 116 ? 7.793 20.703 4.418 1 95.25 116 THR B N 1
ATOM 5726 C CA . THR B 1 116 ? 6.531 21.359 4.109 1 95.25 116 THR B CA 1
ATOM 5727 C C . THR B 1 116 ? 6.027 20.953 2.729 1 95.25 116 THR B C 1
ATOM 5729 O O . THR B 1 116 ? 4.832 20.703 2.547 1 95.25 116 THR B O 1
ATOM 5732 N N . HIS B 1 117 ? 6.949 20.906 1.771 1 96.06 117 HIS B N 1
ATOM 5733 C CA . HIS B 1 117 ? 6.586 20.438 0.437 1 96.06 117 HIS B CA 1
ATOM 5734 C C . HIS B 1 117 ? 6.035 19.016 0.477 1 96.06 117 HIS B C 1
ATOM 5736 O O . HIS B 1 117 ? 5.043 18.719 -0.193 1 96.06 117 HIS B O 1
ATOM 5742 N N . PHE B 1 118 ? 6.652 18.266 1.271 1 97.62 118 PHE B N 1
ATOM 5743 C CA . PHE B 1 118 ? 6.301 16.844 1.31 1 97.62 118 PHE B CA 1
ATOM 5744 C C . PHE B 1 118 ? 4.922 16.656 1.93 1 97.62 118 PHE B C 1
ATOM 5746 O O . PHE B 1 118 ? 4.078 15.945 1.373 1 97.62 118 PHE B O 1
ATOM 5753 N N . ILE B 1 119 ? 4.633 17.312 3.059 1 98 119 ILE B N 1
ATOM 5754 C CA . ILE B 1 119 ? 3.389 17.047 3.771 1 98 119 ILE B CA 1
ATOM 5755 C C . ILE B 1 119 ? 2.229 17.734 3.055 1 98 119 ILE B C 1
ATOM 5757 O O . ILE B 1 119 ? 1.169 17.141 2.861 1 98 119 ILE B O 1
ATOM 5761 N N . VAL B 1 120 ? 2.434 18.984 2.65 1 97.44 120 VAL B N 1
ATOM 5762 C CA . VAL B 1 120 ? 1.384 19.703 1.928 1 97.44 120 VAL B CA 1
ATOM 5763 C C . VAL B 1 120 ? 1.146 19.031 0.573 1 97.44 120 VAL B C 1
ATOM 5765 O O . VAL B 1 120 ? 0.001 18.797 0.181 1 97.44 120 VAL B O 1
ATOM 5768 N N . GLY B 1 121 ? 2.234 18.781 -0.119 1 97.25 121 GLY B N 1
ATOM 5769 C CA . GLY B 1 121 ? 2.111 18.062 -1.377 1 97.25 121 GLY B CA 1
ATOM 5770 C C . GLY B 1 121 ? 1.429 16.719 -1.229 1 97.25 121 GLY B C 1
ATOM 5771 O O . GLY B 1 121 ? 0.654 16.312 -2.096 1 97.25 121 GLY B O 1
ATOM 5772 N N . GLY B 1 122 ? 1.734 16 -0.173 1 98.38 122 GLY B N 1
ATOM 5773 C CA . GLY B 1 122 ? 1.09 14.727 0.104 1 98.38 122 GLY B CA 1
ATOM 5774 C C . GLY B 1 122 ? -0.404 14.852 0.336 1 98.38 122 GLY B C 1
ATOM 5775 O O . GLY B 1 122 ? -1.189 14.07 -0.202 1 98.38 122 GLY B O 1
ATOM 5776 N N . ILE B 1 123 ? -0.827 15.859 1.149 1 98.31 123 ILE B N 1
ATOM 5777 C CA . ILE B 1 123 ? -2.238 16.078 1.446 1 98.31 123 ILE B CA 1
ATOM 5778 C C . ILE B 1 123 ? -2.984 16.438 0.162 1 98.31 123 ILE B C 1
ATOM 5780 O O . ILE B 1 123 ? -4.082 15.938 -0.087 1 98.31 123 ILE B O 1
ATOM 5784 N N . VAL B 1 124 ? -2.355 17.25 -0.653 1 98.19 124 VAL B N 1
ATOM 5785 C CA . VAL B 1 124 ? -2.961 17.625 -1.929 1 98.19 124 VAL B CA 1
ATOM 5786 C C . VAL B 1 124 ? -3.117 16.375 -2.807 1 98.19 124 VAL B C 1
ATOM 5788 O O . VAL B 1 124 ? -4.176 16.172 -3.404 1 98.19 124 VAL B O 1
ATOM 5791 N N . ALA B 1 125 ? -2.129 15.555 -2.836 1 98.38 125 ALA B N 1
ATOM 5792 C CA . ALA B 1 125 ? -2.109 14.391 -3.713 1 98.38 125 ALA B CA 1
ATOM 5793 C C . ALA B 1 125 ? -3.242 13.43 -3.371 1 98.38 125 ALA B C 1
ATOM 5795 O O . ALA B 1 125 ? -4.039 13.062 -4.238 1 98.38 125 ALA B O 1
ATOM 5796 N N . PHE B 1 126 ? -3.387 12.984 -2.07 1 98.38 126 PHE B N 1
ATOM 5797 C CA . PHE B 1 126 ? -4.402 11.984 -1.766 1 98.38 126 PHE B CA 1
ATOM 5798 C C . PHE B 1 126 ? -5.797 12.602 -1.808 1 98.38 126 PHE B C 1
ATOM 5800 O O . PHE B 1 126 ? -6.777 11.914 -2.111 1 98.38 126 PHE B O 1
ATOM 5807 N N . SER B 1 127 ? -5.879 13.945 -1.512 1 98.38 127 SER B N 1
ATOM 5808 C CA . SER B 1 127 ? -7.176 14.609 -1.597 1 98.38 127 SER B CA 1
ATOM 5809 C C . SER B 1 127 ? -7.68 14.656 -3.035 1 98.38 127 SER B C 1
ATOM 5811 O O . SER B 1 127 ? -8.867 14.469 -3.289 1 98.38 127 SER B O 1
ATOM 5813 N N . LEU B 1 128 ? -6.77 14.891 -3.988 1 97.75 128 LEU B N 1
ATOM 5814 C CA . LEU B 1 128 ? -7.133 14.922 -5.402 1 97.75 128 LEU B CA 1
ATOM 5815 C C . LEU B 1 128 ? -7.613 13.555 -5.867 1 97.75 128 LEU B C 1
ATOM 5817 O O . LEU B 1 128 ? -8.523 13.461 -6.695 1 97.75 128 LEU B O 1
ATOM 5821 N N . ILE B 1 129 ? -7.039 12.523 -5.344 1 97.25 129 ILE B N 1
ATOM 5822 C CA . ILE B 1 129 ? -7.43 11.164 -5.707 1 97.25 129 ILE B CA 1
ATOM 5823 C C . ILE B 1 129 ? -8.82 10.859 -5.16 1 97.25 129 ILE B C 1
ATOM 5825 O O . ILE B 1 129 ? -9.633 10.203 -5.82 1 97.25 129 ILE B O 1
ATOM 5829 N N . TRP B 1 130 ? -9.125 11.336 -3.977 1 96.69 130 TRP B N 1
ATOM 5830 C CA . TRP B 1 130 ? -10.375 11.008 -3.297 1 96.69 130 TRP B CA 1
ATOM 5831 C C . TRP B 1 130 ? -11.555 11.719 -3.947 1 96.69 130 TRP B C 1
ATOM 5833 O O . TRP B 1 130 ? -12.547 11.086 -4.309 1 96.69 130 TRP B O 1
ATOM 5843 N N . ASP B 1 131 ? -11.406 13.086 -4.145 1 95.5 131 ASP B N 1
ATOM 5844 C CA . ASP B 1 131 ? -12.562 13.844 -4.598 1 95.5 131 ASP B CA 1
ATOM 5845 C C . ASP B 1 131 ? -12.156 14.953 -5.566 1 95.5 131 ASP B C 1
ATOM 5847 O O . ASP B 1 131 ? -12.805 15.992 -5.637 1 95.5 131 ASP B O 1
ATOM 5851 N N . GLY B 1 132 ? -10.969 14.797 -6.18 1 96.06 132 GLY B N 1
ATOM 5852 C CA . GLY B 1 132 ? -10.539 15.734 -7.203 1 96.06 132 GLY B CA 1
ATOM 5853 C C . GLY B 1 132 ? -10.273 17.125 -6.66 1 96.06 132 GLY B C 1
ATOM 5854 O O . GLY B 1 132 ? -9.789 17.281 -5.535 1 96.06 132 GLY B O 1
ATOM 5855 N N . LYS B 1 133 ? -10.617 18.188 -7.43 1 95.12 133 LYS B N 1
ATOM 5856 C CA . LYS B 1 133 ? -10.273 19.562 -7.121 1 95.12 133 LYS B CA 1
ATOM 5857 C C . LYS B 1 133 ? -11.125 20.094 -5.969 1 95.12 133 LYS B C 1
ATOM 5859 O O . LYS B 1 133 ? -10.695 21 -5.246 1 95.12 133 LYS B O 1
ATOM 5864 N N . ASP B 1 134 ? -12.242 19.469 -5.746 1 94.12 134 ASP B N 1
ATOM 5865 C CA . ASP B 1 134 ? -13.164 19.953 -4.719 1 94.12 134 ASP B CA 1
ATOM 5866 C C . ASP B 1 134 ? -12.695 19.562 -3.324 1 94.12 134 ASP B C 1
ATOM 5868 O O . ASP B 1 134 ? -13.164 20.094 -2.324 1 94.12 134 ASP B O 1
ATOM 5872 N N . ALA B 1 135 ? -11.734 18.688 -3.305 1 96.62 135 ALA B N 1
ATOM 5873 C CA . ALA B 1 135 ? -11.234 18.219 -2.016 1 96.62 135 ALA B CA 1
ATOM 5874 C C . ALA B 1 135 ? -10.102 19.109 -1.515 1 96.62 135 ALA B C 1
ATOM 5876 O O . ALA B 1 135 ? -9.523 18.844 -0.457 1 96.62 135 ALA B O 1
ATOM 5877 N N . ILE B 1 136 ? -9.82 20.188 -2.238 1 97.25 136 ILE B N 1
ATOM 5878 C CA . ILE B 1 136 ? -8.703 21.062 -1.887 1 97.25 136 ILE B CA 1
ATOM 5879 C C . ILE B 1 136 ? -9.234 22.469 -1.596 1 97.25 136 ILE B C 1
ATOM 5881 O O . ILE B 1 136 ? -10.094 22.984 -2.314 1 97.25 136 ILE B O 1
ATOM 5885 N N . ILE B 1 137 ? -8.719 23.016 -0.543 1 96.12 137 ILE B N 1
ATOM 5886 C CA . ILE B 1 137 ? -8.93 24.438 -0.327 1 96.12 137 ILE B CA 1
ATOM 5887 C C . ILE B 1 137 ? -7.926 25.25 -1.147 1 96.12 137 ILE B C 1
ATOM 5889 O O . ILE B 1 137 ? -6.785 25.438 -0.727 1 96.12 137 ILE B O 1
ATOM 5893 N N . TRP B 1 138 ? -8.328 25.688 -2.26 1 95.12 138 TRP B N 1
ATOM 5894 C CA . TRP B 1 138 ? -7.402 26.406 -3.131 1 95.12 138 TRP B CA 1
ATOM 5895 C C . TRP B 1 138 ? -7.164 27.828 -2.621 1 95.12 138 TRP B C 1
ATOM 5897 O O . TRP B 1 138 ? -6.02 28.234 -2.422 1 95.12 138 TRP B O 1
ATOM 5907 N N . ALA B 1 139 ? -8.266 28.578 -2.465 1 92.81 139 ALA B N 1
ATOM 5908 C CA . ALA B 1 139 ? -8.25 29.953 -1.947 1 92.81 139 ALA B CA 1
ATOM 5909 C C . ALA B 1 139 ? -9.57 30.297 -1.268 1 92.81 139 ALA B C 1
ATOM 5911 O O . ALA B 1 139 ? -10.633 30.219 -1.887 1 92.81 139 ALA B O 1
ATOM 5912 N N . GLU B 1 140 ? -9.469 30.562 -0.022 1 89.19 140 GLU B N 1
ATOM 5913 C CA . GLU B 1 140 ? -10.625 31 0.749 1 89.19 140 GLU B CA 1
ATOM 5914 C C . GLU B 1 140 ? -10.328 32.281 1.521 1 89.19 140 GLU B C 1
ATOM 5916 O O . GLU B 1 140 ? -9.312 32.375 2.219 1 89.19 140 GLU B O 1
ATOM 5921 N N . ARG B 1 141 ? -11.148 33.188 1.372 1 87.31 141 ARG B N 1
ATOM 5922 C CA . ARG B 1 141 ? -10.938 34.469 2.031 1 87.31 141 ARG B CA 1
ATOM 5923 C C . ARG B 1 141 ? -11.195 34.375 3.529 1 87.31 141 ARG B C 1
ATOM 5925 O O . ARG B 1 141 ? -12.156 33.719 3.957 1 87.31 141 ARG B O 1
ATOM 5932 N N . ASP B 1 142 ? -10.219 34.719 4.262 1 77.81 142 ASP B N 1
ATOM 5933 C CA . ASP B 1 142 ? -10.359 34.812 5.711 1 77.81 142 ASP B CA 1
ATOM 5934 C C . ASP B 1 142 ? -10.453 36.25 6.156 1 77.81 142 ASP B C 1
ATOM 5936 O O . ASP B 1 142 ? -9.492 37.031 6.02 1 77.81 142 ASP B O 1
ATOM 5940 N N . ASN B 1 143 ? -11.547 36.625 6.645 1 72.12 143 ASN B N 1
ATOM 5941 C CA . ASN B 1 143 ? -11.797 38.031 6.984 1 72.12 143 ASN B CA 1
ATOM 5942 C C . ASN B 1 143 ? -11.32 38.344 8.398 1 72.12 143 ASN B C 1
ATOM 5944 O O . ASN B 1 143 ? -11.469 39.5 8.859 1 72.12 143 ASN B O 1
ATOM 5948 N N . SER B 1 144 ? -10.695 37.469 8.914 1 67.88 144 SER B N 1
ATOM 5949 C CA . SER B 1 144 ? -10.211 37.75 10.258 1 67.88 144 SER B CA 1
ATOM 5950 C C . SER B 1 144 ? -8.961 38.625 10.227 1 67.88 144 SER B C 1
ATOM 5952 O O . SER B 1 144 ? -8.133 38.5 9.328 1 67.88 144 SER B O 1
ATOM 5954 N N . ILE B 1 145 ? -8.938 39.656 11.031 1 59.09 145 ILE B N 1
ATOM 5955 C CA . ILE B 1 145 ? -7.844 40.594 11.094 1 59.09 145 ILE B CA 1
ATOM 5956 C C . ILE B 1 145 ? -6.555 39.875 11.492 1 59.09 145 ILE B C 1
ATOM 5958 O O . ILE B 1 145 ? -5.461 40.312 11.094 1 59.09 145 ILE B O 1
ATOM 5962 N N . ASP B 1 146 ? -6.609 38.781 12.125 1 64.81 146 ASP B N 1
ATOM 5963 C CA . ASP B 1 146 ? -5.453 38.125 12.703 1 64.81 146 ASP B CA 1
ATOM 5964 C C . ASP B 1 146 ? -4.949 37 11.781 1 64.81 146 ASP B C 1
ATOM 5966 O O . ASP B 1 146 ? -4.164 36.156 12.203 1 64.81 146 ASP B O 1
ATOM 5970 N N . ALA B 1 147 ? -5.523 37.062 10.539 1 67.56 147 ALA B N 1
ATOM 5971 C CA . ALA B 1 147 ? -5.125 36 9.633 1 67.56 147 ALA B CA 1
ATOM 5972 C C . ALA B 1 147 ? -4.684 36.562 8.281 1 67.56 147 ALA B C 1
ATOM 5974 O O . ALA B 1 147 ? -4.902 37.719 7.98 1 67.56 147 ALA B O 1
ATOM 5975 N N . PHE B 1 148 ? -3.885 35.75 7.648 1 77.88 148 PHE B N 1
ATOM 5976 C CA . PHE B 1 148 ? -3.576 36.094 6.262 1 77.88 148 PHE B CA 1
ATOM 5977 C C . PHE B 1 148 ? -4.852 36.188 5.43 1 77.88 148 PHE B C 1
ATOM 5979 O O . PHE B 1 148 ? -5.789 35.406 5.633 1 77.88 148 PHE B O 1
ATOM 5986 N N . PRO B 1 149 ? -4.926 37.062 4.648 1 79.12 149 PRO B N 1
ATOM 5987 C CA . PRO B 1 149 ? -6.184 37.344 3.957 1 79.12 149 PRO B CA 1
ATOM 5988 C C . PRO B 1 149 ? -6.73 36.156 3.184 1 79.12 149 PRO B C 1
ATOM 5990 O O . PRO B 1 149 ? -7.941 36.031 2.998 1 79.12 149 PRO B O 1
ATOM 5993 N N . TYR B 1 150 ? -5.832 35.312 2.67 1 87.12 150 TYR B N 1
ATOM 5994 C CA . TYR B 1 150 ? -6.293 34.125 1.954 1 87.12 150 TYR B CA 1
ATOM 5995 C C . TYR B 1 150 ? -5.668 32.875 2.533 1 87.12 150 TYR B C 1
ATOM 5997 O O . TYR B 1 150 ? -4.465 32.844 2.812 1 87.12 150 TYR B O 1
ATOM 6005 N N . LYS B 1 151 ? -6.621 32 2.76 1 88.44 151 LYS B N 1
ATOM 6006 C CA . LYS B 1 151 ? -6.164 30.672 3.201 1 88.44 151 LYS B CA 1
ATOM 6007 C C . LYS B 1 151 ? -6.246 29.656 2.07 1 88.44 151 LYS B C 1
ATOM 6009 O O . LYS B 1 151 ? -7.008 29.844 1.117 1 88.44 151 LYS B O 1
ATOM 6014 N N . GLY B 1 152 ? -5.324 28.641 2.18 1 93.44 152 GLY B N 1
ATOM 6015 C CA . GLY B 1 152 ? -5.398 27.578 1.185 1 93.44 152 GLY B CA 1
ATOM 6016 C C . GLY B 1 152 ? -4.07 27.312 0.502 1 93.44 152 GLY B C 1
ATOM 6017 O O . GLY B 1 152 ? -3.066 27.953 0.81 1 93.44 152 GLY B O 1
ATOM 6018 N N . VAL B 1 153 ? -4.125 26.453 -0.433 1 96.19 153 VAL B N 1
ATOM 6019 C CA . VAL B 1 153 ? -2.934 25.906 -1.074 1 96.19 153 VAL B CA 1
ATOM 6020 C C . VAL B 1 153 ? -2.236 27 -1.88 1 96.19 153 VAL B C 1
ATOM 6022 O O . VAL B 1 153 ? -1.006 27.094 -1.88 1 96.19 153 VAL B O 1
ATOM 6025 N N . ILE B 1 154 ? -2.951 27.828 -2.516 1 95.25 154 ILE B N 1
ATOM 6026 C CA . ILE B 1 154 ? -2.348 28.875 -3.334 1 95.25 154 ILE B CA 1
ATOM 6027 C C . ILE B 1 154 ? -1.558 29.828 -2.445 1 95.25 154 ILE B C 1
ATOM 6029 O O . ILE B 1 154 ? -0.453 30.25 -2.799 1 95.25 154 ILE B O 1
ATOM 6033 N N . SER B 1 155 ? -2.129 30.219 -1.336 1 94.12 155 SER B N 1
ATOM 6034 C CA . SER B 1 155 ? -1.42 31.062 -0.39 1 94.12 155 SER B CA 1
ATOM 6035 C C . SER B 1 155 ? -0.149 30.391 0.119 1 94.12 155 SER B C 1
ATOM 6037 O O . SER B 1 155 ? 0.888 31.047 0.265 1 94.12 155 SER B O 1
ATOM 6039 N N . ILE B 1 156 ? -0.185 29.156 0.354 1 94.62 156 ILE B N 1
ATOM 6040 C CA . ILE B 1 156 ? 0.951 28.406 0.868 1 94.62 156 ILE B CA 1
ATOM 6041 C C . ILE B 1 156 ? 2.051 28.344 -0.19 1 94.62 156 ILE B C 1
ATOM 6043 O O . ILE B 1 156 ? 3.205 28.672 0.087 1 94.62 156 ILE B O 1
ATOM 6047 N N . VAL B 1 157 ? 1.689 28.047 -1.396 1 94.12 157 VAL B N 1
ATOM 6048 C CA . VAL B 1 157 ? 2.654 27.922 -2.482 1 94.12 157 VAL B CA 1
ATOM 6049 C C . VAL B 1 157 ? 3.26 29.281 -2.801 1 94.12 157 VAL B C 1
ATOM 6051 O O . VAL B 1 157 ? 4.465 29.391 -3.041 1 94.12 157 VAL B O 1
ATOM 6054 N N . THR B 1 158 ? 2.438 30.266 -2.793 1 93.88 158 THR B N 1
ATOM 6055 C CA . THR B 1 158 ? 2.938 31.625 -3.006 1 93.88 158 THR B CA 1
ATOM 6056 C C . THR B 1 158 ? 3.949 32 -1.926 1 93.88 158 THR B C 1
ATOM 6058 O O . THR B 1 158 ? 4.953 32.656 -2.211 1 93.88 158 THR B O 1
ATOM 6061 N N . SER B 1 159 ? 3.668 31.609 -0.771 1 93.5 159 SER B N 1
ATOM 6062 C CA . SER B 1 159 ? 4.59 31.891 0.32 1 93.5 159 SER B CA 1
ATOM 6063 C C . SER B 1 159 ? 5.922 31.172 0.129 1 93.5 159 SER B C 1
ATOM 6065 O O . SER B 1 159 ? 6.969 31.672 0.547 1 93.5 159 SER B O 1
ATOM 6067 N N . TRP B 1 160 ? 5.934 30.016 -0.52 1 93.62 160 TRP B N 1
ATOM 6068 C CA . TRP B 1 160 ? 7.156 29.266 -0.797 1 93.62 160 TRP B CA 1
ATOM 6069 C C . TRP B 1 160 ? 8.055 30.031 -1.759 1 93.62 160 TRP B C 1
ATOM 6071 O O . TRP B 1 160 ? 9.281 29.891 -1.718 1 93.62 160 TRP B O 1
ATOM 6081 N N . ILE B 1 161 ? 7.441 30.844 -2.52 1 93.62 161 ILE B N 1
ATOM 6082 C CA . ILE B 1 161 ? 8.195 31.625 -3.494 1 93.62 161 ILE B CA 1
ATOM 6083 C C . ILE B 1 161 ? 8.617 32.938 -2.871 1 93.62 161 ILE B C 1
ATOM 6085 O O . ILE B 1 161 ? 9.773 33.375 -3.016 1 93.62 161 ILE B O 1
ATOM 6089 N N . LEU B 1 162 ? 7.809 33.531 -2.096 1 94.38 162 LEU B N 1
ATOM 6090 C CA . LEU B 1 162 ? 8.031 34.875 -1.577 1 94.38 162 LEU B CA 1
ATOM 6091 C C . LEU B 1 162 ? 8.961 34.844 -0.369 1 94.38 162 LEU B C 1
ATOM 6093 O O . LEU B 1 162 ? 9.742 35.75 -0.16 1 94.38 162 LEU B O 1
ATOM 6097 N N . SER B 1 163 ? 8.891 33.844 0.407 1 95.94 163 SER B N 1
ATOM 6098 C CA . SER B 1 163 ? 9.617 33.844 1.671 1 95.94 163 SER B CA 1
ATOM 6099 C C . SER B 1 163 ? 11.125 33.844 1.441 1 95.94 163 SER B C 1
ATOM 6101 O O . SER B 1 163 ? 11.859 34.594 2.08 1 95.94 163 SER B O 1
ATOM 6103 N N . PRO B 1 164 ? 11.617 33 0.555 1 95.69 164 PRO B N 1
ATOM 6104 C CA . PRO B 1 164 ? 13.062 33.062 0.302 1 95.69 164 PRO B CA 1
ATOM 6105 C C . PRO B 1 164 ? 13.492 34.406 -0.283 1 95.69 164 PRO B C 1
ATOM 6107 O O . PRO B 1 164 ? 14.602 34.875 -0.006 1 95.69 164 PRO B O 1
ATOM 6110 N N . ILE B 1 165 ? 12.664 35 -1.021 1 96.88 165 ILE B N 1
ATOM 6111 C CA . ILE B 1 165 ? 12.961 36.312 -1.6 1 96.88 165 ILE B CA 1
ATOM 6112 C C . ILE B 1 165 ? 13 37.375 -0.497 1 96.88 165 ILE B C 1
ATOM 6114 O O . ILE B 1 165 ? 13.906 38.219 -0.457 1 96.88 165 ILE B O 1
ATOM 6118 N N . LEU B 1 166 ? 12.062 37.281 0.348 1 97.06 166 LEU B N 1
ATOM 6119 C CA . LEU B 1 166 ? 12.023 38.219 1.471 1 97.06 166 LEU B CA 1
ATOM 6120 C C . LEU B 1 166 ? 13.211 38 2.398 1 97.06 166 LEU B C 1
ATOM 6122 O O . LEU B 1 166 ? 13.773 38.969 2.932 1 97.06 166 LEU B O 1
ATOM 6126 N N . ALA B 1 167 ? 13.516 36.781 2.635 1 97.56 167 ALA B N 1
ATOM 6127 C CA . ALA B 1 167 ? 14.68 36.469 3.465 1 97.56 167 ALA B CA 1
ATOM 6128 C C . ALA B 1 167 ? 15.969 36.969 2.82 1 97.56 167 ALA B C 1
ATOM 6130 O O . ALA B 1 167 ? 16.859 37.469 3.512 1 97.56 167 ALA B O 1
ATOM 6131 N N . ALA B 1 168 ? 16.047 36.812 1.53 1 97.62 168 ALA B N 1
ATOM 6132 C CA . ALA B 1 168 ? 17.203 37.312 0.798 1 97.62 168 ALA B CA 1
ATOM 6133 C C . ALA B 1 168 ? 17.297 38.844 0.928 1 97.62 168 ALA B C 1
ATOM 6135 O O . ALA B 1 168 ? 18.375 39.375 1.208 1 97.62 168 ALA B O 1
ATOM 6136 N N . ALA B 1 169 ? 16.203 39.5 0.724 1 97.94 169 ALA B N 1
ATOM 6137 C CA . ALA B 1 169 ? 16.172 40.938 0.853 1 97.94 169 ALA B CA 1
ATOM 6138 C C . ALA B 1 169 ? 16.516 41.375 2.277 1 97.94 169 ALA B C 1
ATOM 6140 O O . ALA B 1 169 ? 17.281 42.312 2.48 1 97.94 169 ALA B O 1
ATOM 6141 N N . GLY B 1 170 ? 15.953 40.719 3.195 1 97.56 170 GLY B N 1
ATOM 6142 C CA . GLY B 1 170 ? 16.203 41.031 4.594 1 97.56 170 GLY B CA 1
ATOM 6143 C C . GLY B 1 170 ? 17.641 40.844 5.012 1 97.56 170 GLY 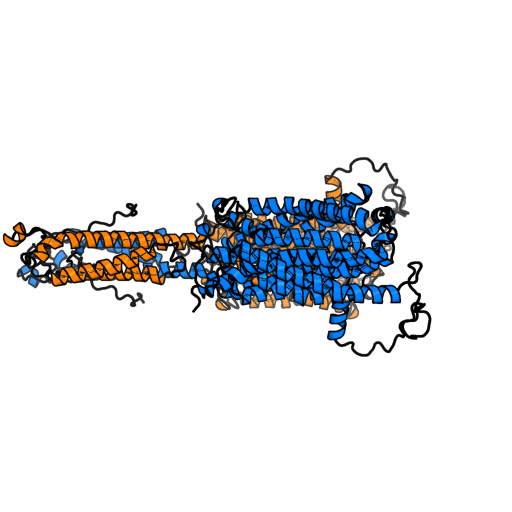B C 1
ATOM 6144 O O . GLY B 1 170 ? 18.234 41.719 5.633 1 97.56 170 GLY B O 1
ATOM 6145 N N . SER B 1 171 ? 18.203 39.688 4.691 1 97.56 171 SER B N 1
ATOM 6146 C CA . SER B 1 171 ? 19.578 39.406 5.066 1 97.56 171 SER B CA 1
ATOM 6147 C C . SER B 1 171 ? 20.562 40.312 4.332 1 97.56 171 SER B C 1
ATOM 6149 O O . SER B 1 171 ? 21.562 40.75 4.914 1 97.56 171 SER B O 1
ATOM 6151 N N . GLY B 1 172 ? 20.297 40.562 3.045 1 97.31 172 GLY B N 1
ATOM 6152 C CA . GLY B 1 172 ? 21.141 41.5 2.297 1 97.31 172 GLY B CA 1
ATOM 6153 C C . GLY B 1 172 ? 21.141 42.906 2.875 1 97.31 172 GLY B C 1
ATOM 6154 O O . GLY B 1 172 ? 22.203 43.5 3.02 1 97.31 172 GLY B O 1
ATOM 6155 N N . LEU B 1 173 ? 20.016 43.344 3.211 1 97.31 173 LEU B N 1
ATOM 6156 C CA . LEU B 1 173 ? 19.891 44.688 3.791 1 97.31 173 LEU B CA 1
ATOM 6157 C C . LEU B 1 173 ? 20.578 44.75 5.152 1 97.31 173 LEU B C 1
ATOM 6159 O O . LEU B 1 173 ? 21.25 45.719 5.469 1 97.31 173 LEU B O 1
ATOM 6163 N N . LEU B 1 174 ? 20.375 43.719 5.906 1 95.88 174 LEU B N 1
ATOM 6164 C CA . LEU B 1 174 ? 21 43.656 7.219 1 95.88 174 LEU B CA 1
ATOM 6165 C C . LEU B 1 174 ? 22.531 43.656 7.086 1 95.88 174 LEU B C 1
ATOM 6167 O O . LEU B 1 174 ? 23.219 44.344 7.828 1 95.88 174 LEU B O 1
ATOM 6171 N N . PHE B 1 175 ? 23.031 42.875 6.246 1 96.38 175 PHE B N 1
ATOM 6172 C CA . PHE B 1 175 ? 24.484 42.781 6.051 1 96.38 175 PHE B CA 1
ATOM 6173 C C . PHE B 1 175 ? 25.047 44.094 5.512 1 96.38 175 PHE B C 1
ATOM 6175 O O . PHE B 1 175 ? 26.125 44.531 5.934 1 96.38 175 PHE B O 1
ATOM 6182 N N . LEU B 1 176 ? 24.344 44.656 4.578 1 96.19 176 LEU B N 1
ATOM 6183 C CA . LEU B 1 176 ? 24.781 45.938 4.035 1 96.19 176 LEU B CA 1
ATOM 6184 C C . LEU B 1 176 ? 24.844 47 5.129 1 96.19 176 LEU B C 1
ATOM 6186 O O . LEU B 1 176 ? 25.797 47.781 5.191 1 96.19 176 LEU B O 1
ATOM 6190 N N . ALA B 1 177 ? 23.859 47.031 5.891 1 94.62 177 ALA B N 1
ATOM 6191 C CA . ALA B 1 177 ? 23.828 48 7 1 94.62 177 ALA B CA 1
ATOM 6192 C C . ALA B 1 177 ? 24.969 47.719 7.977 1 94.62 177 ALA B C 1
ATOM 6194 O O . ALA B 1 177 ? 25.656 48.656 8.414 1 94.62 177 ALA B O 1
ATOM 6195 N N . LEU B 1 178 ? 25.172 46.469 8.352 1 93.94 178 LEU B N 1
ATOM 6196 C CA . LEU B 1 178 ? 26.234 46.094 9.281 1 93.94 178 LEU B CA 1
ATOM 6197 C C . LEU B 1 178 ? 27.594 46.406 8.688 1 93.94 178 LEU B C 1
ATOM 6199 O O . LEU B 1 178 ? 28.484 46.906 9.398 1 93.94 178 LEU B O 1
ATOM 6203 N N . ARG B 1 179 ? 27.766 46.062 7.441 1 93.62 179 ARG B N 1
ATOM 6204 C CA . ARG B 1 179 ? 29.016 46.312 6.727 1 93.62 179 ARG B CA 1
ATOM 6205 C C . ARG B 1 179 ? 29.391 47.781 6.73 1 93.62 179 ARG B C 1
ATOM 6207 O O . ARG B 1 179 ? 30.547 48.125 7 1 93.62 179 ARG B O 1
ATOM 6214 N N . THR B 1 180 ? 28.422 48.656 6.527 1 93.06 180 THR B N 1
ATOM 6215 C CA . THR B 1 180 ? 28.672 50.094 6.375 1 93.06 180 THR B CA 1
ATOM 6216 C C . THR B 1 180 ? 28.734 50.781 7.734 1 93.06 180 THR B C 1
ATOM 6218 O O . THR B 1 180 ? 29.547 51.688 7.941 1 93.06 180 THR B O 1
ATOM 6221 N N . MET B 1 181 ? 27.969 50.25 8.648 1 91.81 181 MET B N 1
ATOM 6222 C CA . MET B 1 181 ? 27.828 50.969 9.906 1 91.81 181 MET B CA 1
ATOM 6223 C C . MET B 1 181 ? 28.781 50.438 10.969 1 91.81 181 MET B C 1
ATOM 6225 O O . MET B 1 181 ? 29.109 51.125 11.93 1 91.81 181 MET B O 1
ATOM 6229 N N . VAL B 1 182 ? 29.203 49.219 10.812 1 91.62 182 VAL B N 1
ATOM 6230 C CA . VAL B 1 182 ? 29.953 48.594 11.914 1 91.62 182 VAL B CA 1
ATOM 6231 C C . VAL B 1 182 ? 31.266 48.031 11.398 1 91.62 182 VAL B C 1
ATOM 6233 O O . VAL B 1 182 ? 32.344 48.469 11.836 1 91.62 182 VAL B O 1
ATOM 6236 N N . LEU B 1 183 ? 31.297 47.188 10.414 1 91.88 183 LEU B N 1
ATOM 6237 C CA . LEU B 1 183 ? 32.438 46.375 10.047 1 91.88 183 LEU B CA 1
ATOM 6238 C C . LEU B 1 183 ? 33.531 47.188 9.398 1 91.88 183 LEU B C 1
ATOM 6240 O O . LEU B 1 183 ? 34.719 46.875 9.539 1 91.88 183 LEU B O 1
ATOM 6244 N N . ARG B 1 184 ? 33.156 48.219 8.703 1 91.69 184 ARG B N 1
ATOM 6245 C CA . ARG B 1 184 ? 34.156 49 7.984 1 91.69 184 ARG B CA 1
ATOM 6246 C C . ARG B 1 184 ? 34.656 50.188 8.828 1 91.69 184 ARG B C 1
ATOM 6248 O O . ARG B 1 184 ? 35.531 50.938 8.414 1 91.69 184 ARG B O 1
ATOM 6255 N N . ARG B 1 185 ? 34.156 50.281 9.984 1 89.62 185 ARG B N 1
ATOM 6256 C CA . ARG B 1 185 ? 34.594 51.344 10.875 1 89.62 185 ARG B CA 1
ATOM 6257 C C . ARG B 1 185 ? 35.938 51 11.477 1 89.62 185 ARG B C 1
ATOM 6259 O O . ARG B 1 185 ? 36.312 49.844 11.617 1 89.62 185 ARG B O 1
ATOM 6266 N N . LYS B 1 186 ? 36.719 52.062 11.883 1 85.38 186 LYS B N 1
ATOM 6267 C CA . LYS B 1 186 ? 38.031 51.906 12.469 1 85.38 186 LYS B CA 1
ATOM 6268 C C . LYS B 1 186 ? 37.969 51.219 13.836 1 85.38 186 LYS B C 1
ATOM 6270 O O . LYS B 1 186 ? 38.812 50.406 14.195 1 85.38 186 LYS B O 1
ATOM 6275 N N . ASN B 1 187 ? 36.844 51.562 14.617 1 87.06 187 ASN B N 1
ATOM 6276 C CA . ASN B 1 187 ? 36.656 50.938 15.938 1 87.06 187 ASN B CA 1
ATOM 6277 C C . ASN B 1 187 ? 35.625 49.812 15.891 1 87.06 187 ASN B C 1
ATOM 6279 O O . ASN B 1 187 ? 34.812 49.688 16.797 1 87.06 187 ASN B O 1
ATOM 6283 N N . ALA B 1 188 ? 35.688 49.031 14.867 1 88.75 188 ALA B N 1
ATOM 6284 C CA . ALA B 1 188 ? 34.719 48 14.633 1 88.75 188 ALA B CA 1
ATOM 6285 C C . ALA B 1 188 ? 34.688 47 15.789 1 88.75 188 ALA B C 1
ATOM 6287 O O . ALA B 1 188 ? 33.625 46.469 16.156 1 88.75 188 ALA B O 1
ATOM 6288 N N . HIS B 1 189 ? 35.844 46.75 16.406 1 85.12 189 HIS B N 1
ATOM 6289 C CA . HIS B 1 189 ? 35.969 45.719 17.453 1 85.12 189 HIS B CA 1
ATOM 6290 C C . HIS B 1 189 ? 35.219 46.156 18.719 1 85.12 189 HIS B C 1
ATOM 6292 O O . HIS B 1 189 ? 34.812 45.312 19.516 1 85.12 189 HIS B O 1
ATOM 6298 N N . ARG B 1 190 ? 34.969 47.438 18.906 1 81.81 190 ARG B N 1
ATOM 6299 C CA . ARG B 1 190 ? 34.219 47.938 20.062 1 81.81 190 ARG B CA 1
ATOM 6300 C C . ARG B 1 190 ? 32.719 48.062 19.75 1 81.81 190 ARG B C 1
ATOM 6302 O O . ARG B 1 190 ? 31.875 47.688 20.562 1 81.81 190 ARG B O 1
ATOM 6309 N N . VAL B 1 191 ? 32.406 48.5 18.594 1 87.94 191 VAL B N 1
ATOM 6310 C CA . VAL B 1 191 ? 31.031 48.812 18.219 1 87.94 191 VAL B CA 1
ATOM 6311 C C . VAL B 1 191 ? 30.281 47.531 17.922 1 87.94 191 VAL B C 1
ATOM 6313 O O . VAL B 1 191 ? 29.062 47.469 18.094 1 87.94 191 VAL B O 1
ATOM 6316 N N . ALA B 1 192 ? 31.016 46.469 17.531 1 89.25 192 ALA B N 1
ATOM 6317 C CA . ALA B 1 192 ? 30.422 45.219 17.125 1 89.25 192 ALA B CA 1
ATOM 6318 C C . ALA B 1 192 ? 29.578 44.625 18.266 1 89.25 192 ALA B C 1
ATOM 6320 O O . ALA B 1 192 ? 28.484 44.094 18.031 1 89.25 192 ALA B O 1
ATOM 6321 N N . PHE B 1 193 ? 29.984 44.781 19.516 1 86.19 193 PHE B N 1
ATOM 6322 C CA . PHE B 1 193 ? 29.312 44.188 20.656 1 86.19 193 PHE B CA 1
ATOM 6323 C C . PHE B 1 193 ? 28.016 44.906 20.969 1 86.19 193 PHE B C 1
ATOM 6325 O O . PHE B 1 193 ? 27.078 44.312 21.516 1 86.19 193 PHE B O 1
ATOM 6332 N N . TRP B 1 194 ? 27.984 46.156 20.516 1 87.19 194 TRP B N 1
ATOM 6333 C CA . TRP B 1 194 ? 26.812 46.969 20.844 1 87.19 194 TRP B CA 1
ATOM 6334 C C . TRP B 1 194 ? 25.703 46.75 19.828 1 87.19 194 TRP B C 1
ATOM 6336 O O . TRP B 1 194 ? 24.609 47.312 19.969 1 87.19 194 TRP B O 1
ATOM 6346 N N . THR B 1 195 ? 25.859 45.875 18.906 1 88.06 195 THR B N 1
ATOM 6347 C CA . THR B 1 195 ? 24.812 45.438 17.969 1 88.06 195 THR B CA 1
ATOM 6348 C C . THR B 1 195 ? 23.875 44.438 18.625 1 88.06 195 THR B C 1
ATOM 6350 O O . THR B 1 195 ? 22.734 44.281 18.203 1 88.06 195 THR B O 1
ATOM 6353 N N . LEU B 1 196 ? 24.266 43.812 19.688 1 86.31 196 LEU B N 1
ATOM 6354 C CA . LEU B 1 196 ? 23.547 42.688 20.297 1 86.31 196 LEU B CA 1
ATOM 6355 C C . LEU B 1 196 ? 22.281 43.188 20.984 1 86.31 196 LEU B C 1
ATOM 6357 O O . LEU B 1 196 ? 21.188 42.656 20.75 1 86.31 196 LEU B O 1
ATOM 6361 N N . PRO B 1 197 ? 22.344 44.25 21.75 1 90.19 197 PRO B N 1
ATOM 6362 C CA . PRO B 1 197 ? 21.156 44.625 22.516 1 90.19 197 PRO B CA 1
ATOM 6363 C C . PRO B 1 197 ? 19.984 45 21.641 1 90.19 197 PRO B C 1
ATOM 6365 O O . PRO B 1 197 ? 18.859 44.531 21.859 1 90.19 197 PRO B O 1
ATOM 6368 N N . PRO B 1 198 ? 20.156 45.844 20.594 1 90.06 198 PRO B N 1
ATOM 6369 C CA . PRO B 1 198 ? 19 46.125 19.734 1 90.06 198 PRO B CA 1
ATOM 6370 C C . PRO B 1 198 ? 18.438 44.906 19.047 1 90.06 198 PRO B C 1
ATOM 6372 O O . PRO B 1 198 ? 17.219 44.781 18.859 1 90.06 198 PRO B O 1
ATOM 6375 N N . VAL B 1 199 ? 19.281 44 18.625 1 87.88 199 VAL B N 1
ATOM 6376 C CA . VAL B 1 199 ? 18.844 42.75 17.953 1 87.88 199 VAL B CA 1
ATOM 6377 C C . VAL B 1 199 ? 18.062 41.906 18.938 1 87.88 199 VAL B C 1
ATOM 6379 O O . VAL B 1 199 ? 17.031 41.312 18.578 1 87.88 199 VAL B O 1
ATOM 6382 N N . VAL B 1 200 ? 18.5 41.781 20.141 1 89.25 200 VAL B N 1
ATOM 6383 C CA . VAL B 1 200 ? 17.812 41.031 21.188 1 89.25 200 VAL B CA 1
ATOM 6384 C C . VAL B 1 200 ? 16.453 41.656 21.453 1 89.25 200 VAL B C 1
ATOM 6386 O O . VAL B 1 200 ? 15.445 40.969 21.609 1 89.25 200 VAL B O 1
ATOM 6389 N N . PHE B 1 201 ? 16.422 42.969 21.484 1 92.75 201 PHE B N 1
ATOM 6390 C CA . PHE B 1 201 ? 15.148 43.656 21.703 1 92.75 201 PHE B CA 1
ATOM 6391 C C . PHE B 1 201 ? 14.141 43.281 20.625 1 92.75 201 PHE B C 1
ATOM 6393 O O . PHE B 1 201 ? 13.039 42.812 20.938 1 92.75 201 PHE B O 1
ATOM 6400 N N . PHE B 1 202 ? 14.492 43.438 19.422 1 90.56 202 PHE B N 1
ATOM 6401 C CA . PHE B 1 202 ? 13.57 43.219 18.312 1 90.56 202 PHE B CA 1
ATOM 6402 C C . PHE B 1 202 ? 13.141 41.75 18.234 1 90.56 202 PHE B C 1
ATOM 6404 O O . PHE B 1 202 ? 11.961 41.469 18.016 1 90.56 202 PHE B O 1
ATOM 6411 N N . THR B 1 203 ? 14.086 40.844 18.406 1 87.56 203 THR B N 1
ATOM 6412 C CA . THR B 1 203 ? 13.773 39.406 18.281 1 87.56 203 THR B CA 1
ATOM 6413 C C . THR B 1 203 ? 12.859 38.969 19.422 1 87.56 203 THR B C 1
ATOM 6415 O O . THR B 1 203 ? 11.883 38.25 19.188 1 87.56 203 THR B O 1
ATOM 6418 N N . VAL B 1 204 ? 13.172 39.375 20.594 1 88.38 204 VAL B N 1
ATOM 6419 C CA . VAL B 1 204 ? 12.359 39 21.734 1 88.38 204 VAL B CA 1
ATOM 6420 C C . VAL B 1 204 ? 10.984 39.625 21.641 1 88.38 204 VAL B C 1
ATOM 6422 O O . VAL B 1 204 ? 9.969 39.031 21.984 1 88.38 204 VAL B O 1
ATOM 6425 N N . PHE B 1 205 ? 10.953 40.875 21.188 1 91.81 205 PHE B N 1
ATOM 6426 C CA . PHE B 1 205 ? 9.688 41.562 21 1 91.81 205 PHE B CA 1
ATOM 6427 C C . PHE B 1 205 ? 8.781 40.781 20.062 1 91.81 205 PHE B C 1
ATOM 6429 O O . PHE B 1 205 ? 7.629 40.469 20.406 1 91.81 205 PHE B O 1
ATOM 6436 N N . VAL B 1 206 ? 9.258 40.375 18.922 1 88.12 206 VAL B N 1
ATOM 6437 C CA . VAL B 1 206 ? 8.469 39.688 17.906 1 88.12 206 VAL B CA 1
ATOM 6438 C C . VAL B 1 206 ? 8.023 38.344 18.453 1 88.12 206 VAL B C 1
ATOM 6440 O O . VAL B 1 206 ? 6.852 37.969 18.312 1 88.12 206 VAL B O 1
ATOM 6443 N N . ASN B 1 207 ? 8.891 37.594 19.094 1 87.94 207 ASN B N 1
ATOM 6444 C CA . ASN B 1 207 ? 8.562 36.281 19.625 1 87.94 207 ASN B CA 1
ATOM 6445 C C . ASN B 1 207 ? 7.52 36.344 20.734 1 87.94 207 ASN B C 1
ATOM 6447 O O . ASN B 1 207 ? 6.559 35.594 20.75 1 87.94 207 ASN B O 1
ATOM 6451 N N . MET B 1 208 ? 7.715 37.312 21.609 1 87.69 208 MET B N 1
ATOM 6452 C CA . MET B 1 208 ? 6.77 37.438 22.703 1 87.69 208 MET B CA 1
ATOM 6453 C C . MET B 1 208 ? 5.406 37.906 22.203 1 87.69 208 MET B C 1
ATOM 6455 O O . MET B 1 208 ? 4.371 37.5 22.703 1 87.69 208 MET B O 1
ATOM 6459 N N . TYR B 1 209 ? 5.438 38.781 21.266 1 89.19 209 TYR B N 1
ATOM 6460 C CA . TYR B 1 209 ? 4.188 39.25 20.672 1 89.19 209 TYR B CA 1
ATOM 6461 C C . TYR B 1 209 ? 3.383 38.062 20.141 1 89.19 209 TYR B C 1
ATOM 6463 O O . TYR B 1 209 ? 2.189 37.938 20.422 1 89.19 209 TYR B O 1
ATOM 6471 N N . PHE B 1 210 ? 3.973 37.156 19.484 1 86.69 210 PHE B N 1
ATOM 6472 C CA . PHE B 1 210 ? 3.273 36.031 18.875 1 86.69 210 PHE B CA 1
ATOM 6473 C C . PHE B 1 210 ? 2.922 35 19.938 1 86.69 210 PHE B C 1
ATOM 6475 O O . PHE B 1 210 ? 1.892 34.312 19.828 1 86.69 210 PHE B O 1
ATOM 6482 N N . ILE B 1 211 ? 3.717 34.844 20.922 1 85.31 211 ILE B N 1
ATOM 6483 C CA . ILE B 1 211 ? 3.408 33.906 22 1 85.31 211 ILE B CA 1
ATOM 6484 C C . ILE B 1 211 ? 2.107 34.312 22.688 1 85.31 211 ILE B C 1
ATOM 6486 O O . ILE B 1 211 ? 1.231 33.5 22.922 1 85.31 211 ILE B O 1
ATOM 6490 N N . PHE B 1 212 ? 1.911 35.594 22.828 1 84.88 212 PHE B N 1
ATOM 6491 C CA . PHE B 1 212 ? 0.746 36.094 23.547 1 84.88 212 PHE B CA 1
ATOM 6492 C C . PHE B 1 212 ? -0.473 36.156 22.641 1 84.88 212 PHE B C 1
ATOM 6494 O O . PHE B 1 212 ? -1.605 35.969 23.094 1 84.88 212 PHE B O 1
ATOM 6501 N N . THR B 1 213 ? -0.318 36.344 21.406 1 83.94 213 THR B N 1
ATOM 6502 C CA . THR B 1 213 ? -1.451 36.562 20.516 1 83.94 213 THR B CA 1
ATOM 6503 C C . THR B 1 213 ? -1.885 35.25 19.875 1 83.94 213 THR B C 1
ATOM 6505 O O . THR B 1 213 ? -3.025 35.094 19.438 1 83.94 213 THR B O 1
ATOM 6508 N N . LYS B 1 214 ? -0.977 34.344 19.812 1 82.75 214 LYS B N 1
ATOM 6509 C CA . LYS B 1 214 ? -1.3 33.094 19.125 1 82.75 214 LYS B CA 1
ATOM 6510 C C . LYS B 1 214 ? -1.058 31.891 20.047 1 82.75 214 LYS B C 1
ATOM 6512 O O . LYS B 1 214 ? -1.951 31.062 20.25 1 82.75 214 LYS B O 1
ATOM 6517 N N . GLY B 1 215 ? 0.033 31.781 20.641 1 75.69 215 GLY B N 1
ATOM 6518 C CA . GLY B 1 215 ? 0.422 30.641 21.453 1 75.69 215 GLY B CA 1
ATOM 6519 C C . GLY B 1 215 ? -0.435 30.469 22.703 1 75.69 215 GLY B C 1
ATOM 6520 O O . GLY B 1 215 ? -1.089 29.438 22.859 1 75.69 215 GLY B O 1
ATOM 6521 N N . ALA B 1 216 ? -0.486 31.5 23.438 1 71.69 216 ALA B N 1
ATOM 6522 C CA . ALA B 1 216 ? -1.135 31.438 24.75 1 71.69 216 ALA B CA 1
ATOM 6523 C C . ALA B 1 216 ? -2.557 31.984 24.688 1 71.69 216 ALA B C 1
ATOM 6525 O O . ALA B 1 216 ? -3.268 32 25.688 1 71.69 216 ALA B O 1
ATOM 6526 N N . LYS B 1 217 ? -2.947 32.344 23.531 1 74.25 217 LYS B N 1
ATOM 6527 C CA . LYS B 1 217 ? -4.23 33.031 23.422 1 74.25 217 LYS B CA 1
ATOM 6528 C C . LYS B 1 217 ? -5.375 32.156 23.891 1 74.25 217 LYS B C 1
ATOM 6530 O O . LYS B 1 217 ? -6.234 32.594 24.672 1 74.25 217 LYS B O 1
ATOM 6535 N N . LYS B 1 218 ? -5.324 30.953 23.438 1 68.88 218 LYS B N 1
ATOM 6536 C CA . LYS B 1 218 ? -6.418 30.047 23.766 1 68.88 218 LYS B CA 1
ATOM 6537 C C . LYS B 1 218 ? -6.5 29.812 25.281 1 68.88 218 LYS B C 1
ATOM 6539 O O . LYS B 1 218 ? -7.59 29.844 25.859 1 68.88 218 LYS B O 1
ATOM 6544 N N . GLN B 1 219 ? -5.348 29.516 25.844 1 68.38 219 GLN B N 1
ATOM 6545 C CA . GLN B 1 219 ? -5.324 29.312 27.297 1 68.38 219 GLN B CA 1
ATOM 6546 C C . GLN B 1 219 ? -5.727 30.594 28.031 1 68.38 219 GLN B C 1
ATOM 6548 O O . GLN B 1 219 ? -6.449 30.531 29.031 1 68.38 219 GLN B O 1
ATOM 6553 N N . MET B 1 220 ? -5.328 31.703 27.484 1 73.62 220 MET B N 1
ATOM 6554 C CA . MET B 1 220 ? -5.648 33 28.109 1 73.62 220 MET B CA 1
ATOM 6555 C C . MET B 1 220 ? -7.141 33.281 28 1 73.62 220 MET B C 1
ATOM 6557 O O . MET B 1 220 ? -7.754 33.781 28.953 1 73.62 220 MET B O 1
ATOM 6561 N N . ASP B 1 221 ? -7.652 32.969 26.891 1 75.19 221 ASP B N 1
ATOM 6562 C CA . ASP B 1 221 ? -9.086 33.156 26.688 1 75.19 221 ASP B CA 1
ATOM 6563 C C . ASP B 1 221 ? -9.891 32.25 27.625 1 75.19 221 ASP B C 1
ATOM 6565 O O . ASP B 1 221 ? -10.906 32.688 28.188 1 75.19 221 ASP B O 1
ATOM 6569 N N . LYS B 1 222 ? -9.477 31.016 27.781 1 68.62 222 LYS B N 1
ATOM 6570 C CA . LYS B 1 222 ? -10.133 30.078 28.672 1 68.62 222 LYS B CA 1
ATOM 6571 C C . LYS B 1 222 ? -10.109 30.578 30.109 1 68.62 222 LYS B C 1
ATOM 6573 O O . LYS B 1 222 ? -11.039 30.312 30.875 1 68.62 222 LYS B O 1
ATOM 6578 N N . ASP B 1 223 ? -9 31.375 30.359 1 75.62 223 ASP B N 1
ATOM 6579 C CA . ASP B 1 223 ? -8.828 31.906 31.719 1 75.62 223 ASP B CA 1
ATOM 6580 C C . ASP B 1 223 ? -9.492 33.281 31.859 1 75.62 223 ASP B C 1
ATOM 6582 O O . ASP B 1 223 ? -9.367 33.938 32.906 1 75.62 223 ASP B O 1
ATOM 6586 N N . GLY B 1 224 ? -10.016 33.719 30.812 1 76.69 224 GLY B N 1
ATOM 6587 C CA . GLY B 1 224 ? -10.773 34.938 30.859 1 76.69 224 GLY B CA 1
ATOM 6588 C C . GLY B 1 224 ? -9.922 36.188 30.656 1 76.69 224 GLY B C 1
ATOM 6589 O O . GLY B 1 224 ? -10.336 37.312 30.984 1 76.69 224 GLY B O 1
ATOM 6590 N N . ILE B 1 225 ? -8.711 36 30.266 1 76.94 225 ILE B N 1
ATOM 6591 C CA . ILE B 1 225 ? -7.812 37.125 30.031 1 76.94 225 ILE B CA 1
ATOM 6592 C C . ILE B 1 225 ? -7.855 37.531 28.562 1 76.94 225 ILE B C 1
ATOM 6594 O O . ILE B 1 225 ? -7.477 36.75 27.688 1 76.94 225 ILE B O 1
ATOM 6598 N N . HIS B 1 226 ? -8.375 38.719 28.266 1 80.5 226 HIS B N 1
ATOM 6599 C CA . HIS B 1 226 ? -8.469 39.219 26.891 1 80.5 226 HIS B CA 1
ATOM 6600 C C . HIS B 1 226 ? -7.648 40.5 26.688 1 80.5 226 HIS B C 1
ATOM 6602 O O . HIS B 1 226 ? -8.125 41.594 26.984 1 80.5 226 HIS B O 1
ATOM 6608 N N . TRP B 1 227 ? -6.426 40.219 26.234 1 79.25 227 TRP B N 1
ATOM 6609 C CA . TRP B 1 227 ? -5.559 41.375 25.953 1 79.25 227 TRP B CA 1
ATOM 6610 C C . TRP B 1 227 ? -5.797 41.906 24.547 1 79.25 227 TRP B C 1
ATOM 6612 O O . TRP B 1 227 ? -5.957 41.125 23.609 1 79.25 227 TRP B O 1
ATOM 6622 N N . SER B 1 228 ? -5.875 43.25 24.5 1 81.88 228 SER B N 1
ATOM 6623 C CA . SER B 1 228 ? -5.918 43.844 23.172 1 81.88 228 SER B CA 1
ATOM 6624 C C . SER B 1 228 ? -4.574 43.719 22.469 1 81.88 228 SER B C 1
ATOM 6626 O O . SER B 1 228 ? -3.551 43.469 23.094 1 81.88 228 SER B O 1
ATOM 6628 N N . TYR B 1 229 ? -4.547 43.906 21.219 1 85.56 229 TYR B N 1
ATOM 6629 C CA . TYR B 1 229 ? -3.324 43.844 20.422 1 85.56 229 TYR B CA 1
ATOM 6630 C C . TYR B 1 229 ? -2.328 44.906 20.859 1 85.56 229 TYR B C 1
ATOM 6632 O O . TYR B 1 229 ? -1.12 44.656 20.875 1 85.56 229 TYR B O 1
ATOM 6640 N N . SER B 1 230 ? -2.828 46 21.219 1 88.44 230 SER B N 1
ATOM 6641 C CA . SER B 1 230 ? -1.964 47.094 21.656 1 88.44 230 SER B CA 1
ATOM 6642 C C . SER B 1 230 ? -1.318 46.781 23 1 88.44 230 SER B C 1
ATOM 6644 O O . SER B 1 230 ? -0.123 47.031 23.188 1 88.44 230 SER B O 1
ATOM 6646 N N . LYS B 1 231 ? -2.107 46.312 23.844 1 89.25 231 LYS B N 1
ATOM 6647 C CA . LYS B 1 231 ? -1.562 45.938 25.141 1 89.25 231 LYS B CA 1
ATOM 6648 C C . LYS B 1 231 ? -0.514 44.844 25 1 89.25 231 LYS B C 1
ATOM 6650 O O . LYS B 1 231 ? 0.521 44.875 25.672 1 89.25 231 LYS B O 1
ATOM 6655 N N . THR B 1 232 ? -0.837 43.938 24.203 1 89.38 232 THR B N 1
ATOM 6656 C CA . THR B 1 232 ? 0.096 42.844 23.984 1 89.38 232 THR B CA 1
ATOM 6657 C C . THR B 1 232 ? 1.409 43.344 23.406 1 89.38 232 THR B C 1
ATOM 6659 O O . THR B 1 232 ? 2.488 42.906 23.781 1 89.38 232 THR B O 1
ATOM 6662 N N . ALA B 1 233 ? 1.307 44.281 22.531 1 91.44 233 ALA B N 1
ATOM 6663 C CA . ALA B 1 233 ? 2.498 44.844 21.922 1 91.44 233 ALA B CA 1
ATOM 6664 C C . ALA B 1 233 ? 3.338 45.594 22.969 1 91.44 233 ALA B C 1
ATOM 6666 O O . ALA B 1 233 ? 4.566 45.5 22.969 1 91.44 233 ALA B O 1
ATOM 6667 N N . TRP B 1 234 ? 2.67 46.188 23.812 1 92.62 234 TRP B N 1
ATOM 6668 C CA . TRP B 1 234 ? 3.369 46.938 24.844 1 92.62 234 TRP B CA 1
ATOM 6669 C C . TRP B 1 234 ? 4.074 46 25.828 1 92.62 234 TRP B C 1
ATOM 6671 O O . TRP B 1 234 ? 5.227 46.25 26.203 1 92.62 234 TRP B O 1
ATOM 6681 N N . ILE B 1 235 ? 3.377 45.094 26.203 1 91.5 235 ILE B N 1
ATOM 6682 C CA . ILE B 1 235 ? 3.959 44.156 27.141 1 91.5 235 ILE B CA 1
ATOM 6683 C C . ILE B 1 235 ? 5.148 43.438 26.484 1 91.5 235 ILE B C 1
ATOM 6685 O O . ILE B 1 235 ? 6.184 43.25 27.125 1 91.5 235 ILE B O 1
ATOM 6689 N N . SER B 1 236 ? 4.969 43.062 25.281 1 92.94 236 SER B N 1
ATOM 6690 C CA . SER B 1 236 ? 6.055 42.438 24.547 1 92.94 236 SER B CA 1
ATOM 6691 C C . SER B 1 236 ? 7.254 43.344 24.406 1 92.94 236 SER B C 1
ATOM 6693 O O . SER B 1 236 ? 8.406 42.906 24.484 1 92.94 236 SER B O 1
ATOM 6695 N N . ALA B 1 237 ? 6.973 44.594 24.234 1 94.19 237 ALA B N 1
ATOM 6696 C CA . ALA B 1 237 ? 8.039 45.562 24.125 1 94.19 237 ALA B CA 1
ATOM 6697 C C . ALA B 1 237 ? 8.797 45.719 25.438 1 94.19 237 ALA B C 1
ATOM 6699 O O . ALA B 1 237 ? 10.023 45.875 25.453 1 94.19 237 ALA B O 1
ATOM 6700 N N . VAL B 1 238 ? 8.117 45.625 26.438 1 94.88 238 VAL B N 1
ATOM 6701 C CA . VAL B 1 238 ? 8.734 45.75 27.766 1 94.88 238 VAL B CA 1
ATOM 6702 C C . VAL B 1 238 ? 9.625 44.531 28.031 1 94.88 238 VAL B C 1
ATOM 6704 O O . VAL B 1 238 ? 10.742 44.688 28.516 1 94.88 238 VAL B O 1
ATOM 6707 N N . ILE B 1 239 ? 9.133 43.5 27.703 1 92.44 239 ILE B N 1
ATOM 6708 C CA . ILE B 1 239 ? 9.914 42.281 27.875 1 92.44 239 ILE B CA 1
ATOM 6709 C C . ILE B 1 239 ? 11.148 42.312 26.969 1 92.44 239 ILE B C 1
ATOM 6711 O O . ILE B 1 239 ? 12.25 41.969 27.406 1 92.44 239 ILE B O 1
ATOM 6715 N N . GLY B 1 240 ? 10.914 42.719 25.75 1 94.06 240 GLY B N 1
ATOM 6716 C CA . GLY B 1 240 ? 12.031 42.875 24.828 1 94.06 240 GLY B CA 1
ATOM 6717 C C . GLY B 1 240 ? 13.07 43.875 25.312 1 94.06 240 GLY B C 1
ATOM 6718 O O . GLY B 1 240 ? 14.273 43.625 25.219 1 94.06 240 GLY B O 1
ATOM 6719 N N . ALA B 1 241 ? 12.586 44.906 25.875 1 95.12 241 ALA B N 1
ATOM 6720 C CA . ALA B 1 241 ? 13.484 45.938 26.422 1 95.12 241 ALA B CA 1
ATOM 6721 C C . ALA B 1 241 ? 14.258 45.375 27.625 1 95.12 241 ALA B C 1
ATOM 6723 O O . ALA B 1 241 ? 15.445 45.688 27.797 1 95.12 241 ALA B O 1
ATOM 6724 N N . GLY B 1 242 ? 13.578 44.75 28.375 1 94.44 242 GLY B N 1
ATOM 6725 C CA . GLY B 1 242 ? 14.25 44.125 29.5 1 94.44 242 GLY B CA 1
ATOM 6726 C C . GLY B 1 242 ? 15.352 43.156 29.078 1 94.44 242 GLY B C 1
ATOM 6727 O O . GLY B 1 242 ? 16.438 43.188 29.641 1 94.44 242 GLY B O 1
ATOM 6728 N N . ALA B 1 243 ? 15.055 42.375 28.125 1 92.44 243 ALA B N 1
ATOM 6729 C CA . ALA B 1 243 ? 16.047 41.438 27.609 1 92.44 243 ALA B CA 1
ATOM 6730 C C . ALA B 1 243 ? 17.234 42.188 27 1 92.44 243 ALA B C 1
ATOM 6732 O O . ALA B 1 243 ? 18.391 41.75 27.125 1 92.44 243 ALA B O 1
ATOM 6733 N N . ALA B 1 244 ? 16.953 43.219 26.297 1 94 244 ALA B N 1
ATOM 6734 C CA . ALA B 1 244 ? 18 44.031 25.703 1 94 244 ALA B CA 1
ATOM 6735 C C . ALA B 1 244 ? 18.906 44.625 26.766 1 94 244 ALA B C 1
ATOM 6737 O O . ALA B 1 244 ? 20.141 44.656 26.609 1 94 244 ALA B O 1
ATOM 6738 N N . VAL B 1 245 ? 18.328 45.062 27.812 1 94.5 245 VAL B N 1
ATOM 6739 C CA . VAL B 1 245 ? 19.078 45.656 28.906 1 94.5 245 VAL B CA 1
ATOM 6740 C C . VAL B 1 245 ? 19.953 44.594 29.578 1 94.5 245 VAL B C 1
ATOM 6742 O O . VAL B 1 245 ? 21.125 44.844 29.891 1 94.5 245 VAL B O 1
ATOM 6745 N N . ILE B 1 246 ? 19.406 43.562 29.766 1 92.88 246 ILE B N 1
ATOM 6746 C CA . ILE B 1 246 ? 20.156 42.469 30.375 1 92.88 246 ILE B CA 1
ATOM 6747 C C . ILE B 1 246 ? 21.344 42.094 29.484 1 92.88 246 ILE B C 1
ATOM 6749 O O . ILE B 1 246 ? 22.438 41.844 29.984 1 92.88 246 ILE B O 1
ATOM 6753 N N . SER B 1 247 ? 21.078 42 28.266 1 91.06 247 SER B N 1
ATOM 6754 C CA . SER B 1 247 ? 22.141 41.688 27.328 1 91.06 247 SER B CA 1
ATOM 6755 C C . SER B 1 247 ? 23.234 42.75 27.328 1 91.06 247 SER B C 1
ATOM 6757 O O . SER B 1 247 ? 24.422 42.438 27.266 1 91.06 247 SER B O 1
ATOM 6759 N N . ALA B 1 248 ? 22.875 44 27.422 1 91.69 248 ALA B N 1
ATOM 6760 C CA . ALA B 1 248 ? 23.812 45.094 27.406 1 91.69 248 ALA B CA 1
ATOM 6761 C C . ALA B 1 248 ? 24.672 45.125 28.672 1 91.69 248 ALA B C 1
ATOM 6763 O O . ALA B 1 248 ? 25.859 45.469 28.609 1 91.69 248 ALA B O 1
ATOM 6764 N N . VAL B 1 249 ? 24.109 44.75 29.75 1 92.56 249 VAL B N 1
ATOM 6765 C CA . VAL B 1 249 ? 24.781 44.938 31.031 1 92.56 249 VAL B CA 1
ATOM 6766 C C . VAL B 1 249 ? 25.547 43.656 31.391 1 92.56 249 VAL B C 1
ATOM 6768 O O . VAL B 1 249 ? 26.578 43.719 32.062 1 92.56 249 VAL B O 1
ATOM 6771 N N . THR B 1 250 ? 25.109 42.594 30.984 1 90.38 250 THR B N 1
ATOM 6772 C CA . THR B 1 250 ? 25.734 41.344 31.422 1 90.38 250 THR B CA 1
ATOM 6773 C C . THR B 1 250 ? 26.5 40.719 30.281 1 90.38 250 THR B C 1
ATOM 6775 O O . THR B 1 250 ? 27.703 40.469 30.375 1 90.38 250 THR B O 1
ATOM 6778 N N . VAL B 1 251 ? 25.891 40.531 29.125 1 87.38 251 VAL B N 1
ATOM 6779 C CA . VAL B 1 251 ? 26.453 39.75 28.047 1 87.38 251 VAL B CA 1
ATOM 6780 C C . VAL B 1 251 ? 27.562 40.531 27.344 1 87.38 251 VAL B C 1
ATOM 6782 O O . VAL B 1 251 ? 28.641 40 27.094 1 87.38 251 VAL B O 1
ATOM 6785 N N . VAL B 1 252 ? 27.344 41.781 27.016 1 88.5 252 VAL B N 1
ATOM 6786 C CA . VAL B 1 252 ? 28.266 42.594 26.234 1 88.5 252 VAL B CA 1
ATOM 6787 C C . VAL B 1 252 ? 29.578 42.75 27 1 88.5 252 VAL B C 1
ATOM 6789 O O . VAL B 1 252 ? 30.656 42.5 26.453 1 88.5 252 VAL B O 1
ATOM 6792 N N . PRO B 1 253 ? 29.5 43.188 28.312 1 88.06 253 PRO B N 1
ATOM 6793 C CA . PRO B 1 253 ? 30.766 43.312 29.016 1 88.06 253 PRO B CA 1
ATOM 6794 C C . PRO B 1 253 ? 31.484 41.969 29.188 1 88.0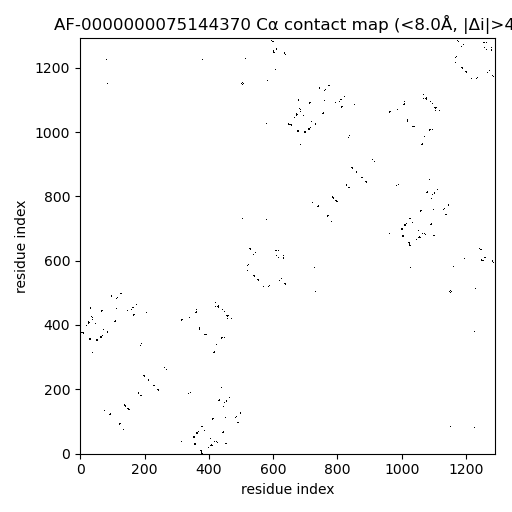6 253 PRO B C 1
ATOM 6796 O O . PRO B 1 253 ? 32.719 41.938 29.156 1 88.06 253 PRO B O 1
ATOM 6799 N N . PHE B 1 254 ? 30.797 41 29.406 1 87.81 254 PHE B N 1
ATOM 6800 C CA . PHE B 1 254 ? 31.391 39.688 29.547 1 87.81 254 PHE B CA 1
ATOM 6801 C C . PHE B 1 254 ? 32.125 39.281 28.266 1 87.81 254 PHE B C 1
ATOM 6803 O O . PHE B 1 254 ? 33.25 38.781 28.328 1 87.81 254 PHE B O 1
ATOM 6810 N N . LEU B 1 255 ? 31.562 39.469 27.109 1 86 255 LEU B N 1
ATOM 6811 C CA . LEU B 1 255 ? 32.156 39.125 25.828 1 86 255 LEU B CA 1
ATOM 6812 C C . LEU B 1 255 ? 33.375 40 25.5 1 86 255 LEU B C 1
ATOM 6814 O O . LEU B 1 255 ? 34.344 39.531 24.938 1 86 255 LEU B O 1
ATOM 6818 N N . TYR B 1 256 ? 33.25 41.25 25.844 1 86.12 256 TYR B N 1
ATOM 6819 C CA . TYR B 1 256 ? 34.344 42.188 25.609 1 86.12 256 TYR B CA 1
ATOM 6820 C C . TYR B 1 256 ? 35.562 41.781 26.422 1 86.12 256 TYR B C 1
ATOM 6822 O O . TYR B 1 256 ? 36.688 41.844 25.938 1 86.12 256 TYR B O 1
ATOM 6830 N N . LYS B 1 257 ? 35.344 41.375 27.641 1 86.31 257 LYS B N 1
ATOM 6831 C CA . LYS B 1 257 ? 36.438 40.938 28.5 1 86.31 257 LYS B CA 1
ATOM 6832 C C . LYS B 1 257 ? 37.094 39.688 27.953 1 86.31 257 LYS B C 1
ATOM 6834 O O . LYS B 1 257 ? 38.312 39.531 27.984 1 86.31 257 LYS B O 1
ATOM 6839 N N . LYS B 1 258 ? 36.25 38.812 27.516 1 86.62 258 LYS B N 1
ATOM 6840 C CA . LYS B 1 258 ? 36.781 37.594 26.953 1 86.62 258 LYS B CA 1
ATOM 6841 C C . LYS B 1 258 ? 37.594 37.844 25.672 1 86.62 258 LYS B C 1
ATOM 6843 O O . LYS B 1 258 ? 38.594 37.188 25.453 1 86.62 258 LYS B O 1
ATOM 6848 N N . MET B 1 259 ? 37.125 38.719 24.797 1 84.06 259 MET B N 1
ATOM 6849 C CA . MET B 1 259 ? 37.812 39.094 23.562 1 84.06 259 MET B CA 1
ATOM 6850 C C . MET B 1 259 ? 39.156 39.688 23.859 1 84.06 259 MET B C 1
ATOM 6852 O O . MET B 1 259 ? 40.156 39.375 23.203 1 84.06 259 MET B O 1
ATOM 6856 N N . ASN B 1 260 ? 39.188 40.531 24.859 1 82.94 260 ASN B N 1
ATOM 6857 C CA . ASN B 1 260 ? 40.438 41.188 25.234 1 82.94 260 ASN B CA 1
ATOM 6858 C C . ASN B 1 260 ? 41.469 40.188 25.812 1 82.94 260 ASN B C 1
ATOM 6860 O O . ASN B 1 260 ? 42.656 40.438 25.766 1 82.94 260 ASN B O 1
ATOM 6864 N N . ALA B 1 261 ? 40.906 39.156 26.25 1 85 261 ALA B N 1
ATOM 6865 C CA . ALA B 1 261 ? 41.812 38.125 26.781 1 85 261 ALA B CA 1
ATOM 6866 C C . ALA B 1 261 ? 42.375 37.25 25.672 1 85 261 ALA B C 1
ATOM 6868 O O . ALA B 1 261 ? 43.438 36.656 25.828 1 85 261 ALA B O 1
ATOM 6869 N N . LEU B 1 262 ? 41.688 37.188 24.594 1 86.31 262 LEU B N 1
ATOM 6870 C CA . LEU B 1 262 ? 42.062 36.25 23.531 1 86.31 262 LEU B CA 1
ATOM 6871 C C . LEU B 1 262 ? 42.844 36.938 22.438 1 86.31 262 LEU B C 1
ATOM 6873 O O . LEU B 1 262 ? 43.594 36.312 21.703 1 86.31 262 LEU B O 1
ATOM 6877 N N . PHE B 1 263 ? 42.656 38.25 22.266 1 85.38 263 PHE B N 1
ATOM 6878 C CA . PHE B 1 263 ? 43.312 38.969 21.172 1 85.38 263 PHE B CA 1
ATOM 6879 C C . PHE B 1 263 ? 44.188 40.094 21.719 1 85.38 263 PHE B C 1
ATOM 6881 O O . PHE B 1 263 ? 43.875 40.688 22.75 1 85.38 263 PHE B O 1
ATOM 6888 N N . ASP B 1 264 ? 45.312 40.344 21.016 1 79.94 264 ASP B N 1
ATOM 6889 C CA . ASP B 1 264 ? 46.219 41.406 21.406 1 79.94 264 ASP B CA 1
ATOM 6890 C C . ASP B 1 264 ? 45.75 42.75 20.828 1 79.94 264 ASP B C 1
ATOM 6892 O O . ASP B 1 264 ? 44.719 42.812 20.156 1 79.94 264 ASP B O 1
ATOM 6896 N N . SER B 1 265 ? 46.469 43.812 21.203 1 75.31 265 SER B N 1
ATOM 6897 C CA . SER B 1 265 ? 46.062 45.156 20.844 1 75.31 265 SER B CA 1
ATOM 6898 C C . SER B 1 265 ? 46.062 45.344 19.328 1 75.31 265 SER B C 1
ATOM 6900 O O . SER B 1 265 ? 45.312 46.188 18.812 1 75.31 265 SER B O 1
ATOM 6902 N N . ASP B 1 266 ? 46.781 44.375 18.594 1 74.06 266 ASP B N 1
ATOM 6903 C CA . ASP B 1 266 ? 46.844 44.5 17.141 1 74.06 266 ASP B CA 1
ATOM 6904 C C . ASP B 1 266 ? 45.812 43.562 16.469 1 74.06 266 ASP B C 1
ATOM 6906 O O . ASP B 1 266 ? 45.719 43.531 15.234 1 74.06 266 ASP B O 1
ATOM 6910 N N . GLY B 1 267 ? 44.969 42.906 17.297 1 75.12 267 GLY B N 1
ATOM 6911 C CA . GLY B 1 267 ? 43.906 42.062 16.734 1 75.12 267 GLY B CA 1
ATOM 6912 C C . GLY B 1 267 ? 44.375 40.656 16.453 1 75.12 267 GLY B C 1
ATOM 6913 O O . GLY B 1 267 ? 43.625 39.875 15.828 1 75.12 267 GLY B O 1
ATOM 6914 N N . ASN B 1 268 ? 45.562 40.312 16.812 1 76.69 268 ASN B N 1
ATOM 6915 C CA . ASN B 1 268 ? 46.094 38.969 16.594 1 76.69 268 ASN B CA 1
ATOM 6916 C C . ASN B 1 268 ? 45.781 38.062 17.781 1 76.69 268 ASN B C 1
ATOM 6918 O O . ASN B 1 268 ? 45.75 38.531 18.922 1 76.69 268 ASN B O 1
ATOM 6922 N N . ARG B 1 269 ? 45.438 36.875 17.516 1 78.06 269 ARG B N 1
ATOM 6923 C CA . ARG B 1 269 ? 45.156 35.938 18.594 1 78.06 269 ARG B CA 1
ATOM 6924 C C . ARG B 1 269 ? 46.375 35.688 19.469 1 78.06 269 ARG B C 1
ATOM 6926 O O . ARG B 1 269 ? 47.469 35.5 18.953 1 78.06 269 ARG B O 1
ATOM 6933 N N . ILE B 1 270 ? 46.375 36.094 20.688 1 67.88 270 ILE B N 1
ATOM 6934 C CA . ILE B 1 270 ? 47.438 35.812 21.641 1 67.88 270 ILE B CA 1
ATOM 6935 C C . ILE B 1 270 ? 47.75 34.312 21.688 1 67.88 270 ILE B C 1
ATOM 6937 O O . ILE B 1 270 ? 46.844 33.5 21.891 1 67.88 270 ILE B O 1
ATOM 6941 N N . ASN B 1 271 ? 48.625 33.938 20.812 1 51.72 271 ASN B N 1
ATOM 6942 C CA . ASN B 1 271 ? 49.031 32.531 20.875 1 51.72 271 ASN B CA 1
ATOM 6943 C C . ASN B 1 271 ? 49.125 32.062 22.328 1 51.72 271 ASN B C 1
ATOM 6945 O O . ASN B 1 271 ? 49.938 32.562 23.109 1 51.72 271 ASN B O 1
ATOM 6949 N N . MET B 1 272 ? 48.281 32 23.109 1 43.38 272 MET B N 1
ATOM 6950 C CA . MET B 1 272 ? 48.562 31.219 24.328 1 43.38 272 MET B CA 1
ATOM 6951 C C . MET B 1 272 ? 49.562 30.109 24.047 1 43.38 272 MET B C 1
ATOM 6953 O O . MET B 1 272 ? 49.25 29.172 23.297 1 43.38 272 MET B O 1
ATOM 6957 N N . ILE B 1 273 ? 50.938 30.391 24.094 1 35.59 273 ILE B N 1
ATOM 6958 C CA . ILE B 1 273 ? 52.062 29.469 24.062 1 35.59 273 ILE B CA 1
ATOM 6959 C C . ILE B 1 273 ? 51.656 28.125 24.656 1 35.59 273 ILE B C 1
ATOM 6961 O O . ILE B 1 273 ? 50.625 28.016 25.328 1 35.59 273 ILE B O 1
ATOM 6965 N N . GLU B 1 274 ? 52.719 27.453 25.594 1 32.53 274 GLU B N 1
ATOM 6966 C CA . GLU B 1 274 ? 53.375 26.219 25.984 1 32.53 274 GLU B CA 1
ATOM 6967 C C . GLU B 1 274 ? 52.469 25.375 26.875 1 32.53 274 GLU B C 1
ATOM 6969 O O . GLU B 1 274 ? 52.562 24.141 26.859 1 32.53 274 GLU B O 1
ATOM 6974 N N . GLY B 1 275 ? 52.156 25.828 28.203 1 31.17 275 GLY B N 1
ATOM 6975 C CA . GLY B 1 275 ? 52.062 24.922 29.328 1 31.17 275 GLY B CA 1
ATOM 6976 C C . GLY B 1 275 ? 50.812 24.062 29.297 1 31.17 275 GLY B C 1
ATOM 6977 O O . GLY B 1 275 ? 50.562 23.312 30.25 1 31.17 275 GLY B O 1
ATOM 6978 N N . VAL B 1 276 ? 49.75 24.578 28.938 1 29.17 276 VAL B N 1
ATOM 6979 C CA . VAL B 1 276 ? 48.844 23.469 29.203 1 29.17 276 VAL B CA 1
ATOM 6980 C C . VAL B 1 276 ? 49.125 22.328 28.219 1 29.17 276 VAL B C 1
ATOM 6982 O O . VAL B 1 276 ? 49.094 22.547 27 1 29.17 276 VAL B O 1
ATOM 6985 N N . PRO B 1 277 ? 49.969 21.281 28.656 1 30.58 277 PRO B N 1
ATOM 6986 C CA . PRO B 1 277 ? 50.406 20.125 27.875 1 30.58 277 PRO B CA 1
ATOM 6987 C C . PRO B 1 277 ? 49.438 19.75 26.75 1 30.58 277 PRO B C 1
ATOM 6989 O O . PRO B 1 277 ? 49.844 19.125 25.766 1 30.58 277 PRO B O 1
ATOM 6992 N N . GLY B 1 278 ? 48.219 19.641 27.047 1 28.31 278 GLY B N 1
ATOM 6993 C CA . GLY B 1 278 ? 47.438 18.672 26.328 1 28.31 278 GLY B CA 1
ATOM 6994 C C . GLY B 1 278 ? 47.156 19.078 24.891 1 28.31 278 GLY B C 1
ATOM 6995 O O . GLY B 1 278 ? 46.844 18.234 24.047 1 28.31 278 GLY B O 1
ATOM 6996 N N . VAL B 1 279 ? 46.656 20.328 24.672 1 27.66 279 VAL B N 1
ATOM 6997 C CA . VAL B 1 279 ? 46.188 20.344 23.297 1 27.66 279 VAL B CA 1
ATOM 6998 C C . VAL B 1 279 ? 47.344 20.625 22.359 1 27.66 279 VAL B C 1
ATOM 7000 O O . VAL B 1 279 ? 47.875 21.75 22.312 1 27.66 279 VAL B O 1
ATOM 7003 N N . SER B 1 280 ? 48.531 19.984 22.453 1 27.38 280 SER B N 1
ATOM 7004 C CA . SER B 1 280 ? 49.594 20 21.438 1 27.38 280 SER B CA 1
ATOM 7005 C C . SER B 1 280 ? 49 20.25 20.047 1 27.38 280 SER B C 1
ATOM 7007 O O . SER B 1 280 ? 47.906 19.75 19.734 1 27.38 280 SER B O 1
ATOM 7009 N N . ALA B 1 281 ? 49.281 21.328 19.562 1 28.78 281 ALA B N 1
ATOM 7010 C CA . ALA B 1 281 ? 49.125 21.438 18.109 1 28.78 281 ALA B CA 1
ATOM 7011 C C . ALA B 1 281 ? 49.438 20.125 17.422 1 28.78 281 ALA B C 1
ATOM 7013 O O . ALA B 1 281 ? 50.594 19.656 17.453 1 28.78 281 ALA B O 1
ATOM 7014 N N . GLY B 1 282 ? 48.562 19.078 17.531 1 25.75 282 GLY B N 1
ATOM 7015 C CA . GLY B 1 282 ? 48.719 17.781 16.891 1 25.75 282 GLY B CA 1
ATOM 7016 C C . GLY B 1 282 ? 49.375 17.859 15.531 1 25.75 282 GLY B C 1
ATOM 7017 O O . GLY B 1 282 ? 48.719 18.234 14.555 1 25.75 282 GLY B O 1
ATOM 7018 N N . ASP B 1 283 ? 50.531 18.531 15.484 1 28.67 283 ASP B N 1
ATOM 7019 C CA . ASP B 1 283 ? 51.281 17.953 14.375 1 28.67 283 ASP B CA 1
ATOM 7020 C C . ASP B 1 283 ? 51.188 16.422 14.375 1 28.67 283 ASP B C 1
ATOM 7022 O O . ASP B 1 283 ? 51.969 15.742 15.023 1 28.67 283 ASP B O 1
ATOM 7026 N N . GLU B 1 284 ? 50.062 15.961 14.75 1 24.7 284 GLU B N 1
ATOM 7027 C CA . GLU B 1 284 ? 49.875 14.516 14.664 1 24.7 284 GLU B CA 1
ATOM 7028 C C . GLU B 1 284 ? 50.406 13.969 13.344 1 24.7 284 GLU B C 1
ATOM 7030 O O . GLU B 1 284 ? 49.875 14.281 12.273 1 24.7 284 GLU B O 1
ATOM 7035 N N . LYS B 1 285 ? 51.688 13.898 13.141 1 29.81 285 LYS B N 1
ATOM 7036 C CA . LYS B 1 285 ? 52 12.742 12.297 1 29.81 285 LYS B CA 1
ATOM 7037 C C . LYS B 1 285 ? 50.969 11.625 12.516 1 29.81 285 LYS B C 1
ATOM 7039 O O . LYS B 1 285 ? 50.531 11.398 13.633 1 29.81 285 LYS B O 1
ATOM 7044 N N . PRO B 1 286 ? 50.438 11.016 11.383 1 26.75 286 PRO B N 1
ATOM 7045 C CA . PRO B 1 286 ? 49.531 9.898 11.719 1 26.75 286 PRO B CA 1
ATOM 7046 C C . PRO B 1 286 ? 50.062 9.055 12.875 1 26.75 286 PRO B C 1
ATOM 7048 O O . PRO B 1 286 ? 51.188 8.555 12.82 1 26.75 286 PRO B O 1
ATOM 7051 N N . SER B 1 287 ? 50.125 9.539 14.055 1 26.56 287 SER B N 1
ATOM 7052 C CA . SER B 1 287 ? 50.531 8.539 15.031 1 26.56 287 SER B CA 1
ATOM 7053 C C . SER B 1 287 ? 50.125 7.133 14.586 1 26.56 287 SER B C 1
ATOM 7055 O O . SER B 1 287 ? 49 6.922 14.141 1 26.56 287 SER B O 1
ATOM 7057 N N . LYS B 1 288 ? 51.188 6.391 14.203 1 28.03 288 LYS B N 1
ATOM 7058 C CA . LYS B 1 288 ? 50.969 4.949 14.102 1 28.03 288 LYS B CA 1
ATOM 7059 C C . LYS B 1 288 ? 49.969 4.453 15.148 1 28.03 288 LYS B C 1
ATOM 7061 O O . LYS B 1 288 ? 50.125 4.746 16.328 1 28.03 288 LYS B O 1
ATOM 7066 N N . THR B 1 289 ? 48.656 4.266 14.766 1 27.09 289 THR B N 1
ATOM 7067 C CA . THR B 1 289 ? 47.75 3.404 15.516 1 27.09 289 THR B CA 1
ATOM 7068 C C . THR B 1 289 ? 48.531 2.379 16.344 1 27.09 289 THR B C 1
ATOM 7070 O O . THR B 1 289 ? 49.281 1.585 15.781 1 27.09 289 THR B O 1
ATOM 7073 N N . VAL B 1 290 ? 49.125 2.74 17.375 1 27.8 290 VAL B N 1
ATOM 7074 C CA . VAL B 1 290 ? 49.5 1.614 18.234 1 27.8 290 VAL B CA 1
ATOM 7075 C C . VAL B 1 290 ? 48.469 0.482 18.062 1 27.8 290 VAL B C 1
ATOM 7077 O O . VAL B 1 290 ? 47.281 0.685 18.219 1 27.8 290 VAL B O 1
ATOM 7080 N N . GLU B 1 291 ? 48.812 -0.459 17.203 1 28.73 291 GLU B N 1
ATOM 7081 C CA . GLU B 1 291 ? 48.25 -1.793 17.078 1 28.73 291 GLU B CA 1
ATOM 7082 C C . GLU B 1 291 ? 47.906 -2.387 18.438 1 28.73 291 GLU B C 1
ATOM 7084 O O . GLU B 1 291 ? 48.781 -2.986 19.094 1 28.73 291 GLU B O 1
ATOM 7089 N N . SER B 1 292 ? 47.531 -1.531 19.406 1 29.16 292 SER B N 1
ATOM 7090 C CA . SER B 1 292 ? 47.156 -2.311 20.578 1 29.16 292 SER B CA 1
ATOM 7091 C C . SER B 1 292 ? 46.406 -3.586 20.172 1 29.16 292 SER B C 1
ATOM 7093 O O . SER B 1 292 ? 45.875 -3.666 19.078 1 29.16 292 SER B O 1
ATOM 7095 N N . ASP B 1 293 ? 46.688 -4.676 20.906 1 29.94 293 ASP B N 1
ATOM 7096 C CA . ASP B 1 293 ? 46.219 -6.043 20.688 1 29.94 293 ASP B CA 1
ATOM 7097 C C . ASP B 1 293 ? 44.719 -6.066 20.391 1 29.94 293 ASP B C 1
ATOM 7099 O O . ASP B 1 293 ? 43.938 -5.453 21.109 1 29.94 293 ASP B O 1
ATOM 7103 N N . GLU B 1 294 ? 44.406 -6.219 19.172 1 31.98 294 GLU B N 1
ATOM 7104 C CA . GLU B 1 294 ? 43.188 -6.402 18.438 1 31.98 294 GLU B CA 1
ATOM 7105 C C . GLU B 1 294 ? 42.156 -7.188 19.266 1 31.98 294 GLU B C 1
ATOM 7107 O O . GLU B 1 294 ? 41.094 -7.531 18.766 1 31.98 294 GLU B O 1
ATOM 7112 N N . LYS B 1 295 ? 42.656 -7.902 20.328 1 32.69 295 LYS B N 1
ATOM 7113 C CA . LYS B 1 295 ? 41.844 -9.039 20.703 1 32.69 295 LYS B CA 1
ATOM 7114 C C . LYS B 1 295 ? 40.656 -8.602 21.562 1 32.69 295 LYS B C 1
ATOM 7116 O O . LYS B 1 295 ? 39.938 -9.438 22.109 1 32.69 295 LYS B O 1
ATOM 7121 N N . ALA B 1 296 ? 40.781 -7.445 22.25 1 34.19 296 ALA B N 1
ATOM 7122 C CA . ALA B 1 296 ? 39.594 -7.535 23.125 1 34.19 296 ALA B CA 1
ATOM 7123 C C . ALA B 1 296 ? 38.312 -7.344 22.328 1 34.19 296 ALA B C 1
ATOM 7125 O O . ALA B 1 296 ? 38.25 -6.48 21.453 1 34.19 296 ALA B O 1
ATOM 7126 N N . PRO B 1 297 ? 37.281 -8.188 22.422 1 34.53 297 PRO B N 1
ATOM 7127 C CA . PRO B 1 297 ? 36 -8.156 21.734 1 34.53 297 PRO B CA 1
ATOM 7128 C C . PRO B 1 297 ? 35.281 -6.805 21.844 1 34.53 297 PRO B C 1
ATOM 7130 O O . PRO B 1 297 ? 35.062 -6.316 22.953 1 34.53 297 PRO B O 1
ATOM 7133 N N . ARG B 1 298 ? 35.656 -5.809 21.172 1 40 298 ARG B N 1
ATOM 7134 C CA . ARG B 1 298 ? 34.969 -4.527 21.141 1 40 298 ARG B CA 1
ATOM 7135 C C . ARG B 1 298 ? 33.469 -4.723 21.281 1 40 298 ARG B C 1
ATOM 7137 O O . ARG B 1 298 ? 32.844 -5.434 20.5 1 40 298 ARG B O 1
ATOM 7144 N N . SER B 1 299 ? 32.906 -4.445 22.438 1 39.06 299 SER B N 1
ATOM 7145 C CA . SER B 1 299 ? 31.469 -4.625 22.703 1 39.06 299 SER B CA 1
ATOM 7146 C C . SER B 1 299 ? 30.625 -3.926 21.641 1 39.06 299 SER B C 1
ATOM 7148 O O . SER B 1 299 ? 31.078 -2.973 21 1 39.06 299 SER B O 1
ATOM 7150 N N . ILE B 1 300 ? 29.516 -4.414 21.094 1 42.19 300 ILE B N 1
ATOM 7151 C CA . ILE B 1 300 ? 28.484 -4.004 20.141 1 42.19 300 ILE B CA 1
ATOM 7152 C C . ILE B 1 300 ? 28.109 -2.539 20.375 1 42.19 300 ILE B C 1
ATOM 7154 O O . ILE B 1 300 ? 27.797 -1.814 19.422 1 42.19 300 ILE B O 1
ATOM 7158 N N . GLY B 1 301 ? 28.141 -2.053 21.609 1 44.66 301 GLY B N 1
ATOM 7159 C CA . GLY B 1 301 ? 27.734 -0.694 21.922 1 44.66 301 GLY B CA 1
ATOM 7160 C C . GLY B 1 301 ? 28.703 0.356 21.422 1 44.66 301 GLY B C 1
ATOM 7161 O O . GLY B 1 301 ? 28.297 1.416 20.938 1 44.66 301 GLY B O 1
ATOM 7162 N N . SER B 1 302 ? 29.938 0.158 21.594 1 48.09 302 SER B N 1
ATOM 7163 C CA . SER B 1 302 ? 30.953 1.131 21.188 1 48.09 302 SER B CA 1
ATOM 7164 C C . SER B 1 302 ? 31 1.276 19.672 1 48.09 302 SER B C 1
ATOM 7166 O O . SER B 1 302 ? 31.266 2.365 19.156 1 48.09 302 SER B O 1
ATOM 7168 N N . LYS B 1 303 ? 30.75 0.335 18.906 1 47.12 303 LYS B N 1
ATOM 7169 C CA . LYS B 1 303 ? 30.75 0.404 17.453 1 47.12 303 LYS B CA 1
ATOM 7170 C C . LYS B 1 303 ? 29.516 1.169 16.953 1 47.12 303 LYS B C 1
ATOM 7172 O O . LYS B 1 303 ? 29.625 1.953 16 1 47.12 303 LYS B O 1
ATOM 7177 N N . ILE B 1 304 ? 28.422 0.966 17.656 1 49.75 304 ILE B N 1
ATOM 7178 C CA . ILE B 1 304 ? 27.219 1.747 17.328 1 49.75 304 ILE B CA 1
ATOM 7179 C C . ILE B 1 304 ? 27.484 3.223 17.625 1 49.75 304 ILE B C 1
ATOM 7181 O O . ILE B 1 304 ? 27.109 4.094 16.828 1 49.75 304 ILE B O 1
ATOM 7185 N N . TRP B 1 305 ? 28.109 3.475 18.703 1 50.19 305 TRP B N 1
ATOM 7186 C CA . TRP B 1 305 ? 28.453 4.852 19.047 1 50.19 305 TRP B CA 1
ATOM 7187 C C . TRP B 1 305 ? 29.469 5.426 18.062 1 50.19 305 TRP B C 1
ATOM 7189 O O . TRP B 1 305 ? 29.406 6.609 17.734 1 50.19 305 TRP B O 1
ATOM 7199 N N . GLY B 1 306 ? 30.391 4.707 17.688 1 48.19 306 GLY B N 1
ATOM 7200 C CA . GLY B 1 306 ? 31.359 5.137 16.703 1 48.19 306 GLY B CA 1
ATOM 7201 C C . GLY B 1 306 ? 30.75 5.441 15.344 1 48.19 306 GLY B C 1
ATOM 7202 O O . GLY B 1 306 ? 31.125 6.422 14.695 1 48.19 306 GLY B O 1
ATOM 7203 N N . VAL B 1 307 ? 29.906 4.617 14.922 1 49.94 307 VAL B N 1
ATOM 7204 C CA . VAL B 1 307 ? 29.203 4.859 13.664 1 49.94 307 VAL B CA 1
ATOM 7205 C C . VAL B 1 307 ? 28.328 6.109 13.789 1 49.94 307 VAL B C 1
ATOM 7207 O O . VAL B 1 307 ? 28.266 6.926 12.867 1 49.94 307 VAL B O 1
ATOM 7210 N N . ILE B 1 308 ? 27.781 6.289 14.953 1 49.56 308 ILE B N 1
ATOM 7211 C CA . ILE B 1 308 ? 26.953 7.465 15.203 1 49.56 308 ILE B CA 1
ATOM 7212 C C . ILE B 1 308 ? 27.844 8.703 15.297 1 49.56 308 ILE B C 1
ATOM 7214 O O . ILE B 1 308 ? 27.5 9.766 14.773 1 49.56 308 ILE B O 1
ATOM 7218 N N . SER B 1 309 ? 29.047 8.516 15.883 1 50.03 309 SER B N 1
ATOM 7219 C CA . SER B 1 309 ? 29.938 9.648 16.109 1 50.03 309 SER B CA 1
ATOM 7220 C C . SER B 1 309 ? 30.781 9.945 14.875 1 50.03 309 SER B C 1
ATOM 7222 O O . SER B 1 309 ? 31.328 11.039 14.734 1 50.03 309 SER B O 1
ATOM 7224 N N . HIS B 1 310 ? 31.031 9.023 14.109 1 49.97 310 HIS B N 1
ATOM 7225 C CA . HIS B 1 310 ? 31.875 9.242 12.938 1 49.97 310 HIS B CA 1
ATOM 7226 C C . HIS B 1 310 ? 31.297 10.336 12.047 1 49.97 310 HIS B C 1
ATOM 7228 O O . HIS B 1 310 ? 32.062 11.094 11.422 1 49.97 310 HIS B O 1
ATOM 7234 N N . GLY B 1 311 ? 30.078 10.445 11.945 1 49.75 311 GLY B N 1
ATOM 7235 C CA . GLY B 1 311 ? 29.484 11.492 11.141 1 49.75 311 GLY B CA 1
ATOM 7236 C C . GLY B 1 311 ? 29.781 12.891 11.656 1 49.75 311 GLY B C 1
ATOM 7237 O O . GLY B 1 311 ? 29.719 13.859 10.906 1 49.75 311 GLY B O 1
ATOM 7238 N N . TRP B 1 312 ? 30.172 12.938 12.906 1 51.84 312 TRP B N 1
ATOM 7239 C CA . TRP B 1 312 ? 30.344 14.234 13.562 1 51.84 312 TRP B CA 1
ATOM 7240 C C . TRP B 1 312 ? 31.719 14.82 13.25 1 51.84 312 TRP B C 1
ATOM 7242 O O . TRP B 1 312 ? 31.906 16.031 13.352 1 51.84 312 TRP B O 1
ATOM 7252 N N . THR B 1 313 ? 32.719 14.055 12.844 1 49.94 313 THR B N 1
ATOM 7253 C CA . THR B 1 313 ? 34.094 14.562 12.828 1 49.94 313 THR B CA 1
ATOM 7254 C C . THR B 1 313 ? 34.531 14.875 11.398 1 49.94 313 THR B C 1
ATOM 7256 O O . THR B 1 313 ? 35.688 15.234 11.172 1 49.94 313 THR B O 1
ATOM 7259 N N . GLN B 1 314 ? 33.688 14.688 10.477 1 54.25 314 GLN B N 1
ATOM 7260 C CA . GLN B 1 314 ? 34.219 14.93 9.133 1 54.25 314 GLN B CA 1
ATOM 7261 C C . GLN B 1 314 ? 34.375 16.422 8.867 1 54.25 314 GLN B C 1
ATOM 7263 O O . GLN B 1 314 ? 33.5 17.219 9.211 1 54.25 314 GLN B O 1
ATOM 7268 N N . ASP B 1 315 ? 35.562 16.859 8.414 1 58.94 315 ASP B N 1
ATOM 7269 C CA . ASP B 1 315 ? 35.875 18.25 8.078 1 58.94 315 ASP B CA 1
ATOM 7270 C C . ASP B 1 315 ? 35.125 18.688 6.824 1 58.94 315 ASP B C 1
ATOM 7272 O O . ASP B 1 315 ? 35.406 18.203 5.727 1 58.94 315 ASP B O 1
ATOM 7276 N N . ILE B 1 316 ? 34.094 19.516 6.871 1 65 316 ILE B N 1
ATOM 7277 C CA . ILE B 1 316 ? 33.25 19.969 5.781 1 65 316 ILE B CA 1
ATOM 7278 C C . ILE B 1 316 ? 33.969 21.062 4.98 1 65 316 ILE B C 1
ATOM 7280 O O . ILE B 1 316 ? 33.594 21.359 3.846 1 65 316 ILE B O 1
ATOM 7284 N N . HIS B 1 317 ? 35.094 21.578 5.371 1 71.94 317 HIS B N 1
ATOM 7285 C CA . HIS B 1 317 ? 35.719 22.734 4.738 1 71.94 317 HIS B CA 1
ATOM 7286 C C . HIS B 1 317 ? 36.75 22.281 3.699 1 71.94 317 HIS B C 1
ATOM 7288 O O . HIS B 1 317 ? 37.312 23.125 2.988 1 71.94 317 HIS B O 1
ATOM 7294 N N . ASP B 1 318 ? 36.906 21.031 3.529 1 73.06 318 ASP B N 1
ATOM 7295 C CA . ASP B 1 318 ? 37.875 20.516 2.568 1 73.06 318 ASP B CA 1
ATOM 7296 C C . ASP B 1 318 ? 37.438 20.828 1.136 1 73.06 318 ASP B C 1
ATOM 7298 O O . ASP B 1 318 ? 38.281 20.922 0.239 1 73.06 318 ASP B O 1
ATOM 7302 N N . VAL B 1 319 ? 36.219 21.094 0.925 1 73.31 319 VAL B N 1
ATOM 7303 C CA . VAL B 1 319 ? 35.688 21.344 -0.411 1 73.31 319 VAL B CA 1
ATOM 7304 C C . VAL B 1 319 ? 36.188 22.672 -0.938 1 73.31 319 VAL B C 1
ATOM 7306 O O . VAL B 1 319 ? 36.344 22.859 -2.148 1 73.31 319 VAL B O 1
ATOM 7309 N N . VAL B 1 320 ? 36.469 23.594 -0.105 1 75.56 320 VAL B N 1
ATOM 7310 C CA . VAL B 1 320 ? 36.938 24.922 -0.485 1 75.56 320 VAL B CA 1
ATOM 7311 C C . VAL B 1 320 ? 38.281 24.781 -1.197 1 75.56 320 VAL B C 1
ATOM 7313 O O . VAL B 1 320 ? 38.562 25.531 -2.145 1 75.56 320 VAL B O 1
ATOM 7316 N N . ASN B 1 321 ? 38.969 23.797 -0.807 1 75.62 321 ASN B N 1
ATOM 7317 C CA . ASN B 1 321 ? 40.281 23.594 -1.392 1 75.62 321 ASN B CA 1
ATOM 7318 C C . ASN B 1 321 ? 40.219 22.656 -2.602 1 75.62 321 ASN B C 1
ATOM 7320 O O . ASN B 1 321 ? 41.094 22.688 -3.457 1 75.62 321 ASN B O 1
ATOM 7324 N N . THR B 1 322 ? 39.25 21.891 -2.713 1 77 322 THR B N 1
ATOM 7325 C CA . THR B 1 322 ? 39.188 20.859 -3.748 1 77 322 THR B CA 1
ATOM 7326 C C . THR B 1 322 ? 38.344 21.312 -4.934 1 77 322 THR B C 1
ATOM 7328 O O . THR B 1 322 ? 38.562 20.891 -6.066 1 77 322 THR B O 1
ATOM 7331 N N . ASN B 1 323 ? 37.375 22.188 -4.699 1 81.75 323 ASN B N 1
ATOM 7332 C CA . ASN B 1 323 ? 36.531 22.688 -5.77 1 81.75 323 ASN B CA 1
ATOM 7333 C C . ASN B 1 323 ? 36.906 24.125 -6.137 1 81.75 323 ASN B C 1
ATOM 7335 O O . ASN B 1 323 ? 36.781 25.031 -5.316 1 81.75 323 ASN B O 1
ATOM 7339 N N . GLN B 1 324 ? 37.25 24.375 -7.297 1 84.06 324 GLN B N 1
ATOM 7340 C CA . GLN B 1 324 ? 37.75 25.656 -7.75 1 84.06 324 GLN B CA 1
ATOM 7341 C C . GLN B 1 324 ? 36.688 26.75 -7.652 1 84.06 324 GLN B C 1
ATOM 7343 O O . GLN B 1 324 ? 36.969 27.875 -7.242 1 84.06 324 GLN B O 1
ATOM 7348 N N . THR B 1 325 ? 35.562 26.406 -8.055 1 85 325 THR B N 1
ATOM 7349 C CA . THR B 1 325 ? 34.469 27.391 -8.039 1 85 325 THR B CA 1
ATOM 7350 C C . THR B 1 325 ? 34.219 27.859 -6.617 1 85 325 THR B C 1
ATOM 7352 O O . THR B 1 325 ? 34.062 29.062 -6.379 1 85 325 THR B O 1
ATOM 7355 N N . VAL B 1 326 ? 34.219 27.047 -5.688 1 86.12 326 VAL B N 1
ATOM 7356 C CA . VAL B 1 326 ? 33.938 27.375 -4.289 1 86.12 326 VAL B CA 1
ATOM 7357 C C . VAL B 1 326 ? 35.094 28.188 -3.721 1 86.12 326 VAL B C 1
ATOM 7359 O O . VAL B 1 326 ? 34.875 29.172 -2.996 1 86.12 326 VAL B O 1
ATOM 7362 N N . GLY B 1 327 ? 36.219 27.828 -4.082 1 86.38 327 GLY B N 1
ATOM 7363 C CA . GLY B 1 327 ? 37.406 28.562 -3.646 1 86.38 327 GLY B CA 1
ATOM 7364 C C . GLY B 1 327 ? 37.406 30 -4.137 1 86.38 327 GLY B C 1
ATOM 7365 O O . GLY B 1 327 ? 37.75 30.906 -3.387 1 86.38 327 GLY B O 1
ATOM 7366 N N . ASP B 1 328 ? 37 30.156 -5.328 1 88.19 328 ASP B N 1
ATOM 7367 C CA . ASP B 1 328 ? 37 31.5 -5.922 1 88.19 328 ASP B CA 1
ATOM 7368 C C . ASP B 1 328 ? 36 32.406 -5.215 1 88.19 328 ASP B C 1
ATOM 7370 O O . ASP B 1 328 ? 36.25 33.594 -5 1 88.19 328 ASP B O 1
ATOM 7374 N N . ILE B 1 329 ? 34.938 31.891 -4.895 1 87.88 329 ILE B N 1
ATOM 7375 C CA . ILE B 1 329 ? 33.875 32.656 -4.211 1 87.88 329 ILE B CA 1
ATOM 7376 C C . ILE B 1 329 ? 34.375 33.094 -2.836 1 87.88 329 ILE B C 1
ATOM 7378 O O . ILE B 1 329 ? 34.188 34.25 -2.432 1 87.88 329 ILE B O 1
ATOM 7382 N N . HIS B 1 330 ? 35.094 32.25 -2.191 1 88.12 330 HIS B N 1
ATOM 7383 C CA . HIS B 1 330 ? 35.594 32.531 -0.855 1 88.12 330 HIS B CA 1
ATOM 7384 C C . HIS B 1 330 ? 36.688 33.594 -0.901 1 88.12 330 HIS B C 1
ATOM 7386 O O . HIS B 1 330 ? 36.781 34.406 -0.003 1 88.12 330 HIS B O 1
ATOM 7392 N N . ARG B 1 331 ? 37.438 33.562 -1.927 1 86.81 331 ARG B N 1
ATOM 7393 C CA . ARG B 1 331 ? 38.531 34.531 -2.068 1 86.81 331 ARG B CA 1
ATOM 7394 C C . ARG B 1 331 ? 38.031 35.906 -2.449 1 86.81 331 ARG B C 1
ATOM 7396 O O . ARG B 1 331 ? 38.625 36.906 -2.088 1 86.81 331 ARG B O 1
ATOM 7403 N N . HIS B 1 332 ? 36.969 35.906 -3.066 1 87.81 332 HIS B N 1
ATOM 7404 C CA . HIS B 1 332 ? 36.375 37.156 -3.545 1 87.81 332 HIS B CA 1
ATOM 7405 C C . HIS B 1 332 ? 35.719 37.938 -2.414 1 87.81 332 HIS B C 1
ATOM 7407 O O . HIS B 1 332 ? 35.531 39.156 -2.494 1 87.81 332 HIS B O 1
ATOM 7413 N N . ALA B 1 333 ? 35.375 37.344 -1.366 1 89.44 333 ALA B N 1
ATOM 7414 C CA . ALA B 1 333 ? 34.625 37.938 -0.264 1 89.44 333 ALA B CA 1
ATOM 7415 C C . ALA B 1 333 ? 35.531 38.875 0.571 1 89.44 333 ALA B C 1
ATOM 7417 O O . ALA B 1 333 ? 36.688 38.562 0.804 1 89.44 333 ALA B O 1
ATOM 7418 N N . GLU B 1 334 ? 34.938 39.938 0.964 1 90.5 334 GLU B N 1
ATOM 7419 C CA . GLU B 1 334 ? 35.656 40.906 1.808 1 90.5 334 GLU B CA 1
ATOM 7420 C C . GLU B 1 334 ? 36 40.281 3.156 1 90.5 334 GLU B C 1
ATOM 7422 O O . GLU B 1 334 ? 35.188 39.562 3.752 1 90.5 334 GLU B O 1
ATOM 7427 N N . VAL B 1 335 ? 37.219 40.531 3.574 1 89.19 335 VAL B N 1
ATOM 7428 C CA . VAL B 1 335 ? 37.688 40 4.852 1 89.19 335 VAL B CA 1
ATOM 7429 C C . VAL B 1 335 ? 37.656 41.094 5.914 1 89.19 335 VAL B C 1
ATOM 7431 O O . VAL B 1 335 ? 38.125 42.188 5.691 1 89.19 335 VAL B O 1
ATOM 7434 N N . PHE B 1 336 ? 37.094 40.781 7.023 1 89.5 336 PHE B N 1
ATOM 7435 C CA . PHE B 1 336 ? 37 41.719 8.117 1 89.5 336 PHE B CA 1
ATOM 7436 C C . PHE B 1 336 ? 37.906 41.375 9.266 1 89.5 336 PHE B C 1
ATOM 7438 O O . PHE B 1 336 ? 38.469 40.25 9.289 1 89.5 336 PHE B O 1
ATOM 7445 N N . GLU B 1 337 ? 37.938 42.312 10.25 1 88.19 337 GLU B N 1
ATOM 7446 C CA . GLU B 1 337 ? 38.844 42.125 11.383 1 88.19 337 GLU B CA 1
ATOM 7447 C C . GLU B 1 337 ? 38.469 40.906 12.203 1 88.19 337 GLU B C 1
ATOM 7449 O O . GLU B 1 337 ? 37.281 40.688 12.492 1 88.19 337 GLU B O 1
ATOM 7454 N N . PRO B 1 338 ? 39.438 40.094 12.578 1 86.88 338 PRO B N 1
ATOM 7455 C CA . PRO B 1 338 ? 39.156 38.844 13.305 1 86.88 338 PRO B CA 1
ATOM 7456 C C . PRO B 1 338 ? 38.469 39.094 14.641 1 86.88 338 PRO B C 1
ATOM 7458 O O . PRO B 1 338 ? 37.688 38.25 15.094 1 86.88 338 PRO B O 1
ATOM 7461 N N . ARG B 1 339 ? 38.688 40.188 15.289 1 84.5 339 ARG B N 1
ATOM 7462 C CA . ARG B 1 339 ? 38.062 40.5 16.578 1 84.5 339 ARG B CA 1
ATOM 7463 C C . ARG B 1 339 ? 36.562 40.719 16.406 1 84.5 339 ARG B C 1
ATOM 7465 O O . ARG B 1 339 ? 35.781 40.438 17.312 1 84.5 339 ARG B O 1
ATOM 7472 N N . VAL B 1 340 ? 36.344 41.281 15.297 1 88.25 340 VAL B N 1
ATOM 7473 C CA . VAL B 1 340 ? 34.938 41.531 14.984 1 88.25 340 VAL B CA 1
ATOM 7474 C C . VAL B 1 340 ? 34.219 40.219 14.703 1 88.25 340 VAL B C 1
ATOM 7476 O O . VAL B 1 340 ? 33.094 40 15.188 1 88.25 340 VAL B O 1
ATOM 7479 N N . GLU B 1 341 ? 34.781 39.406 13.961 1 90.12 341 GLU B N 1
ATOM 7480 C CA . GLU B 1 341 ? 34.219 38.094 13.656 1 90.12 341 GLU B CA 1
ATOM 7481 C C . GLU B 1 341 ? 34.031 37.25 14.922 1 90.12 341 GLU B C 1
ATOM 7483 O O . GLU B 1 341 ? 33.062 36.5 15.031 1 90.12 341 GLU B O 1
ATOM 7488 N N . TYR B 1 342 ? 34.938 37.438 15.844 1 87.5 342 TYR B N 1
ATOM 7489 C CA . TYR B 1 342 ? 34.812 36.75 17.125 1 87.5 342 TYR B CA 1
ATOM 7490 C C . TYR B 1 342 ? 33.594 37.219 17.891 1 87.5 342 TYR B C 1
ATOM 7492 O O . TYR B 1 342 ? 32.844 36.438 18.453 1 87.5 342 TYR B O 1
ATOM 7500 N N . ALA B 1 343 ? 33.406 38.469 17.922 1 87.06 343 ALA B N 1
ATOM 7501 C CA . ALA B 1 343 ? 32.219 39.031 18.562 1 87.06 343 ALA B CA 1
ATOM 7502 C C . ALA B 1 343 ? 30.938 38.469 17.938 1 87.06 343 ALA B C 1
ATOM 7504 O O . ALA B 1 343 ? 29.984 38.156 18.625 1 87.06 343 ALA B O 1
ATOM 7505 N N . PHE B 1 344 ? 31 38.375 16.672 1 92.31 344 PHE B N 1
ATOM 7506 C CA . PHE B 1 344 ? 29.812 37.969 15.938 1 92.31 344 PHE B CA 1
ATOM 7507 C C . PHE B 1 344 ? 29.609 36.469 16.031 1 92.31 344 PHE B C 1
ATOM 7509 O O . PHE B 1 344 ? 28.531 35.938 15.695 1 92.31 344 PHE B O 1
ATOM 7516 N N . MET B 1 345 ? 30.531 35.719 16.484 1 91.06 345 MET B N 1
ATOM 7517 C CA . MET B 1 345 ? 30.297 34.312 16.812 1 91.06 345 MET B CA 1
ATOM 7518 C C . MET B 1 345 ? 29.234 34.156 17.891 1 91.06 345 MET B C 1
ATOM 7520 O O . MET B 1 345 ? 28.359 33.312 17.781 1 91.06 345 MET B O 1
ATOM 7524 N N . TYR B 1 346 ? 29.312 35 18.812 1 87.38 346 TYR B N 1
ATOM 7525 C CA . TYR B 1 346 ? 28.344 34.938 19.906 1 87.38 346 TYR B CA 1
ATOM 7526 C C . TYR B 1 346 ? 26.984 35.469 19.469 1 87.38 346 TYR B C 1
ATOM 7528 O O . TYR B 1 346 ? 25.938 34.938 19.875 1 87.38 346 TYR B O 1
ATOM 7536 N N . LEU B 1 347 ? 27.062 36.469 18.656 1 88.75 347 LEU B N 1
ATOM 7537 C CA . LEU B 1 347 ? 25.812 37 18.109 1 88.75 347 LEU B CA 1
ATOM 7538 C C . LEU B 1 347 ? 25.141 35.969 17.203 1 88.75 347 LEU B C 1
ATOM 7540 O O . LEU B 1 347 ? 23.922 35.844 17.188 1 88.75 347 LEU B O 1
ATOM 7544 N N . GLN B 1 348 ? 25.938 35.25 16.516 1 92.5 348 GLN B N 1
ATOM 7545 C CA . GLN B 1 348 ? 25.406 34.219 15.633 1 92.5 348 GLN B CA 1
ATOM 7546 C C . GLN B 1 348 ? 24.766 33.094 16.422 1 92.5 348 GLN B C 1
ATOM 7548 O O . GLN B 1 348 ? 23.781 32.469 15.969 1 92.5 348 GLN B O 1
ATOM 7553 N N . VAL B 1 349 ? 25.297 32.781 17.562 1 92.5 349 VAL B N 1
ATOM 7554 C CA . VAL B 1 349 ? 24.672 31.781 18.406 1 92.5 349 VAL B CA 1
ATOM 7555 C C . VAL B 1 349 ? 23.234 32.219 18.734 1 92.5 349 VAL B C 1
ATOM 7557 O O . VAL B 1 349 ? 22.312 31.406 18.703 1 92.5 349 VAL B O 1
ATOM 7560 N N . PHE B 1 350 ? 23.109 33.438 19.016 1 91.56 350 PHE B N 1
ATOM 7561 C CA . PHE B 1 350 ? 21.797 33.969 19.328 1 91.56 350 PHE B CA 1
ATOM 7562 C C . PHE B 1 350 ? 20.875 33.844 18.109 1 91.56 350 PHE B C 1
ATOM 7564 O O . PHE B 1 350 ? 19.719 33.438 18.234 1 91.56 350 PHE B O 1
ATOM 7571 N N . SER B 1 351 ? 21.344 34.281 16.938 1 93.38 351 SER B N 1
ATOM 7572 C CA . SER B 1 351 ? 20.516 34.188 15.742 1 93.38 351 SER B CA 1
ATOM 7573 C C . SER B 1 351 ? 20.188 32.75 15.406 1 93.38 351 SER B C 1
ATOM 7575 O O . SER B 1 351 ? 19.109 32.438 14.906 1 93.38 351 SER B O 1
ATOM 7577 N N . ALA B 1 352 ? 21.109 31.875 15.664 1 94.56 352 ALA B N 1
ATOM 7578 C CA . ALA B 1 352 ? 20.844 30.453 15.477 1 94.56 352 ALA B CA 1
ATOM 7579 C C . ALA B 1 352 ? 19.703 29.984 16.375 1 94.56 352 ALA B C 1
ATOM 7581 O O . ALA B 1 352 ? 18.828 29.219 15.938 1 94.56 352 ALA B O 1
ATOM 7582 N N . ILE B 1 353 ? 19.766 30.406 17.578 1 94.5 353 ILE B N 1
ATOM 7583 C CA . ILE B 1 353 ? 18.703 30.062 18.531 1 94.5 353 ILE B CA 1
ATOM 7584 C C . ILE B 1 353 ? 17.359 30.547 18 1 94.5 353 ILE B C 1
ATOM 7586 O O . ILE B 1 353 ? 16.359 29.828 18.062 1 94.5 353 ILE B O 1
ATOM 7590 N N . CYS B 1 354 ? 17.344 31.688 17.438 1 93.81 354 CYS B N 1
ATOM 7591 C CA . CYS B 1 354 ? 16.109 32.25 16.875 1 93.81 354 CYS B CA 1
ATOM 7592 C C . CYS B 1 354 ? 15.602 31.422 15.711 1 93.81 354 CYS B C 1
ATOM 7594 O O . CYS B 1 354 ? 14.398 31.172 15.586 1 93.81 354 CYS B O 1
ATOM 7596 N N . VAL B 1 355 ? 16.453 31 14.875 1 94.94 355 VAL B N 1
ATOM 7597 C CA . VAL B 1 355 ? 16.078 30.172 13.742 1 94.94 355 VAL B CA 1
ATOM 7598 C C . VAL B 1 355 ? 15.484 28.859 14.234 1 94.94 355 VAL B C 1
ATOM 7600 O O . VAL B 1 355 ? 14.445 28.406 13.734 1 94.94 355 VAL B O 1
ATOM 7603 N N . ILE B 1 356 ? 16.141 28.266 15.203 1 96.06 356 ILE B N 1
ATOM 7604 C CA . ILE B 1 356 ? 15.766 26.938 15.695 1 96.06 356 ILE B CA 1
ATOM 7605 C C . ILE B 1 356 ? 14.422 27.031 16.422 1 96.06 356 ILE B C 1
ATOM 7607 O O . ILE B 1 356 ? 13.578 26.141 16.297 1 96.06 356 ILE B O 1
ATOM 7611 N N . PHE B 1 357 ? 14.227 28.094 17.141 1 94.56 357 PHE B N 1
ATOM 7612 C CA . PHE B 1 357 ? 12.953 28.344 17.797 1 94.56 357 PHE B CA 1
ATOM 7613 C C . PHE B 1 357 ? 11.836 28.484 16.766 1 94.56 357 PHE B C 1
ATOM 7615 O O . PHE B 1 357 ? 10.766 27.891 16.922 1 94.56 357 PHE B O 1
ATOM 7622 N N . SER B 1 358 ? 12.078 29.219 15.75 1 94.56 358 SER B N 1
ATOM 7623 C CA . SER B 1 358 ? 11.102 29.391 14.68 1 94.56 358 SER B CA 1
ATOM 7624 C C . SER B 1 358 ? 10.828 28.078 13.953 1 94.56 358 SER B C 1
ATOM 7626 O O . SER B 1 358 ? 9.711 27.828 13.508 1 94.56 358 SER B O 1
ATOM 7628 N N . HIS B 1 359 ? 11.844 27.312 13.805 1 94.94 359 HIS B N 1
ATOM 7629 C CA . HIS B 1 359 ? 11.695 26 13.195 1 94.94 359 HIS B CA 1
ATOM 7630 C C . HIS B 1 359 ? 10.734 25.125 13.992 1 94.94 359 HIS B C 1
ATOM 7632 O O . HIS B 1 359 ? 9.812 24.531 13.43 1 94.94 359 HIS B O 1
ATOM 7638 N N . GLY B 1 360 ? 10.953 25.062 15.211 1 95.44 360 GLY B N 1
ATOM 7639 C CA . GLY B 1 360 ? 10.062 24.281 16.062 1 95.44 360 GLY B CA 1
ATOM 7640 C C . GLY B 1 360 ? 8.617 24.75 15.984 1 95.44 360 GLY B C 1
ATOM 7641 O O . GLY B 1 360 ? 7.699 23.938 15.891 1 95.44 360 GLY B O 1
ATOM 7642 N N . ALA B 1 361 ? 8.484 26.047 15.992 1 93.75 361 ALA B N 1
ATOM 7643 C CA . ALA B 1 361 ? 7.152 26.641 15.93 1 93.75 361 ALA B CA 1
ATOM 7644 C C . ALA B 1 361 ? 6.465 26.328 14.609 1 93.75 361 ALA B C 1
ATOM 7646 O O . ALA B 1 361 ? 5.254 26.094 14.57 1 93.75 361 ALA B O 1
ATOM 7647 N N . GLY B 1 362 ? 7.234 26.266 13.578 1 94.06 362 GLY B N 1
ATOM 7648 C CA . GLY B 1 362 ? 6.656 26.172 12.25 1 94.06 362 GLY B CA 1
ATOM 7649 C C . GLY B 1 362 ? 6.566 24.75 11.734 1 94.06 362 GLY B C 1
ATOM 7650 O O . GLY B 1 362 ? 5.746 24.438 10.867 1 94.06 362 GLY B O 1
ATOM 7651 N N . GLU B 1 363 ? 7.348 23.828 12.25 1 96.06 363 GLU B N 1
ATOM 7652 C CA . GLU B 1 363 ? 7.477 22.578 11.508 1 96.06 363 GLU B CA 1
ATOM 7653 C C . GLU B 1 363 ? 7.031 21.391 12.352 1 96.06 363 GLU B C 1
ATOM 7655 O O . GLU B 1 363 ? 6.93 20.266 11.844 1 96.06 363 GLU B O 1
ATOM 7660 N N . VAL B 1 364 ? 6.715 21.609 13.609 1 96.19 364 VAL B N 1
ATOM 7661 C CA . VAL B 1 364 ? 6.219 20.516 14.445 1 96.19 364 VAL B CA 1
ATOM 7662 C C . VAL B 1 364 ? 4.891 20 13.898 1 96.19 364 VAL B C 1
ATOM 7664 O O . VAL B 1 364 ? 4.562 18.828 14.047 1 96.19 364 VAL B O 1
ATOM 7667 N N . GLY B 1 365 ? 4.207 20.828 13.219 1 96.19 365 GLY B N 1
ATOM 7668 C CA . GLY B 1 365 ? 2.887 20.516 12.703 1 96.19 365 GLY B CA 1
ATOM 7669 C C . GLY B 1 365 ? 2.9 19.422 11.648 1 96.19 365 GLY B C 1
ATOM 7670 O O . GLY B 1 365 ? 1.877 18.797 11.398 1 96.19 365 GLY B O 1
ATOM 7671 N N . TYR B 1 366 ? 4.059 19.172 11.039 1 97.5 366 TYR B N 1
ATOM 7672 C CA . TYR B 1 366 ? 4.141 18.203 9.961 1 97.5 366 TYR B CA 1
ATOM 7673 C C . TYR B 1 366 ? 3.949 16.781 10.492 1 97.5 366 TYR B C 1
ATOM 7675 O O . TYR B 1 366 ? 3.518 15.891 9.758 1 97.5 366 TYR B O 1
ATOM 7683 N N . ALA B 1 367 ? 4.324 16.641 11.773 1 97.69 367 ALA B N 1
ATOM 7684 C CA . ALA B 1 367 ? 4.078 15.359 12.445 1 97.69 367 ALA B CA 1
ATOM 7685 C C . ALA B 1 367 ? 2.812 15.43 13.297 1 97.69 367 ALA B C 1
ATOM 7687 O O . ALA B 1 367 ? 1.982 14.516 13.258 1 97.69 367 ALA B O 1
ATOM 7688 N N . ALA B 1 368 ? 2.604 16.531 13.945 1 97.31 368 ALA B N 1
ATOM 7689 C CA . ALA B 1 368 ? 1.515 16.656 14.914 1 97.31 368 ALA B CA 1
ATOM 7690 C C . ALA B 1 368 ? 0.17 16.797 14.203 1 97.31 368 ALA B C 1
ATOM 7692 O O . ALA B 1 368 ? -0.859 16.359 14.711 1 97.31 368 ALA B O 1
ATOM 7693 N N . GLY B 1 369 ? 0.175 17.438 13.109 1 96.75 369 GLY B N 1
ATOM 7694 C CA . GLY B 1 369 ? -1.058 17.609 12.359 1 96.75 369 GLY B CA 1
ATOM 7695 C C . GLY B 1 369 ? -1.71 16.297 11.969 1 96.75 369 GLY B C 1
ATOM 7696 O O . GLY B 1 369 ? -2.834 16.016 12.391 1 96.75 369 GLY B O 1
ATOM 7697 N N . PRO B 1 370 ? -0.987 15.484 11.219 1 98 370 PRO B N 1
ATOM 7698 C CA . PRO B 1 370 ? -1.524 14.172 10.844 1 98 370 PRO B CA 1
ATOM 7699 C C . PRO B 1 370 ? -1.899 13.32 12.055 1 98 370 PRO B C 1
ATOM 7701 O O . PRO B 1 370 ? -2.953 12.68 12.055 1 98 370 PRO B O 1
ATOM 7704 N N . MET B 1 371 ? -1.071 13.336 13.078 1 97.81 371 MET B N 1
ATOM 7705 C CA . MET B 1 371 ? -1.348 12.531 14.266 1 97.81 371 MET B CA 1
ATOM 7706 C C . MET B 1 371 ? -2.635 12.992 14.945 1 97.81 371 MET B C 1
ATOM 7708 O O . MET B 1 371 ? -3.4 12.172 15.445 1 97.81 371 MET B O 1
ATOM 7712 N N . SER B 1 372 ? -2.885 14.289 14.969 1 96.75 372 SER B N 1
ATOM 7713 C CA . SER B 1 372 ? -4.105 14.828 15.555 1 96.75 372 SER B CA 1
ATOM 7714 C C . SER B 1 372 ? -5.344 14.336 14.812 1 96.75 372 SER B C 1
ATOM 7716 O O . SER B 1 372 ? -6.348 13.984 15.43 1 96.75 372 SER B O 1
ATOM 7718 N N . ILE B 1 373 ? -5.273 14.312 13.5 1 96.56 373 ILE B N 1
ATOM 7719 C CA . ILE B 1 373 ? -6.383 13.859 12.664 1 96.56 373 ILE B CA 1
ATOM 7720 C C . ILE B 1 373 ? -6.637 12.375 12.898 1 96.56 373 ILE B C 1
ATOM 7722 O O . ILE B 1 373 ? -7.781 11.953 13.062 1 96.56 373 ILE B O 1
ATOM 7726 N N . ILE B 1 374 ? -5.59 11.594 12.914 1 97.19 374 ILE B N 1
ATOM 7727 C CA . ILE B 1 374 ? -5.691 10.148 13.094 1 97.19 374 ILE B CA 1
ATOM 7728 C C . ILE B 1 374 ? -6.371 9.844 14.43 1 97.19 374 ILE B C 1
ATOM 7730 O O . ILE B 1 374 ? -7.289 9.023 14.492 1 97.19 374 ILE B O 1
ATOM 7734 N N . LEU B 1 375 ? -5.957 10.555 15.453 1 95.94 375 LEU B N 1
ATOM 7735 C CA . LEU B 1 375 ? -6.527 10.344 16.781 1 95.94 375 LEU B CA 1
ATOM 7736 C C . LEU B 1 375 ? -7.988 10.781 16.828 1 95.94 375 LEU B C 1
ATOM 7738 O O . LEU B 1 375 ? -8.828 10.086 17.391 1 95.94 375 LEU B O 1
ATOM 7742 N N . GLN B 1 376 ? -8.266 11.883 16.25 1 93.12 376 GLN B N 1
ATOM 7743 C CA . GLN B 1 376 ? -9.633 12.391 16.25 1 93.12 376 GLN B CA 1
ATOM 7744 C C . GLN B 1 376 ? -10.578 11.43 15.531 1 93.12 376 GLN B C 1
ATOM 7746 O O . GLN B 1 376 ? -11.672 11.141 16.031 1 93.12 376 GLN B O 1
ATOM 7751 N N . VAL B 1 377 ? -10.18 10.961 14.367 1 93.12 377 VAL B N 1
ATOM 7752 C CA . VAL B 1 377 ? -11.008 10.047 13.586 1 93.12 377 VAL B CA 1
ATOM 7753 C C . VAL B 1 377 ? -11.211 8.742 14.359 1 93.12 377 VAL B C 1
ATOM 7755 O O . VAL B 1 377 ? -12.32 8.211 14.422 1 93.12 377 VAL B O 1
ATOM 7758 N N . TYR B 1 378 ? -10.148 8.258 14.977 1 94.5 378 TYR B N 1
ATOM 7759 C CA . TYR B 1 378 ? -10.219 7.012 15.734 1 94.5 378 TYR B CA 1
ATOM 7760 C C . TYR B 1 378 ? -11.133 7.164 16.953 1 94.5 378 TYR B C 1
ATOM 7762 O O . TYR B 1 378 ? -12 6.32 17.203 1 94.5 378 TYR B O 1
ATOM 7770 N N . GLU B 1 379 ? -10.945 8.289 17.75 1 92.69 379 GLU B N 1
ATOM 7771 C CA . GLU B 1 379 ? -11.656 8.484 19 1 92.69 379 GLU B CA 1
ATOM 7772 C C . GLU B 1 379 ? -13.094 8.953 18.766 1 92.69 379 GLU B C 1
ATOM 7774 O O . GLU B 1 379 ? -14.031 8.438 19.375 1 92.69 379 GLU B O 1
ATOM 7779 N N . ASP B 1 380 ? -13.273 9.867 17.797 1 88.38 380 ASP B N 1
ATOM 7780 C CA . ASP B 1 380 ? -14.562 10.539 17.656 1 88.38 380 ASP B CA 1
ATOM 7781 C C . ASP B 1 380 ? -15.328 10.031 16.438 1 88.38 380 ASP B C 1
ATOM 7783 O O . ASP B 1 380 ? -16.547 10.234 16.328 1 88.38 380 ASP B O 1
ATOM 7787 N N . GLY B 1 381 ? -14.688 9.477 15.469 1 88.81 381 GLY B N 1
ATOM 7788 C CA . GLY B 1 381 ? -15.32 8.969 14.266 1 88.81 381 GLY B CA 1
ATOM 7789 C C . GLY B 1 381 ? -15.852 10.062 13.359 1 88.81 381 GLY B C 1
ATOM 7790 O O . GLY B 1 381 ? -16.766 9.82 12.562 1 88.81 381 GLY B O 1
ATOM 7791 N N . MET B 1 382 ? -15.375 11.273 13.594 1 87.44 382 MET B N 1
ATOM 7792 C CA . MET B 1 382 ? -15.805 12.422 12.797 1 87.44 382 MET B CA 1
ATOM 7793 C C . MET B 1 382 ? -14.68 13.438 12.648 1 87.44 382 MET B C 1
ATOM 7795 O O . MET B 1 382 ? -13.695 13.391 13.391 1 87.44 382 MET B O 1
ATOM 7799 N N . LEU B 1 383 ? -14.867 14.242 11.609 1 88.88 383 LEU B N 1
ATOM 7800 C CA . LEU B 1 383 ? -13.938 15.344 11.375 1 88.88 383 LEU B CA 1
ATOM 7801 C C . LEU B 1 383 ? -14.57 16.688 11.727 1 88.88 383 LEU B C 1
ATOM 7803 O O . LEU B 1 383 ? -15.758 16.891 11.469 1 88.88 383 LEU B O 1
ATOM 7807 N N . THR B 1 384 ? -13.766 17.453 12.391 1 84 384 THR B N 1
ATOM 7808 C CA . THR B 1 384 ? -14.227 18.797 12.711 1 84 384 THR B CA 1
ATOM 7809 C C . THR B 1 384 ? -13.398 19.844 11.961 1 84 384 THR B C 1
ATOM 7811 O O . THR B 1 384 ? -12.242 19.594 11.609 1 84 384 THR B O 1
ATOM 7814 N N . LYS B 1 385 ? -13.961 20.953 11.609 1 76.69 385 LYS B N 1
ATOM 7815 C CA . LYS B 1 385 ? -13.32 22 10.82 1 76.69 385 LYS B CA 1
ATOM 7816 C C . LYS B 1 385 ? -12.102 22.562 11.539 1 76.69 385 LYS B C 1
ATOM 7818 O O . LYS B 1 385 ? -11.102 22.906 10.906 1 76.69 385 LYS B O 1
ATOM 7823 N N . ASN B 1 386 ? -12.141 22.719 12.766 1 77.25 386 ASN B N 1
ATOM 7824 C CA . ASN B 1 386 ? -11 23.266 13.484 1 77.25 386 ASN B CA 1
ATOM 7825 C C . ASN B 1 386 ? -10.438 22.281 14.5 1 77.25 386 ASN B C 1
ATOM 7827 O O . ASN B 1 386 ? -10.883 22.234 15.648 1 77.25 386 ASN B O 1
ATOM 7831 N N . VAL B 1 387 ? -9.43 21.656 13.883 1 77.88 387 VAL B N 1
ATOM 7832 C CA . VAL B 1 387 ? -8.828 20.641 14.75 1 77.88 387 VAL B CA 1
ATOM 7833 C C . VAL B 1 387 ? -7.855 21.312 15.719 1 77.88 387 VAL B C 1
ATOM 7835 O O . VAL B 1 387 ? -7.016 22.109 15.312 1 77.88 387 VAL B O 1
ATOM 7838 N N . GLN B 1 388 ? -8.055 21.094 17 1 81.12 388 GLN B N 1
ATOM 7839 C CA . GLN B 1 388 ? -7.141 21.547 18.047 1 81.12 388 GLN B CA 1
ATOM 7840 C C . GLN B 1 388 ? -6.266 20.406 18.547 1 81.12 388 GLN B C 1
ATOM 7842 O O . GLN B 1 388 ? -6.738 19.531 19.297 1 81.12 388 GLN B O 1
ATOM 7847 N N . PRO B 1 389 ? -5.047 20.484 18.188 1 88.38 389 PRO B N 1
ATOM 7848 C CA . PRO B 1 389 ? -4.172 19.375 18.594 1 88.38 389 PRO B CA 1
ATOM 7849 C C . PRO B 1 389 ? -3.982 19.297 20.109 1 88.38 389 PRO B C 1
ATOM 7851 O O . PRO B 1 389 ? -3.857 20.328 20.766 1 88.38 389 PRO B O 1
ATOM 7854 N N . LYS B 1 390 ? -4.012 18.125 20.625 1 89.69 390 LYS B N 1
ATOM 7855 C CA . LYS B 1 390 ? -3.68 17.906 22.031 1 89.69 390 LYS B CA 1
ATOM 7856 C C . LYS B 1 390 ? -2.207 18.219 22.297 1 89.69 390 LYS B C 1
ATOM 7858 O O . LYS B 1 390 ? -1.347 17.922 21.469 1 89.69 390 LYS B O 1
ATOM 7863 N N . MET B 1 391 ? -1.896 18.734 23.438 1 90.25 391 MET B N 1
ATOM 7864 C CA . MET B 1 391 ? -0.545 19.172 23.766 1 90.25 391 MET B CA 1
ATOM 7865 C C . MET B 1 391 ? 0.441 18 23.688 1 90.25 391 MET B C 1
ATOM 7867 O O . MET B 1 391 ? 1.576 18.188 23.25 1 90.25 391 MET B O 1
ATOM 7871 N N . TRP B 1 392 ? -0.014 16.859 24.109 1 94 392 TRP B N 1
ATOM 7872 C CA . TRP B 1 392 ? 0.917 15.734 24.109 1 94 392 TRP B CA 1
ATOM 7873 C C . TRP B 1 392 ? 1.297 15.344 22.672 1 94 392 TRP B C 1
ATOM 7875 O O . TRP B 1 392 ? 2.377 14.797 22.438 1 94 392 TRP B O 1
ATOM 7885 N N . VAL B 1 393 ? 0.405 15.609 21.75 1 95.69 393 VAL B N 1
ATOM 7886 C CA . VAL B 1 393 ? 0.704 15.328 20.344 1 95.69 393 VAL B CA 1
ATOM 7887 C C . VAL B 1 393 ? 1.768 16.297 19.844 1 95.69 393 VAL B C 1
ATOM 7889 O O . VAL B 1 393 ? 2.633 15.914 19.047 1 95.69 393 VAL B O 1
ATOM 7892 N N . VAL B 1 394 ? 1.705 17.562 20.281 1 94 394 VAL B N 1
ATOM 7893 C CA . VAL B 1 394 ? 2.707 18.547 19.906 1 94 394 VAL B CA 1
ATOM 7894 C C . VAL B 1 394 ? 4.059 18.172 20.516 1 94 394 VAL B C 1
ATOM 7896 O O . VAL B 1 394 ? 5.086 18.234 19.844 1 94 394 VAL B O 1
ATOM 7899 N N . VAL B 1 395 ? 4.023 17.75 21.75 1 95.44 395 VAL B N 1
ATOM 7900 C CA . VAL B 1 395 ? 5.234 17.281 22.422 1 95.44 395 VAL B CA 1
ATOM 7901 C C . VAL B 1 395 ? 5.824 16.094 21.656 1 95.44 395 VAL B C 1
ATOM 7903 O O . VAL B 1 395 ? 7.039 16.016 21.453 1 95.44 395 VAL B O 1
ATOM 7906 N N . PHE B 1 396 ? 4.902 15.258 21.266 1 96.25 396 PHE B N 1
ATOM 7907 C CA . PHE B 1 396 ? 5.262 14.102 20.469 1 96.25 396 PHE B CA 1
ATOM 7908 C C . PHE B 1 396 ? 6.004 14.531 19.203 1 96.25 396 PHE B C 1
ATOM 7910 O O . PHE B 1 396 ? 7.062 13.984 18.891 1 96.25 396 PHE B O 1
ATOM 7917 N N . GLY B 1 397 ? 5.527 15.453 18.516 1 96.38 397 GLY B N 1
ATOM 7918 C CA . GLY B 1 397 ? 6.164 15.977 17.312 1 96.38 397 GLY B CA 1
ATOM 7919 C C . GLY B 1 397 ? 7.5 16.641 17.594 1 96.38 397 GLY B C 1
ATOM 7920 O O . GLY B 1 397 ? 8.453 16.469 16.828 1 96.38 397 GLY B O 1
ATOM 7921 N N . GLY B 1 398 ? 7.555 17.438 18.656 1 96.88 398 GLY B N 1
ATOM 7922 C CA . GLY B 1 398 ? 8.805 18.078 19.047 1 96.88 398 GLY B CA 1
ATOM 7923 C C . GLY B 1 398 ? 9.922 17.094 19.328 1 96.88 398 GLY B C 1
ATOM 7924 O O . GLY B 1 398 ? 11.062 17.297 18.906 1 96.88 398 GLY B O 1
ATOM 7925 N N . LEU B 1 399 ? 9.633 16.047 20 1 97.06 399 LEU B N 1
ATOM 7926 C CA . LEU B 1 399 ? 10.617 15.008 20.312 1 97.06 399 LEU B CA 1
ATOM 7927 C C . LEU B 1 399 ? 11.102 14.312 19.031 1 97.06 399 LEU B C 1
ATOM 7929 O O . LEU B 1 399 ? 12.266 13.938 18.938 1 97.06 399 LEU B O 1
ATOM 7933 N N . ALA B 1 400 ? 10.172 14.141 18.156 1 98.06 400 ALA B N 1
ATOM 7934 C CA . ALA B 1 400 ? 10.539 13.523 16.891 1 98.06 400 ALA B CA 1
ATOM 7935 C C . ALA B 1 400 ? 11.578 14.359 16.141 1 98.06 400 ALA B C 1
ATOM 7937 O O . ALA B 1 400 ? 12.57 13.828 15.641 1 98.06 400 ALA B O 1
ATOM 7938 N N . LEU B 1 401 ? 11.367 15.609 16.125 1 97.31 401 LEU B N 1
ATOM 7939 C CA . LEU B 1 401 ? 12.281 16.516 15.445 1 97.31 401 LEU B CA 1
ATOM 7940 C C . LEU B 1 401 ? 13.688 16.422 16.047 1 97.31 401 LEU B C 1
ATOM 7942 O O . LEU B 1 401 ? 14.664 16.266 15.32 1 97.31 401 LEU B O 1
ATOM 7946 N N . ILE B 1 402 ? 13.758 16.469 17.312 1 96.69 402 ILE B N 1
ATOM 7947 C CA . ILE B 1 402 ? 15.031 16.469 18.016 1 96.69 402 ILE B CA 1
ATOM 7948 C C . ILE B 1 402 ? 15.742 15.133 17.828 1 96.69 402 ILE B C 1
ATOM 7950 O O . ILE B 1 402 ? 16.953 15.086 17.641 1 96.69 402 ILE B O 1
ATOM 7954 N N . SER B 1 403 ? 15 14.086 17.875 1 97.12 403 SER B N 1
ATOM 7955 C CA . SER B 1 403 ? 15.57 12.766 17.672 1 97.12 403 SER B CA 1
ATOM 7956 C C . SER B 1 403 ? 16.188 12.625 16.281 1 97.12 403 SER B C 1
ATOM 7958 O O . SER B 1 403 ? 17.234 12.008 16.125 1 97.12 403 SER B O 1
ATOM 7960 N N . GLY B 1 404 ? 15.5 13.164 15.352 1 96.69 404 GLY B N 1
ATOM 7961 C CA . GLY B 1 404 ? 16.016 13.133 13.992 1 96.69 404 GLY B CA 1
ATOM 7962 C C . GLY B 1 404 ? 17.344 13.875 13.844 1 96.69 404 GLY B C 1
ATOM 7963 O O . GLY B 1 404 ? 18.281 13.367 13.227 1 96.69 404 GLY B O 1
ATOM 7964 N N . LEU B 1 405 ? 17.375 15.039 14.391 1 95.19 405 LEU B N 1
ATOM 7965 C CA . LEU B 1 405 ? 18.609 15.82 14.352 1 95.19 405 LEU B CA 1
ATOM 7966 C C . LEU B 1 405 ? 19.75 15.086 15.047 1 95.19 405 LEU B C 1
ATOM 7968 O O . LEU B 1 405 ? 20.844 14.984 14.5 1 95.19 405 LEU B O 1
ATOM 7972 N N . ALA B 1 406 ? 19.484 14.555 16.156 1 94.25 406 ALA B N 1
ATOM 7973 C CA . ALA B 1 406 ? 20.5 13.945 17.016 1 94.25 406 ALA B CA 1
ATOM 7974 C C . ALA B 1 406 ? 21.047 12.68 16.375 1 94.25 406 ALA B C 1
ATOM 7976 O O . ALA B 1 406 ? 22.234 12.352 16.547 1 94.25 406 ALA B O 1
ATOM 7977 N N . THR B 1 407 ? 20.281 12 15.586 1 93.44 407 THR B N 1
ATOM 7978 C CA . THR B 1 407 ? 20.703 10.68 15.117 1 93.44 407 THR B CA 1
ATOM 7979 C C . THR B 1 407 ? 21.156 10.742 13.664 1 93.44 407 THR B C 1
ATOM 7981 O O . THR B 1 407 ? 22.031 9.992 13.25 1 93.44 407 THR B O 1
ATOM 7984 N N . TYR B 1 408 ? 20.5 11.617 12.945 1 92.56 408 TYR B N 1
ATOM 7985 C CA . TYR B 1 408 ? 20.688 11.508 11.508 1 92.56 408 TYR B CA 1
ATOM 7986 C C . TYR B 1 408 ? 20.984 12.867 10.891 1 92.56 408 TYR B C 1
ATOM 7988 O O . TYR B 1 408 ? 21.188 12.977 9.68 1 92.56 408 TYR B O 1
ATOM 7996 N N . GLY B 1 409 ? 21.031 13.93 11.641 1 90 409 GLY B N 1
ATOM 7997 C CA . GLY B 1 409 ? 21.172 15.297 11.148 1 90 409 GLY B CA 1
ATOM 7998 C C . GLY B 1 409 ? 22.562 15.609 10.625 1 90 409 GLY B C 1
ATOM 7999 O O . GLY B 1 409 ? 22.75 16.547 9.852 1 90 409 GLY B O 1
ATOM 8000 N N . TYR B 1 410 ? 23.547 14.852 10.922 1 84.56 410 TYR B N 1
ATOM 8001 C CA . TYR B 1 410 ? 24.922 15.125 10.555 1 84.56 410 TYR B CA 1
ATOM 8002 C C . TYR B 1 410 ? 25.141 14.992 9.055 1 84.56 410 TYR B C 1
ATOM 8004 O O . TYR B 1 410 ? 26 15.648 8.477 1 84.56 410 TYR B O 1
ATOM 8012 N N . HIS B 1 411 ? 24.328 14.164 8.359 1 83.38 411 HIS B N 1
ATOM 8013 C CA . HIS B 1 411 ? 24.469 13.992 6.922 1 83.38 411 HIS B CA 1
ATOM 8014 C C . HIS B 1 411 ? 24.172 15.289 6.18 1 83.38 411 HIS B C 1
ATOM 8016 O O . HIS B 1 411 ? 24.891 15.656 5.254 1 83.38 411 HIS B O 1
ATOM 8022 N N . THR B 1 412 ? 23.188 15.945 6.625 1 81.94 412 THR B N 1
ATOM 8023 C CA . THR B 1 412 ? 22.734 17.156 5.938 1 81.94 412 THR B CA 1
ATOM 8024 C C . THR B 1 412 ? 23.562 18.359 6.363 1 81.94 412 THR B C 1
ATOM 8026 O O . THR B 1 412 ? 23.875 19.219 5.547 1 81.94 412 THR B O 1
ATOM 8029 N N . MET B 1 413 ? 23.938 18.484 7.582 1 78.69 413 MET B N 1
ATOM 8030 C CA . MET B 1 413 ? 24.688 19.609 8.109 1 78.69 413 MET B CA 1
ATOM 8031 C C . MET B 1 413 ? 26.047 19.734 7.414 1 78.69 413 MET B C 1
ATOM 8033 O O . MET B 1 413 ? 26.531 20.844 7.18 1 78.69 413 MET B O 1
ATOM 8037 N N . ARG B 1 414 ? 26.531 18.703 6.949 1 71.75 414 ARG B N 1
ATOM 8038 C CA . ARG B 1 414 ? 27.859 18.688 6.363 1 71.75 414 ARG B CA 1
ATOM 8039 C C . ARG B 1 414 ? 27.844 19.219 4.934 1 71.75 414 ARG B C 1
ATOM 8041 O O . ARG B 1 414 ? 28.844 19.75 4.457 1 71.75 414 ARG B O 1
ATOM 8048 N N . THR B 1 415 ? 26.828 19.188 4.297 1 70.19 415 THR B N 1
ATOM 8049 C CA . THR B 1 415 ? 26.797 19.484 2.869 1 70.19 415 THR B CA 1
ATOM 8050 C C . THR B 1 415 ? 26.422 20.938 2.629 1 70.19 415 THR B C 1
ATOM 8052 O O . THR B 1 415 ? 26.844 21.547 1.638 1 70.19 415 THR B O 1
ATOM 8055 N N . MET B 1 416 ? 25.688 21.75 3.41 1 66.75 416 MET B N 1
ATOM 8056 C CA . MET B 1 416 ? 25.062 23.016 3.068 1 66.75 416 MET B CA 1
ATOM 8057 C C . MET B 1 416 ? 25.891 24.203 3.568 1 66.75 416 MET B C 1
ATOM 8059 O O . MET B 1 416 ? 25.766 25.312 3.059 1 66.75 416 MET B O 1
ATOM 8063 N N . GLY B 1 417 ? 26.922 24.141 4.215 1 68.56 417 GLY B 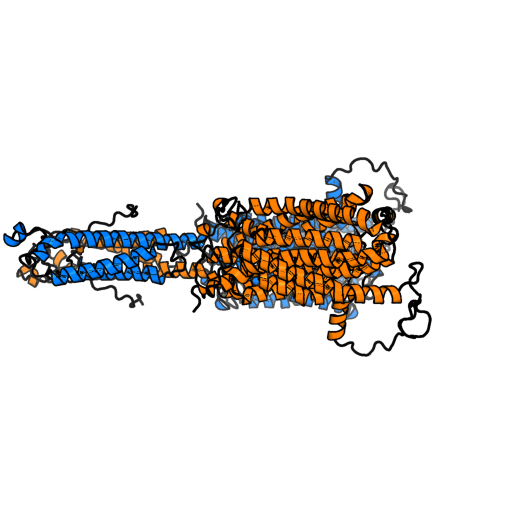N 1
ATOM 8064 C CA . GLY B 1 417 ? 27.469 25.312 4.883 1 68.56 417 GLY B CA 1
ATOM 8065 C C . GLY B 1 417 ? 28.609 25.953 4.113 1 68.56 417 GLY B C 1
ATOM 8066 O O . GLY B 1 417 ? 29.016 27.078 4.422 1 68.56 417 GLY B O 1
ATOM 8067 N N . VAL B 1 418 ? 28.969 25.406 2.926 1 75.75 418 VAL B N 1
ATOM 8068 C CA . VAL B 1 418 ? 30.219 25.984 2.432 1 75.75 418 VAL B CA 1
ATOM 8069 C C . VAL B 1 418 ? 30.156 26.141 0.916 1 75.75 418 VAL B C 1
ATOM 8071 O O . VAL B 1 418 ? 30.906 26.938 0.335 1 75.75 418 VAL B O 1
ATOM 8074 N N . LYS B 1 419 ? 29.172 25.609 0.304 1 81.75 419 LYS B N 1
ATOM 8075 C CA . LYS B 1 419 ? 29.25 25.5 -1.149 1 81.75 419 LYS B CA 1
ATOM 8076 C C . LYS B 1 419 ? 28.516 26.656 -1.828 1 81.75 419 LYS B C 1
ATOM 8078 O O . LYS B 1 419 ? 28.812 26.984 -2.98 1 81.75 419 LYS B O 1
ATOM 8083 N N . LEU B 1 420 ? 27.703 27.391 -1.119 1 86.62 420 LEU B N 1
ATOM 8084 C CA . LEU B 1 420 ? 26.859 28.391 -1.766 1 86.62 420 LEU B CA 1
ATOM 8085 C C . LEU B 1 420 ? 27.5 29.781 -1.683 1 86.62 420 LEU B C 1
ATOM 8087 O O . LEU B 1 420 ? 27.531 30.5 -2.676 1 86.62 420 LEU B O 1
ATOM 8091 N N . VAL B 1 421 ? 27.844 30.156 -0.528 1 88.81 421 VAL B N 1
ATOM 8092 C CA . VAL B 1 421 ? 28.438 31.453 -0.206 1 88.81 421 VAL B CA 1
ATOM 8093 C C . VAL B 1 421 ? 29.484 31.297 0.902 1 88.81 421 VAL B C 1
ATOM 8095 O O . VAL B 1 421 ? 29.438 30.312 1.651 1 88.81 421 VAL B O 1
ATOM 8098 N N . LYS B 1 422 ? 30.469 32.156 0.919 1 89 422 LYS B N 1
ATOM 8099 C CA . LYS B 1 422 ? 31.359 32.188 2.078 1 89 422 LYS B CA 1
ATOM 8100 C C . LYS B 1 422 ? 30.625 32.625 3.336 1 89 422 LYS B C 1
ATOM 8102 O O . LYS B 1 422 ? 30.125 33.75 3.402 1 89 422 LYS B O 1
ATOM 8107 N N . ILE B 1 423 ? 30.641 31.75 4.27 1 90.62 423 ILE B N 1
ATOM 8108 C CA . ILE B 1 423 ? 29.891 32.062 5.48 1 90.62 423 ILE B CA 1
ATOM 8109 C C . ILE B 1 423 ? 30.859 32.312 6.637 1 90.62 423 ILE B C 1
ATOM 8111 O O . ILE B 1 423 ? 31.625 31.438 7.027 1 90.62 423 ILE B O 1
ATOM 8115 N N . THR B 1 424 ? 30.844 33.562 7.094 1 92.31 424 THR B N 1
ATOM 8116 C CA . THR B 1 424 ? 31.5 34 8.328 1 92.31 424 THR B CA 1
ATOM 8117 C C . THR B 1 424 ? 30.484 34.25 9.422 1 92.31 424 THR B C 1
ATOM 8119 O O . THR B 1 424 ? 29.281 34.281 9.164 1 92.31 424 THR B O 1
ATOM 8122 N N . PRO B 1 425 ? 30.922 34.406 10.594 1 93.56 425 PRO B N 1
ATOM 8123 C CA . PRO B 1 425 ? 29.969 34.656 11.672 1 93.56 425 PRO B CA 1
ATOM 8124 C C . PRO B 1 425 ? 29.078 35.875 11.422 1 93.56 425 PRO B C 1
ATOM 8126 O O . PRO B 1 425 ? 27.891 35.844 11.695 1 93.56 425 PRO B O 1
ATOM 8129 N N . THR B 1 426 ? 29.625 36.906 10.844 1 93.44 426 THR B N 1
ATOM 8130 C CA . THR B 1 426 ? 28.859 38.094 10.539 1 93.44 426 THR B CA 1
ATOM 8131 C C . THR B 1 426 ? 27.797 37.812 9.477 1 93.44 426 THR B C 1
ATOM 8133 O O . THR B 1 426 ? 26.641 38.188 9.641 1 93.44 426 THR B O 1
ATOM 8136 N N . ARG B 1 427 ? 28.188 37.156 8.43 1 94.25 427 ARG B N 1
ATOM 8137 C CA . ARG B 1 427 ? 27.281 36.812 7.34 1 94.25 427 ARG B CA 1
ATOM 8138 C C . ARG B 1 427 ? 26.234 35.812 7.797 1 94.25 427 ARG B C 1
ATOM 8140 O O . ARG B 1 427 ? 25.047 35.938 7.457 1 94.25 427 ARG B O 1
ATOM 8147 N N . GLY B 1 428 ? 26.672 34.844 8.578 1 94.5 428 GLY B N 1
ATOM 8148 C CA . GLY B 1 428 ? 25.75 33.875 9.133 1 94.5 428 GLY B CA 1
ATOM 8149 C C . GLY B 1 428 ? 24.703 34.5 10.047 1 94.5 428 GLY B C 1
ATOM 8150 O O . GLY B 1 428 ? 23.531 34.125 10.008 1 94.5 428 GLY B O 1
ATOM 8151 N N . PHE B 1 429 ? 25.188 35.438 10.844 1 94.5 429 PHE B N 1
ATOM 8152 C CA . PHE B 1 429 ? 24.297 36.156 11.742 1 94.5 429 PHE B CA 1
ATOM 8153 C C . PHE B 1 429 ? 23.188 36.844 10.969 1 94.5 429 PHE B C 1
ATOM 8155 O O . PHE B 1 429 ? 22.016 36.719 11.336 1 94.5 429 PHE B O 1
ATOM 8162 N N . CYS B 1 430 ? 23.469 37.531 9.914 1 95.56 430 CYS B N 1
ATOM 8163 C CA . CYS B 1 430 ? 22.484 38.219 9.102 1 95.56 430 CYS B CA 1
ATOM 8164 C C . CYS B 1 430 ? 21.516 37.25 8.445 1 95.56 430 CYS B C 1
ATOM 8166 O O . CYS B 1 430 ? 20.297 37.469 8.461 1 95.56 430 CYS B O 1
ATOM 8168 N N . ALA B 1 431 ? 22.047 36.219 7.902 1 95.5 431 ALA B N 1
ATOM 8169 C CA . ALA B 1 431 ? 21.219 35.219 7.223 1 95.5 431 ALA B CA 1
ATOM 8170 C C . ALA B 1 431 ? 20.25 34.562 8.195 1 95.5 431 ALA B C 1
ATOM 8172 O O . ALA B 1 431 ? 19.062 34.406 7.895 1 95.5 431 ALA B O 1
ATOM 8173 N N . GLU B 1 432 ? 20.75 34.188 9.336 1 95.88 432 GLU B N 1
ATOM 8174 C CA . GLU B 1 432 ? 19.938 33.5 10.328 1 95.88 432 GLU B CA 1
ATOM 8175 C C . GLU B 1 432 ? 18.844 34.406 10.891 1 95.88 432 GLU B C 1
ATOM 8177 O O . GLU B 1 432 ? 17.703 33.969 11.047 1 95.88 432 GLU B O 1
ATOM 8182 N N . LEU B 1 433 ? 19.188 35.594 11.164 1 94.88 433 LEU B N 1
ATOM 8183 C CA . LEU B 1 433 ? 18.203 36.5 11.719 1 94.88 433 LEU B CA 1
ATOM 8184 C C . LEU B 1 433 ? 17.078 36.75 10.727 1 94.88 433 LEU B C 1
ATOM 8186 O O . LEU B 1 433 ? 15.898 36.781 11.102 1 94.88 433 LEU B O 1
ATOM 8190 N N . ALA B 1 434 ? 17.406 37 9.523 1 96.31 434 ALA B N 1
ATOM 8191 C CA . ALA B 1 434 ? 16.406 37.219 8.477 1 96.31 434 ALA B CA 1
ATOM 8192 C C . ALA B 1 434 ? 15.516 35.969 8.336 1 96.31 434 ALA B C 1
ATOM 8194 O O . ALA B 1 434 ? 14.297 36.094 8.227 1 96.31 434 ALA B O 1
ATOM 8195 N N . THR B 1 435 ? 16.125 34.812 8.344 1 96.19 435 THR B N 1
ATOM 8196 C CA . THR B 1 435 ? 15.398 33.562 8.242 1 96.19 435 THR B CA 1
ATOM 8197 C C . THR B 1 435 ? 14.406 33.406 9.398 1 96.19 435 THR B C 1
ATOM 8199 O O . THR B 1 435 ? 13.234 33.125 9.18 1 96.19 435 THR B O 1
ATOM 8202 N N . ALA B 1 436 ? 14.906 33.625 10.586 1 95.19 436 ALA B N 1
ATOM 8203 C CA . ALA B 1 436 ? 14.078 33.469 11.773 1 95.19 436 ALA B CA 1
ATOM 8204 C C . ALA B 1 436 ? 12.844 34.375 11.711 1 95.19 436 ALA B C 1
ATOM 8206 O O . ALA B 1 436 ? 11.734 33.938 12.023 1 95.19 436 ALA B O 1
ATOM 8207 N N . MET B 1 437 ? 13.039 35.562 11.273 1 93.88 437 MET B N 1
ATOM 8208 C CA . MET B 1 437 ? 11.953 36.531 11.219 1 93.88 437 MET B CA 1
ATOM 8209 C C . MET B 1 437 ? 10.914 36.125 10.172 1 93.88 437 MET B C 1
ATOM 8211 O O . MET B 1 437 ? 9.711 36.156 10.438 1 93.88 437 MET B O 1
ATOM 8215 N N . VAL B 1 438 ? 11.375 35.781 9.062 1 95.12 438 VAL B N 1
ATOM 8216 C CA . VAL B 1 438 ? 10.469 35.438 7.965 1 95.12 438 VAL B CA 1
ATOM 8217 C C . VAL B 1 438 ? 9.688 34.156 8.32 1 95.12 438 VAL B C 1
ATOM 8219 O O . VAL B 1 438 ? 8.461 34.125 8.164 1 95.12 438 VAL B O 1
ATOM 8222 N N . VAL B 1 439 ? 10.383 33.156 8.852 1 93.88 439 VAL B N 1
ATOM 8223 C CA . VAL B 1 439 ? 9.742 31.891 9.188 1 93.88 439 VAL B CA 1
ATOM 8224 C C . VAL B 1 439 ? 8.742 32.094 10.328 1 93.88 439 VAL B C 1
ATOM 8226 O O . VAL B 1 439 ? 7.617 31.609 10.273 1 93.88 439 VAL B O 1
ATOM 8229 N N . MET B 1 440 ? 9.117 32.906 11.281 1 92.38 440 MET B N 1
ATOM 8230 C CA . MET B 1 440 ? 8.266 33.125 12.445 1 92.38 440 MET B CA 1
ATOM 8231 C C . MET B 1 440 ? 6.988 33.844 12.047 1 92.38 440 MET B C 1
ATOM 8233 O O . MET B 1 440 ? 5.887 33.406 12.391 1 92.38 440 MET B O 1
ATOM 8237 N N . VAL B 1 441 ? 7.105 34.844 11.281 1 90.81 441 VAL B N 1
ATOM 8238 C CA . VAL B 1 441 ? 5.949 35.656 10.891 1 90.81 441 VAL B CA 1
ATOM 8239 C C . VAL B 1 441 ? 5.027 34.844 9.992 1 90.81 441 VAL B C 1
ATOM 8241 O O . VAL B 1 441 ? 3.82 34.781 10.227 1 90.81 441 VAL B O 1
ATOM 8244 N N . ALA B 1 442 ? 5.523 34.188 9.062 1 91.12 442 ALA B N 1
ATOM 8245 C CA . ALA B 1 442 ? 4.715 33.406 8.141 1 91.12 442 ALA B CA 1
ATOM 8246 C C . ALA B 1 442 ? 4.02 32.25 8.883 1 91.12 442 ALA B C 1
ATOM 8248 O O . ALA B 1 442 ? 2.834 32 8.664 1 91.12 442 ALA B O 1
ATOM 8249 N N . SER B 1 443 ? 4.75 31.609 9.773 1 88.62 443 SER B N 1
ATOM 8250 C CA . SER B 1 443 ? 4.195 30.484 10.508 1 88.62 443 SER B CA 1
ATOM 8251 C C . SER B 1 443 ? 3.035 30.906 11.398 1 88.62 443 SER B C 1
ATOM 8253 O O . SER B 1 443 ? 2.033 30.203 11.508 1 88.62 443 SER B O 1
ATOM 8255 N N . GLN B 1 444 ? 3.107 32.094 11.969 1 88.19 444 GLN B N 1
ATOM 8256 C CA . GLN B 1 444 ? 2.08 32.531 12.898 1 88.19 444 GLN B CA 1
ATOM 8257 C C . GLN B 1 444 ? 0.87 33.094 12.156 1 88.19 444 GLN B C 1
ATOM 8259 O O . GLN B 1 444 ? -0.192 33.281 12.75 1 88.19 444 GLN B O 1
ATOM 8264 N N . TYR B 1 445 ? 0.999 33.188 10.867 1 88 445 TYR B N 1
ATOM 8265 C CA . TYR B 1 445 ? -0.156 33.5 10.039 1 88 445 TYR B CA 1
ATOM 8266 C C . TYR B 1 445 ? -0.683 32.25 9.32 1 88 445 TYR B C 1
ATOM 8268 O O . TYR B 1 445 ? -1.455 32.375 8.367 1 88 445 TYR B O 1
ATOM 8276 N N . GLY B 1 446 ? -0.19 31.188 9.734 1 87.5 446 GLY B N 1
ATOM 8277 C CA . GLY B 1 446 ? -0.744 29.906 9.297 1 87.5 446 GLY B CA 1
ATOM 8278 C C . GLY B 1 446 ? -0.182 29.453 7.969 1 87.5 446 GLY B C 1
ATOM 8279 O O . GLY B 1 446 ? -0.815 28.656 7.262 1 87.5 446 GLY B O 1
ATOM 8280 N N . LEU B 1 447 ? 0.941 29.969 7.613 1 92.38 447 LEU B N 1
ATOM 8281 C CA . LEU B 1 447 ? 1.581 29.578 6.363 1 92.38 447 LEU B CA 1
ATOM 8282 C C . LEU B 1 447 ? 2.781 28.672 6.629 1 92.38 447 LEU B C 1
ATOM 8284 O O . LEU B 1 447 ? 3.852 29.156 7.008 1 92.38 447 LEU B O 1
ATOM 8288 N N . PRO B 1 448 ? 2.596 27.422 6.383 1 92.81 448 PRO B N 1
ATOM 8289 C CA . PRO B 1 448 ? 3.764 26.547 6.547 1 92.81 448 PRO B CA 1
ATOM 8290 C C . PRO B 1 448 ? 4.918 26.922 5.625 1 92.81 448 PRO B C 1
ATOM 8292 O O . PRO B 1 448 ? 4.711 27.156 4.43 1 92.81 448 PRO B O 1
ATOM 8295 N N . GLN B 1 449 ? 6.051 27 6.211 1 92.19 449 GLN B N 1
ATOM 8296 C CA . GLN B 1 449 ? 7.23 27.453 5.48 1 92.19 449 GLN B CA 1
ATOM 8297 C C . GLN B 1 449 ? 8.266 26.328 5.352 1 92.19 449 GLN B C 1
ATOM 8299 O O . GLN B 1 449 ? 8.258 25.391 6.137 1 92.19 449 GLN B O 1
ATOM 8304 N N . SER B 1 450 ? 9.039 26.578 4.332 1 91.5 450 SER B N 1
ATOM 8305 C CA . SER B 1 450 ? 10.219 25.719 4.191 1 91.5 450 SER B CA 1
ATOM 8306 C C . SER B 1 450 ? 11.461 26.406 4.738 1 91.5 450 SER B C 1
ATOM 8308 O O . SER B 1 450 ? 12.016 27.312 4.098 1 91.5 450 SER B O 1
ATOM 8310 N N . GLY B 1 451 ? 11.867 25.953 5.863 1 89.75 451 GLY B N 1
ATOM 8311 C CA . GLY B 1 451 ? 13.094 26.484 6.414 1 89.75 451 GLY B CA 1
ATOM 8312 C C . GLY B 1 451 ? 14.273 26.391 5.461 1 89.75 451 GLY B C 1
ATOM 8313 O O . GLY B 1 451 ? 15.117 27.281 5.41 1 89.75 451 GLY B O 1
ATOM 8314 N N . SER B 1 452 ? 14.242 25.359 4.684 1 88.5 452 SER B N 1
ATOM 8315 C CA . SER B 1 452 ? 15.305 25.125 3.711 1 88.5 452 SER B CA 1
ATOM 8316 C C . SER B 1 452 ? 15.32 26.219 2.645 1 88.5 452 SER B C 1
ATOM 8318 O O . SER B 1 452 ? 16.375 26.734 2.291 1 88.5 452 SER B O 1
ATOM 8320 N N . LEU B 1 453 ? 14.172 26.562 2.178 1 93.19 453 LEU B N 1
ATOM 8321 C CA . LEU B 1 453 ? 14.086 27.594 1.146 1 93.19 453 LEU B CA 1
ATOM 8322 C C . LEU B 1 453 ? 14.453 28.953 1.711 1 93.19 453 LEU B C 1
ATOM 8324 O O . LEU B 1 453 ? 15.203 29.719 1.081 1 93.19 453 LEU B O 1
ATOM 8328 N N . VAL B 1 454 ? 14.031 29.172 2.838 1 95.31 454 VAL B N 1
ATOM 8329 C CA . VAL B 1 454 ? 14.18 30.5 3.42 1 95.31 454 VAL B CA 1
ATOM 8330 C C . VAL B 1 454 ? 15.641 30.75 3.783 1 95.31 454 VAL B C 1
ATOM 8332 O O . VAL B 1 454 ? 16.203 31.797 3.471 1 95.31 454 VAL B O 1
ATOM 8335 N N . ILE B 1 455 ? 16.281 29.797 4.379 1 93.19 455 ILE B N 1
ATOM 8336 C CA . ILE B 1 455 ? 17.672 30 4.793 1 93.19 455 ILE B CA 1
ATOM 8337 C C . ILE B 1 455 ? 18.578 30.094 3.561 1 93.19 455 ILE B C 1
ATOM 8339 O O . ILE B 1 455 ? 19.547 30.844 3.551 1 93.19 455 ILE B O 1
ATOM 8343 N N . VAL B 1 456 ? 18.297 29.297 2.6 1 91.69 456 VAL B N 1
ATOM 8344 C CA . VAL B 1 456 ? 19.047 29.375 1.359 1 91.69 456 VAL B CA 1
ATOM 8345 C C . VAL B 1 456 ? 18.859 30.75 0.717 1 91.69 456 VAL B C 1
ATOM 8347 O O . VAL B 1 456 ? 19.828 31.359 0.234 1 91.69 456 VAL B O 1
ATOM 8350 N N . GLY B 1 457 ? 17.656 31.188 0.729 1 94.62 457 GLY B N 1
ATOM 8351 C CA . GLY B 1 457 ? 17.391 32.531 0.251 1 94.62 457 GLY B CA 1
ATOM 8352 C C . GLY B 1 457 ? 18.172 33.594 1.009 1 94.62 457 GLY B C 1
ATOM 8353 O O . GLY B 1 457 ? 18.766 34.5 0.402 1 94.62 457 GLY B O 1
ATOM 8354 N N . ALA B 1 458 ? 18.172 33.469 2.252 1 96.25 458 ALA B N 1
ATOM 8355 C CA . ALA B 1 458 ? 18.891 34.406 3.096 1 96.25 458 ALA B CA 1
ATOM 8356 C C . ALA B 1 458 ? 20.391 34.406 2.803 1 96.25 458 ALA B C 1
ATOM 8358 O O . ALA B 1 458 ? 21.031 35.438 2.752 1 96.25 458 ALA B O 1
ATOM 8359 N N . ILE B 1 459 ? 20.938 33.219 2.658 1 93.25 459 ILE B N 1
ATOM 8360 C CA . ILE B 1 459 ? 22.359 33.062 2.352 1 93.25 459 ILE B CA 1
ATOM 8361 C C . ILE B 1 459 ? 22.688 33.719 1.012 1 93.25 459 ILE B C 1
ATOM 8363 O O . ILE B 1 459 ? 23.672 34.406 0.888 1 93.25 459 ILE B O 1
ATOM 8367 N N . VAL B 1 460 ? 21.812 33.5 0.094 1 94.62 460 VAL B N 1
ATOM 8368 C CA . VAL B 1 460 ? 22 34.094 -1.223 1 94.62 460 VAL B CA 1
ATOM 8369 C C . VAL B 1 460 ? 21.953 35.625 -1.107 1 94.62 460 VAL B C 1
ATOM 8371 O O . VAL B 1 460 ? 22.688 36.344 -1.788 1 94.62 460 VAL B O 1
ATOM 8374 N N . GLY B 1 461 ? 21.078 36.094 -0.287 1 96.31 461 GLY B N 1
ATOM 8375 C CA . GLY B 1 461 ? 20.969 37.531 -0.068 1 96.31 461 GLY B CA 1
ATOM 8376 C C . GLY B 1 461 ? 22.281 38.188 0.391 1 96.31 461 GLY B C 1
ATOM 8377 O O . GLY B 1 461 ? 22.672 39.219 -0.119 1 96.31 461 GLY B O 1
ATOM 8378 N N . VAL B 1 462 ? 22.953 37.562 1.31 1 95.44 462 VAL B N 1
ATOM 8379 C CA . VAL B 1 462 ? 24.234 38.031 1.804 1 95.44 462 VAL B CA 1
ATOM 8380 C C . VAL B 1 462 ? 25.281 37.969 0.691 1 95.44 462 VAL B C 1
ATOM 8382 O O . VAL B 1 462 ? 26.094 38.875 0.529 1 95.44 462 VAL B O 1
ATOM 8385 N N . GLY B 1 463 ? 25.234 36.906 -0.047 1 94.19 463 GLY B N 1
ATOM 8386 C CA . GLY B 1 463 ? 26.156 36.719 -1.144 1 94.19 463 GLY B CA 1
ATOM 8387 C C . GLY B 1 463 ? 26.016 37.75 -2.238 1 94.19 463 GLY B C 1
ATOM 8388 O O . GLY B 1 463 ? 27.016 38.188 -2.818 1 94.19 463 GLY B O 1
ATOM 8389 N N . VAL B 1 464 ? 24.859 38.125 -2.486 1 95.44 464 VAL B N 1
ATOM 8390 C CA . VAL B 1 464 ? 24.594 39.094 -3.553 1 95.44 464 VAL B CA 1
ATOM 8391 C C . VAL B 1 464 ? 25.203 40.438 -3.197 1 95.44 464 VAL B C 1
ATOM 8393 O O . VAL B 1 464 ? 25.594 41.219 -4.082 1 95.44 464 VAL B O 1
ATOM 8396 N N . VAL B 1 465 ? 25.281 40.719 -1.929 1 95 465 VAL B N 1
ATOM 8397 C CA . VAL B 1 465 ? 25.875 41.969 -1.477 1 95 465 VAL B CA 1
ATOM 8398 C C . VAL B 1 465 ? 27.359 42 -1.827 1 95 465 VAL B C 1
ATOM 8400 O O . VAL B 1 465 ? 27.938 43.062 -1.987 1 95 465 VAL B O 1
ATOM 8403 N N . GLU B 1 466 ? 27.969 40.844 -1.987 1 92.5 466 GLU B N 1
ATOM 8404 C CA . GLU B 1 466 ? 29.375 40.719 -2.387 1 92.5 466 GLU B CA 1
ATOM 8405 C C . GLU B 1 466 ? 29.531 40.812 -3.902 1 92.5 466 GLU B C 1
ATOM 8407 O O . GLU B 1 466 ? 30.641 40.75 -4.426 1 92.5 466 GLU B O 1
ATOM 8412 N N . GLY B 1 467 ? 28.438 40.938 -4.621 1 90.19 467 GLY B N 1
ATOM 8413 C CA . GLY B 1 467 ? 28.438 40.969 -6.074 1 90.19 467 GLY B CA 1
ATOM 8414 C C . GLY B 1 467 ? 27.922 39.656 -6.691 1 90.19 467 GLY B C 1
ATOM 8415 O O . GLY B 1 467 ? 27.625 38.719 -5.977 1 90.19 467 GLY B O 1
ATOM 8416 N N . SER B 1 468 ? 27.906 39.625 -7.965 1 87.88 468 SER B N 1
ATOM 8417 C CA . SER B 1 468 ? 27.375 38.469 -8.672 1 87.88 468 SER B CA 1
ATOM 8418 C C . SER B 1 468 ? 28.281 37.25 -8.484 1 87.88 468 SER B C 1
ATOM 8420 O O . SER B 1 468 ? 27.828 36.125 -8.57 1 87.88 468 SER B O 1
ATOM 8422 N N . GLN B 1 469 ? 29.547 37.469 -8.148 1 90.06 469 GLN B N 1
ATOM 8423 C CA . GLN B 1 469 ? 30.516 36.406 -7.98 1 90.06 469 GLN B CA 1
ATOM 8424 C C . GLN B 1 469 ? 30.516 35.875 -6.547 1 90.06 469 GLN B C 1
ATOM 8426 O O . GLN B 1 469 ? 31.25 34.938 -6.219 1 90.06 469 GLN B O 1
ATOM 8431 N N . GLY B 1 470 ? 29.609 36.469 -5.824 1 91.44 470 GLY B N 1
ATOM 8432 C CA . GLY B 1 470 ? 29.578 36.062 -4.426 1 91.44 470 GLY B CA 1
ATOM 8433 C C . GLY B 1 470 ? 28.656 34.875 -4.176 1 91.44 470 GLY B C 1
ATOM 8434 O O . GLY B 1 470 ? 28.594 34.375 -3.055 1 91.44 470 GLY B O 1
ATOM 8435 N N . VAL B 1 471 ? 27.984 34.406 -5.242 1 93.62 471 VAL B N 1
ATOM 8436 C CA . VAL B 1 471 ? 27.016 33.344 -5.098 1 93.62 471 VAL B CA 1
ATOM 8437 C C . VAL B 1 471 ? 27.312 32.25 -6.125 1 93.62 471 VAL B C 1
ATOM 8439 O O . VAL B 1 471 ? 27.625 32.531 -7.277 1 93.62 471 VAL B O 1
ATOM 8442 N N . ASN B 1 472 ? 27.281 31.031 -5.68 1 92.38 472 ASN B N 1
ATOM 8443 C CA . ASN B 1 472 ? 27.344 29.891 -6.59 1 92.38 472 ASN B CA 1
ATOM 8444 C C . ASN B 1 472 ? 26 29.641 -7.25 1 92.38 472 ASN B C 1
ATOM 8446 O O . ASN B 1 472 ? 25.234 28.766 -6.805 1 92.38 472 ASN B O 1
ATOM 8450 N N . TRP B 1 473 ? 25.812 30.219 -8.383 1 92.38 473 TRP B N 1
ATOM 8451 C CA . TRP B 1 473 ? 24.5 30.219 -9.031 1 92.38 473 TRP B CA 1
ATOM 8452 C C . TRP B 1 473 ? 24.172 28.828 -9.562 1 92.38 473 TRP B C 1
ATOM 8454 O O . TRP B 1 473 ? 23 28.438 -9.602 1 92.38 473 TRP B O 1
ATOM 8464 N N . LYS B 1 474 ? 25.109 28.016 -9.977 1 90.56 474 LYS B N 1
ATOM 8465 C CA . LYS B 1 474 ? 24.875 26.656 -10.438 1 90.56 474 LYS B CA 1
ATOM 8466 C C . LYS B 1 474 ? 24.328 25.781 -9.312 1 90.56 474 LYS B C 1
ATOM 8468 O O . LYS B 1 474 ? 23.344 25.062 -9.5 1 90.56 474 LYS B O 1
ATOM 8473 N N . GLN B 1 475 ? 25.016 25.906 -8.25 1 87 475 GLN B N 1
ATOM 8474 C CA . GLN B 1 475 ? 24.562 25.141 -7.09 1 87 475 GLN B CA 1
ATOM 8475 C C . GLN B 1 475 ? 23.172 25.594 -6.648 1 87 475 GLN B C 1
ATOM 8477 O O . GLN B 1 475 ? 22.344 24.781 -6.25 1 87 475 GLN B O 1
ATOM 8482 N N . PHE B 1 476 ? 22.984 26.844 -6.672 1 90.69 476 PHE B N 1
ATOM 8483 C CA . PHE B 1 476 ? 21.688 27.391 -6.312 1 90.69 476 PHE B CA 1
ATOM 8484 C C . PHE B 1 476 ? 20.594 26.859 -7.238 1 90.69 476 PHE B C 1
ATOM 8486 O O . PHE B 1 476 ? 19.531 26.453 -6.785 1 90.69 476 PHE B O 1
ATOM 8493 N N . GLY B 1 477 ? 20.859 26.828 -8.531 1 91.62 477 GLY B N 1
ATOM 8494 C CA . GLY B 1 477 ? 19.922 26.297 -9.492 1 91.62 477 GLY B CA 1
ATOM 8495 C C . GLY B 1 477 ? 19.594 24.828 -9.258 1 91.62 477 GLY B C 1
ATOM 8496 O O . GLY B 1 477 ? 18.438 24.422 -9.344 1 91.62 477 GLY B O 1
ATOM 8497 N N . LEU B 1 478 ? 20.547 24.094 -8.961 1 86.88 478 LEU B N 1
ATOM 8498 C CA . LEU B 1 478 ? 20.359 22.672 -8.672 1 86.88 478 LEU B CA 1
ATOM 8499 C C . LEU B 1 478 ? 19.484 22.484 -7.438 1 86.88 478 LEU B C 1
ATOM 8501 O O . LEU B 1 478 ? 18.672 21.547 -7.383 1 86.88 478 LEU B O 1
ATOM 8505 N N . GLN B 1 479 ? 19.641 23.328 -6.512 1 86.31 479 GLN B N 1
ATOM 8506 C CA . GLN B 1 479 ? 18.828 23.25 -5.301 1 86.31 479 GLN B CA 1
ATOM 8507 C C . GLN B 1 479 ? 17.359 23.547 -5.598 1 86.31 479 GLN B C 1
ATOM 8509 O O . GLN B 1 479 ? 16.469 22.844 -5.109 1 86.31 479 GLN B O 1
ATOM 8514 N N . VAL B 1 480 ? 17.172 24.5 -6.363 1 90.62 480 VAL B N 1
ATOM 8515 C CA . VAL B 1 480 ? 15.805 24.875 -6.715 1 90.62 480 VAL B CA 1
ATOM 8516 C C . VAL B 1 480 ? 15.133 23.734 -7.473 1 90.62 480 VAL B C 1
ATOM 8518 O O . VAL B 1 480 ? 13.984 23.391 -7.184 1 90.62 480 VAL B O 1
ATOM 8521 N N . VAL B 1 481 ? 15.82 23.156 -8.359 1 90.94 481 VAL B N 1
ATOM 8522 C CA . VAL B 1 481 ? 15.281 22.047 -9.117 1 90.94 481 VAL B CA 1
ATOM 8523 C C . VAL B 1 481 ? 15.055 20.844 -8.195 1 90.94 481 VAL B C 1
ATOM 8525 O O . VAL B 1 481 ? 14.07 20.125 -8.336 1 90.94 481 VAL B O 1
ATOM 8528 N N . GLY B 1 482 ? 15.938 20.672 -7.332 1 88.56 482 GLY B N 1
ATOM 8529 C CA . GLY B 1 482 ? 15.797 19.609 -6.355 1 88.56 482 GLY B CA 1
ATOM 8530 C C . GLY B 1 482 ? 14.547 19.734 -5.504 1 88.56 482 GLY B C 1
ATOM 8531 O O . GLY B 1 482 ? 13.867 18.734 -5.238 1 88.56 482 GLY B O 1
ATOM 8532 N N . TRP B 1 483 ? 14.25 20.938 -5.141 1 91.25 483 TRP B N 1
ATOM 8533 C CA . TRP B 1 483 ? 13.055 21.188 -4.344 1 91.25 483 TRP B CA 1
ATOM 8534 C C . TRP B 1 483 ? 11.797 20.859 -5.137 1 91.25 483 TRP B C 1
ATOM 8536 O O . TRP B 1 483 ? 10.883 20.203 -4.625 1 91.25 483 TRP B O 1
ATOM 8546 N N . ALA B 1 484 ? 11.766 21.25 -6.344 1 92.25 484 ALA B N 1
ATOM 8547 C CA . ALA B 1 484 ? 10.602 21 -7.188 1 92.25 484 ALA B CA 1
ATOM 8548 C C . ALA B 1 484 ? 10.453 19.516 -7.488 1 92.25 484 ALA B C 1
ATOM 8550 O O . ALA B 1 484 ? 9.352 18.969 -7.402 1 92.25 484 ALA B O 1
ATOM 8551 N N . PHE B 1 485 ? 11.484 18.891 -7.816 1 93 485 PHE B N 1
ATOM 8552 C CA . PHE B 1 485 ? 11.461 17.469 -8.203 1 93 485 PHE B CA 1
ATOM 8553 C C . PHE B 1 485 ? 11.094 16.594 -7.008 1 93 485 PHE B C 1
ATOM 8555 O O . PHE B 1 485 ? 10.336 15.633 -7.148 1 93 485 PHE B O 1
ATOM 8562 N N . SER B 1 486 ? 11.672 16.891 -5.926 1 92.94 486 SER B N 1
ATOM 8563 C CA . SER B 1 486 ? 11.383 16.078 -4.746 1 92.94 486 SER B CA 1
ATOM 8564 C C . SER B 1 486 ? 9.914 16.188 -4.355 1 92.94 486 SER B C 1
ATOM 8566 O O . SER B 1 486 ? 9.312 15.188 -3.938 1 92.94 486 SER B O 1
ATOM 8568 N N . THR B 1 487 ? 9.328 17.328 -4.496 1 94.12 487 THR B N 1
ATOM 8569 C CA . THR B 1 487 ? 7.91 17.531 -4.199 1 94.12 487 THR B CA 1
ATOM 8570 C C . THR B 1 487 ? 7.047 16.656 -5.109 1 94.12 487 THR B C 1
ATOM 8572 O O . THR B 1 487 ? 6.102 16.016 -4.648 1 94.12 487 THR B O 1
ATOM 8575 N N . LEU B 1 488 ? 7.41 16.641 -6.355 1 95.75 488 LEU B N 1
ATOM 8576 C CA . LEU B 1 488 ? 6.668 15.844 -7.328 1 95.75 488 LEU B CA 1
ATOM 8577 C C . LEU B 1 488 ? 6.785 14.359 -7.016 1 95.75 488 LEU B C 1
ATOM 8579 O O . LEU B 1 488 ? 5.793 13.625 -7.062 1 95.75 488 LEU B O 1
ATOM 8583 N N . VAL B 1 489 ? 7.926 13.953 -6.695 1 96.25 489 VAL B N 1
ATOM 8584 C CA . VAL B 1 489 ? 8.18 12.539 -6.434 1 96.25 489 VAL B CA 1
ATOM 8585 C C . VAL B 1 489 ? 7.41 12.102 -5.188 1 96.25 489 VAL B C 1
ATOM 8587 O O . VAL B 1 489 ? 6.812 11.023 -5.168 1 96.25 489 VAL B O 1
ATOM 8590 N N . VAL B 1 490 ? 7.414 12.891 -4.176 1 97 490 VAL B N 1
ATOM 8591 C CA . VAL B 1 490 ? 6.703 12.539 -2.949 1 97 490 VAL B CA 1
ATOM 8592 C C . VAL B 1 490 ? 5.199 12.547 -3.205 1 97 490 VAL B C 1
ATOM 8594 O O . VAL B 1 490 ? 4.488 11.641 -2.77 1 97 490 VAL B O 1
ATOM 8597 N N . GLY B 1 491 ? 4.738 13.586 -3.924 1 97.75 491 GLY B N 1
ATOM 8598 C CA . GLY B 1 491 ? 3.328 13.625 -4.277 1 97.75 491 GLY B CA 1
ATOM 8599 C C . GLY B 1 491 ? 2.869 12.391 -5.027 1 97.75 491 GLY B C 1
ATOM 8600 O O . GLY B 1 491 ? 1.816 11.828 -4.719 1 97.75 491 GLY B O 1
ATOM 8601 N N . LEU B 1 492 ? 3.645 11.938 -5.965 1 97.31 492 LEU B N 1
ATOM 8602 C CA . LEU B 1 492 ? 3.309 10.766 -6.758 1 97.31 492 LEU B CA 1
ATOM 8603 C C . LEU B 1 492 ? 3.383 9.492 -5.91 1 97.31 492 LEU B C 1
ATOM 8605 O O . LEU B 1 492 ? 2.6 8.562 -6.109 1 97.31 492 LEU B O 1
ATOM 8609 N N . THR B 1 493 ? 4.332 9.461 -5.012 1 97.12 493 THR B N 1
ATOM 8610 C CA . THR B 1 493 ? 4.445 8.312 -4.113 1 97.12 493 THR B CA 1
ATOM 8611 C C . THR B 1 493 ? 3.219 8.219 -3.211 1 97.12 493 THR B C 1
ATOM 8613 O O . THR B 1 493 ? 2.688 7.125 -2.994 1 97.12 493 THR B O 1
ATOM 8616 N N . VAL B 1 494 ? 2.771 9.375 -2.678 1 98.38 494 VAL B N 1
ATOM 8617 C CA . VAL B 1 494 ? 1.575 9.406 -1.841 1 98.38 494 VAL B CA 1
ATOM 8618 C C . VAL B 1 494 ? 0.363 8.961 -2.658 1 98.38 494 VAL B C 1
ATOM 8620 O O . VAL B 1 494 ? -0.448 8.156 -2.195 1 98.38 494 VAL B O 1
ATOM 8623 N N . ALA B 1 495 ? 0.328 9.5 -3.889 1 97.81 495 ALA B N 1
ATOM 8624 C CA . ALA B 1 495 ? -0.783 9.148 -4.77 1 97.81 495 ALA B CA 1
ATOM 8625 C C . ALA B 1 495 ? -0.831 7.648 -5.023 1 97.81 495 ALA B C 1
ATOM 8627 O O . ALA B 1 495 ? -1.899 7.035 -4.957 1 97.81 495 ALA B O 1
ATOM 8628 N N . ALA B 1 496 ? 0.258 7.051 -5.242 1 94.31 496 ALA B N 1
ATOM 8629 C CA . ALA B 1 496 ? 0.33 5.621 -5.539 1 94.31 496 ALA B CA 1
ATOM 8630 C C . ALA B 1 496 ? -0.036 4.789 -4.316 1 94.31 496 ALA B C 1
ATOM 8632 O O . ALA B 1 496 ? -0.83 3.848 -4.414 1 94.31 496 ALA B O 1
ATOM 8633 N N . LEU B 1 497 ? 0.533 5.109 -3.188 1 95.12 497 LEU B N 1
ATOM 8634 C CA . LEU B 1 497 ? 0.279 4.379 -1.95 1 95.12 497 LEU B CA 1
ATOM 8635 C C . LEU B 1 497 ? -1.186 4.492 -1.542 1 95.12 497 LEU B C 1
ATOM 8637 O O . LEU B 1 497 ? -1.807 3.5 -1.158 1 95.12 497 LEU B O 1
ATOM 8641 N N . PHE B 1 498 ? -1.728 5.699 -1.618 1 97.81 498 PHE B N 1
ATOM 8642 C CA . PHE B 1 498 ? -3.109 5.973 -1.241 1 97.81 498 PHE B CA 1
ATOM 8643 C C . PHE B 1 498 ? -4.074 5.262 -2.184 1 97.81 498 PHE B C 1
ATOM 8645 O O . PHE B 1 498 ? -5.027 4.617 -1.735 1 97.81 498 PHE B O 1
ATOM 8652 N N . ALA B 1 499 ? -3.795 5.398 -3.479 1 96.19 499 ALA B N 1
ATOM 8653 C CA . ALA B 1 499 ? -4.672 4.777 -4.469 1 96.19 499 ALA B CA 1
ATOM 8654 C C . ALA B 1 499 ? -4.664 3.258 -4.332 1 96.19 499 ALA B C 1
ATOM 8656 O O . ALA B 1 499 ? -5.707 2.611 -4.453 1 96.19 499 ALA B O 1
ATOM 8657 N N . GLN B 1 500 ? -3.531 2.705 -4.105 1 92.81 500 GLN B N 1
ATOM 8658 C CA . GLN B 1 500 ? -3.412 1.258 -3.959 1 92.81 500 GLN B CA 1
ATOM 8659 C C . GLN B 1 500 ? -4.273 0.749 -2.807 1 92.81 500 GLN B C 1
ATOM 8661 O O . GLN B 1 500 ? -4.961 -0.266 -2.939 1 92.81 500 GLN B O 1
ATOM 8666 N N . GLY B 1 501 ? -4.207 1.422 -1.638 1 95.31 501 GLY B N 1
ATOM 8667 C CA . GLY B 1 501 ? -5.023 1.013 -0.504 1 95.31 501 GLY B CA 1
ATOM 8668 C C . GLY B 1 501 ? -6.492 1.357 -0.668 1 95.31 501 GLY B C 1
ATOM 8669 O O . GLY B 1 501 ? -7.363 0.542 -0.363 1 95.31 501 GLY B O 1
ATOM 8670 N N . LEU B 1 502 ? -6.77 2.543 -1.214 1 96.56 502 LEU B N 1
ATOM 8671 C CA . LEU B 1 502 ? -8.125 3.08 -1.309 1 96.56 502 LEU B CA 1
ATOM 8672 C C . LEU B 1 502 ? -8.977 2.24 -2.254 1 96.56 502 LEU B C 1
ATOM 8674 O O . LEU B 1 502 ? -10.172 2.064 -2.023 1 96.56 502 LEU B O 1
ATOM 8678 N N . TYR B 1 503 ? -8.391 1.699 -3.281 1 95.31 503 TYR B N 1
ATOM 8679 C CA . TYR B 1 503 ? -9.188 0.998 -4.285 1 95.31 503 TYR B CA 1
ATOM 8680 C C . TYR B 1 503 ? -9.055 -0.513 -4.125 1 95.31 503 TYR B C 1
ATOM 8682 O O . TYR B 1 503 ? -9.578 -1.276 -4.941 1 95.31 503 TYR B O 1
ATOM 8690 N N . ALA B 1 504 ? -8.336 -0.929 -3.094 1 95.88 504 ALA B N 1
ATOM 8691 C CA . ALA B 1 504 ? -8.289 -2.342 -2.723 1 95.88 504 ALA B CA 1
ATOM 8692 C C . ALA B 1 504 ? -9.539 -2.746 -1.948 1 95.88 504 ALA B C 1
ATOM 8694 O O . ALA B 1 504 ? -10.258 -1.893 -1.417 1 95.88 504 ALA B O 1
ATOM 8695 N N . PRO B 1 505 ? -9.852 -4.047 -2.01 1 94.69 505 PRO B N 1
ATOM 8696 C CA . PRO B 1 505 ? -10.922 -4.5 -1.119 1 94.69 505 PRO B CA 1
ATOM 8697 C C . PRO B 1 505 ? -10.562 -4.359 0.358 1 94.69 505 PRO B C 1
ATOM 8699 O O . PRO B 1 505 ? -9.398 -4.535 0.731 1 94.69 505 PRO B O 1
ATOM 8702 N N . SER B 1 506 ? -11.523 -3.982 1.167 1 95.75 506 SER B N 1
ATOM 8703 C CA . SER B 1 506 ? -11.305 -3.756 2.592 1 95.75 506 SER B CA 1
ATOM 8704 C C . SER B 1 506 ? -11.969 -4.836 3.436 1 95.75 506 SER B C 1
ATOM 8706 O O . SER B 1 506 ? -13.164 -5.105 3.277 1 95.75 506 SER B O 1
ATOM 8708 N N . ALA B 1 507 ? -11.172 -5.43 4.305 1 94.56 507 ALA B N 1
ATOM 8709 C CA . ALA B 1 507 ? -11.719 -6.438 5.207 1 94.56 507 ALA B CA 1
ATOM 8710 C C . ALA B 1 507 ? -12.734 -5.82 6.168 1 94.56 507 ALA B C 1
ATOM 8712 O O . ALA B 1 507 ? -13.734 -6.449 6.516 1 94.56 507 ALA B O 1
ATOM 8713 N N . ILE B 1 508 ? -12.492 -4.625 6.594 1 92.38 508 ILE B N 1
ATOM 8714 C CA . ILE B 1 508 ? -13.352 -3.918 7.539 1 92.38 508 ILE B CA 1
ATOM 8715 C C . ILE B 1 508 ? -14.68 -3.57 6.867 1 92.38 508 ILE B C 1
ATOM 8717 O O . ILE B 1 508 ? -15.75 -3.852 7.41 1 92.38 508 ILE B O 1
ATOM 8721 N N . ASP B 1 509 ? -14.562 -3.033 5.684 1 92.44 509 ASP B N 1
ATOM 8722 C CA . ASP B 1 509 ? -15.766 -2.643 4.953 1 92.44 509 ASP B CA 1
ATOM 8723 C C . ASP B 1 509 ? -16.547 -3.867 4.48 1 92.44 509 ASP B C 1
ATOM 8725 O O . ASP B 1 509 ? -17.781 -3.852 4.449 1 92.44 509 ASP B O 1
ATOM 8729 N N . SER B 1 510 ? -15.82 -4.895 4.094 1 90.69 510 SER B N 1
ATOM 8730 C CA . SER B 1 510 ? -16.469 -6.121 3.662 1 90.69 510 SER B CA 1
ATOM 8731 C C . SER B 1 510 ? -17.297 -6.734 4.793 1 90.69 510 SER B C 1
ATOM 8733 O O . SER B 1 510 ? -18.359 -7.316 4.551 1 90.69 510 SER B O 1
ATOM 8735 N N . LYS B 1 511 ? -16.812 -6.645 5.957 1 89.88 511 LYS B N 1
ATOM 8736 C CA . LYS B 1 511 ? -17.562 -7.137 7.109 1 89.88 511 LYS B CA 1
ATOM 8737 C C . LYS B 1 511 ? -18.859 -6.359 7.285 1 89.88 511 LYS B C 1
ATOM 8739 O O . LYS B 1 511 ? -19.906 -6.941 7.586 1 89.88 511 LYS B O 1
ATOM 8744 N N . ALA B 1 512 ? -18.75 -5.086 7.148 1 90.88 512 ALA B N 1
ATOM 8745 C CA . ALA B 1 512 ? -19.953 -4.246 7.246 1 90.88 512 ALA B CA 1
ATOM 8746 C C . ALA B 1 512 ? -20.953 -4.59 6.148 1 90.88 512 ALA B C 1
ATOM 8748 O O . ALA B 1 512 ? -22.156 -4.711 6.41 1 90.88 512 ALA B O 1
ATOM 8749 N N . ILE B 1 513 ? -20.484 -4.777 4.93 1 91.19 513 ILE B N 1
ATOM 8750 C CA . ILE B 1 513 ? -21.328 -5.113 3.795 1 91.19 513 ILE B CA 1
ATOM 8751 C C . ILE B 1 513 ? -22 -6.465 4.031 1 91.19 513 ILE B C 1
ATOM 8753 O O . ILE B 1 513 ? -23.203 -6.617 3.803 1 91.19 513 ILE B O 1
ATOM 8757 N N . ASN B 1 514 ? -21.25 -7.371 4.508 1 88.38 514 ASN B N 1
ATOM 8758 C CA . ASN B 1 514 ? -21.781 -8.703 4.781 1 88.38 514 ASN B CA 1
ATOM 8759 C C . ASN B 1 514 ? -22.844 -8.664 5.867 1 88.38 514 ASN B C 1
ATOM 8761 O O . ASN B 1 514 ? -23.812 -9.438 5.832 1 88.38 514 ASN B O 1
ATOM 8765 N N . GLU B 1 515 ? -22.688 -7.797 6.797 1 90.69 515 GLU B N 1
ATOM 8766 C CA . GLU B 1 515 ? -23.719 -7.645 7.828 1 90.69 515 GLU B CA 1
ATOM 8767 C C . GLU B 1 515 ? -25.031 -7.168 7.227 1 90.69 515 GLU B C 1
ATOM 8769 O O . GLU B 1 515 ? -26.094 -7.68 7.578 1 90.69 515 GLU B O 1
ATOM 8774 N N . TYR B 1 516 ? -24.922 -6.23 6.312 1 91.94 516 TYR B N 1
ATOM 8775 C CA . TYR B 1 516 ? -26.125 -5.797 5.617 1 91.94 516 TYR B CA 1
ATOM 8776 C C . TYR B 1 516 ? -26.766 -6.953 4.855 1 91.94 516 TYR B C 1
ATOM 8778 O O . TYR B 1 516 ? -27.969 -7.18 4.953 1 91.94 516 TYR B O 1
ATOM 8786 N N . LYS B 1 517 ? -25.969 -7.672 4.152 1 89.25 517 LYS B N 1
ATOM 8787 C CA . LYS B 1 517 ? -26.453 -8.773 3.326 1 89.25 517 LYS B CA 1
ATOM 8788 C C . LYS B 1 517 ? -27.156 -9.828 4.176 1 89.25 517 LYS B C 1
ATOM 8790 O O . LYS B 1 517 ? -28.281 -10.227 3.883 1 89.25 517 LYS B O 1
ATOM 8795 N N . VAL B 1 518 ? -26.484 -10.203 5.234 1 88.12 518 VAL B N 1
ATOM 8796 C CA . VAL B 1 518 ? -26.969 -11.273 6.09 1 88.12 518 VAL B CA 1
ATOM 8797 C C . VAL B 1 518 ? -28.25 -10.836 6.785 1 88.12 518 VAL B C 1
ATOM 8799 O O . VAL B 1 518 ? -29.234 -11.586 6.836 1 88.12 518 VAL B O 1
ATOM 8802 N N . GLU B 1 519 ? -28.266 -9.633 7.27 1 90.19 519 GLU B N 1
ATOM 8803 C CA . GLU B 1 519 ? -29.422 -9.141 8.016 1 90.19 519 GLU B CA 1
ATOM 8804 C C . GLU B 1 519 ? -30.609 -8.914 7.102 1 90.19 519 GLU B C 1
ATOM 8806 O O . GLU B 1 519 ? -31.75 -9.234 7.457 1 90.19 519 GLU B O 1
ATOM 8811 N N . ILE B 1 520 ? -30.391 -8.422 5.926 1 90.81 520 ILE B N 1
ATOM 8812 C CA . ILE B 1 520 ? -31.469 -8.203 4.98 1 90.81 520 ILE B CA 1
ATOM 8813 C C . ILE B 1 520 ? -32.031 -9.547 4.504 1 90.81 520 ILE B C 1
ATOM 8815 O O . ILE B 1 520 ? -33.25 -9.727 4.414 1 90.81 520 ILE B O 1
ATOM 8819 N N . ALA B 1 521 ? -31.125 -10.422 4.223 1 88.06 521 ALA B N 1
ATOM 8820 C CA . ALA B 1 521 ? -31.562 -11.758 3.852 1 88.06 521 ALA B CA 1
ATOM 8821 C C . ALA B 1 521 ? -32.375 -12.406 4.977 1 88.06 521 ALA B C 1
ATOM 8823 O O . ALA B 1 521 ? -33.375 -13.094 4.723 1 88.06 521 ALA B O 1
ATOM 8824 N N . GLY B 1 522 ? -31.953 -12.18 6.203 1 86.94 522 GLY B N 1
ATOM 8825 C CA . GLY B 1 522 ? -32.656 -12.688 7.359 1 86.94 522 GLY B CA 1
ATOM 8826 C C . GLY B 1 522 ? -34.062 -12.102 7.5 1 86.94 522 GLY B C 1
ATOM 8827 O O . GLY B 1 522 ? -35.031 -12.82 7.785 1 86.94 522 GLY B O 1
ATOM 8828 N N . ILE B 1 523 ? -34.188 -10.844 7.254 1 89 523 ILE B N 1
ATOM 8829 C CA . ILE B 1 523 ? -35.469 -10.164 7.297 1 89 523 ILE B CA 1
ATOM 8830 C C . ILE B 1 523 ? -36.406 -10.742 6.227 1 89 523 ILE B C 1
ATOM 8832 O O . ILE B 1 523 ? -37.531 -11.094 6.512 1 89 523 ILE B O 1
ATOM 8836 N N . ASN B 1 524 ? -35.875 -10.898 5.043 1 89.56 524 ASN B N 1
ATOM 8837 C CA . ASN B 1 524 ? -36.625 -11.477 3.949 1 89.56 524 ASN B CA 1
ATOM 8838 C C . ASN B 1 524 ? -37.125 -12.875 4.289 1 89.56 524 ASN B C 1
ATOM 8840 O O . ASN B 1 524 ? -38.312 -13.164 4.156 1 89.56 524 ASN B O 1
ATOM 8844 N N . THR B 1 525 ? -36.281 -13.656 4.77 1 87.75 525 THR B N 1
ATOM 8845 C CA . THR B 1 525 ? -36.625 -15.039 5.074 1 87.75 525 THR B CA 1
ATOM 8846 C C . THR B 1 525 ? -37.688 -15.102 6.148 1 87.75 525 THR B C 1
ATOM 8848 O O . THR B 1 525 ? -38.656 -15.852 6.016 1 87.75 525 THR B O 1
ATOM 8851 N N . ALA B 1 526 ? -37.594 -14.312 7.145 1 86.56 526 ALA B N 1
ATOM 8852 C CA . ALA B 1 526 ? -38.562 -14.32 8.25 1 86.56 526 ALA B CA 1
ATOM 8853 C C . ALA B 1 526 ? -39.938 -13.836 7.801 1 86.56 526 ALA B C 1
ATOM 8855 O O . ALA B 1 526 ? -40.938 -14.445 8.141 1 86.56 526 ALA B O 1
ATOM 8856 N N . TRP B 1 527 ? -39.969 -12.844 7.016 1 88.31 527 TRP B N 1
ATOM 8857 C CA . TRP B 1 527 ? -41.25 -12.25 6.613 1 88.31 527 TRP B CA 1
ATOM 8858 C C . TRP B 1 527 ? -41.938 -13.109 5.57 1 88.31 527 TRP B C 1
ATOM 8860 O O . TRP B 1 527 ? -43.156 -13.25 5.594 1 88.31 527 TRP B O 1
ATOM 8870 N N . TYR B 1 528 ? -41.188 -13.68 4.691 1 89.69 528 TYR B N 1
ATOM 8871 C CA . TYR B 1 528 ? -41.781 -14.594 3.732 1 89.69 528 TYR B CA 1
ATOM 8872 C C . TYR B 1 528 ? -42.344 -15.828 4.434 1 89.69 528 TYR B C 1
ATOM 8874 O O . TYR B 1 528 ? -43.375 -16.344 4.043 1 89.69 528 TYR B O 1
ATOM 8882 N N . LYS B 1 529 ? -41.625 -16.25 5.418 1 87.81 529 LYS B N 1
ATOM 8883 C CA . LYS B 1 529 ? -42.094 -17.406 6.184 1 87.81 529 LYS B CA 1
ATOM 8884 C C . LYS B 1 529 ? -43.438 -17.078 6.871 1 87.81 529 LYS B C 1
ATOM 8886 O O . LYS B 1 529 ? -44.375 -17.891 6.844 1 87.81 529 LYS B O 1
ATOM 8891 N N . GLU B 1 530 ? -43.531 -15.953 7.461 1 83.5 530 GLU B N 1
ATOM 8892 C CA . GLU B 1 530 ? -44.75 -15.531 8.133 1 83.5 530 GLU B CA 1
ATOM 8893 C C . GLU B 1 530 ? -45.906 -15.383 7.141 1 83.5 530 GLU B C 1
ATOM 8895 O O . GLU B 1 530 ? -47.031 -15.82 7.406 1 83.5 530 GLU B O 1
ATOM 8900 N N . PHE B 1 531 ? -45.688 -14.75 6.051 1 85.88 531 PHE B N 1
ATOM 8901 C CA . PHE B 1 531 ? -46.688 -14.578 5.004 1 85.88 531 PHE B CA 1
ATOM 8902 C C . PHE B 1 531 ? -47.188 -15.93 4.504 1 85.88 531 PHE B C 1
ATOM 8904 O O . PHE B 1 531 ? -48.375 -16.141 4.367 1 85.88 531 PHE B O 1
ATOM 8911 N N . ASN B 1 532 ? -46.188 -16.828 4.312 1 87.69 532 ASN B N 1
ATOM 8912 C CA . ASN B 1 532 ? -46.531 -18.141 3.809 1 87.69 532 ASN B CA 1
ATOM 8913 C C . ASN B 1 532 ? -47.344 -18.938 4.828 1 87.69 532 ASN B C 1
ATOM 8915 O O . ASN B 1 532 ? -48.281 -19.656 4.457 1 87.69 532 ASN B O 1
ATOM 8919 N N . THR B 1 533 ? -46.969 -18.812 6.066 1 85.25 533 THR B N 1
ATOM 8920 C CA . THR B 1 533 ? -47.719 -19.5 7.121 1 85.25 533 THR B CA 1
ATOM 8921 C C . THR B 1 533 ? -49.188 -19.031 7.156 1 85.25 533 THR B C 1
ATOM 8923 O O . THR B 1 533 ? -50.094 -19.844 7.254 1 85.25 533 THR B O 1
ATOM 8926 N N . THR B 1 534 ? -49.375 -17.734 7.008 1 81.31 534 THR B N 1
ATOM 8927 C CA . THR B 1 534 ? -50.75 -17.172 6.996 1 81.31 534 THR B CA 1
ATOM 8928 C C . THR B 1 534 ? -51.5 -17.625 5.746 1 81.31 534 THR B C 1
ATOM 8930 O O . THR B 1 534 ? -52.656 -18.031 5.832 1 81.31 534 THR B O 1
ATOM 8933 N N . LEU B 1 535 ? -50.844 -17.547 4.645 1 84.56 535 LEU B N 1
ATOM 8934 C CA . LEU B 1 535 ? -51.5 -17.938 3.391 1 84.56 535 LEU B CA 1
ATOM 8935 C C . LEU B 1 535 ? -51.906 -19.406 3.422 1 84.56 535 LEU B C 1
ATOM 8937 O O . LEU B 1 535 ? -53.031 -19.75 3.012 1 84.56 535 LEU B O 1
ATOM 8941 N N . GLN B 1 536 ? -51.094 -20.25 4.008 1 87.38 536 GLN B N 1
ATOM 8942 C CA . GLN B 1 536 ? -51.344 -21.688 4.047 1 87.38 536 GLN B CA 1
ATOM 8943 C C . GLN B 1 536 ? -52.5 -22 5 1 87.38 536 GLN B C 1
ATOM 8945 O O . GLN B 1 536 ? -53.219 -22.984 4.793 1 87.38 536 GLN B O 1
ATOM 8950 N N . SER B 1 537 ? -52.656 -21.188 5.988 1 82.81 537 SER B N 1
ATOM 8951 C CA . SER B 1 537 ? -53.75 -21.422 6.938 1 82.81 537 SER B CA 1
ATOM 8952 C C . SER B 1 537 ? -55.125 -21.266 6.273 1 82.81 537 SER B C 1
ATOM 8954 O O . SER B 1 537 ? -56.125 -21.781 6.762 1 82.81 537 SER B O 1
ATOM 8956 N N . TYR B 1 538 ? -55.156 -20.672 5.047 1 81.56 538 TYR B N 1
ATOM 8957 C CA . TYR B 1 538 ? -56.438 -20.422 4.348 1 81.56 538 TYR B CA 1
ATOM 8958 C C . TYR B 1 538 ? -56.594 -21.406 3.188 1 81.56 538 TYR B C 1
ATOM 8960 O O . TYR B 1 538 ? -57.594 -21.328 2.449 1 81.56 538 TYR B O 1
ATOM 8968 N N . ARG B 1 539 ? -55.688 -22.328 3.072 1 86.62 539 ARG B N 1
ATOM 8969 C CA . ARG B 1 539 ? -55.688 -23.203 1.906 1 86.62 539 ARG B CA 1
ATOM 8970 C C . ARG B 1 539 ? -56.938 -24.047 1.832 1 86.62 539 ARG B C 1
ATOM 8972 O O . ARG B 1 539 ? -57.594 -24.109 0.789 1 86.62 539 ARG B O 1
ATOM 8979 N N . GLU B 1 540 ? -57.344 -24.641 2.945 1 83.62 540 GLU B N 1
ATOM 8980 C CA . GLU B 1 540 ? -58.5 -25.547 2.963 1 83.62 540 GLU B CA 1
ATOM 8981 C C . GLU B 1 540 ? -59.781 -24.812 2.707 1 83.62 540 GLU B C 1
ATOM 8983 O O . GLU B 1 540 ? -60.625 -25.266 1.929 1 83.62 540 GLU B O 1
ATOM 8988 N N . ALA B 1 541 ? -59.969 -23.688 3.35 1 82.25 541 ALA B N 1
ATOM 8989 C CA . ALA B 1 541 ? -61.188 -22.891 3.184 1 82.25 541 ALA B CA 1
ATOM 8990 C C . ALA B 1 541 ? -61.312 -22.359 1.756 1 82.25 541 ALA B C 1
ATOM 8992 O O . ALA B 1 541 ? -62.406 -22.344 1.188 1 82.25 541 ALA B O 1
ATOM 8993 N N . SER B 1 542 ? -60.219 -21.953 1.201 1 82.38 542 SER B N 1
ATOM 8994 C CA . SER B 1 542 ? -60.219 -21.453 -0.169 1 82.38 542 SER B CA 1
ATOM 8995 C C . SER B 1 542 ? -60.531 -22.562 -1.164 1 82.38 542 SER B C 1
ATOM 8997 O O . SER B 1 542 ? -61.344 -22.375 -2.082 1 82.38 542 SER B O 1
ATOM 8999 N N . ALA B 1 543 ? -60.031 -23.75 -0.95 1 86.81 543 ALA B N 1
ATOM 9000 C CA . ALA B 1 543 ? -60.25 -24.891 -1.836 1 86.81 543 ALA B CA 1
ATOM 9001 C C . ALA B 1 543 ? -61.688 -25.359 -1.795 1 86.81 543 ALA B C 1
ATOM 9003 O O . ALA B 1 543 ? -62.219 -25.844 -2.799 1 86.81 543 ALA B O 1
ATOM 9004 N N . ALA B 1 544 ? -62.25 -25.188 -0.607 1 85.56 544 ALA B N 1
ATOM 9005 C CA . ALA B 1 544 ? -63.656 -25.625 -0.412 1 85.56 544 ALA B CA 1
ATOM 9006 C C . ALA B 1 544 ? -64.625 -24.594 -0.949 1 85.56 544 ALA B C 1
ATOM 9008 O O . ALA B 1 544 ? -65.812 -24.828 -0.932 1 85.56 544 ALA B O 1
ATOM 9009 N N . GLY B 1 545 ? -64.062 -23.484 -1.475 1 79.75 545 GLY B N 1
ATOM 9010 C CA . GLY B 1 545 ? -64.938 -22.422 -1.986 1 79.75 545 GLY B CA 1
ATOM 9011 C C . GLY B 1 545 ? -65.688 -21.703 -0.896 1 79.75 545 GLY B C 1
ATOM 9012 O O . GLY B 1 545 ? -66.75 -21.109 -1.15 1 79.75 545 GLY B O 1
ATOM 9013 N N . ALA B 1 546 ? -65.188 -21.75 0.337 1 74.81 546 ALA B N 1
ATOM 9014 C CA . ALA B 1 546 ? -65.875 -21.172 1.482 1 74.81 546 ALA B CA 1
ATOM 9015 C C . ALA B 1 546 ? -65.562 -19.672 1.597 1 74.81 546 ALA B C 1
ATOM 9017 O O . ALA B 1 546 ? -66.312 -18.938 2.283 1 74.81 546 ALA B O 1
ATOM 9018 N N . LEU B 1 547 ? -64.5 -19.234 0.894 1 75.5 547 LEU B N 1
ATOM 9019 C CA . LEU B 1 547 ? -64.062 -17.844 0.988 1 75.5 547 LEU B CA 1
ATOM 9020 C C . LEU B 1 547 ? -64.375 -17.078 -0.288 1 75.5 547 LEU B C 1
ATOM 9022 O O . LEU B 1 547 ? -63.844 -17.359 -1.351 1 75.5 547 LEU B O 1
ATOM 9026 N N . ASP B 1 548 ? -65.188 -16.078 -0.219 1 70.62 548 ASP B N 1
ATOM 9027 C CA . ASP B 1 548 ? -65.688 -15.336 -1.391 1 70.62 548 ASP B CA 1
ATOM 9028 C C . ASP B 1 548 ? -64.562 -14.477 -1.976 1 70.62 548 ASP B C 1
ATOM 9030 O O . ASP B 1 548 ? -64.438 -14.328 -3.195 1 70.62 548 ASP B O 1
ATOM 9034 N N . ARG B 1 549 ? -63.656 -13.883 -1.132 1 72.44 549 ARG B N 1
ATOM 9035 C CA . ARG B 1 549 ? -62.625 -12.93 -1.593 1 72.44 549 ARG B CA 1
ATOM 9036 C C . ARG B 1 549 ? -61.281 -13.602 -1.754 1 72.44 549 ARG B C 1
ATOM 9038 O O . ARG B 1 549 ? -60.281 -12.93 -2 1 72.44 549 ARG B O 1
ATOM 9045 N N . LEU B 1 550 ? -61.219 -14.906 -1.477 1 80.44 550 LEU B N 1
ATOM 9046 C CA . LEU B 1 550 ? -60 -15.688 -1.69 1 80.44 550 LEU B CA 1
ATOM 9047 C C . LEU B 1 550 ? -60.344 -17.047 -2.307 1 80.44 550 LEU B C 1
ATOM 9049 O O . LEU B 1 550 ? -60.125 -18.078 -1.685 1 80.44 550 LEU B O 1
ATOM 9053 N N . PRO B 1 551 ? -60.969 -16.906 -3.594 1 82.44 551 PRO B N 1
ATOM 9054 C CA . PRO B 1 551 ? -61.219 -18.172 -4.285 1 82.44 551 PRO B CA 1
ATOM 9055 C C . PRO B 1 551 ? -59.969 -18.984 -4.547 1 82.44 551 PRO B C 1
ATOM 9057 O O . PRO B 1 551 ? -58.844 -18.453 -4.418 1 82.44 551 PRO B O 1
ATOM 9060 N N . ASN B 1 552 ? -60.188 -20.172 -4.898 1 85.69 552 ASN B N 1
ATOM 9061 C CA . ASN B 1 552 ? -59.062 -21.109 -5.109 1 85.69 552 ASN B CA 1
ATOM 9062 C C . ASN B 1 552 ? -58.094 -20.562 -6.141 1 85.69 552 ASN B C 1
ATOM 9064 O O . ASN B 1 552 ? -56.875 -20.75 -5.996 1 85.69 552 ASN B O 1
ATOM 9068 N N . ALA B 1 553 ? -58.625 -19.922 -7.16 1 90 553 ALA B N 1
ATOM 9069 C CA . ALA B 1 553 ? -57.75 -19.391 -8.219 1 90 553 ALA B CA 1
ATOM 9070 C C . ALA B 1 553 ? -56.875 -18.281 -7.688 1 90 553 ALA B C 1
ATOM 9072 O O . ALA B 1 553 ? -55.688 -18.219 -8.008 1 90 553 ALA B O 1
ATOM 9073 N N . THR B 1 554 ? -57.344 -17.344 -6.859 1 85.81 554 THR B N 1
ATOM 9074 C CA . THR B 1 554 ? -56.594 -16.234 -6.281 1 85.81 554 THR B CA 1
ATOM 9075 C C . THR B 1 554 ? -55.562 -16.75 -5.285 1 85.81 554 THR B C 1
ATOM 9077 O O . THR B 1 554 ? -54.438 -16.25 -5.246 1 85.81 554 THR B O 1
ATOM 9080 N N . TRP B 1 555 ? -55.938 -17.703 -4.484 1 85.81 555 TRP B N 1
ATOM 9081 C CA . TRP B 1 555 ? -55 -18.312 -3.543 1 85.81 555 TRP B CA 1
ATOM 9082 C C . TRP B 1 555 ? -53.812 -18.922 -4.273 1 85.81 555 TRP B C 1
ATOM 9084 O O . TRP B 1 555 ? -52.656 -18.734 -3.875 1 85.81 555 TRP B O 1
ATOM 9094 N N . THR B 1 556 ? -54.094 -19.703 -5.324 1 92.19 556 THR B N 1
ATOM 9095 C CA . THR B 1 556 ? -53.062 -20.375 -6.09 1 92.19 556 THR B CA 1
ATOM 9096 C C . THR B 1 556 ? -52.125 -19.359 -6.723 1 92.19 556 THR B C 1
ATOM 9098 O O . THR B 1 556 ? -50.906 -19.578 -6.742 1 92.19 556 THR B O 1
ATOM 9101 N N . GLU B 1 557 ? -52.625 -18.312 -7.258 1 90.88 557 GLU B N 1
ATOM 9102 C CA . GLU B 1 557 ? -51.812 -17.281 -7.859 1 90.88 557 GLU B CA 1
ATOM 9103 C C . GLU B 1 557 ? -50.938 -16.594 -6.812 1 90.88 557 GLU B C 1
ATOM 9105 O O . GLU B 1 557 ? -49.75 -16.344 -7.055 1 90.88 557 GLU B O 1
ATOM 9110 N N . LEU B 1 558 ? -51.5 -16.25 -5.707 1 88.69 558 LEU B N 1
ATOM 9111 C CA . LEU B 1 558 ? -50.75 -15.609 -4.629 1 88.69 558 LEU B CA 1
ATOM 9112 C C . LEU B 1 558 ? -49.656 -16.547 -4.094 1 88.69 558 LEU B C 1
ATOM 9114 O O . LEU B 1 558 ? -48.562 -16.094 -3.781 1 88.69 558 LEU B O 1
ATOM 9118 N N . ASN B 1 559 ? -49.969 -17.812 -3.969 1 92.44 559 ASN B N 1
ATOM 9119 C CA . ASN B 1 559 ? -49 -18.797 -3.535 1 92.44 559 ASN B CA 1
ATOM 9120 C C . ASN B 1 559 ? -47.844 -18.906 -4.512 1 92.44 559 ASN B C 1
ATOM 9122 O O . ASN B 1 559 ? -46.688 -19.016 -4.094 1 92.44 559 ASN B O 1
ATOM 9126 N N . ALA B 1 560 ? -48.188 -18.875 -5.727 1 93.75 560 ALA B N 1
ATOM 9127 C CA . ALA B 1 560 ? -47.156 -18.938 -6.75 1 93.75 560 ALA B CA 1
ATOM 9128 C C . ALA B 1 560 ? -46.25 -17.703 -6.691 1 93.75 560 ALA B C 1
ATOM 9130 O O . ALA B 1 560 ? -45.031 -17.797 -6.824 1 93.75 560 ALA B O 1
ATOM 9131 N N . THR B 1 561 ? -46.812 -16.562 -6.602 1 91.44 561 THR B N 1
ATOM 9132 C CA . THR B 1 561 ? -46.062 -15.312 -6.504 1 91.44 561 THR B CA 1
ATOM 9133 C C . THR B 1 561 ? -45.188 -15.305 -5.266 1 91.44 561 THR B C 1
ATOM 9135 O O . THR B 1 561 ? -44 -14.93 -5.344 1 91.44 561 THR B O 1
ATOM 9138 N N . LEU B 1 562 ? -45.719 -15.734 -4.176 1 91.38 562 LEU B N 1
ATOM 9139 C CA . LEU B 1 562 ? -44.969 -15.797 -2.928 1 91.38 562 LEU B CA 1
ATOM 9140 C C . LEU B 1 562 ? -43.781 -16.75 -3.051 1 91.38 562 LEU B C 1
ATOM 9142 O O . LEU B 1 562 ? -42.688 -16.438 -2.611 1 91.38 562 LEU B O 1
ATOM 9146 N N . HIS B 1 563 ? -44.031 -17.891 -3.623 1 93.06 563 HIS B N 1
ATOM 9147 C CA . HIS B 1 563 ? -43 -18.891 -3.795 1 93.06 563 HIS B CA 1
ATOM 9148 C C . HIS B 1 563 ? -41.875 -18.344 -4.676 1 93.06 563 HIS B C 1
ATOM 9150 O O . HIS B 1 563 ? -40.688 -18.562 -4.383 1 93.06 563 HIS B O 1
ATOM 9156 N N . LYS B 1 564 ? -42.219 -17.719 -5.707 1 92.88 564 LYS B N 1
ATOM 9157 C CA . LYS B 1 564 ? -41.25 -17.141 -6.621 1 92.88 564 LYS B CA 1
ATOM 9158 C C . LYS B 1 564 ? -40.344 -16.125 -5.91 1 92.88 564 LYS B C 1
ATOM 9160 O O . LYS B 1 564 ? -39.125 -16.188 -6.008 1 92.88 564 LYS B O 1
ATOM 9165 N N . HIS B 1 565 ? -40.938 -15.234 -5.203 1 91.31 565 HIS B N 1
ATOM 9166 C CA . HIS B 1 565 ? -40.188 -14.18 -4.531 1 91.31 565 HIS B CA 1
ATOM 9167 C C . HIS B 1 565 ? -39.375 -14.734 -3.352 1 91.31 565 HIS B C 1
ATOM 9169 O O . HIS B 1 565 ? -38.25 -14.289 -3.088 1 91.31 565 HIS B O 1
ATOM 9175 N N . ALA B 1 566 ? -39.906 -15.695 -2.652 1 91.25 566 ALA B N 1
ATOM 9176 C CA . ALA B 1 566 ? -39.188 -16.312 -1.527 1 91.25 566 ALA B CA 1
ATOM 9177 C C . ALA B 1 566 ? -37.938 -17.062 -2 1 91.25 566 ALA B C 1
ATOM 9179 O O . ALA B 1 566 ? -36.906 -17.031 -1.344 1 91.25 566 ALA B O 1
ATOM 9180 N N . LYS B 1 567 ? -38.125 -17.781 -3.066 1 90.06 567 LYS B N 1
ATOM 9181 C CA . LYS B 1 567 ? -37 -18.5 -3.623 1 90.06 567 LYS B CA 1
ATOM 9182 C C . LYS B 1 567 ? -35.875 -17.547 -4.055 1 90.06 567 LYS B C 1
ATOM 9184 O O . LYS B 1 567 ? -34.719 -17.781 -3.787 1 90.06 567 LYS B O 1
ATOM 9189 N N . ALA B 1 568 ? -36.188 -16.5 -4.719 1 87.5 568 ALA B N 1
ATOM 9190 C CA . ALA B 1 568 ? -35.219 -15.492 -5.156 1 87.5 568 ALA B CA 1
ATOM 9191 C C . ALA B 1 568 ? -34.5 -14.875 -3.963 1 87.5 568 ALA B C 1
ATOM 9193 O O . ALA B 1 568 ? -33.281 -14.625 -4.023 1 87.5 568 ALA B O 1
ATOM 9194 N N . ALA B 1 569 ? -35.219 -14.633 -2.924 1 88.12 569 ALA B N 1
ATOM 9195 C CA . ALA B 1 569 ? -34.625 -14.07 -1.712 1 88.12 569 ALA B CA 1
ATOM 9196 C C . ALA B 1 569 ? -33.688 -15.07 -1.055 1 88.12 569 ALA B C 1
ATOM 9198 O O . ALA B 1 569 ? -32.625 -14.68 -0.524 1 88.12 569 ALA B O 1
ATOM 9199 N N . LYS B 1 570 ? -34.031 -16.297 -1.075 1 85.56 570 LYS B N 1
ATOM 9200 C CA . LYS B 1 570 ? -33.188 -17.344 -0.497 1 85.56 570 LYS B CA 1
ATOM 9201 C C . LYS B 1 570 ? -31.875 -17.484 -1.264 1 85.56 570 LYS B C 1
ATOM 9203 O O . LYS B 1 570 ? -30.812 -17.703 -0.664 1 85.56 570 LYS B O 1
ATOM 9208 N N . ASP B 1 571 ? -31.969 -17.344 -2.496 1 82.62 571 ASP B N 1
ATOM 9209 C CA . ASP B 1 571 ? -30.781 -17.438 -3.338 1 82.62 571 ASP B CA 1
ATOM 9210 C C . ASP B 1 571 ? -29.781 -16.328 -3.014 1 82.62 571 ASP B C 1
ATOM 9212 O O . ASP B 1 571 ? -28.562 -16.531 -3.105 1 82.62 571 ASP B O 1
ATOM 9216 N N . LEU B 1 572 ? -30.25 -15.203 -2.645 1 83.12 572 LEU B N 1
ATOM 9217 C CA . LEU B 1 572 ? -29.391 -14.086 -2.295 1 83.12 572 LEU B CA 1
ATOM 9218 C C . LEU B 1 572 ? -28.609 -14.383 -1.011 1 83.12 572 LEU B C 1
ATOM 9220 O O . LEU B 1 572 ? -27.578 -13.766 -0.752 1 83.12 572 LEU B O 1
ATOM 9224 N N . GLY B 1 573 ? -29.016 -15.32 -0.329 1 76.81 573 GLY B N 1
ATOM 9225 C CA . GLY B 1 573 ? -28.344 -15.656 0.916 1 76.81 573 GLY B CA 1
ATOM 9226 C C . GLY B 1 573 ? -27.203 -16.625 0.729 1 76.81 573 GLY B C 1
ATOM 9227 O O . GLY B 1 573 ? -26.406 -16.828 1.645 1 76.81 573 GLY B O 1
ATOM 9228 N N . ASP B 1 574 ? -27.094 -17.172 -0.421 1 75.44 574 ASP B N 1
ATOM 9229 C CA . ASP B 1 574 ? -26 -18.078 -0.715 1 75.44 574 ASP B CA 1
ATOM 9230 C C . ASP B 1 574 ? -24.75 -17.312 -1.162 1 75.44 574 ASP B C 1
ATOM 9232 O O . ASP B 1 574 ? -24.578 -17.031 -2.35 1 75.44 574 ASP B O 1
ATOM 9236 N N . PHE B 1 575 ? -23.922 -17.094 -0.218 1 66.56 575 PHE B N 1
ATOM 9237 C CA . PHE B 1 575 ? -22.781 -16.203 -0.441 1 66.56 575 PHE B CA 1
ATOM 9238 C C . PHE B 1 575 ? -21.734 -16.875 -1.316 1 66.56 575 PHE B C 1
ATOM 9240 O O . PHE B 1 575 ? -20.922 -16.188 -1.95 1 66.56 575 PHE B O 1
ATOM 9247 N N . LYS B 1 576 ? -21.719 -18.156 -1.383 1 64.94 576 LYS B N 1
ATOM 9248 C CA . LYS B 1 576 ? -20.75 -18.875 -2.221 1 64.94 576 LYS B CA 1
ATOM 9249 C C . LYS B 1 576 ? -21.047 -18.656 -3.701 1 64.94 576 LYS B C 1
ATOM 9251 O O . LYS B 1 576 ? -20.125 -18.531 -4.508 1 64.94 576 LYS B O 1
ATOM 9256 N N . LYS B 1 577 ? -22.25 -18.547 -3.893 1 63.78 577 LYS B N 1
ATOM 9257 C CA . LYS B 1 577 ? -22.656 -18.438 -5.289 1 63.78 577 LYS B CA 1
ATOM 9258 C C . LYS B 1 577 ? -22.781 -16.969 -5.707 1 63.78 577 LYS B C 1
ATOM 9260 O O . LYS B 1 577 ? -22.578 -16.625 -6.875 1 63.78 577 LYS B O 1
ATOM 9265 N N . TYR B 1 578 ? -23.047 -16.156 -4.711 1 61.78 578 TYR B N 1
ATOM 9266 C CA . TYR B 1 578 ? -23.406 -14.805 -5.129 1 61.78 578 TYR B CA 1
ATOM 9267 C C . TYR B 1 578 ? -22.562 -13.766 -4.391 1 61.78 578 TYR B C 1
ATOM 9269 O O . TYR B 1 578 ? -23.078 -12.727 -3.979 1 61.78 578 TYR B O 1
ATOM 9277 N N . ALA B 1 579 ? -21.312 -14.07 -4.355 1 63.28 579 ALA B N 1
ATOM 9278 C CA . ALA B 1 579 ? -20.406 -13.195 -3.607 1 63.28 579 ALA B CA 1
ATOM 9279 C C . ALA B 1 579 ? -20.359 -11.797 -4.227 1 63.28 579 ALA B C 1
ATOM 9281 O O . ALA B 1 579 ? -20.328 -10.797 -3.512 1 63.28 579 ALA B O 1
ATOM 9282 N N . ALA B 1 580 ? -20.656 -11.695 -5.48 1 72.88 580 ALA B N 1
ATOM 9283 C CA . ALA B 1 580 ? -20.391 -10.43 -6.16 1 72.88 580 ALA B CA 1
ATOM 9284 C C . ALA B 1 580 ? -21.688 -9.633 -6.355 1 72.88 580 ALA B C 1
ATOM 9286 O O . ALA B 1 580 ? -21.703 -8.633 -7.074 1 72.88 580 ALA B O 1
ATOM 9287 N N . LYS B 1 581 ? -22.656 -9.961 -5.602 1 75.06 581 LYS B N 1
ATOM 9288 C CA . LYS B 1 581 ? -23.906 -9.242 -5.84 1 75.06 581 LYS B CA 1
ATOM 9289 C C . LYS B 1 581 ? -23.859 -7.84 -5.242 1 75.06 581 LYS B C 1
ATOM 9291 O O . LYS B 1 581 ? -23.312 -7.641 -4.152 1 75.06 581 LYS B O 1
ATOM 9296 N N . LYS B 1 582 ? -24.516 -6.969 -5.953 1 84.5 582 LYS B N 1
ATOM 9297 C CA . LYS B 1 582 ? -24.516 -5.547 -5.621 1 84.5 582 LYS B CA 1
ATOM 9298 C C . LYS B 1 582 ? -25.609 -5.227 -4.594 1 84.5 582 LYS B C 1
ATOM 9300 O O . LYS B 1 582 ? -26.531 -6.02 -4.391 1 84.5 582 LYS B O 1
ATOM 9305 N N . PRO B 1 583 ? -25.422 -4.129 -3.92 1 89.88 583 PRO B N 1
ATOM 9306 C CA . PRO B 1 583 ? -26.422 -3.717 -2.926 1 89.88 583 PRO B CA 1
ATOM 9307 C C . PRO B 1 583 ? -27.828 -3.631 -3.504 1 89.88 583 PRO B C 1
ATOM 9309 O O . PRO B 1 583 ? -28.797 -3.953 -2.816 1 89.88 583 PRO B O 1
ATOM 9312 N N . SER B 1 584 ? -27.906 -3.326 -4.758 1 90.5 584 SER B N 1
ATOM 9313 C CA . SER B 1 584 ? -29.203 -3.154 -5.391 1 90.5 584 SER B CA 1
ATOM 9314 C C . SER B 1 584 ? -30 -4.457 -5.391 1 90.5 584 SER B C 1
ATOM 9316 O O . SER B 1 584 ? -31.219 -4.449 -5.277 1 90.5 584 SER B O 1
ATOM 9318 N N . ALA B 1 585 ? -29.266 -5.523 -5.457 1 89.62 585 ALA B N 1
ATOM 9319 C CA . ALA B 1 585 ? -29.953 -6.812 -5.461 1 89.62 585 ALA B CA 1
ATOM 9320 C C . ALA B 1 585 ? -30.641 -7.07 -4.129 1 89.62 585 ALA B C 1
ATOM 9322 O O . ALA B 1 585 ? -31.781 -7.547 -4.094 1 89.62 585 ALA B O 1
ATOM 9323 N N . TYR B 1 586 ? -30.047 -6.762 -3.078 1 90.62 586 TYR B N 1
ATOM 9324 C CA . TYR B 1 586 ? -30.609 -6.973 -1.744 1 90.62 586 TYR B CA 1
ATOM 9325 C C . TYR B 1 586 ? -31.703 -5.965 -1.444 1 90.62 586 TYR B C 1
ATOM 9327 O O . TYR B 1 586 ? -32.75 -6.324 -0.89 1 90.62 586 TYR B O 1
ATOM 9335 N N . ILE B 1 587 ? -31.484 -4.801 -1.875 1 92.38 587 ILE B N 1
ATOM 9336 C CA . ILE B 1 587 ? -32.469 -3.742 -1.651 1 92.38 587 ILE B CA 1
ATOM 9337 C C . ILE B 1 587 ? -33.719 -4.023 -2.473 1 92.38 587 ILE B C 1
ATOM 9339 O O . ILE B 1 587 ? -34.844 -3.842 -1.989 1 92.38 587 ILE B O 1
ATOM 9343 N N . ASN B 1 588 ? -33.469 -4.441 -3.674 1 91.56 588 ASN B N 1
ATOM 9344 C CA . ASN B 1 588 ? -34.594 -4.785 -4.516 1 91.56 588 ASN B CA 1
ATOM 9345 C C . ASN B 1 588 ? -35.406 -5.938 -3.924 1 91.56 588 ASN B C 1
ATOM 9347 O O . ASN B 1 588 ? -36.625 -5.961 -4.023 1 91.56 588 ASN B O 1
ATOM 9351 N N . SER B 1 589 ? -34.719 -6.848 -3.365 1 91.81 589 SER B N 1
ATOM 9352 C CA . SER B 1 589 ? -35.406 -7.957 -2.703 1 91.81 589 SER B CA 1
ATOM 9353 C C . SER B 1 589 ? -36.25 -7.465 -1.537 1 91.81 589 SER B C 1
ATOM 9355 O O . SER B 1 589 ? -37.375 -7.922 -1.346 1 91.81 589 SER B O 1
ATOM 9357 N N . LEU B 1 590 ? -35.812 -6.555 -0.803 1 91.38 590 LEU B N 1
ATOM 9358 C CA . LEU B 1 590 ? -36.531 -5.961 0.313 1 91.38 590 LEU B CA 1
ATOM 9359 C C . LEU B 1 590 ? -37.75 -5.191 -0.183 1 91.38 590 LEU B C 1
ATOM 9361 O O . LEU B 1 590 ? -38.844 -5.312 0.385 1 91.38 590 LEU B O 1
ATOM 9365 N N . ASN B 1 591 ? -37.5 -4.477 -1.197 1 90.69 591 ASN B N 1
ATOM 9366 C CA . ASN B 1 591 ? -38.594 -3.703 -1.771 1 90.69 591 ASN B CA 1
ATOM 9367 C C . ASN B 1 591 ? -39.688 -4.609 -2.293 1 90.69 591 ASN B C 1
ATOM 9369 O O . ASN B 1 591 ? -40.875 -4.281 -2.168 1 90.69 591 ASN B O 1
ATOM 9373 N N . THR B 1 592 ? -39.312 -5.641 -2.889 1 91.44 592 THR B N 1
ATOM 9374 C CA . THR B 1 592 ? -40.281 -6.605 -3.385 1 91.44 592 THR B CA 1
ATOM 9375 C C . THR B 1 592 ? -41.094 -7.195 -2.234 1 91.44 592 THR B C 1
ATOM 9377 O O . THR B 1 592 ? -42.312 -7.352 -2.346 1 91.44 592 THR B O 1
ATOM 9380 N N . LEU B 1 593 ? -40.438 -7.504 -1.182 1 90.69 593 LEU B N 1
ATOM 9381 C CA . LEU B 1 593 ? -41.125 -8 0.012 1 90.69 593 LEU B CA 1
ATOM 9382 C C . LEU B 1 593 ? -42.094 -6.969 0.556 1 90.69 593 LEU B C 1
ATOM 9384 O O . LEU B 1 593 ? -43.25 -7.297 0.858 1 90.69 593 LEU B O 1
ATOM 9388 N N . PHE B 1 594 ? -41.688 -5.746 0.587 1 85.19 594 PHE B N 1
ATOM 9389 C CA . PHE B 1 594 ? -42.531 -4.672 1.132 1 85.19 594 PHE B CA 1
ATOM 9390 C C . PHE B 1 594 ? -43.75 -4.426 0.252 1 85.19 594 PHE B C 1
ATOM 9392 O O . PHE B 1 594 ? -44.844 -4.203 0.758 1 85.19 594 PHE B O 1
ATOM 9399 N N . ALA B 1 595 ? -43.5 -4.484 -0.949 1 85.5 595 ALA B N 1
ATOM 9400 C CA . ALA B 1 595 ? -44.594 -4.305 -1.876 1 85.5 595 ALA B CA 1
ATOM 9401 C C . ALA B 1 595 ? -45.625 -5.418 -1.716 1 85.5 595 ALA B C 1
ATOM 9403 O O . ALA B 1 595 ? -46.844 -5.156 -1.717 1 85.5 595 ALA B O 1
ATOM 9404 N N . LEU B 1 596 ? -45.188 -6.578 -1.597 1 87.06 596 LEU B N 1
ATOM 9405 C CA . LEU B 1 596 ? -46.062 -7.715 -1.411 1 87.06 596 LEU B CA 1
ATOM 9406 C C . LEU B 1 596 ? -46.844 -7.594 -0.101 1 87.06 596 LEU B C 1
ATOM 9408 O O . LEU B 1 596 ? -48.031 -7.887 -0.05 1 87.06 596 LEU B O 1
ATOM 9412 N N . TYR B 1 597 ? -46.25 -7.176 0.907 1 84.06 597 TYR B N 1
ATOM 9413 C CA . TYR B 1 597 ? -46.875 -7.004 2.211 1 84.06 597 TYR B CA 1
ATOM 9414 C C . TYR B 1 597 ? -47.906 -5.875 2.176 1 84.06 597 TYR B C 1
ATOM 9416 O O . TYR B 1 597 ? -49 -6.008 2.713 1 84.06 597 TYR B O 1
ATOM 9424 N N . GLN B 1 598 ? -47.5 -4.855 1.539 1 80.25 598 GLN B N 1
ATOM 9425 C CA . GLN B 1 598 ? -48.406 -3.717 1.448 1 80.25 598 GLN B CA 1
ATOM 9426 C C . GLN B 1 598 ? -49.656 -4.074 0.663 1 80.25 598 GLN B C 1
ATOM 9428 O O . GLN B 1 598 ? -50.75 -3.625 0.999 1 80.25 598 GLN B O 1
ATOM 9433 N N . GLU B 1 599 ? -49.5 -4.887 -0.33 1 80.31 599 GLU B N 1
ATOM 9434 C CA . GLU B 1 599 ? -50.625 -5.273 -1.185 1 80.31 599 GLU B CA 1
ATOM 9435 C C . GLU B 1 599 ? -51.562 -6.234 -0.464 1 80.31 599 GLU B C 1
ATOM 9437 O O . GLU B 1 599 ? -52.719 -6.379 -0.845 1 80.31 599 GLU B O 1
ATOM 9442 N N . ASN B 1 600 ? -51.062 -6.812 0.564 1 80.5 600 ASN B N 1
ATOM 9443 C CA . ASN B 1 600 ? -51.844 -7.867 1.2 1 80.5 600 ASN B CA 1
ATOM 9444 C C . ASN B 1 600 ? -52.094 -7.578 2.682 1 80.5 600 ASN B C 1
ATOM 9446 O O . ASN B 1 600 ? -52.219 -8.5 3.482 1 80.5 600 ASN B O 1
ATOM 9450 N N . SER B 1 601 ? -51.938 -6.285 3.031 1 78.19 601 SER B N 1
ATOM 9451 C CA . SER B 1 601 ? -52.188 -5.906 4.418 1 78.19 601 SER B CA 1
ATOM 9452 C C . SER B 1 601 ? -52.938 -4.582 4.496 1 78.19 601 SER B C 1
ATOM 9454 O O . SER B 1 601 ? -53.031 -3.854 3.508 1 78.19 601 SER B O 1
ATOM 9456 N N . ILE B 1 602 ? -53.562 -4.312 5.59 1 75.12 602 ILE B N 1
ATOM 9457 C CA . ILE B 1 602 ? -54.219 -3.041 5.883 1 75.12 602 ILE B CA 1
ATOM 9458 C C . ILE B 1 602 ? -53.719 -2.512 7.23 1 75.12 602 ILE B C 1
ATOM 9460 O O . ILE B 1 602 ? -53.469 -3.287 8.156 1 75.12 602 ILE B O 1
ATOM 9464 N N . LEU B 1 603 ? -53.594 -1.257 7.336 1 76.88 603 LEU B N 1
ATOM 9465 C CA . LEU B 1 603 ? -53.188 -0.605 8.578 1 76.88 603 LEU B CA 1
ATOM 9466 C C . LEU B 1 603 ? -54.406 -0.427 9.508 1 76.88 603 LEU B C 1
ATOM 9468 O O . LEU B 1 603 ? -55.406 0.176 9.125 1 76.88 603 LEU B O 1
ATOM 9472 N N . THR B 1 604 ? -54.25 -1.003 10.68 1 74.5 604 THR B N 1
ATOM 9473 C CA . THR B 1 604 ? -55.344 -0.945 11.625 1 74.5 604 THR B CA 1
ATOM 9474 C C . THR B 1 604 ? -55.125 0.181 12.633 1 74.5 604 THR B C 1
ATOM 9476 O O . THR B 1 604 ? -56.062 0.595 13.32 1 74.5 604 THR B O 1
ATOM 9479 N N . ILE B 1 605 ? -53.969 0.694 12.695 1 77.88 605 ILE B N 1
ATOM 9480 C CA . ILE B 1 605 ? -53.562 1.776 13.586 1 77.88 605 ILE B CA 1
ATOM 9481 C C . ILE B 1 605 ? -54.062 1.496 15 1 77.88 605 ILE B C 1
ATOM 9483 O O . ILE B 1 605 ? -54.688 2.361 15.625 1 77.88 605 ILE B O 1
ATOM 9487 N N . GLY B 1 606 ? -53.906 0.285 15.508 1 66 606 GLY B N 1
ATOM 9488 C CA . GLY B 1 606 ? -54.281 -0.082 16.859 1 66 606 GLY B CA 1
ATOM 9489 C C . GLY B 1 606 ? -55.656 -0.672 16.969 1 66 606 GLY B C 1
ATOM 9490 O O . GLY B 1 606 ? -56.062 -1.148 18.031 1 66 606 GLY B O 1
ATOM 9491 N N . GLN B 1 607 ? -56.406 -0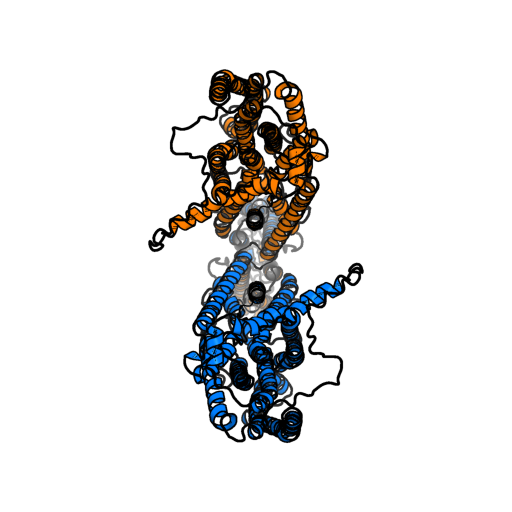.639 15.875 1 64.69 607 GLN B N 1
ATOM 9492 C CA . GLN B 1 607 ? -57.781 -1.192 15.898 1 64.69 607 GLN B CA 1
ATOM 9493 C C . GLN B 1 607 ? -57.75 -2.67 15.516 1 64.69 607 GLN B C 1
ATOM 9495 O O . GLN B 1 607 ? -57.844 -3.014 14.336 1 64.69 607 GLN B O 1
ATOM 9500 N N . ASN B 1 608 ? -57.344 -3.648 16.344 1 58.78 608 ASN B N 1
ATOM 9501 C CA . ASN B 1 608 ? -57.031 -5.047 16.047 1 58.78 608 ASN B CA 1
ATOM 9502 C C . ASN B 1 608 ? -58.312 -5.855 15.844 1 58.78 608 ASN B C 1
ATOM 9504 O O . ASN B 1 608 ? -58.25 -7.008 15.406 1 58.78 608 ASN B O 1
ATOM 9508 N N . ASP B 1 609 ? -59.531 -5.367 16.109 1 59.62 609 ASP B N 1
ATOM 9509 C CA . ASP B 1 609 ? -60.75 -6.141 15.875 1 59.62 609 ASP B CA 1
ATOM 9510 C C . ASP B 1 609 ? -61.375 -5.812 14.516 1 59.62 609 ASP B C 1
ATOM 9512 O O . ASP B 1 609 ? -62.469 -5.27 14.438 1 59.62 609 ASP B O 1
ATOM 9516 N N . VAL B 1 610 ? -60.594 -6.043 13.523 1 58.81 610 VAL B N 1
ATOM 9517 C CA . VAL B 1 610 ? -60.969 -5.746 12.148 1 58.81 610 VAL B CA 1
ATOM 9518 C C . VAL B 1 610 ? -61.562 -7 11.5 1 58.81 610 VAL B C 1
ATOM 9520 O O . VAL B 1 610 ? -61.094 -8.109 11.727 1 58.81 610 VAL B O 1
ATOM 9523 N N . PHE B 1 611 ? -62.938 -6.832 11.109 1 55.56 611 PHE B N 1
ATOM 9524 C CA . PHE B 1 611 ? -63.656 -7.922 10.469 1 55.56 611 PHE B CA 1
ATOM 9525 C C . PHE B 1 611 ? -63.781 -7.695 8.969 1 55.56 611 PHE B C 1
ATOM 9527 O O . PHE B 1 611 ? -63.781 -6.555 8.5 1 55.56 611 PHE B O 1
ATOM 9534 N N . ASN B 1 612 ? -63.469 -8.445 8.156 1 47.03 612 ASN B N 1
ATOM 9535 C CA . ASN B 1 612 ? -63.688 -8.289 6.719 1 47.03 612 ASN B CA 1
ATOM 9536 C C . ASN B 1 612 ? -65.188 -8.156 6.391 1 47.03 612 ASN B C 1
ATOM 9538 O O . ASN B 1 612 ? -66 -8.688 7.105 1 47.03 612 ASN B O 1
ATOM 9542 N N . GLY B 1 613 ? -65.688 -7.113 5.891 1 44.97 613 GLY B N 1
ATOM 9543 C CA . GLY B 1 613 ? -67.062 -7.043 5.461 1 44.97 613 GLY B CA 1
ATOM 9544 C C . GLY B 1 613 ? -67.688 -8.406 5.234 1 44.97 613 GLY B C 1
ATOM 9545 O O . GLY B 1 613 ? -68.938 -8.523 5.102 1 44.97 613 GLY B O 1
ATOM 9546 N N . SER B 1 614 ? -67.188 -9.25 4.406 1 42.72 614 SER B N 1
ATOM 9547 C CA . SER B 1 614 ? -67.75 -10.555 4.16 1 42.72 614 SER B CA 1
ATOM 9548 C C . SER B 1 614 ? -67.75 -11.43 5.41 1 42.72 614 SER B C 1
ATOM 9550 O O . SER B 1 614 ? -66.938 -11.195 6.309 1 42.72 614 SER B O 1
ATOM 9552 N N . LEU B 1 615 ? -68.812 -12.164 5.609 1 39.59 615 LEU B N 1
ATOM 9553 C CA . LEU B 1 615 ? -68.875 -13.195 6.637 1 39.59 615 LEU B CA 1
ATOM 9554 C C . LEU B 1 615 ? -67.5 -13.766 6.926 1 39.59 615 LEU B C 1
ATOM 9556 O O . LEU B 1 615 ? -67.312 -14.516 7.887 1 39.59 615 LEU B O 1
ATOM 9560 N N . THR B 1 616 ? -66.75 -13.992 5.938 1 40.78 616 THR B N 1
ATOM 9561 C CA . THR B 1 616 ? -65.562 -14.773 6.059 1 40.78 616 THR B CA 1
ATOM 9562 C C . THR B 1 616 ? -64.438 -13.922 6.625 1 40.78 616 THR B C 1
ATOM 9564 O O . THR B 1 616 ? -63.969 -12.977 5.98 1 40.78 616 THR B O 1
ATOM 9567 N N . CYS B 1 617 ? -64.625 -13.398 7.594 1 45.59 617 CYS B N 1
ATOM 9568 C CA . CYS B 1 617 ? -63.438 -12.945 8.297 1 45.59 617 CYS B CA 1
ATOM 9569 C C . CYS B 1 617 ? -62.25 -13.867 8.016 1 45.59 617 CYS B C 1
ATOM 9571 O O . CYS B 1 617 ? -62.438 -14.977 7.512 1 45.59 617 CYS B O 1
ATOM 9573 N N . ASN B 1 618 ? -61 -13.414 8.344 1 51.31 618 ASN B N 1
ATOM 9574 C CA . ASN B 1 618 ? -59.812 -14.242 8.352 1 51.31 618 ASN B CA 1
ATOM 9575 C C . ASN B 1 618 ? -60.031 -15.578 9.055 1 51.31 618 ASN B C 1
ATOM 9577 O O . ASN B 1 618 ? -59.562 -15.789 10.18 1 51.31 618 ASN B O 1
ATOM 9581 N N . ASN B 1 619 ? -61.188 -15.93 8.891 1 61.03 619 ASN B N 1
ATOM 9582 C CA . ASN B 1 619 ? -61.438 -17.281 9.391 1 61.03 619 ASN B CA 1
ATOM 9583 C C . ASN B 1 619 ? -61 -18.344 8.375 1 61.03 619 ASN B C 1
ATOM 9585 O O . ASN B 1 619 ? -61.281 -18.203 7.184 1 61.03 619 ASN B O 1
ATOM 9589 N N . ASN B 1 620 ? -60.219 -19.109 8.812 1 68.56 620 ASN B N 1
ATOM 9590 C CA . ASN B 1 620 ? -59.75 -20.172 7.938 1 68.56 620 ASN B CA 1
ATOM 9591 C C . ASN B 1 620 ? -60.375 -21.516 8.289 1 68.56 620 ASN B C 1
ATOM 9593 O O . ASN B 1 620 ? -60.031 -22.547 7.723 1 68.56 620 ASN B O 1
ATOM 9597 N N . ILE B 1 621 ? -61.375 -21.438 9.305 1 74.69 621 ILE B N 1
ATOM 9598 C CA . ILE B 1 621 ? -62.062 -22.656 9.68 1 74.69 621 ILE B CA 1
ATOM 9599 C C . ILE B 1 621 ? -63.406 -22.734 8.938 1 74.69 621 ILE B C 1
ATOM 9601 O O . ILE B 1 621 ? -64.25 -21.891 9.133 1 74.69 621 ILE B O 1
ATOM 9605 N N . ILE B 1 622 ? -63.594 -23.672 8.133 1 78.94 622 ILE B N 1
ATOM 9606 C CA . ILE B 1 622 ? -64.75 -23.812 7.23 1 78.94 622 ILE B CA 1
ATOM 9607 C C . ILE B 1 622 ? -66.062 -23.828 8.031 1 78.94 622 ILE B C 1
ATOM 9609 O O . ILE B 1 622 ? -67 -23.172 7.66 1 78.94 622 ILE B O 1
ATOM 9613 N N . ALA B 1 623 ? -66.062 -24.625 9.125 1 78.12 623 ALA B N 1
ATOM 9614 C CA . ALA B 1 623 ? -67.25 -24.734 9.953 1 78.12 623 ALA B CA 1
ATOM 9615 C C . ALA B 1 623 ? -67.688 -23.375 10.469 1 78.12 623 ALA B C 1
ATOM 9617 O O . ALA B 1 623 ? -68.875 -23.047 10.461 1 78.12 623 ALA B O 1
ATOM 9618 N N . ASP B 1 624 ? -66.812 -22.594 10.758 1 75.88 624 ASP B N 1
ATOM 9619 C CA . ASP B 1 624 ? -67.125 -21.266 11.281 1 75.88 624 ASP B CA 1
ATOM 9620 C C . ASP B 1 624 ? -67.562 -20.328 10.18 1 75.88 624 ASP B C 1
ATOM 9622 O O . ASP B 1 624 ? -68.5 -19.516 10.398 1 75.88 624 ASP B O 1
ATOM 9626 N N . ILE B 1 625 ? -67.062 -20.516 9.055 1 73 625 ILE B N 1
ATOM 9627 C CA . ILE B 1 625 ? -67.438 -19.688 7.91 1 73 625 ILE B CA 1
ATOM 9628 C C . ILE B 1 625 ? -68.875 -19.984 7.5 1 73 625 ILE B C 1
ATOM 9630 O O . ILE B 1 625 ? -69.688 -19.062 7.301 1 73 625 ILE B O 1
ATOM 9634 N N . ARG B 1 626 ? -69.125 -21.203 7.5 1 74.12 626 ARG B N 1
ATOM 9635 C CA . ARG B 1 626 ? -70.5 -21.609 7.078 1 74.12 626 ARG B CA 1
ATOM 9636 C C . ARG B 1 626 ? -71.5 -21.219 8.109 1 74.12 626 ARG B C 1
ATOM 9638 O O . ARG B 1 626 ? -72.688 -20.891 7.758 1 74.12 626 ARG B O 1
ATOM 9645 N N . ASN B 1 627 ? -71.062 -21.172 9.359 1 74.81 627 ASN B N 1
ATOM 9646 C CA . ASN B 1 627 ? -72 -20.812 10.43 1 74.81 627 ASN B CA 1
ATOM 9647 C C . ASN B 1 627 ? -72.062 -19.297 10.609 1 74.81 627 ASN B C 1
ATOM 9649 O O . ASN B 1 627 ? -72.812 -18.812 11.469 1 74.81 627 ASN B O 1
ATOM 9653 N N . GLY B 1 628 ? -71.25 -18.562 9.844 1 66.88 628 GLY B N 1
ATOM 9654 C CA . GLY B 1 628 ? -71.312 -17.109 9.922 1 66.88 628 GLY B CA 1
ATOM 9655 C C . GLY B 1 628 ? -70.562 -16.578 11.156 1 66.88 628 GLY B C 1
ATOM 9656 O O . GLY B 1 628 ? -70.875 -15.477 11.625 1 66.88 628 GLY B O 1
ATOM 9657 N N . THR B 1 629 ? -69.812 -17.453 11.742 1 65.75 629 THR B N 1
ATOM 9658 C CA . THR B 1 629 ? -69.062 -17.031 12.93 1 65.75 629 THR B CA 1
ATOM 9659 C C . THR B 1 629 ? -67.938 -16.062 12.562 1 65.75 629 THR B C 1
ATOM 9661 O O . THR B 1 629 ? -67.125 -16.344 11.695 1 65.75 629 THR B O 1
ATOM 9664 N N . ARG B 1 630 ? -68 -14.781 13.148 1 62.12 630 ARG B N 1
ATOM 9665 C CA . ARG B 1 630 ? -67 -13.766 12.875 1 62.12 630 ARG B CA 1
ATOM 9666 C C . ARG B 1 630 ? -65.75 -13.969 13.75 1 62.12 630 ARG B C 1
ATOM 9668 O O . ARG B 1 630 ? -65.875 -14.227 14.953 1 62.12 630 ARG B O 1
ATOM 9675 N N . THR B 1 631 ? -64.562 -14.203 13.102 1 61.38 631 THR B N 1
ATOM 9676 C CA . THR B 1 631 ? -63.281 -14.273 13.844 1 61.38 631 THR B CA 1
ATOM 9677 C C . THR B 1 631 ? -62.375 -13.102 13.484 1 61.38 631 THR B C 1
ATOM 9679 O O . THR B 1 631 ? -62.281 -12.719 12.32 1 61.38 631 THR B O 1
ATOM 9682 N N . ALA B 1 632 ? -61.812 -12.336 14.562 1 60.22 632 ALA B N 1
ATOM 9683 C CA . ALA B 1 632 ? -60.906 -11.203 14.359 1 60.22 632 ALA B CA 1
ATOM 9684 C C . ALA B 1 632 ? -59.688 -11.625 13.547 1 60.22 632 ALA B C 1
ATOM 9686 O O . ALA B 1 632 ? -59.156 -12.742 13.695 1 60.22 632 ALA B O 1
ATOM 9687 N N . CYS B 1 633 ? -59.281 -10.719 12.555 1 59.34 633 CYS B N 1
ATOM 9688 C CA . CYS B 1 633 ? -58.062 -10.969 11.781 1 59.34 633 CYS B CA 1
ATOM 9689 C C . CYS B 1 633 ? -56.844 -11.031 12.695 1 59.34 633 CYS B C 1
ATOM 9691 O O . CYS B 1 633 ? -56.75 -10.281 13.672 1 59.34 633 CYS B O 1
ATOM 9693 N N . VAL B 1 634 ? -56.094 -12.117 12.539 1 54.22 634 VAL B N 1
ATOM 9694 C CA . VAL B 1 634 ? -54.875 -12.258 13.336 1 54.22 634 VAL B CA 1
ATOM 9695 C C . VAL B 1 634 ? -53.812 -11.289 12.836 1 54.22 634 VAL B C 1
ATOM 9697 O O . VAL B 1 634 ? -53.594 -11.172 11.633 1 54.22 634 VAL B O 1
ATOM 9700 N N . ALA B 1 635 ? -53.344 -10.398 13.789 1 50 635 ALA B N 1
ATOM 9701 C CA . ALA B 1 635 ? -52.219 -9.523 13.492 1 50 635 ALA B CA 1
ATOM 9702 C C . ALA B 1 635 ? -51 -10.328 13.047 1 50 635 ALA B C 1
ATOM 9704 O O . ALA B 1 635 ? -50.812 -11.453 13.508 1 50 635 ALA B O 1
ATOM 9705 N N . PRO B 1 636 ? -50.312 -9.898 11.938 1 48.22 636 PRO B N 1
ATOM 9706 C CA . PRO B 1 636 ? -49.062 -10.594 11.562 1 48.22 636 PRO B CA 1
ATOM 9707 C C . PRO B 1 636 ? -48.094 -10.703 12.727 1 48.22 636 PRO B C 1
ATOM 9709 O O . PRO B 1 636 ? -48.031 -9.828 13.594 1 48.22 636 PRO B O 1
ATOM 9712 N N . LYS B 1 637 ? -47.531 -11.938 13.055 1 46.53 637 LYS B N 1
ATOM 9713 C CA . LYS B 1 637 ? -46.531 -12.164 14.109 1 46.53 637 LYS B CA 1
ATOM 9714 C C . LYS B 1 637 ? -45.281 -11.312 13.883 1 46.53 637 LYS B C 1
ATOM 9716 O O . LYS B 1 637 ? -44.844 -11.125 12.75 1 46.53 637 LYS B O 1
ATOM 9721 N N . LEU B 1 638 ? -44.969 -10.547 14.914 1 43.84 638 LEU B N 1
ATOM 9722 C CA . LEU B 1 638 ? -43.719 -9.766 14.953 1 43.84 638 LEU B CA 1
ATOM 9723 C C . LEU B 1 638 ? -42.531 -10.625 14.586 1 43.84 638 LEU B C 1
ATOM 9725 O O . LEU B 1 638 ? -42.438 -11.781 15.008 1 43.84 638 LEU B O 1
ATOM 9729 N N . ALA B 1 639 ? -41.812 -10.328 13.586 1 40.72 639 ALA B N 1
ATOM 9730 C CA . ALA B 1 639 ? -40.531 -10.977 13.273 1 40.72 639 ALA B CA 1
ATOM 9731 C C . ALA B 1 639 ? -39.656 -11.047 14.5 1 40.72 639 ALA B C 1
ATOM 9733 O O . ALA B 1 639 ? -39.469 -10.047 15.203 1 40.72 639 ALA B O 1
ATOM 9734 N N . ASP B 1 640 ? -39.656 -12.109 15.305 1 37.06 640 ASP B N 1
ATOM 9735 C CA . ASP B 1 640 ? -38.688 -12.227 16.375 1 37.06 640 ASP B CA 1
ATOM 9736 C C . ASP B 1 640 ? -37.281 -11.844 15.875 1 37.06 640 ASP B C 1
ATOM 9738 O O . ASP B 1 640 ? -36.75 -12.484 14.969 1 37.06 640 ASP B O 1
ATOM 9742 N N . PRO B 1 641 ? -36.844 -10.711 16.125 1 37.69 641 PRO B N 1
ATOM 9743 C CA . PRO B 1 641 ? -35.5 -10.32 15.727 1 37.69 641 PRO B CA 1
ATOM 9744 C C . PRO B 1 641 ? -34.469 -11.438 15.906 1 37.69 641 PRO B C 1
ATOM 9746 O O . PRO B 1 641 ? -33.469 -11.484 15.188 1 37.69 641 PRO B O 1
ATOM 9749 N N . GLY B 1 642 ? -34.281 -12.086 17.125 1 34 642 GLY B N 1
ATOM 9750 C CA . GLY B 1 642 ? -33.281 -13.094 17.469 1 34 642 GLY B CA 1
ATOM 9751 C C . GLY B 1 642 ? -33.469 -14.391 16.703 1 34 642 GLY B C 1
ATOM 9752 O O . GLY B 1 642 ? -32.688 -15.344 16.891 1 34 642 GLY B O 1
ATOM 9753 N N . THR B 1 643 ? -34.594 -14.773 16.266 1 31.89 643 THR B N 1
ATOM 9754 C CA . THR B 1 643 ? -34.688 -16.125 15.711 1 31.89 643 THR B CA 1
ATOM 9755 C C . THR B 1 643 ? -34.094 -16.156 14.297 1 31.89 643 THR B C 1
ATOM 9757 O O . THR B 1 643 ? -34.75 -15.711 13.344 1 31.89 643 THR B O 1
ATOM 9760 N N . ALA B 1 644 ? -32.906 -15.82 14.18 1 31.81 644 ALA B N 1
ATOM 9761 C CA . ALA B 1 644 ? -32.156 -16.234 13.008 1 31.81 644 ALA B CA 1
ATOM 9762 C C . ALA B 1 644 ? -32.625 -17.594 12.5 1 31.81 644 ALA B C 1
ATOM 9764 O O . ALA B 1 644 ? -32.969 -18.484 13.297 1 31.81 644 ALA B O 1
ATOM 9765 N N . PHE B 1 645 ? -33.094 -17.734 11.367 1 27.94 645 PHE B N 1
ATOM 9766 C CA . PHE B 1 645 ? -33.344 -19.047 10.781 1 27.94 645 PHE B CA 1
ATOM 9767 C C . PHE B 1 645 ? -32.188 -20 11.07 1 27.94 645 PHE B C 1
ATOM 9769 O O . PHE B 1 645 ? -31.047 -19.719 10.719 1 27.94 645 PHE B O 1
ATOM 9776 N N . LYS B 1 646 ? -32.062 -20.734 12.312 1 27.16 646 LYS B N 1
ATOM 9777 C CA . LYS B 1 646 ? -31.266 -21.969 12.18 1 27.16 646 LYS B CA 1
ATOM 9778 C C . LYS B 1 646 ? -31.797 -22.844 11.047 1 27.16 646 LYS B C 1
ATOM 9780 O O . LYS B 1 646 ? -33.031 -22.984 10.883 1 27.16 646 LYS B O 1
#